Protein AF-0000000078980824 (afdb_homodimer)

Organism: Ruegeria pomeroyi (strain ATCC 700808 / DSM 15171 / DSS-3) (NCBI:txid246200)

Nearest PDB structures (foldseek):
  5odr-assembly1_A  TM=2.312E-01  e=6.515E-12  Methanothermococcus thermolithotrophicus DSM 2095
  5odq-assembly1_D  TM=5.859E-01  e=3.651E-02  Methanothermococcus thermolithotrophicus DSM 2095
  7bkb-assembly1_F  TM=6.395E-01  e=2.071E-01  Methanospirillum hungatei JF-1
  5kxj-assembly1_A  TM=4.927E-01  e=3.486E-01  Salmonella enterica subsp. enterica serovar Typhimurium str. LT2
  6kja-assembly1_A-2  TM=3.026E-01  e=1.175E+00  Escherichia coli K-12

Secondary structure (DSSP, 8-state):
-PPEEEEE-TTTTS---HHHHHHHHSSEEEEEES-TTTTTHHHHHHHHHH--EEES-SSSHHHHHHHHHHHT-PPPEE--HIIIIISSTTGGG-HHHHHHHHHHHTS--PPPPEEEEEE--EEEEES-HHHHHHHHHHHTTTSEEEEEESSSPPPS--SSEEEEEEEEEEE--TT-EEEEEEEEEEEE--SSSS-EE---BSSEEEEESEEEE---SS-SSSSGGGSTTEEE--TT-HHHHHHHHHHHHT--EEEEEE--EEE-GGG--SEETTEE---HHHHH-SS--EEEETTEEEE-TTT-----HHHHH-SS--EEE-TT-HHHHHHHHHHHHHHHHHTT--S-EEEEE-HHHHHHHHHHHHHS----TTEEEEE-S-STT--HHHHHHHHHTT-SEEEEE--TT---HHHHHHHHHHHHHH-TTSEEEE--S-HHHHHHHHHHS--PPPPSS-----SSHHHHHHHHHHHHSTT-PEEE--TT-S-EEEEE-TTT-----HHHHT-SS--EEE-SSSSEEEE-GGG-----HHHHH-TT--EEEEEEEE-SGGGGS-EEEEE-PEEEPTTT--EEEEHHHHHHHHHHHHHH-GGGTTSHHHHHHTS-HHHHHHHHHHSTT-TT----------GGGGGGGGTT-/-PPEEEEE-TTTTS---HHHHHHHHSSEEEEEES-TTTTTHHHHHHHHHH--EEES-SSSHHHHHHHHHHHT-PPPEE--HIIIIISSTTGGG-HHHHHHHHHHHTS--PPPPEEEEEE--EEEEES-HHHHHHHHHHHTTTSEEEEEESSSPPPS--SSEEEEEEEEEEE--TT-EEEEEEEEEEEE--SSSS-EE---BSSEEEEESEEEE---SS-SSSSGGGSTTEEE--TT-HHHHHHHHHHHHT--EEEEEE--EEE-GGG--SEETTEE---HHHHH-SS--EEEETTEEEE-TTT-----HHHHH-SS--EEE-TT-HHHHHHHHHHHHHHHHHTT----EEEEE-HHHHHHHHHHHHHS----TTEEEEE-S-STT--HHHHHHHHHTT-SEEEEE--TT---HHHHHHHHHHHHHH-TTSEEEE--S-HHHHHHHHHHS--PPPPSS-----SSHHHHHHHHHHHHSTT-PEEE--TT-S-EEEEE-TTT-----HHHHT-SS--EEE-SSSSEEEE-GGG-----HHHHH-TT--EEEEEEEE-SGGGGS-EEEEE-PEEEPTTT--EEEEHHHHHHHHHHHHHH-GGGTTSHHHHHHTS-HHHHHHHHHHSTT-TTS---------GGGGGGGGTT-

Radius of gyration: 50.14 Å; Cα contacts (8 Å, |Δi|>4): 2801; chains: 2; bounding box: 156×185×111 Å

Sequence (1298 aa):
MTETLILCDCGGSQTLDREQIASGCGASCSRVFRALCTDEIARAAELMQAGDVVIACGQEQAVFTDLATELGVETPGFVDLRDRAGWSEQGAEAGPKMAALAAEALMPVAPPPAVDVISEGSCLIVGPADVACDLAEQLAGPLAVTVLLDAGDPPLSRAYDVVAGRLTRVEGALGGFRLRIDGFRQLIPGGRGAFAFGPPRDGAISACDIVIDLTAGTPLVPAPDKREGYLRADPRDPLAVARLALEAVQLTGTFEKPLYVRLDESLCAHSRAGQRGCSNCLDICPTGAITSAGDHVAIDPMVCAGCGACAALCPSTAITYEAPTVATLLARMQRLARAYRAAGGAAPRLLVHDAHGGEMIRLAARFGRGLPADVIPLELGTVSGLGHAEMLAALAHGFASLSVLMGPRTERDALIRELALAEAIGGQGRLELLDFADPDALSDHLYEAPVPEALATPVLPLGNRRQITRLAAQALNPGGPVLDLPQGAPYGAVAVNTDACTLCLSCVSLCPSGALIDNPDLPQLNFQEDACLQCGICRTICPEQAITLVPRLDLSDAALGQRVLNEEEPFACVECGALFGVRSTVERIMEKLAGTHPMFAQSAQARMIQMCDDCRVGAHFAQENNPLSSNPKPRTVTTEDYFTKRKDHMTETLILCDCGGSQTLDREQIASGCGASCSRVFRALCTDEIARAAELMQAGDVVIACGQEQAVFTDLATELGVETPGFVDLRDRAGWSEQGAEAGPKMAALAAEALMPVAPPPAVDVISEGSCLIVGPADVACDLAEQLAGPLAVTVLLDAGDPPLSRAYDVVAGRLTRVEGALGGFRLRIDGFRQLIPGGRGAFAFGPPRDGAISACDIVIDLTAGTPLVPAPDKREGYLRADPRDPLAVARLALEAVQLTGTFEKPLYVRLDESLCAHSRAGQRGCSNCLDICPTGAITSAGDHVAIDPMVCAGCGACAALCPSTAITYEAPTVATLLARMQRLARAYRAAGGAAPRLLVHDAHGGEMIRLAARFGRGLPADVIPLELGTVSGLGHAEMLAALAHGFASLSVLMGPRTERDALIRELALAEAIGGQGRLELLDFADPDALSDHLYEAPVPEALATPVLPLGNRRQITRLAAQALNPGGPVLDLPQGAPYGAVAVNTDACTLCLSCVSLCPSGALIDNPDLPQLNFQEDACLQCGICRTICPEQAITLVPRLDLSDAALGQRVLNEEEPFACVECGALFGVRSTVERIMEKLAGTHPMFAQSAQARMIQMCDDCRVGAHFAQENNPLSSNPKPRTVTTEDYFTKRKDH

pLDDT: mean 92.19, std 12.84, range [25.02, 98.88]

InterPro domains:
  IPR017896 4Fe-4S ferredoxin-type, iron-sulphur binding domain [PF12838] (277-318)
  IPR017896 4Fe-4S ferredoxin-type, iron-sulphur binding domain [PF13187] (500-547)
  IPR017896 4Fe-4S ferredoxin-type, iron-sulphur binding domain [PS51379] (295-324)
  IPR017896 4Fe-4S ferredoxin-type, iron-sulphur binding domain [PS51379] (492-521)
  IPR017896 4Fe-4S ferredoxin-type, iron-sulphur binding domain [PS51379] (523-552)
  IPR017900 4Fe-4S ferredoxin, iron-sulphur binding, conserved site [PS00198] (304-315)
  IPR017900 4Fe-4S ferredoxin, iron-sulphur binding, conserved site [PS00198] (501-512)
  IPR017900 4Fe-4S ferredoxin, iron-sulphur binding, conserved site [PS00198] (532-543)
  IPR050572 Iron-Sulfur Ferredoxin [PTHR43687] (482-560)

Solvent-accessible surface area (backbone atoms only — not comparable to full-atom values): 68007 Å² total; per-residue (Å²): 132,80,44,33,38,41,40,48,31,35,63,71,55,34,60,78,53,58,66,41,25,34,60,17,27,80,34,51,58,48,71,76,37,44,40,48,89,60,89,34,33,68,56,48,51,54,51,49,71,71,46,60,36,31,36,44,42,63,73,61,46,68,59,51,43,51,48,16,59,76,68,71,44,74,65,63,47,58,34,48,39,45,42,59,27,21,28,25,82,36,11,83,64,10,34,15,40,41,4,7,54,48,27,39,59,70,51,88,73,82,78,50,57,62,46,81,38,55,18,90,24,32,29,38,33,35,25,56,50,72,59,39,50,53,51,42,65,72,40,27,76,86,27,52,36,33,36,41,26,73,60,82,77,65,73,88,68,67,72,42,47,58,36,33,28,42,82,75,44,58,42,70,21,49,39,50,26,41,35,31,24,35,48,29,19,49,60,39,85,59,53,73,50,80,58,47,65,50,76,66,37,68,72,40,75,51,72,35,19,30,39,38,44,27,65,70,62,82,72,73,47,52,51,47,93,54,34,52,44,49,42,74,34,49,64,91,36,64,55,55,46,39,50,46,52,46,55,55,71,66,58,49,45,80,44,79,42,62,45,37,60,47,76,42,64,83,46,32,48,32,20,45,93,87,39,69,32,42,54,59,44,54,72,65,43,66,50,61,26,46,43,86,56,77,43,22,69,42,72,42,65,71,37,48,70,58,53,36,37,44,29,43,60,34,57,67,53,20,34,36,44,35,71,64,30,66,67,57,51,50,49,43,52,39,39,29,42,51,13,16,41,61,28,70,40,84,57,38,27,38,35,36,20,20,68,62,38,50,51,37,40,41,49,12,14,40,75,50,54,13,42,50,40,45,43,44,76,44,79,36,88,51,59,30,29,55,23,30,34,59,55,37,37,43,36,24,36,23,23,18,28,41,37,37,41,46,50,97,81,55,60,53,67,53,33,55,54,24,46,54,50,30,32,54,63,65,39,79,86,34,63,49,80,41,82,62,91,44,38,59,58,47,32,53,48,63,65,66,50,83,81,51,80,38,51,88,74,54,49,83,63,56,81,54,57,67,49,18,33,50,49,19,38,42,70,70,37,76,88,31,54,72,38,70,45,54,90,87,39,44,33,20,45,76,46,59,39,63,88,49,49,80,78,81,55,60,45,33,78,56,34,72,67,54,20,36,36,76,44,95,88,46,51,37,41,30,36,25,37,71,45,26,42,62,46,49,41,47,39,70,68,37,89,64,61,26,48,44,82,42,41,22,46,60,52,36,73,67,25,77,38,75,43,79,64,39,73,52,58,51,28,55,12,78,80,78,54,47,71,36,70,43,32,67,59,49,49,49,52,48,49,54,47,28,70,76,37,71,70,38,65,80,26,76,66,44,52,43,68,44,32,31,75,68,55,33,53,49,52,58,60,68,36,84,84,39,82,76,64,70,71,76,78,77,80,83,81,66,81,78,74,68,76,69,79,66,67,90,111,130,80,43,33,37,41,40,50,29,36,63,70,56,35,59,76,52,58,66,42,25,33,61,18,28,80,33,50,60,49,69,76,36,45,39,46,91,61,88,34,33,68,56,48,50,54,50,51,70,71,48,59,38,31,38,45,41,63,75,59,45,67,60,52,43,50,48,17,58,76,70,71,45,75,66,63,48,61,34,48,41,45,43,59,26,21,27,26,81,36,10,83,66,11,35,14,40,39,3,7,53,48,26,40,57,70,50,87,73,81,78,48,56,63,44,82,38,56,18,89,24,32,30,38,34,35,23,55,51,72,58,39,51,54,51,40,65,72,39,28,76,86,26,53,36,35,36,40,25,73,60,82,78,66,72,88,68,69,72,41,49,58,36,34,28,43,82,74,44,58,43,71,22,48,38,49,26,42,34,32,24,35,49,30,19,51,60,38,87,58,52,73,50,80,58,48,65,49,75,65,38,69,72,39,75,50,70,35,20,30,38,38,45,27,64,68,63,82,71,73,47,51,52,44,93,56,34,51,45,47,42,74,34,49,64,91,36,65,55,54,46,38,50,45,51,47,54,56,71,67,56,51,45,80,43,77,41,62,44,36,61,46,77,41,64,84,45,32,49,32,21,44,94,86,39,70,33,43,55,60,43,55,72,65,43,66,49,60,25,45,44,85,55,78,44,21,70,40,72,42,65,71,37,47,69,58,53,37,35,44,30,43,59,34,58,68,53,20,33,37,43,33,71,64,29,67,67,57,52,50,50,42,50,39,39,29,41,52,13,16,42,61,29,69,38,83,57,39,27,38,36,37,19,20,67,62,38,50,50,35,42,40,49,12,14,41,75,49,55,14,42,50,39,45,44,43,76,43,83,36,86,51,60,28,28,53,23,31,32,58,56,36,36,43,36,24,36,23,25,19,30,43,35,37,42,47,50,96,82,54,60,53,67,54,32,53,54,22,48,54,49,28,31,54,65,64,40,81,86,35,64,48,80,41,83,62,91,44,37,59,59,47,32,53,48,64,66,67,49,82,78,50,81,38,50,88,74,53,49,82,63,57,82,55,58,67,49,18,32,52,49,18,37,42,69,72,36,74,89,32,56,73,38,69,43,54,89,85,39,43,33,20,44,78,45,59,39,62,90,49,48,79,78,81,54,61,45,33,78,55,35,72,66,54,18,37,36,79,43,95,89,46,51,36,41,29,36,24,38,73,44,27,42,63,45,51,40,48,38,70,67,36,88,63,62,25,49,44,81,42,42,24,46,59,54,36,74,67,25,77,36,77,42,78,64,40,73,51,55,51,27,55,13,78,80,78,54,48,73,36,70,46,33,67,58,50,50,49,52,48,48,56,46,27,72,77,38,71,72,38,64,78,27,75,68,45,52,43,71,42,32,31,74,68,54,33,53,49,50,56,58,68,37,83,85,36,82,77,64,71,72,77,80,79,79,83,81,64,75,73,76,66,66,72,70,66,61,84,110

Structure (mmCIF, N/CA/C/O backbone):
data_AF-0000000078980824-model_v1
#
loop_
_entity.id
_entity.type
_entity.pdbx_description
1 polymer 'Iron-sulfur cluster-binding protein'
#
loop_
_atom_site.group_PDB
_atom_site.id
_atom_site.type_symbol
_atom_site.label_atom_id
_atom_site.label_alt_id
_atom_site.label_comp_id
_atom_site.label_asym_id
_atom_site.label_entity_id
_atom_site.label_seq_id
_atom_site.pdbx_PDB_ins_code
_atom_site.Cartn_x
_atom_site.Cartn_y
_atom_site.Cartn_z
_atom_site.occupancy
_atom_site.B_iso_or_equiv
_atom_site.auth_seq_id
_atom_site.auth_comp_id
_atom_site.auth_asym_id
_atom_site.auth_atom_id
_atom_site.pdbx_PDB_model_num
ATOM 1 N N . MET A 1 1 ? -26.922 32.344 -8.914 1 45.34 1 MET A N 1
ATOM 2 C CA . MET A 1 1 ? -27.969 31.453 -8.414 1 45.34 1 MET A CA 1
ATOM 3 C C . MET A 1 1 ? -27.797 31.188 -6.922 1 45.34 1 MET A C 1
ATOM 5 O O . MET A 1 1 ? -26.672 31.078 -6.43 1 45.34 1 MET A O 1
ATOM 9 N N . THR A 1 2 ? -28.844 31.469 -6.234 1 63.25 2 THR A N 1
ATOM 10 C CA . THR A 1 2 ? -28.859 31.438 -4.777 1 63.25 2 THR A CA 1
ATOM 11 C C . THR A 1 2 ? -28.641 30.016 -4.266 1 63.25 2 THR A C 1
ATOM 13 O O . THR A 1 2 ? -29.234 29.062 -4.797 1 63.25 2 THR A O 1
ATOM 16 N N . GLU A 1 3 ? -27.688 29.734 -3.424 1 86.31 3 GLU A N 1
ATOM 17 C CA . GLU A 1 3 ? -27.406 28.438 -2.822 1 86.31 3 GLU A CA 1
ATOM 18 C C . GLU A 1 3 ? -28.578 27.938 -1.993 1 86.31 3 GLU A C 1
ATOM 20 O O . GLU A 1 3 ? -29.328 28.734 -1.418 1 86.31 3 GLU A O 1
ATOM 25 N N . THR A 1 4 ? -28.938 26.719 -2.209 1 93.31 4 THR A N 1
ATOM 26 C CA . THR A 1 4 ? -30.016 26.094 -1.446 1 93.31 4 THR A CA 1
ATOM 27 C C . THR A 1 4 ? -29.453 25.172 -0.368 1 93.31 4 THR A C 1
ATOM 29 O O . THR A 1 4 ? -28.609 24.328 -0.648 1 93.31 4 THR A O 1
ATOM 32 N N . LEU A 1 5 ? -29.922 25.453 0.834 1 97.06 5 LEU A N 1
ATOM 33 C CA . LEU A 1 5 ? -29.594 24.562 1.946 1 97.06 5 LEU A CA 1
ATOM 34 C C . LEU A 1 5 ? -30.625 23.453 2.07 1 97.06 5 LEU A C 1
ATOM 36 O O . LEU A 1 5 ? -31.812 23.719 2.244 1 97.06 5 LEU A O 1
ATOM 40 N N . ILE A 1 6 ? -30.203 22.219 1.953 1 97.69 6 ILE A N 1
ATOM 41 C CA . ILE A 1 6 ? -31.109 21.094 2.061 1 97.69 6 ILE A CA 1
ATOM 42 C C . ILE A 1 6 ? -31.141 20.578 3.5 1 97.69 6 ILE A C 1
ATOM 44 O O . ILE A 1 6 ? -30.109 20.188 4.043 1 97.69 6 ILE A O 1
ATOM 48 N N . LEU A 1 7 ? -32.344 20.578 4.09 1 98.12 7 LEU A N 1
ATOM 49 C CA . LEU A 1 7 ? -32.5 20.281 5.512 1 98.12 7 LEU A CA 1
ATOM 50 C C . LEU A 1 7 ? -33.031 18.875 5.719 1 98.12 7 LEU A C 1
ATOM 52 O O . LEU A 1 7 ? -33.875 18.422 4.965 1 98.12 7 LEU A O 1
ATOM 56 N N . CYS A 1 8 ? -32.5 18.219 6.73 1 97.94 8 CYS A N 1
ATOM 57 C CA . CYS A 1 8 ? -32.969 16.906 7.164 1 97.94 8 CYS A CA 1
ATOM 58 C C . CYS A 1 8 ? -32.969 16.797 8.68 1 97.94 8 CYS A C 1
ATOM 60 O O . CYS A 1 8 ? -32 17.156 9.336 1 97.94 8 CYS A O 1
ATOM 62 N N . ASP A 1 9 ? -34.094 16.25 9.281 1 97.31 9 ASP A N 1
ATOM 63 C CA . ASP A 1 9 ? -34.156 16.172 10.742 1 97.31 9 ASP A CA 1
ATOM 64 C C . ASP A 1 9 ? -33.625 14.812 11.234 1 97.31 9 ASP A C 1
ATOM 66 O O . ASP A 1 9 ? -33.719 14.516 12.422 1 97.31 9 ASP A O 1
ATOM 70 N N . CYS A 1 10 ? -33.156 13.945 10.289 1 97.38 10 CYS A N 1
ATOM 71 C CA . CYS A 1 10 ? -32.5 12.695 10.594 1 97.38 10 CYS A CA 1
ATOM 72 C C . CYS A 1 10 ? -33.406 11.766 11.398 1 97.38 10 CYS A C 1
ATOM 74 O O . CYS A 1 10 ? -33.031 11.328 12.484 1 97.38 10 CYS A O 1
ATOM 76 N N . GLY A 1 11 ? -34.562 11.469 10.922 1 95.25 11 GLY A N 1
ATOM 77 C CA . GLY A 1 11 ? -35.531 10.555 11.547 1 95.25 11 GLY A CA 1
ATOM 78 C C . GLY A 1 11 ? -36.281 11.188 12.695 1 95.25 11 GLY A C 1
ATOM 79 O O . GLY A 1 11 ? -36.625 10.508 13.672 1 95.25 11 GLY A O 1
ATOM 80 N N . GLY A 1 12 ? -36.406 12.422 12.688 1 95.88 12 GLY A N 1
ATOM 81 C CA . GLY A 1 12 ? -37.156 13.117 13.727 1 95.88 12 GLY A CA 1
ATOM 82 C C . GLY A 1 12 ? -36.344 13.328 14.992 1 95.88 12 GLY A C 1
ATOM 83 O O . GLY A 1 12 ? -36.906 13.641 16.047 1 95.88 12 GLY A O 1
ATOM 84 N N . SER A 1 13 ? -35.031 13.195 14.883 1 96.44 13 SER A N 1
ATOM 85 C CA . SER A 1 13 ? -34.219 13.203 16.078 1 96.44 13 SER A CA 1
ATOM 86 C C . SER A 1 13 ? -33.812 14.625 16.469 1 96.44 13 SER A C 1
ATOM 88 O O . SER A 1 13 ? -33.219 14.844 17.531 1 96.44 13 SER A O 1
ATOM 90 N N . GLN A 1 14 ? -34.094 15.625 15.633 1 96.69 14 GLN A N 1
ATOM 91 C CA . GLN A 1 14 ? -33.781 17.016 15.945 1 96.69 14 GLN A CA 1
ATOM 92 C C . GLN A 1 14 ? -34.906 17.938 15.438 1 96.69 14 GLN A C 1
ATOM 94 O O . GLN A 1 14 ? -35.688 17.547 14.578 1 96.69 14 GLN A O 1
ATOM 99 N N . THR A 1 15 ? -34.938 19.094 15.977 1 94.88 15 THR A N 1
ATOM 100 C CA . THR A 1 15 ? -35.906 20.109 15.57 1 94.88 15 THR A CA 1
ATOM 101 C C . THR A 1 15 ? -35.25 21.188 14.711 1 94.88 15 THR A C 1
ATOM 103 O O . THR A 1 15 ? -34.219 21.75 15.109 1 94.88 15 THR A O 1
ATOM 106 N N . LEU A 1 16 ? -35.781 21.406 13.531 1 97.06 16 LEU A N 1
ATOM 107 C CA . LEU A 1 16 ? -35.281 22.422 12.617 1 97.06 16 LEU A CA 1
ATOM 108 C C . LEU A 1 16 ? -36.344 23.453 12.281 1 97.06 16 LEU A C 1
ATOM 110 O O . LEU A 1 16 ? -37.375 23.109 11.711 1 97.06 16 LEU A O 1
ATOM 114 N N . ASP A 1 17 ? -36.125 24.656 12.703 1 95.94 17 ASP A N 1
ATOM 115 C CA . ASP A 1 17 ? -36.969 25.766 12.297 1 95.94 17 ASP A CA 1
ATOM 116 C C . ASP A 1 17 ? -36.531 26.359 10.969 1 95.94 17 ASP A C 1
ATOM 118 O O . ASP A 1 17 ? -35.656 27.234 10.945 1 95.94 17 ASP A O 1
ATOM 122 N N . ARG A 1 18 ? -37.156 25.969 9.953 1 96.06 18 ARG A N 1
ATOM 123 C CA . ARG A 1 18 ? -36.781 26.344 8.594 1 96.06 18 ARG A CA 1
ATOM 124 C C . ARG A 1 18 ? -36.75 27.859 8.414 1 96.06 18 ARG A C 1
ATOM 126 O O . ARG A 1 18 ? -35.781 28.406 7.855 1 96.06 18 ARG A O 1
ATOM 133 N N . GLU A 1 19 ? -37.719 28.516 8.852 1 95.19 19 GLU A N 1
ATOM 134 C CA . GLU A 1 19 ? -37.844 29.953 8.68 1 95.19 19 GLU A CA 1
ATOM 135 C C . GLU A 1 19 ? -36.75 30.703 9.453 1 95.19 19 GLU A C 1
ATOM 137 O O . GLU A 1 19 ? -36.156 31.641 8.945 1 95.19 19 GLU A O 1
ATOM 142 N N . GLN A 1 20 ? -36.562 30.266 10.617 1 95.94 20 GLN A N 1
ATOM 143 C CA . GLN A 1 20 ? -35.531 30.906 11.438 1 95.94 20 GLN A CA 1
ATOM 144 C C . GLN A 1 20 ? -34.125 30.719 10.828 1 95.94 20 GLN A C 1
ATOM 146 O O . GLN A 1 20 ? -33.344 31.656 10.781 1 95.94 20 GLN A O 1
ATOM 151 N N . ILE A 1 21 ? -33.844 29.516 10.352 1 97 21 ILE A N 1
ATOM 152 C CA . ILE A 1 21 ? -32.562 29.234 9.727 1 97 21 ILE A CA 1
ATOM 153 C C . ILE A 1 21 ? -32.406 30.078 8.469 1 97 21 ILE A C 1
ATOM 155 O O . ILE A 1 21 ? -31.375 30.719 8.266 1 97 21 ILE A O 1
ATOM 159 N N . ALA A 1 22 ? -33.438 30.188 7.695 1 95.12 22 ALA A N 1
ATOM 160 C CA . ALA A 1 22 ? -33.406 30.922 6.438 1 95.12 22 ALA A CA 1
ATOM 161 C C . ALA A 1 22 ? -33.219 32.406 6.688 1 95.12 22 ALA A C 1
ATOM 163 O O . ALA A 1 22 ? -32.594 33.125 5.883 1 95.12 22 ALA A O 1
ATOM 164 N N . SER A 1 23 ? -33.719 32.844 7.781 1 93.88 23 SER A N 1
ATOM 165 C CA . SER A 1 23 ? -33.656 34.281 8.086 1 93.88 23 SER A CA 1
ATOM 166 C C . SER A 1 23 ? -32.219 34.719 8.383 1 93.88 23 SER A C 1
ATOM 168 O O . SER A 1 23 ? -31.891 35.906 8.234 1 93.88 23 SER A O 1
ATOM 170 N N . GLY A 1 24 ? -31.422 33.812 8.68 1 92.75 24 GLY A N 1
ATOM 171 C CA . GLY A 1 24 ? -30.078 34.188 9.078 1 92.75 24 GLY A CA 1
ATOM 172 C C . GLY A 1 24 ? -29 33.656 8.133 1 92.75 24 GLY A C 1
ATOM 173 O O . GLY A 1 24 ? -27.938 34.25 8.023 1 92.75 24 GLY A O 1
ATOM 174 N N . CYS A 1 25 ? -29.234 32.625 7.473 1 89.81 25 CYS A N 1
ATOM 175 C CA . CYS A 1 25 ? -28.156 31.953 6.762 1 89.81 25 CYS A CA 1
ATOM 176 C C . CYS A 1 25 ? -27.938 32.594 5.387 1 89.81 25 CYS A C 1
ATOM 178 O O . CYS A 1 25 ? -26.891 32.375 4.762 1 89.81 25 CYS A O 1
ATOM 180 N N . GLY A 1 26 ? -28.844 33.312 4.875 1 87.44 26 GLY A N 1
ATOM 181 C CA . GLY A 1 26 ? -28.656 34 3.607 1 87.44 26 GLY A CA 1
ATOM 182 C C . GLY A 1 26 ? -28.938 33.125 2.404 1 87.44 26 GLY A C 1
ATOM 183 O O . GLY A 1 26 ? -28.531 33.469 1.286 1 87.44 26 GLY A O 1
ATOM 184 N N . ALA A 1 27 ? -29.516 31.984 2.623 1 91.38 27 ALA A N 1
ATOM 185 C CA . ALA A 1 27 ? -29.859 31.062 1.541 1 91.38 27 ALA A CA 1
ATOM 186 C C . ALA A 1 27 ? -31.281 30.531 1.698 1 91.38 27 ALA A C 1
ATOM 188 O O . ALA A 1 27 ? -31.891 30.703 2.754 1 91.38 27 ALA A O 1
ATOM 189 N N . SER A 1 28 ? -31.766 30.062 0.536 1 93.56 28 SER A N 1
ATOM 190 C CA . SER A 1 28 ? -33.062 29.375 0.625 1 93.56 28 SER A CA 1
ATOM 191 C C . SER A 1 28 ? -32.906 28 1.271 1 93.56 28 SER A C 1
ATOM 193 O O . SER A 1 28 ? -31.875 27.359 1.133 1 93.56 28 SER A O 1
ATOM 195 N N . CYS A 1 29 ? -33.906 27.656 2.025 1 96.06 29 CYS A N 1
ATOM 196 C CA . CYS A 1 29 ? -33.906 26.359 2.688 1 96.06 29 CYS A CA 1
ATOM 197 C C . CYS A 1 29 ? -34.938 25.422 2.09 1 96.06 29 CYS A C 1
ATOM 199 O O . CYS A 1 29 ? -36.062 25.859 1.774 1 96.06 29 CYS A O 1
ATOM 201 N N . SER A 1 30 ? -34.625 24.266 1.906 1 96 30 SER A N 1
ATOM 202 C CA . SER A 1 30 ? -35.625 23.25 1.495 1 96 30 SER A CA 1
ATOM 203 C C . SER A 1 30 ? -36.594 22.969 2.611 1 96 30 SER A C 1
ATOM 205 O O . SER A 1 30 ? -36.469 23.484 3.721 1 96 30 SER A O 1
ATOM 207 N N . ARG A 1 31 ? -37.594 22.156 2.197 1 95.88 31 ARG A N 1
ATOM 208 C CA . ARG A 1 31 ? -38.375 21.547 3.275 1 95.88 31 ARG A CA 1
ATOM 209 C C . ARG A 1 31 ? -37.5 20.672 4.156 1 95.88 31 ARG A C 1
ATOM 211 O O . ARG A 1 31 ? -36.375 20.312 3.775 1 95.88 31 ARG A O 1
ATOM 218 N N . VAL A 1 32 ? -38 20.344 5.34 1 97.81 32 VAL A N 1
ATOM 219 C CA . VAL A 1 32 ? -37.25 19.469 6.242 1 97.81 32 VAL A CA 1
ATOM 220 C C . VAL A 1 32 ? -37.562 18.016 5.902 1 97.81 32 VAL A C 1
ATOM 222 O O . VAL A 1 32 ? -38.688 17.531 6.086 1 97.81 32 VAL A O 1
ATOM 225 N N . PHE A 1 33 ? -36.562 17.344 5.395 1 97.81 33 PHE A N 1
ATOM 226 C CA . PHE A 1 33 ? -36.719 15.93 5.082 1 97.81 33 PHE A CA 1
ATOM 227 C C . PHE A 1 33 ? -36.469 15.07 6.32 1 97.81 33 PHE A C 1
ATOM 229 O O . PHE A 1 33 ? -36 15.57 7.344 1 97.81 33 PHE A O 1
ATOM 236 N N . ARG A 1 34 ? -36.781 13.797 6.242 1 96.75 34 ARG A N 1
ATOM 237 C CA . ARG A 1 34 ? -36.688 12.891 7.383 1 96.75 34 ARG A CA 1
ATOM 238 C C . ARG A 1 34 ? -35.531 11.898 7.199 1 96.75 34 ARG A C 1
ATOM 240 O O . ARG A 1 34 ? -34.906 11.492 8.18 1 96.75 34 ARG A O 1
ATOM 247 N N . ALA A 1 35 ? -35.344 11.461 6.031 1 96.5 35 ALA A N 1
ATOM 248 C CA . ALA A 1 35 ? -34.344 10.414 5.73 1 96.5 35 ALA A CA 1
ATOM 249 C C . ALA A 1 35 ? -33.719 10.633 4.359 1 96.5 35 ALA A C 1
ATOM 251 O O . ALA A 1 35 ? -33.781 9.742 3.5 1 96.5 35 ALA A O 1
ATOM 252 N N . LEU A 1 36 ? -32.938 11.711 4.25 1 96.56 36 LEU A N 1
ATOM 253 C CA . LEU A 1 36 ? -32.406 12.18 2.982 1 96.56 36 LEU A CA 1
ATOM 254 C C . LEU A 1 36 ? -31.344 11.211 2.445 1 96.56 36 LEU A C 1
ATOM 256 O O . LEU A 1 36 ? -31.219 11.047 1.231 1 96.56 36 LEU A O 1
ATOM 260 N N . CYS A 1 37 ? -30.594 10.492 3.332 1 97.12 37 CYS A N 1
ATOM 261 C CA . CYS A 1 37 ? -29.469 9.664 2.922 1 97.12 37 CYS A CA 1
ATOM 262 C C . CYS A 1 37 ? -29.906 8.234 2.641 1 97.12 37 CYS A C 1
ATOM 264 O O . CYS A 1 37 ? -29.109 7.406 2.209 1 97.12 37 CYS A O 1
ATOM 266 N N . THR A 1 38 ? -31.188 7.914 2.906 1 95.69 38 THR A N 1
ATOM 267 C CA . THR A 1 38 ? -31.703 6.57 2.68 1 95.69 38 THR A CA 1
ATOM 268 C C . THR A 1 38 ? -33 6.617 1.87 1 95.69 38 THR A C 1
ATOM 270 O O . THR A 1 38 ? -32.969 6.746 0.644 1 95.69 38 THR A O 1
ATOM 273 N N . ASP A 1 39 ? -34.188 6.793 2.564 1 95.56 39 ASP A N 1
ATOM 274 C CA . ASP A 1 39 ? -35.5 6.645 1.954 1 95.56 39 ASP A CA 1
ATOM 275 C C . ASP A 1 39 ? -35.812 7.797 0.999 1 95.56 39 ASP A C 1
ATOM 277 O O . ASP A 1 39 ? -36.594 7.652 0.074 1 95.56 39 ASP A O 1
ATOM 281 N N . GLU A 1 40 ? -35.188 8.875 1.213 1 97.69 40 GLU A N 1
ATOM 282 C CA . GLU A 1 40 ? -35.469 10.055 0.402 1 97.69 40 GLU A CA 1
ATOM 283 C C . GLU A 1 40 ? -34.281 10.453 -0.441 1 97.69 40 GLU A C 1
ATOM 285 O O . GLU A 1 40 ? -34.094 11.633 -0.745 1 97.69 40 GLU A O 1
ATOM 290 N N . ILE A 1 41 ? -33.438 9.508 -0.758 1 97.19 41 ILE A N 1
ATOM 291 C CA . ILE A 1 41 ? -32.219 9.766 -1.497 1 97.19 41 ILE A CA 1
ATOM 292 C C . ILE A 1 41 ? -32.531 10.281 -2.895 1 97.19 41 ILE A C 1
ATOM 294 O O . ILE A 1 41 ? -31.781 11.062 -3.471 1 97.19 41 ILE A O 1
ATOM 298 N N . ALA A 1 42 ? -33.719 9.859 -3.479 1 97.31 42 ALA A N 1
ATOM 299 C CA . ALA A 1 42 ? -34.156 10.32 -4.793 1 97.31 42 ALA A CA 1
ATOM 300 C C . ALA A 1 42 ? -34.438 11.82 -4.777 1 97.31 42 ALA A C 1
ATOM 302 O O . ALA A 1 42 ? -34.188 12.516 -5.77 1 97.31 42 ALA A O 1
ATOM 303 N N . ARG A 1 43 ? -34.938 12.273 -3.656 1 97.38 43 ARG A N 1
ATOM 304 C CA . ARG A 1 43 ? -35.188 13.703 -3.51 1 97.38 43 ARG A CA 1
ATOM 305 C C . ARG A 1 43 ? -33.875 14.477 -3.447 1 97.38 43 ARG A C 1
ATOM 307 O O . ARG A 1 43 ? -33.781 15.57 -4.016 1 97.38 43 ARG A O 1
ATOM 314 N N . ALA A 1 44 ? -32.938 13.93 -2.732 1 97.31 44 ALA A N 1
ATOM 315 C CA . ALA A 1 44 ? -31.609 14.539 -2.711 1 97.31 44 ALA A CA 1
ATOM 316 C C . ALA A 1 44 ? -31.031 14.648 -4.121 1 97.31 44 ALA A C 1
ATOM 318 O O . ALA A 1 44 ? -30.469 15.68 -4.492 1 97.31 44 ALA A O 1
ATOM 319 N N . ALA A 1 45 ? -31.219 13.586 -4.887 1 97.44 45 ALA A N 1
ATOM 320 C CA . ALA A 1 45 ? -30.719 13.547 -6.262 1 97.44 45 ALA A CA 1
ATOM 321 C C . ALA A 1 45 ? -31.344 14.664 -7.098 1 97.44 45 ALA A C 1
ATOM 323 O O . ALA A 1 45 ? -30.656 15.352 -7.844 1 97.44 45 ALA A O 1
ATOM 324 N N . GLU A 1 46 ? -32.625 14.828 -6.906 1 96.75 46 GLU A N 1
ATOM 325 C CA . GLU A 1 46 ? -33.344 15.859 -7.645 1 96.75 46 GLU A CA 1
ATOM 326 C C . GLU A 1 46 ? -32.812 17.25 -7.309 1 96.75 46 GLU A C 1
ATOM 328 O O . GLU A 1 46 ? -32.594 18.078 -8.203 1 96.75 46 GLU A O 1
ATOM 333 N N . LEU A 1 47 ? -32.625 17.5 -6.07 1 96.44 47 LEU A N 1
ATOM 334 C CA . LEU A 1 47 ? -32.156 18.797 -5.621 1 96.44 47 LEU A CA 1
ATOM 335 C C . LEU A 1 47 ? -30.719 19.047 -6.051 1 96.44 47 LEU A C 1
ATOM 337 O O . LEU A 1 47 ? -30.359 20.172 -6.418 1 96.44 47 LEU A O 1
ATOM 341 N N . MET A 1 48 ? -29.875 18.047 -6.008 1 96.19 48 MET A N 1
ATOM 342 C CA . MET A 1 48 ? -28.484 18.156 -6.418 1 96.19 48 MET A CA 1
ATOM 343 C C . MET A 1 48 ? -28.375 18.453 -7.906 1 96.19 48 MET A C 1
ATOM 345 O O . MET A 1 48 ? -27.484 19.188 -8.336 1 96.19 48 MET A O 1
ATOM 349 N N . GLN A 1 49 ? -29.281 17.906 -8.688 1 95.19 49 GLN A N 1
ATOM 350 C CA . GLN A 1 49 ? -29.297 18.141 -10.125 1 95.19 49 GLN A CA 1
ATOM 351 C C . GLN A 1 49 ? -29.625 19.594 -10.445 1 95.19 49 GLN A C 1
ATOM 353 O O . GLN A 1 49 ? -29.172 20.141 -11.453 1 95.19 49 GLN A O 1
ATOM 358 N N . ALA A 1 50 ? -30.391 20.141 -9.617 1 91.38 50 ALA A N 1
ATOM 359 C CA . ALA A 1 50 ? -30.719 21.547 -9.797 1 91.38 50 ALA A CA 1
ATOM 360 C C . ALA A 1 50 ? -29.5 22.438 -9.562 1 91.38 50 ALA A C 1
ATOM 362 O O . ALA A 1 50 ? -29.453 23.562 -10.047 1 91.38 50 ALA A O 1
ATOM 363 N N . GLY A 1 51 ? -28.562 22.016 -8.805 1 89.81 51 GLY A N 1
ATOM 364 C CA . GLY A 1 51 ? -27.266 22.672 -8.656 1 89.81 51 GLY A CA 1
ATOM 365 C C . GLY A 1 51 ? -27.219 23.609 -7.465 1 89.81 51 GLY A C 1
ATOM 366 O O . GLY A 1 51 ? -28.25 23.938 -6.887 1 89.81 51 GLY A O 1
ATOM 367 N N . ASP A 1 52 ? -26.016 23.953 -6.98 1 90.12 52 ASP A N 1
ATOM 368 C CA . ASP A 1 52 ? -25.688 24.938 -5.957 1 90.12 52 ASP A CA 1
ATOM 369 C C . ASP A 1 52 ? -26.375 24.594 -4.633 1 90.12 52 ASP A C 1
ATOM 371 O O . ASP A 1 52 ? -27.141 25.406 -4.094 1 90.12 52 ASP A O 1
ATOM 375 N N . VAL A 1 53 ? -26.078 23.422 -4.168 1 94.88 53 VAL A N 1
ATOM 376 C CA . VAL A 1 53 ? -26.75 22.969 -2.947 1 94.88 53 VAL A CA 1
ATOM 377 C C . VAL A 1 53 ? -25.703 22.719 -1.859 1 94.88 53 VAL A C 1
ATOM 379 O O . VAL A 1 53 ? -24.562 22.359 -2.156 1 94.88 53 VAL A O 1
ATOM 382 N N . VAL A 1 54 ? -26.094 22.938 -0.624 1 96.38 54 VAL A N 1
ATOM 383 C CA . VAL A 1 54 ? -25.391 22.516 0.587 1 96.38 54 VAL A CA 1
ATOM 384 C C . VAL A 1 54 ? -26.281 21.594 1.4 1 96.38 54 VAL A C 1
ATOM 386 O O . VAL A 1 54 ? -27.438 21.906 1.671 1 96.38 54 VAL A O 1
ATOM 389 N N . ILE A 1 55 ? -25.766 20.453 1.726 1 97.75 55 ILE A N 1
ATOM 390 C CA . ILE A 1 55 ? -26.562 19.469 2.465 1 97.75 55 ILE A CA 1
ATOM 391 C C . ILE A 1 55 ? -26.234 19.562 3.955 1 97.75 55 ILE A C 1
ATOM 393 O O . ILE A 1 55 ? -25.062 19.5 4.348 1 97.75 55 ILE A O 1
ATOM 397 N N . ALA A 1 56 ? -27.266 19.672 4.809 1 97.56 56 ALA A N 1
ATOM 398 C CA . ALA A 1 56 ? -27.078 19.812 6.25 1 97.56 56 ALA A CA 1
ATOM 399 C C . ALA A 1 56 ? -26.875 18.453 6.91 1 97.56 56 ALA A C 1
ATOM 401 O O . ALA A 1 56 ? -27.625 18.062 7.797 1 97.56 56 ALA A O 1
ATOM 402 N N . CYS A 1 57 ? -25.797 17.812 6.453 1 96.62 57 CYS A N 1
ATOM 403 C CA . CYS A 1 57 ? -25.391 16.531 7.016 1 96.62 57 CYS A CA 1
ATOM 404 C C . CYS A 1 57 ? -23.859 16.391 7.016 1 96.62 57 CYS A C 1
ATOM 406 O O . CYS A 1 57 ? -23.234 16.422 5.961 1 96.62 57 CYS A O 1
ATOM 408 N N . GLY A 1 58 ? -23.297 16.203 8.172 1 95.12 58 GLY A N 1
ATOM 409 C CA . GLY A 1 58 ? -21.875 15.977 8.289 1 95.12 58 GLY A CA 1
ATOM 410 C C . GLY A 1 58 ? -21.5 14.508 8.344 1 95.12 58 GLY A C 1
ATOM 411 O O . GLY A 1 58 ? -20.344 14.141 8.125 1 95.12 58 GLY A O 1
ATOM 412 N N . GLN A 1 59 ? -22.406 13.602 8.516 1 95.88 59 GLN A N 1
ATOM 413 C CA . GLN A 1 59 ? -22.156 12.195 8.789 1 95.88 59 GLN A CA 1
ATOM 414 C C . GLN A 1 59 ? -22.125 11.383 7.5 1 95.88 59 GLN A C 1
ATOM 416 O O . GLN A 1 59 ? -21.234 10.539 7.312 1 95.88 59 GLN A O 1
ATOM 421 N N . GLU A 1 60 ? -23.062 11.625 6.559 1 97.19 60 GLU A N 1
ATOM 422 C CA . GLU A 1 60 ? -23.219 10.789 5.371 1 97.19 60 GLU A CA 1
ATOM 423 C C . GLU A 1 60 ? -22.688 11.492 4.125 1 97.19 60 GLU A C 1
ATOM 425 O O . GLU A 1 60 ? -23.266 11.367 3.045 1 97.19 60 GLU A O 1
ATOM 430 N N . GLN A 1 61 ? -21.609 12.266 4.297 1 96.75 61 GLN A N 1
ATOM 431 C CA . GLN A 1 61 ? -21.031 13 3.18 1 96.75 61 GLN A CA 1
ATOM 432 C C . GLN A 1 61 ? -20.641 12.055 2.043 1 96.75 61 GLN A C 1
ATOM 434 O O . GLN A 1 61 ? -20.844 12.375 0.87 1 96.75 61 GLN A O 1
ATOM 439 N N . ALA A 1 62 ? -20.094 10.891 2.396 1 94.88 62 ALA A N 1
ATOM 440 C CA . ALA A 1 62 ? -19.641 9.93 1.394 1 94.88 62 ALA A CA 1
ATOM 441 C C . ALA A 1 62 ? -20.797 9.469 0.511 1 94.88 62 ALA A C 1
ATOM 443 O O . ALA A 1 62 ? -20.641 9.312 -0.701 1 94.88 62 ALA A O 1
ATOM 444 N N . VAL A 1 63 ? -21.953 9.297 1.053 1 96.38 63 VAL A N 1
ATOM 445 C CA . VAL A 1 63 ? -23.141 8.852 0.331 1 96.38 63 VAL A CA 1
ATOM 446 C C . VAL A 1 63 ? -23.531 9.883 -0.727 1 96.38 63 VAL A C 1
ATOM 448 O O . VAL A 1 63 ? -23.781 9.531 -1.88 1 96.38 63 VAL A O 1
ATOM 451 N N . PHE A 1 64 ? -23.469 11.102 -0.369 1 97.69 64 PHE A N 1
ATOM 452 C CA . PHE A 1 64 ? -23.891 12.164 -1.274 1 97.69 64 PHE A CA 1
ATOM 453 C C . PHE A 1 64 ? -22.812 12.453 -2.311 1 97.69 64 PHE A C 1
ATOM 455 O O . PHE A 1 64 ? -23.109 12.812 -3.449 1 97.69 64 PHE A O 1
ATOM 462 N N . THR A 1 65 ? -21.547 12.305 -1.887 1 96.56 65 THR A N 1
ATOM 463 C CA . THR A 1 65 ? -20.453 12.438 -2.838 1 96.56 65 THR A CA 1
ATOM 464 C C . THR A 1 65 ? -20.531 11.367 -3.92 1 96.56 65 THR A C 1
ATOM 466 O O . THR A 1 65 ? -20.375 11.656 -5.105 1 96.56 65 THR A O 1
ATOM 469 N N . ASP A 1 66 ? -20.828 10.164 -3.521 1 94.38 66 ASP A N 1
ATOM 470 C CA . ASP A 1 66 ? -21 9.07 -4.473 1 94.38 66 ASP A CA 1
ATOM 471 C C . ASP A 1 66 ? -22.188 9.336 -5.398 1 94.38 66 ASP A C 1
ATOM 473 O O . ASP A 1 66 ? -22.109 9.07 -6.598 1 94.38 66 ASP A O 1
ATOM 477 N N . LEU A 1 67 ? -23.266 9.812 -4.82 1 96.88 67 LEU A N 1
ATOM 478 C CA . LEU A 1 67 ? -24.469 10.148 -5.59 1 96.88 67 LEU A CA 1
ATOM 479 C C . LEU A 1 67 ? -24.156 11.211 -6.645 1 96.88 67 LEU A C 1
ATOM 481 O O . LEU A 1 67 ? -24.609 11.109 -7.785 1 96.88 67 LEU A O 1
ATOM 485 N N . ALA A 1 68 ? -23.375 12.203 -6.258 1 97.62 68 ALA A N 1
ATOM 486 C CA . ALA A 1 68 ? -22.969 13.25 -7.195 1 97.62 68 ALA A CA 1
ATOM 487 C C . ALA A 1 68 ? -22.203 12.664 -8.375 1 97.62 68 ALA A C 1
ATOM 489 O O . ALA A 1 68 ? -22.438 13.047 -9.523 1 97.62 68 ALA A O 1
ATOM 490 N N . THR A 1 69 ? -21.297 11.766 -8.039 1 95.5 69 THR A N 1
ATOM 491 C CA . THR A 1 69 ? -20.516 11.102 -9.078 1 95.5 69 THR A CA 1
ATOM 492 C C . THR A 1 69 ? -21.422 10.328 -10.023 1 95.5 69 THR A C 1
ATOM 494 O O . THR A 1 69 ? -21.281 10.414 -11.25 1 95.5 69 THR A O 1
ATOM 497 N N . GLU A 1 70 ? -22.375 9.617 -9.508 1 95.69 70 GLU A N 1
ATOM 498 C CA . GLU A 1 70 ? -23.312 8.828 -10.297 1 95.69 70 GLU A CA 1
ATOM 499 C C . GLU A 1 70 ? -24.156 9.719 -11.195 1 95.69 70 GLU A C 1
ATOM 501 O O . GLU A 1 70 ? -24.438 9.367 -12.344 1 95.69 70 GLU A O 1
ATOM 506 N N . LEU A 1 71 ? -24.5 10.852 -10.688 1 96.88 71 LEU A N 1
ATOM 507 C CA . LEU A 1 71 ? -25.375 11.781 -11.398 1 96.88 71 LEU A CA 1
ATOM 508 C C . LEU A 1 71 ? -24.578 12.641 -12.375 1 96.88 71 LEU A C 1
ATOM 510 O O . LEU A 1 71 ? -25.156 13.281 -13.258 1 96.88 71 LEU A O 1
ATOM 514 N N . GLY A 1 72 ? -23.266 12.703 -12.203 1 96.5 72 GLY A N 1
ATOM 515 C CA . GLY A 1 72 ? -22.438 13.562 -13.016 1 96.5 72 GLY A CA 1
ATOM 516 C C . GLY A 1 72 ? -22.562 15.031 -12.664 1 96.5 72 GLY A C 1
ATOM 517 O O . GLY A 1 72 ? -22.547 15.891 -13.555 1 96.5 72 GLY A O 1
ATOM 518 N N . VAL A 1 73 ? -22.875 15.273 -11.406 1 96.69 73 VAL A N 1
ATOM 519 C CA . VAL A 1 73 ? -23.016 16.656 -10.961 1 96.69 73 VAL A CA 1
ATOM 520 C C . VAL A 1 73 ? -21.906 17 -9.969 1 96.69 73 VAL A C 1
ATOM 522 O O . VAL A 1 73 ? -21.172 16.109 -9.531 1 96.69 73 VAL A O 1
ATOM 525 N N . GLU A 1 74 ? -21.812 18.234 -9.656 1 94.69 74 GLU A N 1
ATOM 526 C CA . GLU A 1 74 ? -20.797 18.703 -8.703 1 94.69 74 GLU A CA 1
ATOM 527 C C . GLU A 1 74 ? -21.109 18.203 -7.293 1 94.69 74 GLU A C 1
ATOM 529 O O . GLU A 1 74 ? -22.281 18.156 -6.891 1 94.69 74 GLU A O 1
ATOM 534 N N . THR A 1 75 ? -20.125 17.875 -6.566 1 95.69 75 THR A N 1
ATOM 535 C CA . THR A 1 75 ? -20.281 17.484 -5.168 1 95.69 75 THR A CA 1
ATOM 536 C C . THR A 1 75 ? -20.844 18.641 -4.348 1 95.69 75 THR A C 1
ATOM 538 O O . THR A 1 75 ? -20.359 19.766 -4.43 1 95.69 75 THR A O 1
ATOM 541 N N . PRO A 1 76 ? -21.844 18.422 -3.59 1 95.88 76 PRO A N 1
ATOM 542 C CA . PRO A 1 76 ? -22.406 19.5 -2.775 1 95.88 76 PRO A CA 1
ATOM 543 C C . PRO A 1 76 ? -21.516 19.875 -1.591 1 95.88 76 PRO A C 1
ATOM 545 O O . PRO A 1 76 ? -20.594 19.125 -1.242 1 95.88 76 PRO A O 1
ATOM 548 N N . GLY A 1 77 ? -21.766 21.125 -1.085 1 95.12 77 GLY A N 1
ATOM 549 C CA . GLY A 1 77 ? -21.219 21.422 0.228 1 95.12 77 GLY A CA 1
ATOM 550 C C . GLY A 1 77 ? -21.953 20.719 1.355 1 95.12 77 GLY A C 1
ATOM 551 O O . GLY A 1 77 ? -23.016 20.141 1.145 1 95.12 77 GLY A O 1
ATOM 552 N N . PHE A 1 78 ? -21.328 20.75 2.553 1 97.19 78 PHE A N 1
ATOM 553 C CA . PHE A 1 78 ? -21.938 20.094 3.695 1 97.19 78 PHE A CA 1
ATOM 554 C C . PHE A 1 78 ? -21.844 20.953 4.945 1 97.19 78 PHE A C 1
ATOM 556 O O . PHE A 1 78 ? -20.891 21.719 5.098 1 97.19 78 PHE A O 1
ATOM 563 N N . VAL A 1 79 ? -22.781 20.812 5.797 1 97.69 79 VAL A N 1
ATOM 564 C CA . VAL A 1 79 ? -22.734 21.453 7.109 1 97.69 79 VAL A CA 1
ATOM 565 C C . VAL A 1 79 ? -23.422 20.562 8.148 1 97.69 79 VAL A C 1
ATOM 567 O O . VAL A 1 79 ? -24.484 20.016 7.883 1 97.69 79 VAL A O 1
ATOM 570 N N . ASP A 1 80 ? -22.781 20.391 9.266 1 97.81 80 ASP A N 1
ATOM 571 C CA . ASP A 1 80 ? -23.328 19.562 10.336 1 97.81 80 ASP A CA 1
ATOM 572 C C . ASP A 1 80 ? -24.156 20.391 11.312 1 97.81 80 ASP A C 1
ATOM 574 O O . ASP A 1 80 ? -23.609 20.984 12.25 1 97.81 80 ASP A O 1
ATOM 578 N N . LEU A 1 81 ? -25.391 20.406 11.148 1 98.12 81 LEU A N 1
ATOM 579 C CA . LEU A 1 81 ? -26.266 21.141 12.055 1 98.12 81 LEU A CA 1
ATOM 580 C C . LEU A 1 81 ? -26.672 20.266 13.242 1 98.12 81 LEU A C 1
ATOM 582 O O . LEU A 1 81 ? -26.922 20.781 14.336 1 98.12 81 LEU A O 1
ATOM 586 N N . ARG A 1 82 ? -26.688 19.031 12.93 1 97.44 82 ARG A N 1
ATOM 587 C CA . ARG A 1 82 ? -27.188 18.078 13.914 1 97.44 82 ARG A CA 1
ATOM 588 C C . ARG A 1 82 ? -26.266 17.984 15.125 1 97.44 82 ARG A C 1
ATOM 590 O O . ARG A 1 82 ? -26.609 18.453 16.203 1 97.44 82 ARG A O 1
ATOM 597 N N . ASP A 1 83 ? -25.016 17.578 14.953 1 97.69 83 ASP A N 1
ATOM 598 C CA . ASP A 1 83 ? -24.078 17.375 16.062 1 97.69 83 ASP A CA 1
ATOM 599 C C . ASP A 1 83 ? -23.672 18.719 16.688 1 97.69 83 ASP A C 1
ATOM 601 O O . ASP A 1 83 ? -23.406 18.781 17.875 1 97.69 83 ASP A O 1
ATOM 605 N N . ARG A 1 84 ? -23.656 19.75 15.906 1 98.44 84 ARG A N 1
ATOM 606 C CA . ARG A 1 84 ? -23.094 21.016 16.359 1 98.44 84 ARG A CA 1
ATOM 607 C C . ARG A 1 84 ? -24.172 21.891 16.984 1 98.44 84 ARG A C 1
ATOM 609 O O . ARG A 1 84 ? -23.859 22.906 17.625 1 98.44 84 ARG A O 1
ATOM 616 N N . ALA A 1 85 ? -25.469 21.547 16.781 1 98.5 85 ALA A N 1
ATOM 617 C CA . ALA A 1 85 ? -26.531 22.422 17.281 1 98.5 85 ALA A CA 1
ATOM 618 C C . ALA A 1 85 ? -27.781 21.625 17.656 1 98.5 85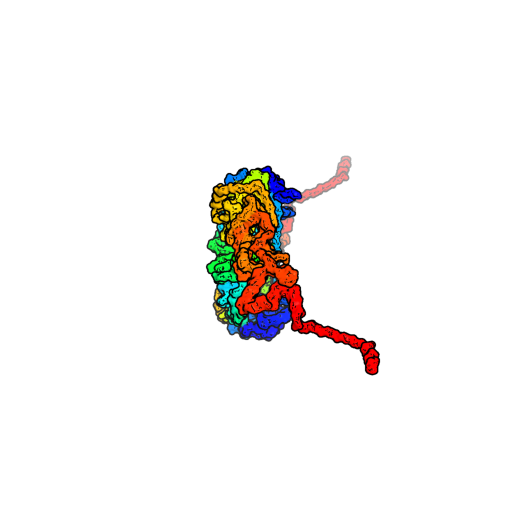 ALA A C 1
ATOM 620 O O . ALA A 1 85 ? -28.234 21.672 18.797 1 98.5 85 ALA A O 1
ATOM 621 N N . GLY A 1 86 ? -28.297 20.859 16.781 1 97.88 86 GLY A N 1
ATOM 622 C CA . GLY A 1 86 ? -29.594 20.203 16.922 1 97.88 86 GLY A CA 1
ATOM 623 C C . GLY A 1 86 ? -29.641 19.203 18.047 1 97.88 86 GLY A C 1
ATOM 624 O O . GLY A 1 86 ? -30.625 19.156 18.797 1 97.88 86 GLY A O 1
ATOM 625 N N . TRP A 1 87 ? -28.703 18.344 18.125 1 97.88 87 TRP A N 1
ATOM 626 C CA . TRP A 1 87 ? -28.609 17.375 19.188 1 97.88 87 TRP A CA 1
ATOM 627 C C . TRP A 1 87 ? -28.031 18 20.453 1 97.88 87 TRP A C 1
ATOM 629 O O . TRP A 1 87 ? -26.828 17.922 20.703 1 97.88 87 TRP A O 1
ATOM 639 N N . SER A 1 88 ? -28.875 18.562 21.266 1 97.94 88 SER A N 1
ATOM 640 C CA . SER A 1 88 ? -28.5 19.188 22.531 1 97.94 88 SER A CA 1
ATOM 641 C C . SER A 1 88 ? -29.703 19.344 23.453 1 97.94 88 SER A C 1
ATOM 643 O O . SER A 1 88 ? -30.844 19.203 23.016 1 97.94 88 SER A O 1
ATOM 645 N N . GLU A 1 89 ? -29.438 19.578 24.719 1 97.56 89 GLU A N 1
ATOM 646 C CA . GLU A 1 89 ? -30.516 19.875 25.672 1 97.56 89 GLU A CA 1
ATOM 647 C C . GLU A 1 89 ? -31.266 21.125 25.266 1 97.56 89 GLU A C 1
ATOM 649 O O . GLU A 1 89 ? -32.438 21.297 25.609 1 97.56 89 GLU A O 1
ATOM 654 N N . GLN A 1 90 ? -30.625 21.984 24.484 1 97.81 90 GLN A N 1
ATOM 655 C CA . GLN A 1 90 ? -31.234 23.234 24.031 1 97.81 90 GLN A CA 1
ATOM 656 C C . GLN A 1 90 ? -31.438 23.234 22.516 1 97.81 90 GLN A C 1
ATOM 658 O O . GLN A 1 90 ? -31.359 24.297 21.891 1 97.81 90 GLN A O 1
ATOM 663 N N . GLY A 1 91 ? -31.641 22.109 21.953 1 97 91 GLY A N 1
ATOM 664 C CA . GLY A 1 91 ? -31.766 21.953 20.516 1 97 91 GLY A CA 1
ATOM 665 C C . GLY A 1 91 ? -32.938 22.719 19.938 1 97 91 GLY A C 1
ATOM 666 O O . GLY A 1 91 ? -32.844 23.25 18.828 1 97 91 GLY A O 1
ATOM 667 N N . ALA A 1 92 ? -33.969 22.781 20.688 1 95.5 92 ALA A N 1
ATOM 668 C CA . ALA A 1 92 ? -35.188 23.469 20.234 1 95.5 92 ALA A CA 1
ATOM 669 C C . ALA A 1 92 ? -34.969 24.969 20.125 1 95.5 92 ALA A C 1
ATOM 671 O O . ALA A 1 92 ? -35.656 25.656 19.375 1 95.5 92 ALA A O 1
ATOM 672 N N . GLU A 1 93 ? -33.969 25.484 20.812 1 96 93 GLU A N 1
ATOM 673 C CA . GLU A 1 93 ? -33.656 26.906 20.844 1 96 93 GLU A CA 1
ATOM 674 C C . GLU A 1 93 ? -32.438 27.234 19.984 1 96 93 GLU A C 1
ATOM 676 O O . GLU A 1 93 ? -31.969 28.375 19.969 1 96 93 GLU A O 1
ATOM 681 N N . ALA A 1 94 ? -32 26.281 19.219 1 97.19 94 ALA A N 1
ATOM 682 C CA . ALA A 1 94 ? -30.719 26.438 18.562 1 97.19 94 ALA A CA 1
ATOM 683 C C . ALA A 1 94 ? -30.875 26.984 17.141 1 97.19 94 ALA A C 1
ATOM 685 O O . ALA A 1 94 ? -29.938 26.953 16.344 1 97.19 94 ALA A O 1
ATOM 686 N N . GLY A 1 95 ? -32 27.5 16.797 1 97.5 95 GLY A N 1
ATOM 687 C CA . GLY A 1 95 ? -32.25 28.062 15.477 1 97.5 95 GLY A CA 1
ATOM 688 C C . GLY A 1 95 ? -31.219 29.094 15.055 1 97.5 95 GLY A C 1
ATOM 689 O O . GLY A 1 95 ? -30.641 28.984 13.977 1 97.5 95 GLY A O 1
ATOM 690 N N . PRO A 1 96 ? -31.016 30.109 15.922 1 98.31 96 PRO A N 1
ATOM 691 C CA . PRO A 1 96 ? -30 31.125 15.586 1 98.31 96 PRO A CA 1
ATOM 692 C C . PRO A 1 96 ? -28.625 30.5 15.344 1 98.31 96 PRO A C 1
ATOM 694 O O . PRO A 1 96 ? -27.922 30.906 14.406 1 98.31 96 PRO A O 1
ATOM 697 N N . LYS A 1 97 ? -28.266 29.562 16.172 1 98.62 97 LYS A N 1
ATOM 698 C CA . LYS A 1 97 ? -26.984 28.891 15.984 1 98.62 97 LYS A CA 1
ATOM 699 C C . LYS A 1 97 ? -26.953 28.125 14.656 1 98.62 97 LYS A C 1
ATOM 701 O O . LYS A 1 97 ? -25.938 28.172 13.945 1 98.62 97 LYS A O 1
ATOM 706 N N . MET A 1 98 ? -27.984 27.422 14.297 1 98.62 98 MET A N 1
ATOM 707 C CA . MET A 1 98 ? -28.062 26.688 13.031 1 98.62 98 MET A CA 1
ATOM 708 C C . MET A 1 98 ? -27.938 27.641 11.852 1 98.62 98 MET A C 1
ATOM 710 O O . MET A 1 98 ? -27.266 27.344 10.867 1 98.62 98 MET A O 1
ATOM 714 N N . ALA A 1 99 ? -28.562 28.781 11.992 1 98.38 99 ALA A N 1
ATOM 715 C CA . ALA A 1 99 ? -28.453 29.797 10.953 1 98.38 99 ALA A CA 1
ATOM 716 C C . ALA A 1 99 ? -27 30.266 10.789 1 98.38 99 ALA A C 1
ATOM 718 O O . ALA A 1 99 ? -26.516 30.406 9.664 1 98.38 99 ALA A O 1
ATOM 719 N N . ALA A 1 100 ? -26.328 30.484 11.859 1 98.62 100 ALA A N 1
ATOM 720 C CA . ALA A 1 100 ? -24.938 30.922 11.844 1 98.62 100 ALA A CA 1
ATOM 721 C C . ALA A 1 100 ? -24.047 29.875 11.18 1 98.62 100 ALA A C 1
AT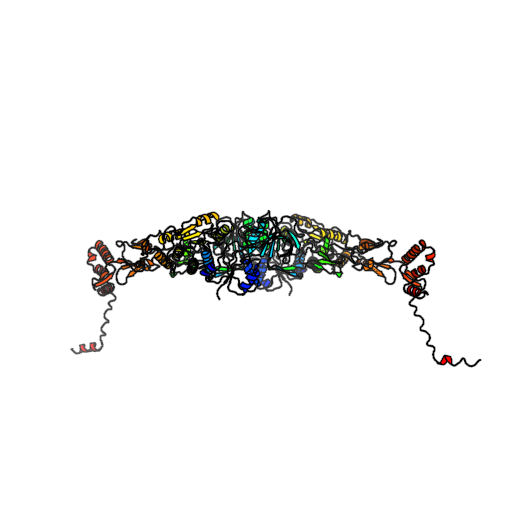OM 723 O O . ALA A 1 100 ? -23.25 30.219 10.305 1 98.62 100 ALA A O 1
ATOM 724 N N . LEU A 1 101 ? -24.203 28.594 11.578 1 98.56 101 LEU A N 1
ATOM 725 C CA . LEU A 1 101 ? -23.391 27.516 11.031 1 98.56 101 LEU A CA 1
ATOM 726 C C . LEU A 1 101 ? -23.641 27.359 9.531 1 98.56 101 LEU A C 1
ATOM 728 O O . LEU A 1 101 ? -22.703 27.156 8.758 1 98.56 101 LEU A O 1
ATOM 732 N N . ALA A 1 102 ? -24.859 27.484 9.117 1 97.88 102 ALA A N 1
ATOM 733 C CA . ALA A 1 102 ? -25.203 27.391 7.703 1 97.88 102 ALA A CA 1
ATOM 734 C C . ALA A 1 102 ? -24.594 28.531 6.91 1 97.88 102 ALA A C 1
ATOM 736 O O . ALA A 1 102 ? -24.047 28.328 5.824 1 97.88 102 ALA A O 1
ATOM 737 N N . ALA A 1 103 ? -24.672 29.719 7.477 1 97.62 103 ALA A N 1
ATOM 738 C CA . ALA A 1 103 ? -24.125 30.906 6.809 1 97.62 103 ALA A CA 1
ATOM 739 C C . ALA A 1 103 ? -22.609 30.75 6.59 1 97.62 103 ALA A C 1
ATOM 741 O O . ALA A 1 103 ? -22.109 31.078 5.516 1 97.62 103 ALA A O 1
ATOM 742 N N . GLU A 1 104 ? -21.953 30.297 7.566 1 97.06 104 GLU A N 1
ATOM 743 C CA . GLU A 1 104 ? -20.5 30.094 7.465 1 97.06 104 GLU A CA 1
ATOM 744 C C . GLU A 1 104 ? -20.172 29.031 6.414 1 97.06 104 GLU A C 1
ATOM 746 O O . GLU A 1 104 ? -19.203 29.188 5.66 1 97.06 104 GLU A O 1
ATOM 751 N N . ALA A 1 105 ? -20.938 27.969 6.391 1 95.38 105 ALA A N 1
ATOM 752 C CA . ALA A 1 105 ? -20.703 26.875 5.449 1 95.38 105 ALA A CA 1
ATOM 753 C C . ALA A 1 105 ? -20.906 27.344 4.012 1 95.38 105 ALA A C 1
ATOM 755 O O . ALA A 1 105 ? -20.328 26.781 3.08 1 95.38 105 ALA A O 1
ATOM 756 N N . LEU A 1 106 ? -21.672 28.359 3.783 1 93.56 106 LEU A N 1
ATOM 757 C CA . LEU A 1 106 ? -22 28.859 2.457 1 93.56 106 LEU A CA 1
ATOM 758 C C . LEU A 1 106 ? -20.938 29.844 1.966 1 93.56 106 LEU A C 1
ATOM 760 O O . LEU A 1 106 ? -20.922 30.188 0.784 1 93.56 106 LEU A O 1
ATOM 764 N N . MET A 1 107 ? -20.016 30.125 2.85 1 92.12 107 MET A N 1
ATOM 765 C CA . MET A 1 107 ? -18.969 31.078 2.486 1 92.12 107 MET A CA 1
ATOM 766 C C . MET A 1 107 ? -17.906 30.422 1.615 1 92.12 107 MET A C 1
ATOM 768 O O . MET A 1 107 ? -17.406 29.344 1.952 1 92.12 107 MET A O 1
ATOM 772 N N . PRO A 1 108 ? -17.594 31 0.527 1 88.75 108 PRO A N 1
ATOM 773 C CA . PRO A 1 108 ? -16.484 30.484 -0.265 1 88.75 108 PRO A CA 1
ATOM 774 C C . PRO A 1 108 ? -15.125 30.703 0.417 1 88.75 108 PRO A C 1
ATOM 776 O O . PRO A 1 108 ? -14.859 31.781 0.953 1 88.75 108 PRO A O 1
ATOM 779 N N . VAL A 1 109 ? -14.422 29.703 0.511 1 88.81 109 VAL A N 1
ATOM 780 C CA . VAL A 1 109 ? -13.078 29.797 1.068 1 88.81 109 VAL A CA 1
ATOM 781 C C . VAL A 1 109 ? -12.062 29.312 0.045 1 88.81 109 VAL A C 1
ATOM 783 O O . VAL A 1 109 ? -12.164 28.188 -0.451 1 88.81 109 VAL A O 1
ATOM 786 N N . ALA A 1 110 ? -11.109 30.188 -0.288 1 90.38 110 ALA A N 1
ATOM 787 C CA . ALA A 1 110 ? -10.062 29.812 -1.231 1 90.38 110 ALA A CA 1
ATOM 788 C C . ALA A 1 110 ? -9.07 28.844 -0.59 1 90.38 110 ALA A C 1
ATOM 790 O O . ALA A 1 110 ? -8.695 29.016 0.574 1 90.38 110 ALA A O 1
ATOM 791 N N . PRO A 1 111 ? -8.617 27.875 -1.332 1 92.12 111 PRO A N 1
ATOM 792 C CA . PRO A 1 111 ? -7.566 27.016 -0.8 1 92.12 111 PRO A CA 1
ATOM 793 C C . PRO A 1 111 ? -6.223 27.734 -0.671 1 92.12 111 PRO A C 1
ATOM 795 O O . PRO A 1 111 ? -5.953 28.688 -1.408 1 92.12 111 PRO A O 1
ATOM 798 N N . PRO A 1 112 ? -5.5 27.25 0.252 1 94.88 112 PRO A N 1
ATOM 799 C CA . PRO A 1 112 ? -4.168 27.859 0.353 1 94.88 112 PRO A CA 1
ATOM 800 C C . PRO A 1 112 ? -3.271 27.516 -0.833 1 94.88 112 PRO A C 1
ATOM 802 O O . PRO A 1 112 ? -3.512 26.516 -1.521 1 94.88 112 PRO A O 1
ATOM 805 N N . PRO A 1 113 ? -2.289 28.391 -1.015 1 96.56 113 PRO A N 1
ATOM 806 C CA . PRO A 1 113 ? -1.281 27.984 -1.994 1 96.56 113 PRO A CA 1
ATOM 807 C C . PRO A 1 113 ? -0.61 26.656 -1.629 1 96.56 113 PRO A C 1
ATOM 809 O O . PRO A 1 113 ? -0.477 26.328 -0.446 1 96.56 113 PRO A O 1
ATOM 812 N N . ALA A 1 114 ? -0.275 25.891 -2.639 1 97.69 114 ALA A N 1
ATOM 813 C CA . ALA A 1 114 ? 0.321 24.578 -2.4 1 97.69 114 ALA A CA 1
ATOM 814 C C . ALA A 1 114 ? 1.406 24.266 -3.43 1 97.69 114 ALA A C 1
ATOM 816 O O . ALA A 1 114 ? 1.495 24.938 -4.461 1 97.69 114 ALA A O 1
ATOM 817 N N . VAL A 1 115 ? 2.281 23.406 -3.113 1 97.69 115 VAL A N 1
ATOM 818 C CA . VAL A 1 115 ? 3.307 22.922 -4.031 1 97.69 115 VAL A CA 1
ATOM 819 C C . VAL A 1 115 ? 3.225 21.391 -4.141 1 97.69 115 VAL A C 1
ATOM 821 O O . VAL A 1 115 ? 2.787 20.719 -3.205 1 97.69 115 VAL A O 1
ATOM 824 N N . ASP A 1 116 ? 3.662 20.922 -5.305 1 97.69 116 ASP A N 1
ATOM 825 C CA . ASP A 1 116 ? 3.711 19.469 -5.512 1 97.69 116 ASP A CA 1
ATOM 826 C C . ASP A 1 116 ? 4.934 18.859 -4.836 1 97.69 116 ASP A C 1
ATOM 828 O O . ASP A 1 116 ? 6.031 19.422 -4.895 1 97.69 116 ASP A O 1
ATOM 832 N N . VAL A 1 117 ? 4.719 17.766 -4.129 1 98.19 117 VAL A N 1
ATOM 833 C CA . VAL A 1 117 ? 5.777 16.938 -3.564 1 98.19 117 VAL A CA 1
ATOM 834 C C . VAL A 1 117 ? 5.805 15.586 -4.266 1 98.19 117 VAL A C 1
ATOM 836 O O . VAL A 1 117 ? 4.82 14.852 -4.238 1 98.19 117 VAL A O 1
ATOM 839 N N . ILE A 1 118 ? 6.922 15.32 -4.859 1 98.38 118 ILE A N 1
ATOM 840 C CA . ILE A 1 118 ? 7.031 14.078 -5.621 1 98.38 118 ILE A CA 1
ATOM 841 C C . ILE A 1 118 ? 7.891 13.078 -4.852 1 98.38 118 ILE A C 1
ATOM 843 O O . ILE A 1 118 ? 9.008 13.398 -4.438 1 98.38 118 ILE A O 1
ATOM 847 N N . SER A 1 119 ? 7.352 11.898 -4.562 1 98.44 119 SER A N 1
ATOM 848 C CA . SER A 1 119 ? 8.078 10.766 -3.99 1 98.44 119 SER A CA 1
ATOM 849 C C . SER A 1 119 ? 8.117 9.594 -4.957 1 98.44 119 SER A C 1
ATOM 851 O O . SER A 1 119 ? 7.07 9.07 -5.355 1 98.44 119 SER A O 1
ATOM 853 N N . GLU A 1 120 ? 9.312 9.195 -5.344 1 97.62 120 GLU A N 1
ATOM 854 C CA . GLU A 1 120 ? 9.477 8.055 -6.238 1 97.62 120 GLU A CA 1
ATOM 855 C C . GLU A 1 120 ? 9.594 6.746 -5.457 1 97.62 120 GLU A C 1
ATOM 857 O O . GLU A 1 120 ? 9.789 5.68 -6.047 1 97.62 120 GLU A O 1
ATOM 862 N N . GLY A 1 121 ? 9.594 6.824 -4.141 1 98.25 121 GLY A N 1
ATOM 863 C CA . GLY A 1 121 ? 9.523 5.629 -3.311 1 98.25 121 GLY A CA 1
ATOM 864 C C . GLY A 1 121 ? 10.883 5.133 -2.867 1 98.25 121 GLY A C 1
ATOM 865 O O . GLY A 1 121 ? 11.023 3.988 -2.428 1 98.25 121 GLY A O 1
ATOM 866 N N . SER A 1 122 ? 11.992 5.918 -3.053 1 98.62 122 SER A N 1
ATOM 867 C CA . SER A 1 122 ? 13.273 5.551 -2.453 1 98.62 122 SER A CA 1
ATOM 868 C C . SER A 1 122 ? 13.227 5.668 -0.934 1 98.62 122 SER A C 1
ATOM 870 O O . SER A 1 122 ? 12.883 6.723 -0.397 1 98.62 122 SER A O 1
ATOM 872 N N . CYS A 1 123 ? 13.578 4.609 -0.237 1 98.75 123 CYS A N 1
ATOM 873 C CA . CYS A 1 123 ? 13.344 4.539 1.201 1 98.75 123 CYS A CA 1
ATOM 874 C C . CYS A 1 123 ? 14.594 4.051 1.934 1 98.75 123 CYS A C 1
ATOM 876 O O . CYS A 1 123 ? 15.18 3.031 1.564 1 98.75 123 CYS A O 1
ATOM 878 N N . LEU A 1 124 ? 14.969 4.773 2.957 1 98.81 124 LEU A N 1
ATOM 879 C CA . LEU A 1 124 ? 16.031 4.328 3.85 1 98.81 124 LEU A CA 1
ATOM 880 C C . LEU A 1 124 ? 15.453 3.762 5.141 1 98.81 124 LEU A C 1
ATOM 882 O O . LEU A 1 124 ? 14.625 4.402 5.789 1 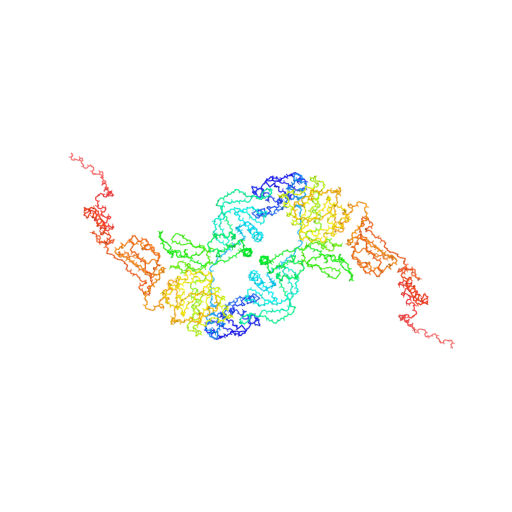98.81 124 LEU A O 1
ATOM 886 N N . ILE A 1 125 ? 15.828 2.592 5.496 1 98.69 125 ILE A N 1
ATOM 887 C CA . ILE A 1 125 ? 15.492 1.997 6.785 1 98.69 125 ILE A CA 1
ATOM 888 C C . ILE A 1 125 ? 16.734 1.903 7.656 1 98.69 125 ILE A C 1
ATOM 890 O O . ILE A 1 125 ? 17.75 1.338 7.238 1 98.69 125 ILE A O 1
ATOM 894 N N . VAL A 1 126 ? 16.766 2.434 8.852 1 97.75 126 VAL A N 1
ATOM 895 C CA . VAL A 1 126 ? 17.875 2.361 9.781 1 97.75 126 VAL A CA 1
ATOM 896 C C . VAL A 1 126 ? 17.422 1.711 11.086 1 97.75 126 VAL A C 1
ATOM 898 O O . VAL A 1 126 ? 16.375 2.062 11.633 1 97.75 126 VAL A O 1
ATOM 901 N N . GLY A 1 127 ? 18.094 0.769 11.562 1 95.19 127 GLY A N 1
ATOM 902 C CA . GLY A 1 127 ? 17.766 0.076 12.797 1 95.19 127 GLY A CA 1
ATOM 903 C C . GLY A 1 127 ? 18.469 -1.261 12.938 1 95.19 127 GLY A C 1
ATOM 904 O O . GLY A 1 127 ? 19.406 -1.555 12.188 1 95.19 127 GLY A O 1
ATOM 905 N N . PRO A 1 128 ? 18.125 -2.025 13.953 1 94.88 128 PRO A N 1
ATOM 906 C CA . PRO A 1 128 ? 18.719 -3.352 14.117 1 94.88 128 PRO A CA 1
ATOM 907 C C . PRO A 1 128 ? 18.531 -4.238 12.891 1 94.88 128 PRO A C 1
ATOM 909 O O . PRO A 1 128 ? 17.469 -4.223 12.266 1 94.88 128 PRO A O 1
ATOM 912 N N . ALA A 1 129 ? 19.5 -5.027 12.586 1 94.81 129 ALA A N 1
ATOM 913 C CA . ALA A 1 129 ? 19.578 -5.789 11.344 1 94.81 129 ALA A CA 1
ATOM 914 C C . ALA A 1 129 ? 18.359 -6.688 11.164 1 94.81 129 ALA A C 1
ATOM 916 O O . ALA A 1 129 ? 17.734 -6.695 10.102 1 94.81 129 ALA A O 1
ATOM 917 N N . ASP A 1 130 ? 18 -7.41 12.141 1 94.69 130 ASP A N 1
ATOM 918 C CA . ASP A 1 130 ? 16.922 -8.391 12.016 1 94.69 130 ASP A CA 1
ATOM 919 C C . ASP A 1 130 ? 15.602 -7.711 11.688 1 94.69 130 ASP A C 1
ATOM 921 O O . ASP A 1 130 ? 14.898 -8.125 10.758 1 94.69 130 ASP A O 1
ATOM 925 N N . VAL A 1 131 ? 15.281 -6.574 12.398 1 96.31 131 VAL A N 1
ATOM 926 C CA . VAL A 1 131 ? 14 -5.891 12.219 1 96.31 131 VAL A CA 1
ATOM 927 C C . VAL A 1 131 ? 14.016 -5.102 10.906 1 96.31 131 VAL A C 1
ATOM 929 O O . VAL A 1 131 ? 13.055 -5.145 10.141 1 96.31 131 VAL A O 1
ATOM 932 N N . ALA A 1 132 ? 15.109 -4.438 10.672 1 97.31 132 ALA A N 1
ATOM 933 C CA . ALA A 1 132 ? 15.234 -3.602 9.484 1 97.31 132 ALA A CA 1
ATOM 934 C C . ALA A 1 132 ? 15.172 -4.445 8.211 1 97.31 132 ALA A C 1
ATOM 936 O O . ALA A 1 132 ? 14.484 -4.086 7.254 1 97.31 132 ALA A O 1
ATOM 937 N N . CYS A 1 133 ? 15.875 -5.566 8.227 1 97.38 133 CYS A N 1
ATOM 938 C CA . CYS A 1 133 ? 15.914 -6.414 7.043 1 97.38 133 CYS A CA 1
ATOM 939 C C . CYS A 1 133 ? 14.57 -7.098 6.82 1 97.38 133 CYS A C 1
ATOM 941 O O . CYS A 1 133 ? 14.141 -7.281 5.68 1 97.38 133 CYS A O 1
ATOM 943 N N . ASP A 1 134 ? 13.961 -7.492 7.906 1 96.94 134 ASP A N 1
ATOM 944 C CA . ASP A 1 134 ? 12.625 -8.078 7.781 1 96.94 134 ASP A CA 1
ATOM 945 C C . ASP A 1 134 ? 11.648 -7.09 7.148 1 96.94 134 ASP A C 1
ATOM 947 O O . ASP A 1 134 ? 10.891 -7.445 6.246 1 96.94 134 ASP A O 1
ATOM 951 N N . LEU A 1 135 ? 11.656 -5.859 7.625 1 98 135 LEU A N 1
ATOM 952 C CA . LEU A 1 135 ? 10.797 -4.824 7.059 1 98 135 LEU A CA 1
ATOM 953 C C . LEU A 1 135 ? 11.156 -4.555 5.602 1 98 135 LEU A C 1
ATOM 955 O O . LEU A 1 135 ? 10.266 -4.379 4.762 1 98 135 LEU A O 1
ATOM 959 N N . ALA A 1 136 ? 12.422 -4.559 5.34 1 98.38 136 ALA A N 1
ATOM 960 C CA . ALA A 1 136 ? 12.891 -4.328 3.977 1 98.38 136 ALA A CA 1
ATOM 961 C C . ALA A 1 136 ? 12.359 -5.395 3.025 1 98.38 136 ALA A C 1
ATOM 963 O O . ALA A 1 136 ? 11.977 -5.094 1.895 1 98.38 136 ALA A O 1
ATOM 964 N N . GLU A 1 137 ? 12.352 -6.625 3.453 1 97.31 137 GLU A N 1
ATOM 965 C CA . GLU A 1 137 ? 11.82 -7.719 2.643 1 97.31 137 GLU A CA 1
ATOM 966 C C . GLU A 1 137 ? 10.359 -7.48 2.275 1 97.31 137 GLU A C 1
ATOM 968 O O . GLU A 1 137 ? 9.945 -7.746 1.145 1 97.31 137 GLU A O 1
ATOM 973 N N . GLN A 1 138 ? 9.641 -6.941 3.178 1 96.62 138 GLN A N 1
ATOM 974 C CA . GLN A 1 138 ? 8.219 -6.676 2.963 1 96.62 138 GLN A CA 1
ATOM 975 C C . GLN A 1 138 ? 8.016 -5.516 1.994 1 96.62 138 GLN A C 1
ATOM 977 O O . GLN A 1 138 ? 7.043 -5.492 1.24 1 96.62 138 GLN A O 1
ATOM 982 N N . LEU A 1 139 ? 8.945 -4.582 2.021 1 98.06 139 LEU A N 1
ATOM 983 C CA . LEU A 1 139 ? 8.742 -3.324 1.312 1 98.06 139 LEU A CA 1
ATOM 984 C C . LEU A 1 139 ? 9.5 -3.318 -0.01 1 98.06 139 LEU A C 1
ATOM 986 O O . LEU A 1 139 ? 9.344 -2.4 -0.818 1 98.06 139 LEU A O 1
ATOM 990 N N . ALA A 1 140 ? 10.312 -4.312 -0.288 1 96.75 140 ALA A N 1
ATOM 991 C CA . ALA A 1 140 ? 11.227 -4.324 -1.431 1 96.75 140 ALA A CA 1
ATOM 992 C C . ALA A 1 140 ? 10.453 -4.332 -2.746 1 96.75 140 ALA A C 1
ATOM 994 O O . ALA A 1 140 ? 10.984 -3.947 -3.789 1 96.75 140 ALA A O 1
ATOM 995 N N . GLY A 1 141 ? 9.258 -4.73 -2.742 1 93.94 141 GLY A N 1
ATOM 996 C CA . GLY A 1 141 ? 8.438 -4.723 -3.945 1 93.94 141 GLY A CA 1
ATOM 997 C C . GLY A 1 141 ? 7.938 -3.34 -4.312 1 93.94 141 GLY A C 1
ATOM 998 O O . GLY A 1 141 ? 8.328 -2.781 -5.34 1 93.94 141 GLY A O 1
ATOM 999 N N . PRO A 1 142 ? 7.238 -2.779 -3.432 1 95.5 142 PRO A N 1
ATOM 1000 C CA . PRO A 1 142 ? 6.605 -1.498 -3.75 1 95.5 142 PRO A CA 1
ATOM 1001 C C . PRO A 1 142 ? 7.559 -0.316 -3.613 1 95.5 142 PRO A C 1
ATOM 1003 O O . PRO A 1 142 ? 7.297 0.761 -4.152 1 95.5 142 PRO A O 1
ATOM 1006 N N . LEU A 1 143 ? 8.672 -0.46 -2.885 1 97.88 143 LEU A N 1
ATOM 1007 C CA . LEU A 1 143 ? 9.594 0.644 -2.654 1 97.88 143 LEU A CA 1
ATOM 1008 C C . LEU A 1 143 ? 11.008 0.261 -3.066 1 97.88 143 LEU A C 1
ATOM 1010 O O . LEU A 1 143 ? 11.32 -0.924 -3.203 1 97.88 143 LEU A O 1
ATOM 1014 N N . ALA A 1 144 ? 11.867 1.265 -3.395 1 97.69 144 ALA A N 1
ATOM 1015 C CA . ALA A 1 144 ? 13.305 1.079 -3.553 1 97.69 144 ALA A CA 1
ATOM 1016 C C . ALA A 1 144 ? 14.023 1.223 -2.215 1 97.69 144 ALA A C 1
ATOM 1018 O O . ALA A 1 144 ? 14.359 2.334 -1.799 1 97.69 144 ALA A O 1
ATOM 1019 N N . VAL A 1 145 ? 14.312 0.153 -1.562 1 98.5 145 VAL A N 1
ATOM 1020 C CA . VAL A 1 145 ? 14.688 0.163 -0.153 1 98.5 145 VAL A CA 1
ATOM 1021 C C . VAL A 1 145 ? 16.203 0.036 -0.021 1 98.5 145 VAL A C 1
ATOM 1023 O O . VAL A 1 145 ? 16.828 -0.781 -0.703 1 98.5 145 VAL A O 1
ATOM 1026 N N . THR A 1 146 ? 16.812 0.804 0.771 1 98.5 146 THR A N 1
ATOM 1027 C CA . THR A 1 146 ? 18.188 0.666 1.261 1 98.5 146 THR A CA 1
ATOM 1028 C C . THR A 1 146 ? 18.203 0.533 2.781 1 98.5 146 THR A C 1
ATOM 1030 O O . THR A 1 146 ? 17.609 1.351 3.488 1 98.5 146 THR A O 1
ATOM 1033 N N . VAL A 1 147 ? 18.812 -0.475 3.287 1 98.44 147 VAL A N 1
ATOM 1034 C CA . VAL A 1 147 ? 18.953 -0.665 4.727 1 98.44 147 VAL A CA 1
ATOM 1035 C C . VAL A 1 147 ? 20.344 -0.194 5.172 1 98.44 147 VAL A C 1
ATOM 1037 O O . VAL A 1 147 ? 21.359 -0.582 4.586 1 98.44 147 VAL A O 1
ATOM 1040 N N . LEU A 1 148 ? 20.391 0.655 6.113 1 98.12 148 LEU A N 1
ATOM 1041 C CA . LEU A 1 148 ? 21.625 1.093 6.746 1 98.12 148 LEU A CA 1
ATOM 1042 C C . LEU A 1 148 ? 21.844 0.368 8.07 1 98.12 148 LEU A C 1
ATOM 1044 O O . LEU A 1 148 ? 21.094 0.574 9.023 1 98.12 148 LEU A O 1
ATOM 1048 N N . LEU A 1 149 ? 22.875 -0.46 8.062 1 95.88 149 LEU A N 1
ATOM 1049 C CA . LEU A 1 149 ? 23.188 -1.237 9.258 1 95.88 149 LEU A CA 1
ATOM 1050 C C . LEU A 1 149 ? 24.297 -0.573 10.062 1 95.88 149 LEU A C 1
ATOM 1052 O O . LEU A 1 149 ? 25.297 -0.138 9.5 1 95.88 149 LEU A O 1
ATOM 1056 N N . ASP A 1 150 ? 24.031 -0.418 11.383 1 86.88 150 ASP A N 1
ATOM 1057 C CA . ASP A 1 150 ? 25.094 0.087 12.258 1 86.88 150 ASP A CA 1
ATOM 1058 C C . ASP A 1 150 ? 26.016 -1.043 12.719 1 86.88 150 ASP A C 1
ATOM 1060 O O . ASP A 1 150 ? 27.188 -0.812 13.031 1 86.88 150 ASP A O 1
ATOM 1064 N N . ALA A 1 151 ? 25.438 -2.25 12.859 1 84.12 151 ALA A N 1
ATOM 1065 C CA . ALA A 1 151 ? 26.203 -3.424 13.266 1 84.12 151 ALA A CA 1
ATOM 1066 C C . ALA A 1 151 ? 25.625 -4.699 12.656 1 84.12 151 ALA A C 1
ATOM 1068 O O . ALA A 1 151 ? 24.484 -4.703 12.18 1 84.12 151 ALA A O 1
ATOM 1069 N N . GLY A 1 152 ? 26.516 -5.629 12.586 1 84.5 152 GLY A N 1
ATOM 1070 C CA . GLY A 1 152 ? 26.047 -6.938 12.156 1 84.5 152 GLY A CA 1
ATOM 1071 C C . GLY A 1 152 ? 26.469 -7.285 10.742 1 84.5 152 GLY A C 1
ATOM 1072 O O . GLY A 1 152 ? 27 -6.438 10.023 1 84.5 152 GLY A O 1
ATOM 1073 N N . ASP A 1 153 ? 26.156 -8.539 10.305 1 89.5 153 ASP A N 1
ATOM 1074 C CA . ASP A 1 153 ? 26.484 -9.055 8.977 1 89.5 153 ASP A CA 1
ATOM 1075 C C . ASP A 1 153 ? 25.359 -8.742 7.977 1 89.5 153 ASP A C 1
ATOM 1077 O O . ASP A 1 153 ? 24.188 -8.688 8.344 1 89.5 153 ASP A O 1
ATOM 1081 N N . PRO A 1 154 ? 25.797 -8.461 6.801 1 93 154 PRO A N 1
ATOM 1082 C CA . PRO A 1 154 ? 24.766 -8.219 5.785 1 93 154 PRO A CA 1
ATOM 1083 C C . PRO A 1 154 ? 23.906 -9.453 5.512 1 93 154 PRO A C 1
ATOM 1085 O O . PRO A 1 154 ? 24.406 -10.578 5.562 1 93 154 PRO A O 1
ATOM 1088 N N . PRO A 1 155 ? 22.656 -9.172 5.203 1 94.19 155 PRO A N 1
ATOM 1089 C CA . PRO A 1 155 ? 21.797 -10.281 4.809 1 94.19 155 PRO A CA 1
ATOM 1090 C C . PRO A 1 155 ? 22.141 -10.844 3.432 1 94.19 155 PRO A C 1
ATOM 1092 O O . PRO A 1 155 ? 22.844 -10.195 2.656 1 94.19 155 PRO A O 1
ATOM 1095 N N . LEU A 1 156 ? 21.625 -11.992 3.121 1 93.56 156 LEU A N 1
ATOM 1096 C CA . LEU A 1 156 ? 21.922 -12.625 1.839 1 93.56 156 LEU A CA 1
ATOM 1097 C C . LEU A 1 156 ? 20.984 -12.086 0.752 1 93.56 156 LEU A C 1
ATOM 1099 O O . LEU A 1 156 ? 21.297 -12.203 -0.438 1 93.56 156 LEU A O 1
ATOM 1103 N N . SER A 1 157 ? 19.891 -11.484 1.165 1 93.75 157 SER A N 1
ATOM 1104 C CA . SER A 1 157 ? 18.906 -11 0.205 1 93.75 157 SER A CA 1
ATOM 1105 C C . SER A 1 157 ? 19.469 -9.883 -0.658 1 93.75 157 SER A C 1
ATOM 1107 O O . SER A 1 157 ? 20.188 -9.016 -0.16 1 93.75 157 SER A O 1
ATOM 1109 N N . ARG A 1 158 ? 19.141 -9.914 -1.904 1 94.81 158 ARG A N 1
ATOM 1110 C CA . ARG A 1 158 ? 19.547 -8.852 -2.824 1 94.81 158 ARG A CA 1
ATOM 1111 C C . ARG A 1 158 ? 18.328 -8.133 -3.387 1 94.81 158 ARG A C 1
ATOM 1113 O O . ARG A 1 158 ? 18.406 -7.492 -4.438 1 94.81 158 ARG A O 1
ATOM 1120 N N . ALA A 1 159 ? 17.156 -8.344 -2.66 1 95.12 159 ALA A N 1
ATOM 1121 C CA . ALA A 1 159 ? 15.914 -7.703 -3.086 1 95.12 159 ALA A CA 1
ATOM 1122 C C . ALA A 1 159 ? 15.93 -6.207 -2.77 1 95.12 159 ALA A C 1
ATOM 1124 O O . ALA A 1 159 ? 15.109 -5.449 -3.289 1 95.12 159 ALA A O 1
ATOM 1125 N N . TYR A 1 160 ? 16.859 -5.816 -1.928 1 96.94 160 TYR A N 1
ATOM 1126 C CA . TYR A 1 160 ? 17.062 -4.434 -1.516 1 96.94 160 TYR A CA 1
ATOM 1127 C C . TYR A 1 160 ? 18.531 -4.152 -1.268 1 96.94 160 TYR A C 1
ATOM 1129 O O . TYR A 1 160 ? 19.344 -5.078 -1.163 1 96.94 160 TYR A O 1
ATOM 1137 N N . ASP A 1 161 ? 18.922 -2.92 -1.23 1 96.75 161 ASP A N 1
ATOM 1138 C CA . ASP A 1 161 ? 20.312 -2.545 -0.997 1 96.75 161 ASP A CA 1
ATOM 1139 C C . ASP A 1 161 ? 20.625 -2.52 0.496 1 96.75 161 ASP A C 1
ATOM 1141 O O . ASP A 1 161 ? 19.766 -2.197 1.315 1 96.75 161 ASP A O 1
ATOM 1145 N N . VAL A 1 162 ? 21.844 -2.879 0.79 1 97.5 162 VAL A N 1
ATOM 1146 C CA . VAL A 1 162 ? 22.297 -2.855 2.174 1 97.5 162 VAL A CA 1
ATOM 1147 C C . VAL A 1 162 ? 23.656 -2.166 2.254 1 97.5 162 VAL A C 1
ATOM 1149 O O . VAL A 1 162 ? 24.562 -2.473 1.473 1 97.5 162 VAL A O 1
ATOM 1152 N N . VAL A 1 163 ? 23.766 -1.264 3.131 1 97.69 163 VAL A N 1
ATOM 1153 C CA . VAL A 1 163 ? 25.016 -0.568 3.436 1 97.69 163 VAL A CA 1
ATOM 1154 C C . VAL A 1 163 ? 25.234 -0.529 4.945 1 97.69 163 VAL A C 1
ATOM 1156 O O . VAL A 1 163 ? 24.328 -0.887 5.715 1 97.69 163 VAL A O 1
ATOM 1159 N N . ALA A 1 164 ? 26.453 -0.206 5.328 1 97.38 164 ALA A N 1
ATOM 1160 C CA . ALA A 1 164 ? 26.75 -0.079 6.75 1 97.38 164 ALA A CA 1
ATOM 1161 C C . ALA A 1 164 ? 27.281 1.315 7.074 1 97.38 164 ALA A C 1
ATOM 1163 O O . ALA A 1 164 ? 27.875 1.978 6.215 1 97.38 164 ALA A O 1
ATOM 1164 N N . GLY A 1 165 ? 27.016 1.768 8.242 1 97.19 165 GLY A N 1
ATOM 1165 C CA . GLY A 1 165 ? 27.453 3.07 8.719 1 97.19 165 GLY A CA 1
ATOM 1166 C C . GLY A 1 165 ? 26.562 3.648 9.797 1 97.19 165 GLY A C 1
ATOM 1167 O O . GLY A 1 165 ? 25.688 2.955 10.312 1 97.19 165 GLY A O 1
ATOM 1168 N N . ARG A 1 166 ? 26.859 4.871 10.172 1 96.19 166 ARG A N 1
ATOM 1169 C CA . ARG A 1 166 ? 26.062 5.59 11.164 1 96.19 166 ARG A CA 1
ATOM 1170 C C . ARG A 1 166 ? 25.438 6.84 10.555 1 96.19 166 ARG A C 1
ATOM 1172 O O . ARG A 1 166 ? 26.141 7.719 10.055 1 96.19 166 ARG A O 1
ATOM 1179 N N . LEU A 1 167 ? 24.125 6.855 10.586 1 96.56 167 LEU A N 1
ATOM 1180 C CA . LEU A 1 167 ? 23.406 8.039 10.125 1 96.56 167 LEU A CA 1
ATOM 1181 C C . LEU A 1 167 ? 23.609 9.203 11.086 1 96.56 167 LEU A C 1
ATOM 1183 O O . LEU A 1 167 ? 23.188 9.141 12.242 1 96.56 167 LEU A O 1
ATOM 1187 N N . THR A 1 168 ? 24.25 10.312 10.648 1 96.12 168 THR A N 1
ATOM 1188 C CA . THR A 1 168 ? 24.609 11.383 11.562 1 96.12 168 THR A CA 1
ATOM 1189 C C . THR A 1 168 ? 23.719 12.602 11.359 1 96.12 168 THR A C 1
ATOM 1191 O O . THR A 1 168 ? 23.531 13.406 12.273 1 96.12 168 THR A O 1
ATOM 1194 N N . ARG A 1 169 ? 23.172 12.734 10.172 1 96.81 169 ARG A N 1
ATOM 1195 C CA . ARG A 1 169 ? 22.359 13.906 9.898 1 96.81 169 ARG A CA 1
ATOM 1196 C C . ARG A 1 169 ? 21.234 13.57 8.922 1 96.81 169 ARG A C 1
ATOM 1198 O O . ARG A 1 169 ? 21.438 12.836 7.953 1 96.81 169 ARG A O 1
ATOM 1205 N N . VAL A 1 170 ? 20.078 14.062 9.164 1 98.12 170 VAL A N 1
ATOM 1206 C CA . VAL A 1 170 ? 18.922 13.977 8.281 1 98.12 170 VAL A CA 1
ATOM 1207 C C . VAL A 1 170 ? 18.312 15.367 8.086 1 98.12 170 VAL A C 1
ATOM 1209 O O . VAL A 1 170 ? 18 16.062 9.055 1 98.12 170 VAL A O 1
ATOM 1212 N N . GLU A 1 171 ? 18.25 15.836 6.887 1 97.56 171 GLU A N 1
ATOM 1213 C CA . GLU A 1 171 ? 17.594 17.094 6.527 1 97.56 171 GLU A CA 1
ATOM 1214 C C . GLU A 1 171 ? 16.5 16.859 5.496 1 97.56 171 GLU A C 1
ATOM 1216 O O . GLU A 1 171 ? 16.5 15.852 4.793 1 97.56 171 GLU A O 1
ATOM 1221 N N . GLY A 1 172 ? 15.609 17.766 5.508 1 97.88 172 GLY A N 1
ATOM 1222 C CA . GLY A 1 172 ? 14.555 17.688 4.508 1 97.88 172 GLY A CA 1
ATOM 1223 C C . GLY A 1 172 ? 13.305 16.984 5.012 1 97.88 172 GLY A C 1
ATOM 1224 O O . GLY A 1 172 ? 13.109 16.859 6.219 1 97.88 172 GLY A O 1
ATOM 1225 N N . ALA A 1 173 ? 12.492 16.594 4.016 1 98.56 173 ALA A N 1
ATOM 1226 C CA . ALA A 1 173 ? 11.203 15.945 4.246 1 98.56 173 ALA A CA 1
ATOM 1227 C C . ALA A 1 173 ? 10.844 15.023 3.086 1 98.56 173 ALA A C 1
ATOM 1229 O O . ALA A 1 173 ? 11.703 14.656 2.281 1 98.56 173 ALA A O 1
ATOM 1230 N N . LEU A 1 174 ? 9.609 14.57 3.078 1 98.69 174 LEU A N 1
ATOM 1231 C CA . LEU A 1 174 ? 9.133 13.625 2.076 1 98.69 174 LEU A CA 1
ATOM 1232 C C . LEU A 1 174 ? 9.562 14.047 0.677 1 98.69 174 LEU A C 1
ATOM 1234 O O . LEU A 1 174 ? 9.375 15.203 0.285 1 98.69 174 LEU A O 1
ATOM 1238 N N . GLY A 1 175 ? 10.172 13.156 -0.027 1 98.19 175 GLY A N 1
ATOM 1239 C CA . GLY A 1 175 ? 10.539 13.398 -1.412 1 98.19 175 GLY A CA 1
ATOM 1240 C C . GLY A 1 175 ? 11.883 14.094 -1.559 1 98.19 175 GLY A C 1
ATOM 1241 O O . GLY A 1 175 ? 12.383 14.258 -2.672 1 98.19 175 GLY A O 1
ATOM 1242 N N . GLY A 1 176 ? 12.539 14.5 -0.386 1 98.12 176 GLY A N 1
ATOM 1243 C CA . GLY A 1 176 ? 13.758 15.289 -0.518 1 98.12 176 GLY A CA 1
ATOM 1244 C C . GLY A 1 176 ? 14.641 15.227 0.71 1 98.12 176 GLY A C 1
ATOM 1245 O O . GLY A 1 176 ? 15.156 16.25 1.166 1 98.12 176 GLY A O 1
ATOM 1246 N N . PHE A 1 177 ? 14.789 14.07 1.242 1 98.62 177 PHE A N 1
ATOM 1247 C CA . PHE A 1 177 ? 15.703 13.922 2.371 1 98.62 177 PHE A CA 1
ATOM 1248 C C . PHE A 1 177 ? 17.156 13.93 1.897 1 98.62 177 PHE A C 1
ATOM 1250 O O . PHE A 1 177 ? 17.484 13.336 0.864 1 98.62 177 PHE A O 1
ATOM 1257 N N . ARG A 1 178 ? 18 14.594 2.59 1 98.5 178 ARG A N 1
ATOM 1258 C CA . ARG A 1 178 ? 19.453 14.562 2.436 1 98.5 178 ARG A CA 1
ATOM 1259 C C . ARG A 1 178 ? 20.125 13.977 3.678 1 98.5 178 ARG A C 1
ATOM 1261 O O . ARG A 1 178 ? 19.844 14.406 4.801 1 98.5 178 ARG A O 1
ATOM 1268 N N . LEU A 1 179 ? 20.984 13.023 3.492 1 98.25 179 LEU A N 1
ATOM 1269 C CA . LEU A 1 179 ? 21.547 12.234 4.59 1 98.25 179 LEU A CA 1
ATOM 1270 C C . LEU A 1 179 ? 23.062 12.344 4.621 1 98.25 179 LEU A C 1
ATOM 1272 O O . LEU A 1 179 ? 23.703 12.445 3.574 1 98.25 179 LEU A O 1
ATOM 1276 N N . ARG A 1 180 ? 23.562 12.352 5.801 1 98.31 180 ARG A N 1
ATOM 1277 C CA . ARG A 1 180 ? 25 12.203 6.027 1 98.31 180 ARG A CA 1
ATOM 1278 C C . ARG A 1 180 ? 25.312 10.961 6.855 1 98.31 180 ARG A C 1
ATOM 1280 O O . ARG A 1 180 ? 24.688 10.734 7.895 1 98.31 180 ARG A O 1
ATOM 1287 N N . ILE A 1 181 ? 26.234 10.164 6.383 1 97.88 181 ILE A N 1
ATOM 1288 C CA . ILE A 1 181 ? 26.547 8.883 7.012 1 97.88 181 ILE A CA 1
ATOM 1289 C C . ILE A 1 181 ? 28.047 8.805 7.289 1 97.88 181 ILE A C 1
ATOM 1291 O O . ILE A 1 181 ? 28.859 9.023 6.391 1 97.88 181 ILE A O 1
ATOM 1295 N N . ASP A 1 182 ? 28.484 8.477 8.523 1 97.62 182 ASP A N 1
ATOM 1296 C CA . ASP A 1 182 ? 29.859 8.211 8.891 1 97.62 182 ASP A CA 1
ATOM 1297 C C . ASP A 1 182 ? 30.156 6.715 8.906 1 97.62 182 ASP A C 1
ATOM 1299 O O . ASP A 1 182 ? 29.266 5.91 9.172 1 97.62 182 ASP A O 1
ATOM 1303 N N . GLY A 1 183 ? 31.406 6.422 8.57 1 97.12 183 GLY A N 1
ATOM 1304 C CA . GLY A 1 183 ? 31.781 5.016 8.531 1 97.12 183 GLY A CA 1
ATOM 1305 C C . GLY A 1 183 ? 31.047 4.238 7.453 1 97.12 183 GLY A C 1
ATOM 1306 O O . GLY A 1 183 ? 30.688 3.072 7.652 1 97.12 183 GLY A O 1
ATOM 1307 N N . PHE A 1 184 ? 30.797 4.906 6.406 1 97.12 184 PHE A N 1
ATOM 1308 C CA . PHE A 1 184 ? 30.016 4.336 5.312 1 97.12 184 PHE A CA 1
ATOM 1309 C C . PHE A 1 184 ? 30.781 3.197 4.645 1 97.12 184 PHE A C 1
ATOM 1311 O O . PHE A 1 184 ? 31.938 3.355 4.27 1 97.12 184 PHE A O 1
ATOM 1318 N N . ARG A 1 185 ? 30.078 2.031 4.531 1 97.19 185 ARG A N 1
ATOM 1319 C CA . ARG A 1 185 ? 30.656 0.867 3.871 1 97.19 185 ARG A CA 1
ATOM 1320 C C . ARG A 1 185 ? 29.688 0.273 2.852 1 97.19 185 ARG A C 1
ATOM 1322 O O . ARG A 1 185 ? 28.516 0.082 3.146 1 97.19 185 ARG A O 1
ATOM 1329 N N . GLN A 1 186 ? 30.203 0.041 1.72 1 95.25 186 GLN A N 1
ATOM 1330 C CA . GLN A 1 186 ? 29.406 -0.583 0.665 1 95.25 186 GLN A CA 1
ATOM 1331 C C . GLN A 1 186 ? 29.516 -2.104 0.72 1 95.25 186 GLN A C 1
ATOM 1333 O O . GLN A 1 186 ? 30.578 -2.643 1.055 1 95.25 186 GLN A O 1
ATOM 1338 N N . LEU A 1 187 ? 28.406 -2.768 0.373 1 96.25 187 LEU A N 1
ATOM 1339 C CA . LEU A 1 187 ? 28.391 -4.227 0.311 1 96.25 187 LEU A CA 1
ATOM 1340 C C . LEU A 1 187 ? 29.281 -4.73 -0.829 1 96.25 187 LEU A C 1
ATOM 1342 O O . LEU A 1 187 ? 29.25 -4.18 -1.933 1 96.25 187 LEU A O 1
ATOM 1346 N N . ILE A 1 188 ? 30.094 -5.746 -0.562 1 95.31 188 ILE A N 1
ATOM 1347 C CA . ILE A 1 188 ? 30.828 -6.465 -1.594 1 95.31 188 ILE A CA 1
ATOM 1348 C C . ILE A 1 188 ? 30.047 -7.695 -2.031 1 95.31 188 ILE A C 1
ATOM 1350 O O . ILE A 1 188 ? 30 -8.703 -1.316 1 95.31 188 ILE A O 1
ATOM 1354 N N . PRO A 1 189 ? 29.422 -7.621 -3.236 1 94.31 189 PRO A N 1
ATOM 1355 C CA . PRO A 1 189 ? 28.516 -8.711 -3.623 1 94.31 189 PRO A CA 1
ATOM 1356 C C . PRO A 1 189 ? 29.266 -9.969 -4.059 1 94.31 189 PRO A C 1
ATOM 1358 O O . PRO A 1 189 ? 28.688 -11.062 -4.062 1 94.31 189 PRO A O 1
ATOM 1361 N N . GLY A 1 190 ? 30.531 -9.859 -4.457 1 92.31 190 GLY A N 1
ATOM 1362 C CA . GLY A 1 190 ? 31.281 -10.984 -4.992 1 92.31 190 GLY A CA 1
ATOM 1363 C C . GLY A 1 190 ? 31.859 -11.883 -3.912 1 92.31 190 GLY A C 1
ATOM 1364 O O . GLY A 1 190 ? 31.875 -11.523 -2.734 1 92.31 190 GLY A O 1
ATOM 1365 N N . GLY A 1 191 ? 32.281 -13.117 -4.391 1 91.06 191 GLY A N 1
ATOM 1366 C CA . GLY A 1 191 ? 32.875 -14.086 -3.486 1 91.06 191 GLY A CA 1
ATOM 1367 C C . GLY A 1 191 ? 31.906 -15.172 -3.055 1 91.06 191 GLY A C 1
ATOM 1368 O O . GLY A 1 191 ? 30.719 -15.125 -3.381 1 91.06 191 GLY A O 1
ATOM 1369 N N . ARG A 1 192 ? 32.406 -16.219 -2.441 1 94.94 192 ARG A N 1
ATOM 1370 C CA . ARG A 1 192 ? 31.625 -17.328 -1.914 1 94.94 192 ARG A CA 1
ATOM 1371 C C . ARG A 1 192 ? 31.484 -17.219 -0.4 1 94.94 192 ARG A C 1
ATOM 1373 O O . ARG A 1 192 ? 32.406 -16.797 0.293 1 94.94 192 ARG A O 1
ATOM 1380 N N . GLY A 1 193 ? 30.297 -17.516 0.104 1 94.69 193 GLY A N 1
ATOM 1381 C CA . GLY A 1 193 ? 30.016 -17.375 1.523 1 94.69 193 GLY A CA 1
ATOM 1382 C C . GLY A 1 193 ? 29.25 -16.109 1.858 1 94.69 193 GLY A C 1
ATOM 1383 O O . GLY A 1 193 ? 28.469 -15.617 1.043 1 94.69 193 GLY A O 1
ATOM 1384 N N . ALA A 1 194 ? 29.5 -15.68 3.1 1 94.38 194 ALA A N 1
ATOM 1385 C CA . ALA A 1 194 ? 28.781 -14.492 3.564 1 94.38 194 ALA A CA 1
ATOM 1386 C C . ALA A 1 194 ? 29.297 -13.234 2.859 1 94.38 194 ALA A C 1
ATOM 1388 O O . ALA A 1 194 ? 30.453 -13.164 2.469 1 94.38 194 ALA A O 1
ATOM 1389 N N . PHE A 1 195 ? 28.422 -12.297 2.682 1 94.88 195 PHE A N 1
ATOM 1390 C CA . PHE A 1 195 ? 28.844 -11.008 2.129 1 94.88 195 PHE A CA 1
ATOM 1391 C C . PHE A 1 195 ? 29.719 -10.25 3.115 1 94.88 195 PHE A C 1
ATOM 1393 O O . PHE A 1 195 ? 29.672 -10.5 4.32 1 94.88 195 PHE A O 1
ATOM 1400 N N . ALA A 1 196 ? 30.531 -9.414 2.531 1 94.31 196 ALA A N 1
ATOM 1401 C CA . ALA A 1 196 ? 31.375 -8.516 3.322 1 94.31 196 ALA A CA 1
ATOM 1402 C C . ALA A 1 196 ? 31.125 -7.059 2.953 1 94.31 196 ALA A C 1
ATOM 1404 O O . ALA A 1 196 ? 30.484 -6.77 1.942 1 94.31 196 ALA A O 1
ATOM 1405 N N . PHE A 1 197 ? 31.594 -6.207 3.84 1 95.81 197 PHE A N 1
ATOM 1406 C CA . PHE A 1 197 ? 31.547 -4.777 3.547 1 95.81 197 PHE A CA 1
ATOM 1407 C C . PHE A 1 197 ? 32.938 -4.266 3.166 1 95.81 197 PHE A C 1
ATOM 1409 O O . PHE A 1 197 ? 33.938 -4.77 3.658 1 95.81 197 PHE A O 1
ATOM 1416 N N . GLY A 1 198 ? 32.969 -3.266 2.316 1 94.69 198 GLY A N 1
ATOM 1417 C CA . GLY A 1 198 ? 34.219 -2.604 1.962 1 94.69 198 GLY A CA 1
ATOM 1418 C C . GLY A 1 198 ? 34.75 -1.69 3.055 1 94.69 198 GLY A C 1
ATOM 1419 O O . GLY A 1 198 ? 34.219 -1.699 4.176 1 94.69 198 GLY A O 1
ATOM 1420 N N . PRO A 1 199 ? 35.844 -0.948 2.775 1 95.5 199 PRO A N 1
ATOM 1421 C CA . PRO A 1 199 ? 36.406 -0.042 3.771 1 95.5 199 PRO A CA 1
ATOM 1422 C C . PRO A 1 199 ? 35.5 1.136 4.098 1 95.5 199 PRO A C 1
ATOM 1424 O O . PRO A 1 199 ? 34.75 1.602 3.23 1 95.5 199 PRO A O 1
ATOM 1427 N N . PRO A 1 200 ? 35.531 1.645 5.328 1 95.75 200 PRO A N 1
ATOM 1428 C CA . PRO A 1 200 ? 34.656 2.73 5.77 1 95.75 200 PRO A CA 1
ATOM 1429 C C . PRO A 1 200 ? 35.094 4.09 5.219 1 95.75 200 PRO A C 1
ATOM 1431 O O . PRO A 1 200 ? 36.281 4.34 5.023 1 95.75 200 PRO A O 1
ATOM 1434 N N . ARG A 1 201 ? 34.125 4.922 4.973 1 95.44 201 ARG A N 1
ATOM 1435 C CA . ARG A 1 201 ? 34.312 6.316 4.594 1 95.44 201 ARG A CA 1
ATOM 1436 C C . ARG A 1 201 ? 33.438 7.234 5.426 1 95.44 201 ARG A C 1
ATOM 1438 O O . ARG A 1 201 ? 32.219 6.992 5.547 1 95.44 201 ARG A O 1
ATOM 1445 N N . ASP A 1 202 ? 34 8.32 5.852 1 95.44 202 ASP A N 1
ATOM 1446 C CA . ASP A 1 202 ? 33.219 9.273 6.633 1 95.44 202 ASP A CA 1
ATOM 1447 C C . ASP A 1 202 ? 32.625 10.359 5.742 1 95.44 202 ASP A C 1
ATOM 1449 O O . ASP A 1 202 ? 33.188 10.719 4.715 1 95.44 202 ASP A O 1
ATOM 1453 N N . GLY A 1 203 ? 31.5 10.852 6.191 1 95.12 203 GLY A N 1
ATOM 1454 C CA . GLY A 1 203 ? 30.891 12.023 5.574 1 95.12 203 GLY A CA 1
ATOM 1455 C C . GLY A 1 203 ? 30.219 11.719 4.246 1 95.12 203 GLY A C 1
ATOM 1456 O O . GLY A 1 203 ? 30.141 12.594 3.377 1 95.12 203 GLY A O 1
ATOM 1457 N N . ALA A 1 204 ? 29.797 10.484 4.082 1 96.75 204 ALA A N 1
ATOM 1458 C CA . ALA A 1 204 ? 29.078 10.133 2.854 1 96.75 204 ALA A CA 1
ATOM 1459 C C . ALA A 1 204 ? 27.719 10.828 2.789 1 96.75 204 ALA A C 1
ATOM 1461 O O . ALA A 1 204 ? 27.016 10.922 3.797 1 96.75 204 ALA A O 1
ATOM 1462 N N . ILE A 1 205 ? 27.422 11.391 1.579 1 97.44 205 ILE A N 1
ATOM 1463 C CA . ILE A 1 205 ? 26.156 12.078 1.373 1 97.44 205 ILE A CA 1
ATOM 1464 C C . ILE A 1 205 ? 25.219 11.219 0.525 1 97.44 205 ILE A C 1
ATOM 1466 O O . ILE A 1 205 ? 25.656 10.602 -0.45 1 97.44 205 ILE A O 1
ATOM 1470 N N . SER A 1 206 ? 23.984 11.078 0.904 1 96.75 206 SER A N 1
ATOM 1471 C CA . SER A 1 206 ? 22.953 10.352 0.163 1 96.75 206 SER A CA 1
ATOM 1472 C C . SER A 1 206 ? 21.609 11.07 0.227 1 96.75 206 SER A C 1
ATOM 1474 O O . SER A 1 206 ? 21.484 12.109 0.881 1 96.75 206 SER A O 1
ATOM 1476 N N . ALA A 1 207 ? 20.656 10.633 -0.595 1 98.25 207 ALA A N 1
ATOM 1477 C CA . ALA A 1 207 ? 19.328 11.227 -0.625 1 98.25 207 ALA A CA 1
ATOM 1478 C C . ALA A 1 207 ? 18.25 10.148 -0.774 1 98.25 207 ALA A C 1
ATOM 1480 O O . ALA A 1 207 ? 18.516 9.062 -1.3 1 98.25 207 ALA A O 1
ATOM 1481 N N . CYS A 1 208 ? 17.109 10.328 -0.265 1 98.62 208 CYS A N 1
ATOM 1482 C CA . CYS A 1 208 ? 15.961 9.438 -0.431 1 98.62 208 CYS A CA 1
ATOM 1483 C C . CYS A 1 208 ? 14.648 10.188 -0.205 1 98.62 208 CYS A C 1
ATOM 1485 O O . CYS A 1 208 ? 14.656 11.367 0.148 1 98.62 208 CYS A O 1
ATOM 1487 N N . ASP A 1 209 ? 13.57 9.562 -0.473 1 98.81 209 ASP A N 1
ATOM 1488 C CA . ASP A 1 209 ? 12.242 10.164 -0.354 1 98.81 209 ASP A CA 1
ATOM 1489 C C . ASP A 1 209 ? 11.648 9.906 1.028 1 98.81 209 ASP A C 1
ATOM 1491 O O . ASP A 1 209 ? 10.93 10.758 1.567 1 98.81 209 ASP A O 1
ATOM 1495 N N . ILE A 1 210 ? 11.883 8.742 1.586 1 98.88 210 ILE A N 1
ATOM 1496 C CA . ILE A 1 210 ? 11.281 8.281 2.834 1 98.88 210 ILE A CA 1
ATOM 1497 C C . ILE A 1 210 ? 12.375 7.789 3.781 1 98.88 210 ILE A C 1
ATOM 1499 O O . ILE A 1 210 ? 13.305 7.105 3.359 1 98.88 210 ILE A O 1
ATOM 1503 N N . VAL A 1 211 ? 12.273 8.102 5.047 1 98.88 211 VAL A N 1
ATOM 1504 C CA . VAL A 1 211 ? 13.18 7.59 6.066 1 98.88 211 VAL A CA 1
ATOM 1505 C C . VAL A 1 211 ? 12.383 6.824 7.125 1 98.88 211 VAL A C 1
ATOM 1507 O O . VAL A 1 211 ? 11.43 7.355 7.699 1 98.88 211 VAL A O 1
ATOM 1510 N N . ILE A 1 212 ? 12.719 5.625 7.32 1 98.69 212 ILE A N 1
ATOM 1511 C CA . ILE A 1 212 ? 12.156 4.832 8.406 1 98.69 212 ILE A CA 1
ATOM 1512 C C . ILE A 1 212 ? 13.195 4.637 9.5 1 98.69 212 ILE A C 1
ATOM 1514 O O . ILE A 1 212 ? 14.219 3.975 9.281 1 98.69 212 ILE A O 1
ATOM 1518 N N . ASP A 1 213 ? 12.969 5.211 10.68 1 98.44 213 ASP A N 1
ATOM 1519 C CA . ASP A 1 213 ? 13.867 5.188 11.82 1 98.44 213 ASP A CA 1
ATOM 1520 C C . ASP A 1 213 ? 13.43 4.145 12.852 1 98.44 213 ASP A C 1
ATOM 1522 O O . ASP A 1 213 ? 12.453 4.352 13.57 1 98.44 213 ASP A O 1
ATOM 1526 N N . LEU A 1 214 ? 14.18 3.061 12.867 1 97.56 214 LEU A N 1
ATOM 1527 C CA . LEU A 1 214 ? 13.914 1.989 13.82 1 97.56 214 LEU A CA 1
ATOM 1528 C C . LEU A 1 214 ? 15.008 1.918 14.875 1 97.56 214 LEU A C 1
ATOM 1530 O O . LEU A 1 214 ? 15.258 0.852 15.438 1 97.56 214 LEU A O 1
ATOM 1534 N N . THR A 1 215 ? 15.719 2.957 15.227 1 94.19 215 THR A N 1
ATOM 1535 C CA . THR A 1 215 ? 16.891 2.953 16.109 1 94.19 215 THR A CA 1
ATOM 1536 C C . THR A 1 215 ? 16.453 3.016 17.578 1 94.19 215 THR A C 1
ATOM 1538 O O . THR A 1 215 ? 17.25 2.707 18.469 1 94.19 215 THR A O 1
ATOM 1541 N N . ALA A 1 216 ? 15.305 3.338 17.922 1 90.44 216 ALA A N 1
ATOM 1542 C CA . ALA A 1 216 ? 14.789 3.518 19.281 1 90.44 216 ALA A CA 1
ATOM 1543 C C . ALA A 1 216 ? 15.477 4.684 19.984 1 90.44 216 ALA A C 1
ATOM 1545 O O . ALA A 1 216 ? 15.094 5.066 21.094 1 90.44 216 ALA A O 1
ATOM 1546 N N . GLY A 1 217 ? 16.516 5.258 19.453 1 92.12 217 GLY A N 1
ATOM 1547 C CA . GLY A 1 217 ? 17.234 6.379 20.062 1 92.12 217 GLY A CA 1
ATOM 1548 C C . GLY A 1 217 ? 16.578 7.715 19.781 1 92.12 217 GLY A C 1
ATOM 1549 O O . GLY A 1 217 ? 15.359 7.789 19.562 1 92.12 217 GLY A O 1
ATOM 1550 N N . THR A 1 218 ? 17.328 8.758 20 1 94.62 218 THR A N 1
ATOM 1551 C CA . THR A 1 218 ? 16.859 10.102 19.703 1 94.62 218 THR A CA 1
ATOM 1552 C C . THR A 1 218 ? 16.578 10.273 18.219 1 94.62 218 THR A C 1
ATOM 1554 O O . THR A 1 218 ? 17.438 9.945 17.391 1 94.62 218 THR A O 1
ATOM 1557 N N . PRO A 1 219 ? 15.422 10.734 17.891 1 96.38 219 PRO A N 1
ATOM 1558 C CA . PRO A 1 219 ? 15.148 10.961 16.469 1 96.38 219 PRO A CA 1
ATOM 1559 C C . PRO A 1 219 ? 16.156 11.914 15.82 1 96.38 219 PRO A C 1
ATOM 1561 O O . PRO A 1 219 ? 16.719 12.773 16.5 1 96.38 219 PRO A O 1
ATOM 1564 N N . LEU A 1 220 ? 16.297 11.781 14.633 1 95.31 220 LEU A N 1
ATOM 1565 C CA . LEU A 1 220 ? 17.312 12.555 13.906 1 95.31 220 LEU A CA 1
ATOM 1566 C C . LEU A 1 220 ? 16.734 13.875 13.414 1 95.31 220 LEU A C 1
ATOM 1568 O O . LEU A 1 220 ? 17.438 14.695 12.836 1 95.31 220 LEU A O 1
ATOM 1572 N N . VAL A 1 221 ? 15.422 14.047 13.672 1 97.38 221 VAL A N 1
ATOM 1573 C CA . VAL A 1 221 ? 14.773 15.312 13.344 1 97.38 221 VAL A CA 1
ATOM 1574 C C . VAL A 1 221 ? 13.93 15.773 14.523 1 97.38 221 VAL A C 1
ATOM 1576 O O . VAL A 1 221 ? 13.414 14.953 15.281 1 97.38 221 VAL A O 1
ATOM 1579 N N . PRO A 1 222 ? 13.805 17.094 14.656 1 96.25 222 PRO A N 1
ATOM 1580 C CA . PRO A 1 222 ? 12.891 17.578 15.695 1 96.25 222 PRO A CA 1
ATOM 1581 C C . PRO A 1 222 ? 11.422 17.344 15.344 1 96.25 222 PRO A C 1
ATOM 1583 O O . PRO A 1 222 ? 11.047 17.406 14.172 1 96.25 222 PRO A O 1
ATOM 1586 N N . ALA A 1 223 ? 10.625 16.984 16.359 1 96.38 223 ALA A N 1
ATOM 1587 C CA . ALA A 1 223 ? 9.203 16.688 16.188 1 96.38 223 ALA A CA 1
ATOM 1588 C C . ALA A 1 223 ? 8.977 15.688 15.055 1 96.38 223 ALA A C 1
ATOM 1590 O O . ALA A 1 223 ? 8.266 15.977 14.094 1 96.38 223 ALA A O 1
ATOM 1591 N N . PRO A 1 224 ? 9.523 14.516 15.211 1 97 224 PRO A N 1
ATOM 1592 C CA . PRO A 1 224 ? 9.523 13.539 14.117 1 97 224 PRO A CA 1
ATOM 1593 C C . PRO A 1 224 ? 8.117 13.203 13.625 1 97 224 PRO A C 1
ATOM 1595 O O . PRO A 1 224 ? 7.926 12.898 12.445 1 97 224 PRO A O 1
ATOM 1598 N N . ASP A 1 225 ? 7.105 13.336 14.445 1 94.94 225 ASP A N 1
ATOM 1599 C CA . ASP A 1 225 ? 5.734 12.992 14.086 1 94.94 225 ASP A CA 1
ATOM 1600 C C . ASP A 1 225 ? 5.148 14.016 13.117 1 94.94 225 ASP A C 1
ATOM 1602 O O . ASP A 1 225 ? 4.113 13.766 12.5 1 94.94 225 ASP A O 1
ATOM 1606 N N . LYS A 1 226 ? 5.828 15.156 12.969 1 96.75 226 LYS A N 1
ATOM 1607 C CA . LYS A 1 226 ? 5.328 16.219 12.109 1 96.75 226 LYS A CA 1
ATOM 1608 C C . LYS A 1 226 ? 6.16 16.328 10.828 1 96.75 226 LYS A C 1
ATOM 1610 O O . LYS A 1 226 ? 5.887 17.172 9.977 1 96.75 226 LYS A O 1
ATOM 1615 N N . ARG A 1 227 ? 7.23 15.5 10.766 1 98.06 227 ARG A N 1
ATOM 1616 C CA . ARG A 1 227 ? 8.086 15.508 9.578 1 98.06 227 ARG A CA 1
ATOM 1617 C C . ARG A 1 227 ? 7.57 14.539 8.523 1 98.06 227 ARG A C 1
ATOM 1619 O O . ARG A 1 227 ? 7.793 13.328 8.625 1 98.06 227 ARG A O 1
ATOM 1626 N N . GLU A 1 228 ? 6.977 15.086 7.48 1 97.88 228 GLU A N 1
ATOM 1627 C CA . GLU A 1 228 ? 6.414 14.234 6.438 1 97.88 228 GLU A CA 1
ATOM 1628 C C . GLU A 1 228 ? 7.488 13.352 5.809 1 97.88 228 GLU A C 1
ATOM 1630 O O . GLU A 1 228 ? 8.547 13.836 5.406 1 97.88 228 GLU A O 1
ATOM 1635 N N . GLY A 1 229 ? 7.25 12.078 5.762 1 98.44 229 GLY A N 1
ATOM 1636 C CA . GLY A 1 229 ? 8.172 11.133 5.148 1 98.44 229 GLY A CA 1
ATOM 1637 C C . GLY A 1 229 ? 9.109 10.477 6.148 1 98.44 229 GLY A C 1
ATOM 1638 O O . GLY A 1 229 ? 9.773 9.492 5.828 1 98.44 229 GLY A O 1
ATOM 1639 N N . TYR A 1 230 ? 9.219 11.039 7.398 1 98.56 230 TYR A N 1
ATOM 1640 C CA . TYR A 1 230 ? 10 10.445 8.477 1 98.56 230 TYR A CA 1
ATOM 1641 C C . TYR A 1 230 ? 9.141 9.531 9.344 1 98.56 230 TYR A C 1
ATOM 1643 O O . TYR A 1 230 ? 8.305 10.008 10.117 1 98.56 230 TYR A O 1
ATOM 1651 N N . LEU A 1 231 ? 9.266 8.281 9.172 1 98.69 231 LEU A N 1
ATOM 1652 C CA . LEU A 1 231 ? 8.5 7.289 9.906 1 98.69 231 LEU A CA 1
ATOM 1653 C C . LEU A 1 231 ? 9.344 6.656 11.008 1 98.69 231 LEU A C 1
ATOM 1655 O O . LEU A 1 231 ? 10.523 6.355 10.797 1 98.69 231 LEU A O 1
ATOM 1659 N N . ARG A 1 232 ? 8.703 6.535 12.164 1 98.12 232 ARG A N 1
ATOM 1660 C CA . ARG A 1 232 ? 9.484 6.047 13.297 1 98.12 232 ARG A CA 1
ATOM 1661 C C . ARG A 1 232 ? 8.664 5.074 14.148 1 98.12 232 ARG A C 1
ATOM 1663 O O . ARG A 1 232 ? 7.465 5.266 14.336 1 98.12 232 ARG A O 1
ATOM 1670 N N . ALA A 1 233 ? 9.305 4 14.555 1 97.5 233 ALA A N 1
ATOM 1671 C CA . ALA A 1 233 ? 8.719 3.043 15.484 1 97.5 233 ALA A CA 1
ATOM 1672 C C . ALA A 1 233 ? 9.789 2.391 16.359 1 97.5 233 ALA A C 1
ATOM 1674 O O . ALA A 1 233 ? 10.961 2.34 15.969 1 97.5 233 ALA A O 1
ATOM 1675 N N . ASP A 1 234 ? 9.391 1.971 17.547 1 97 234 ASP A N 1
ATOM 1676 C CA . ASP A 1 234 ? 10.25 1.134 18.375 1 97 234 ASP A CA 1
ATOM 1677 C C . ASP A 1 234 ? 10.445 -0.245 17.75 1 97 234 ASP A C 1
ATOM 1679 O O . ASP A 1 234 ? 9.477 -0.97 17.516 1 97 234 ASP A O 1
ATOM 1683 N N . PRO A 1 235 ? 11.711 -0.589 17.406 1 96.12 235 PRO A N 1
ATOM 1684 C CA . PRO A 1 235 ? 11.938 -1.891 16.781 1 96.12 235 PRO A CA 1
ATOM 1685 C C . PRO A 1 235 ? 11.484 -3.059 17.656 1 96.12 235 PRO A C 1
ATOM 1687 O O . PRO A 1 235 ? 11.289 -4.168 17.156 1 96.12 235 PRO A O 1
ATOM 1690 N N . ARG A 1 236 ? 11.336 -2.875 19.031 1 96.75 236 ARG A N 1
ATOM 1691 C CA . ARG A 1 236 ? 10.914 -3.914 19.953 1 96.75 236 ARG A CA 1
ATOM 1692 C C . ARG A 1 236 ? 9.406 -4.121 19.906 1 96.75 236 ARG A C 1
ATOM 1694 O O . ARG A 1 236 ? 8.875 -5.039 20.531 1 96.75 236 ARG A O 1
ATOM 1701 N N . ASP A 1 237 ? 8.656 -3.287 19.047 1 97.31 237 ASP A N 1
ATOM 1702 C CA . ASP A 1 237 ? 7.211 -3.389 18.859 1 97.31 237 ASP A CA 1
ATOM 1703 C C . ASP A 1 237 ? 6.875 -3.826 17.422 1 97.31 237 ASP A C 1
ATOM 1705 O O . ASP A 1 237 ? 6.664 -2.988 16.547 1 97.31 237 ASP A O 1
ATOM 1709 N N . PRO A 1 238 ? 6.738 -5.148 17.234 1 96.69 238 PRO A N 1
ATOM 1710 C CA . PRO A 1 238 ? 6.523 -5.648 15.883 1 96.69 238 PRO A CA 1
ATOM 1711 C C . PRO A 1 238 ? 5.246 -5.102 15.242 1 96.69 238 PRO A C 1
ATOM 1713 O O . PRO A 1 238 ? 5.18 -4.938 14.023 1 96.69 238 PRO A O 1
ATOM 1716 N N . LEU A 1 239 ? 4.238 -4.867 16.062 1 96.88 239 LEU A N 1
ATOM 1717 C CA . LEU A 1 239 ? 2.988 -4.332 15.531 1 96.88 239 LEU A CA 1
ATOM 1718 C C . LEU A 1 239 ? 3.184 -2.916 15 1 96.88 239 LEU A C 1
ATOM 1720 O O . LEU A 1 239 ? 2.691 -2.582 13.922 1 96.88 239 LEU A O 1
ATOM 1724 N N . ALA A 1 240 ? 3.881 -2.07 15.742 1 96.88 240 ALA A N 1
ATOM 1725 C CA . ALA A 1 240 ? 4.168 -0.709 15.297 1 96.88 240 ALA A CA 1
ATOM 1726 C C . ALA A 1 240 ? 4.973 -0.716 14 1 96.88 240 ALA A C 1
ATOM 1728 O O . ALA A 1 240 ? 4.727 0.099 13.102 1 96.88 240 ALA A O 1
ATOM 1729 N N . VAL A 1 241 ? 5.895 -1.646 13.898 1 97.62 241 VAL A N 1
ATOM 1730 C CA . VAL A 1 241 ? 6.723 -1.762 12.703 1 97.62 241 VAL A CA 1
ATOM 1731 C C . VAL A 1 241 ? 5.859 -2.176 11.516 1 97.62 241 VAL A C 1
ATOM 1733 O O . VAL A 1 241 ? 5.996 -1.625 10.422 1 97.62 241 VAL A O 1
ATOM 1736 N N . ALA A 1 242 ? 4.957 -3.123 11.75 1 96.75 242 ALA A N 1
ATOM 1737 C CA . ALA A 1 242 ? 4.062 -3.57 10.688 1 96.75 242 ALA A CA 1
ATOM 1738 C C . ALA A 1 242 ? 3.162 -2.432 10.219 1 96.75 242 ALA A C 1
ATOM 1740 O O . ALA A 1 242 ? 2.893 -2.303 9.016 1 96.75 242 ALA A O 1
ATOM 1741 N N . ARG A 1 243 ? 2.699 -1.64 11.094 1 95.94 243 ARG A N 1
ATOM 1742 C CA . ARG A 1 243 ? 1.848 -0.506 10.75 1 95.94 243 ARG A CA 1
ATOM 1743 C C . ARG A 1 243 ? 2.619 0.528 9.938 1 95.94 243 ARG A C 1
ATOM 1745 O O . ARG A 1 243 ? 2.051 1.188 9.062 1 95.94 243 ARG A O 1
ATOM 1752 N N . LEU A 1 244 ? 3.898 0.651 10.203 1 96.12 244 LEU A N 1
ATOM 1753 C CA . LEU A 1 244 ? 4.746 1.562 9.438 1 96.12 244 LEU A CA 1
ATOM 1754 C C . LEU A 1 244 ? 4.844 1.123 7.98 1 96.12 244 LEU A C 1
ATOM 1756 O O . LEU A 1 244 ? 4.941 1.961 7.082 1 96.12 244 LEU A O 1
ATOM 1760 N N . ALA A 1 245 ? 4.859 -0.18 7.801 1 97.69 245 ALA A N 1
ATOM 1761 C CA . ALA A 1 245 ? 4.938 -0.689 6.434 1 97.69 245 ALA A CA 1
ATOM 1762 C C . ALA A 1 245 ? 3.746 -0.218 5.605 1 97.69 245 ALA A C 1
ATOM 1764 O O . ALA A 1 245 ? 3.908 0.21 4.461 1 97.69 245 ALA A O 1
ATOM 1765 N N . LEU A 1 246 ? 2.562 -0.293 6.195 1 97 246 LEU A N 1
ATOM 1766 C CA . LEU A 1 246 ? 1.351 0.166 5.523 1 97 246 LEU A CA 1
ATOM 1767 C C . LEU A 1 246 ? 1.447 1.648 5.184 1 97 246 LEU A C 1
ATOM 1769 O O . LEU A 1 246 ? 1.086 2.059 4.078 1 97 246 LEU A O 1
ATOM 1773 N N . GLU A 1 247 ? 1.984 2.393 6.145 1 97 247 GLU A N 1
ATOM 1774 C CA . GLU A 1 247 ? 2.127 3.83 5.926 1 97 247 GLU A CA 1
ATOM 1775 C C . GLU A 1 247 ? 3.137 4.121 4.82 1 97 247 GLU A C 1
ATOM 1777 O O . GLU A 1 247 ? 2.885 4.949 3.941 1 97 247 GLU A O 1
ATOM 1782 N N . ALA A 1 248 ? 4.227 3.457 4.812 1 98.38 248 ALA A N 1
ATOM 1783 C CA . ALA A 1 248 ? 5.34 3.711 3.904 1 98.38 248 ALA A CA 1
ATOM 1784 C C . ALA A 1 248 ? 4.934 3.479 2.453 1 98.38 248 ALA A C 1
ATOM 1786 O O . ALA A 1 248 ? 5.273 4.27 1.57 1 98.38 248 ALA A O 1
ATOM 1787 N N . VAL A 1 249 ? 4.168 2.436 2.197 1 97.5 249 VAL A N 1
ATOM 1788 C CA . VAL A 1 249 ? 3.857 2.057 0.823 1 97.5 249 VAL A CA 1
ATOM 1789 C C . VAL A 1 249 ? 2.895 3.07 0.211 1 97.5 249 VAL A C 1
ATOM 1791 O O . VAL A 1 249 ? 2.703 3.098 -1.008 1 97.5 249 VAL A O 1
ATOM 1794 N N . GLN A 1 250 ? 2.299 3.9 1.046 1 96.44 250 GLN A N 1
ATOM 1795 C CA . GLN A 1 250 ? 1.344 4.895 0.569 1 96.44 250 GLN A CA 1
ATOM 1796 C C . GLN A 1 250 ? 2.037 6.223 0.268 1 96.44 250 GLN A C 1
ATOM 1798 O O . GLN A 1 250 ? 1.387 7.195 -0.117 1 96.44 250 GLN A O 1
ATOM 1803 N N . LEU A 1 251 ? 3.357 6.309 0.431 1 98 251 LEU A N 1
ATOM 1804 C CA . LEU A 1 251 ? 4.074 7.574 0.311 1 98 251 LEU A CA 1
ATOM 1805 C C . LEU A 1 251 ? 4.789 7.664 -1.032 1 98 251 LEU A C 1
ATOM 1807 O O . LEU A 1 251 ? 5.805 8.359 -1.152 1 98 251 LEU A O 1
ATOM 1811 N N . THR A 1 252 ? 4.352 6.957 -2.037 1 97.31 252 THR A N 1
ATOM 1812 C CA . THR A 1 252 ? 4.859 7.082 -3.398 1 97.31 252 THR A CA 1
ATOM 1813 C C . THR A 1 252 ? 3.84 7.785 -4.293 1 97.31 252 THR A C 1
ATOM 1815 O O . THR A 1 252 ? 2.65 7.461 -4.258 1 97.31 252 THR A O 1
ATOM 1818 N N . GLY A 1 253 ? 4.254 8.789 -4.98 1 96.94 253 GLY A N 1
ATOM 1819 C CA . GLY A 1 253 ? 3.371 9.523 -5.867 1 96.94 253 GLY A CA 1
ATOM 1820 C C . GLY A 1 253 ? 3.576 11.031 -5.797 1 96.94 253 GLY A C 1
ATOM 1821 O O . GLY A 1 253 ? 4.633 11.492 -5.375 1 96.94 253 GLY A O 1
ATOM 1822 N N . THR A 1 254 ? 2.643 11.734 -6.344 1 97.94 254 THR A N 1
ATOM 1823 C CA . THR A 1 254 ? 2.627 13.188 -6.281 1 97.94 254 THR A CA 1
ATOM 1824 C C . THR A 1 254 ? 1.632 13.68 -5.23 1 97.94 254 THR A C 1
ATOM 1826 O O . THR A 1 254 ? 0.462 13.289 -5.25 1 97.94 254 THR A O 1
ATOM 1829 N N . PHE A 1 255 ? 2.109 14.422 -4.309 1 97.25 255 PHE A N 1
ATOM 1830 C CA . PHE A 1 255 ? 1.312 14.969 -3.217 1 97.25 255 PHE A CA 1
ATOM 1831 C C . PHE A 1 255 ? 1.272 16.484 -3.285 1 97.25 255 PHE A C 1
ATOM 1833 O O . PHE A 1 255 ? 2.09 17.109 -3.971 1 97.25 255 PHE A O 1
ATOM 1840 N N . GLU A 1 256 ? 0.28 17.016 -2.65 1 96.81 256 GLU A N 1
ATOM 1841 C CA . GLU A 1 256 ? 0.168 18.469 -2.541 1 96.81 256 GLU A CA 1
ATOM 1842 C C . GLU A 1 256 ? 0.413 18.938 -1.109 1 96.81 256 GLU A C 1
ATOM 1844 O O . GLU A 1 256 ? -0.215 18.438 -0.172 1 96.81 256 GLU A O 1
ATOM 1849 N N . LYS A 1 257 ? 1.306 19.797 -0.996 1 97.06 257 LYS A N 1
ATOM 1850 C CA . LYS A 1 257 ? 1.59 20.375 0.32 1 97.06 257 LYS A CA 1
ATOM 1851 C C . LYS A 1 257 ? 1.215 21.844 0.376 1 97.06 257 LYS A C 1
ATOM 1853 O O . LYS A 1 257 ? 1.722 22.656 -0.409 1 97.06 257 LYS A O 1
ATOM 1858 N N . PRO A 1 258 ? 0.425 22.219 1.302 1 97.5 258 PRO A N 1
ATOM 1859 C CA . PRO A 1 258 ? 0.108 23.641 1.466 1 97.5 258 PRO A CA 1
ATOM 1860 C C . PRO A 1 258 ? 1.312 24.469 1.915 1 97.5 258 PRO A C 1
ATOM 1862 O O . PRO A 1 258 ? 2.125 23.984 2.715 1 97.5 258 PRO A O 1
ATOM 1865 N N . LEU A 1 259 ? 1.441 25.609 1.357 1 98.19 259 LEU A N 1
ATOM 1866 C CA . LEU A 1 259 ? 2.35 26.625 1.886 1 98.19 259 LEU A CA 1
ATOM 1867 C C . LEU A 1 259 ? 1.695 27.391 3.023 1 98.19 259 LEU A C 1
ATOM 1869 O O . LEU A 1 259 ? 1.058 28.422 2.791 1 98.19 259 LEU A O 1
ATOM 1873 N N . TYR A 1 260 ? 1.985 26.938 4.195 1 98.06 260 TYR A N 1
ATOM 1874 C CA . TYR A 1 260 ? 1.197 27.328 5.363 1 98.06 260 TYR A CA 1
ATOM 1875 C C . TYR A 1 260 ? 1.476 28.766 5.758 1 98.06 260 TYR A C 1
ATOM 1877 O O . TYR A 1 260 ? 0.618 29.438 6.34 1 98.06 260 TYR A O 1
ATOM 1885 N N . VAL A 1 261 ? 2.725 29.219 5.504 1 98 261 VAL A N 1
ATOM 1886 C CA . VAL A 1 261 ? 3.086 30.547 5.969 1 98 261 VAL A CA 1
ATOM 1887 C C . VAL A 1 261 ? 3.771 31.328 4.844 1 98 261 VAL A C 1
ATOM 1889 O O . VAL A 1 261 ? 4.344 30.719 3.932 1 98 261 VAL A O 1
ATOM 1892 N N . ARG A 1 262 ? 3.643 32.562 4.941 1 97.69 262 ARG A N 1
ATOM 1893 C CA . ARG A 1 262 ? 4.316 33.469 4.043 1 97.69 262 ARG A CA 1
ATOM 1894 C C . ARG A 1 262 ? 5.176 34.469 4.82 1 97.69 262 ARG A C 1
ATOM 1896 O O . ARG A 1 262 ? 4.766 34.969 5.875 1 97.69 262 ARG A O 1
ATOM 1903 N N . LEU A 1 263 ? 6.391 34.75 4.312 1 98.25 263 LEU A N 1
ATOM 1904 C CA . LEU A 1 263 ? 7.324 35.656 4.98 1 98.25 263 LEU A CA 1
ATOM 1905 C C . LEU A 1 263 ? 7.566 36.906 4.145 1 98.25 263 LEU A C 1
ATOM 1907 O O . LEU A 1 263 ? 7.863 36.812 2.953 1 98.25 263 LEU A O 1
ATOM 1911 N N . ASP A 1 264 ? 7.387 38 4.719 1 97.81 264 ASP A N 1
ATOM 1912 C CA . ASP A 1 264 ? 7.871 39.281 4.199 1 97.81 264 ASP A CA 1
ATOM 1913 C C . ASP A 1 264 ? 9.141 39.719 4.922 1 97.81 264 ASP A C 1
ATOM 1915 O O . ASP A 1 264 ? 9.07 40.281 6.016 1 97.81 264 ASP A O 1
ATOM 1919 N N . GLU A 1 265 ? 10.211 39.594 4.32 1 96.75 265 GLU A N 1
ATOM 1920 C CA . GLU A 1 265 ? 11.516 39.812 4.934 1 96.75 265 GLU A CA 1
ATOM 1921 C C . GLU A 1 265 ? 11.688 41.281 5.355 1 96.75 265 GLU A C 1
ATOM 1923 O O . GLU A 1 265 ? 12.383 41.562 6.332 1 96.75 265 GLU A O 1
ATOM 1928 N N . SER A 1 266 ? 11.07 42.156 4.652 1 95.44 266 SER A N 1
ATOM 1929 C CA . SER A 1 266 ? 11.25 43.562 4.914 1 95.44 266 SER A CA 1
ATOM 1930 C C . SER A 1 266 ? 10.609 43.969 6.234 1 95.44 266 SER A C 1
ATOM 1932 O O . SER A 1 266 ? 10.969 45 6.816 1 95.44 266 SER A O 1
ATOM 1934 N N . LEU A 1 267 ? 9.789 43.156 6.711 1 96.62 267 LEU A N 1
ATOM 1935 C CA . LEU A 1 267 ? 9.07 43.5 7.941 1 96.62 267 LEU A CA 1
ATOM 1936 C C . LEU A 1 267 ? 9.68 42.75 9.133 1 96.62 267 LEU A C 1
ATOM 1938 O O . LEU A 1 267 ? 9.297 43 10.281 1 96.62 267 LEU A O 1
ATOM 1942 N N . CYS A 1 268 ? 10.664 41.938 8.883 1 97.44 268 CYS A N 1
ATOM 1943 C CA . CYS A 1 268 ? 11.195 41.094 9.93 1 97.44 268 CYS A CA 1
ATOM 1944 C C . CYS A 1 268 ? 12.078 41.875 10.891 1 97.44 268 CYS A C 1
ATOM 1946 O O . CYS A 1 268 ? 12.93 42.656 10.461 1 97.44 268 CYS A O 1
ATOM 1948 N N . ALA A 1 269 ? 11.891 41.656 12.148 1 97 269 ALA A N 1
ATOM 1949 C CA . ALA A 1 269 ? 12.664 42.344 13.18 1 97 269 ALA A CA 1
ATOM 1950 C C . ALA A 1 269 ? 13.664 41.406 13.844 1 97 269 ALA A C 1
ATOM 1952 O O . ALA A 1 269 ? 14.031 41.594 15.008 1 97 269 ALA A O 1
ATOM 1953 N N . HIS A 1 270 ? 14.039 40.375 13.18 1 96.56 270 HIS A N 1
ATOM 1954 C CA . HIS A 1 270 ? 14.922 39.375 13.719 1 96.56 270 HIS A CA 1
ATOM 1955 C C . HIS A 1 270 ? 16.281 39.938 14.102 1 96.56 270 HIS A C 1
ATOM 1957 O O . HIS A 1 270 ? 16.812 39.625 15.164 1 96.56 270 HIS A O 1
ATOM 1963 N N . SER A 1 271 ? 16.766 40.719 13.234 1 93.25 271 SER A N 1
ATOM 1964 C CA . SER A 1 271 ? 18.078 41.344 13.453 1 93.25 271 SER A CA 1
ATOM 1965 C C . SER A 1 271 ? 18.281 42.531 12.539 1 93.25 271 SER A C 1
ATOM 1967 O O . SER A 1 271 ? 17.578 42.688 11.539 1 93.25 271 SER A O 1
ATOM 1969 N N . ARG A 1 272 ? 19.094 43.406 13.016 1 91.94 272 ARG A N 1
ATOM 1970 C CA . ARG A 1 272 ? 19.578 44.531 12.195 1 91.94 272 ARG A CA 1
ATOM 1971 C C . ARG A 1 272 ? 21.062 44.781 12.438 1 91.94 272 ARG A C 1
ATOM 1973 O O . ARG A 1 272 ? 21.484 44.969 13.578 1 91.94 272 ARG A O 1
ATOM 1980 N N . ALA A 1 273 ? 21.781 44.781 11.359 1 89.12 273 ALA A N 1
ATOM 1981 C CA . ALA A 1 273 ? 23.219 45.031 11.438 1 89.12 273 ALA A CA 1
ATOM 1982 C C . ALA A 1 273 ? 23.875 44.156 12.492 1 89.12 273 ALA A C 1
ATOM 1984 O O . ALA A 1 273 ? 24.672 44.625 13.305 1 89.12 273 ALA A O 1
ATOM 1985 N N . GLY A 1 274 ? 23.516 43.031 12.516 1 88.12 274 GLY A N 1
ATOM 1986 C CA . GLY A 1 274 ? 24.125 42.031 13.391 1 88.12 274 GLY A CA 1
ATOM 1987 C C . GLY A 1 274 ? 23.594 42.094 14.812 1 88.12 274 GLY A C 1
ATOM 1988 O O . GLY A 1 274 ? 24 41.281 15.656 1 88.12 274 GLY A O 1
ATOM 1989 N N . GLN A 1 275 ? 22.781 43.031 15.094 1 90.94 275 GLN A N 1
ATOM 1990 C CA . GLN A 1 275 ? 22.188 43.125 16.422 1 90.94 275 GLN A CA 1
ATOM 1991 C C . GLN A 1 275 ? 20.891 42.312 16.5 1 90.94 275 GLN A C 1
ATOM 1993 O O . GLN A 1 275 ? 19.969 42.531 15.719 1 90.94 275 GLN A O 1
ATOM 1998 N N . ARG A 1 276 ? 20.875 41.469 17.516 1 91.94 276 ARG A N 1
ATOM 1999 C CA . ARG A 1 276 ? 19.75 40.562 17.656 1 91.94 276 ARG A CA 1
ATOM 2000 C C . ARG A 1 276 ? 18.516 41.312 18.172 1 91.94 276 ARG A C 1
ATOM 2002 O O . ARG A 1 276 ? 18.609 42.156 19.062 1 91.94 276 ARG A O 1
ATOM 2009 N N . GLY A 1 277 ? 17.406 41 17.531 1 94.81 277 GLY A N 1
ATOM 2010 C CA . GLY A 1 277 ? 16.109 41.5 17.969 1 94.81 277 GLY A CA 1
ATOM 2011 C C . GLY A 1 277 ? 15.141 40.438 18.375 1 94.81 277 GLY A C 1
ATOM 2012 O O . GLY A 1 277 ? 15.297 39.812 19.422 1 94.81 277 GLY A O 1
ATOM 2013 N N . CYS A 1 278 ? 14.234 40.094 17.469 1 96.56 278 CYS A N 1
ATOM 2014 C CA . CYS A 1 278 ? 13.164 39.156 17.781 1 96.56 278 CYS A CA 1
ATOM 2015 C C . CYS A 1 278 ? 13.578 37.719 17.438 1 96.56 278 CYS A C 1
ATOM 2017 O O . CYS A 1 278 ? 14.203 37.469 16.406 1 96.56 278 CYS A O 1
ATOM 2019 N N . SER A 1 279 ? 13.242 36.75 18.281 1 97 279 SER A N 1
ATOM 2020 C CA . SER A 1 279 ? 13.484 35.344 18 1 97 279 SER A CA 1
ATOM 2021 C C . SER A 1 279 ? 12.234 34.5 18.25 1 97 279 SER A C 1
ATOM 2023 O O . SER A 1 279 ? 12.312 33.281 18.406 1 97 279 SER A O 1
ATOM 2025 N N . ASN A 1 280 ? 11.094 35.125 18.281 1 97.56 280 ASN A N 1
ATOM 2026 C CA . ASN A 1 280 ? 9.844 34.469 18.656 1 97.56 280 ASN A CA 1
ATOM 2027 C C . ASN A 1 280 ? 9.57 33.25 17.766 1 97.56 280 ASN A C 1
ATOM 2029 O O . ASN A 1 280 ? 9.258 32.188 18.266 1 97.56 280 ASN A O 1
ATOM 2033 N N . CYS A 1 281 ? 9.711 33.438 16.438 1 98.12 281 CYS A N 1
ATOM 2034 C CA . CYS A 1 281 ? 9.359 32.375 15.492 1 98.12 281 CYS A CA 1
ATOM 2035 C C . CYS A 1 281 ? 10.359 31.234 15.555 1 98.12 281 CYS A C 1
ATOM 2037 O O . CYS A 1 281 ? 9.984 30.062 15.445 1 98.12 281 CYS A O 1
ATOM 2039 N N . LEU A 1 282 ? 11.633 31.547 15.758 1 97.69 282 LEU A N 1
ATOM 2040 C CA . LEU A 1 282 ? 12.672 30.531 15.898 1 97.69 282 LEU A CA 1
ATOM 2041 C C . LEU A 1 282 ? 12.445 29.703 17.156 1 97.69 282 LEU A C 1
ATOM 2043 O O . LEU A 1 282 ? 12.531 28.469 17.109 1 97.69 282 LEU A O 1
ATOM 2047 N N . ASP A 1 283 ? 12.086 30.328 18.172 1 97.31 283 ASP A N 1
ATOM 2048 C CA . ASP A 1 283 ? 11.984 29.688 19.484 1 97.31 283 ASP A CA 1
ATOM 2049 C C . ASP A 1 283 ? 10.766 28.766 19.547 1 97.31 283 ASP A C 1
ATOM 2051 O O . ASP A 1 283 ? 10.789 27.734 20.234 1 97.31 283 ASP A O 1
ATOM 2055 N N . ILE A 1 284 ? 9.742 29.125 18.844 1 97.88 284 ILE A N 1
ATOM 2056 C CA . ILE A 1 284 ? 8.469 28.453 19.047 1 97.88 284 ILE A CA 1
ATOM 2057 C C . ILE A 1 284 ? 8.328 27.297 18.047 1 97.88 284 ILE A C 1
ATOM 2059 O O . ILE A 1 284 ? 7.469 26.438 18.203 1 97.88 284 ILE A O 1
ATOM 2063 N N . CYS A 1 285 ? 9.078 27.234 16.953 1 97.88 285 CYS A N 1
ATOM 2064 C CA . CYS A 1 285 ? 8.883 26.266 15.883 1 97.88 285 CYS A CA 1
ATOM 2065 C C . CYS A 1 285 ? 9.289 24.859 16.328 1 97.88 285 CYS A C 1
ATOM 2067 O O . CYS A 1 285 ? 10.461 24.594 16.578 1 97.88 285 CYS A O 1
ATOM 2069 N N . PRO A 1 286 ? 8.383 23.953 16.328 1 96.75 286 PRO A N 1
ATOM 2070 C CA . PRO A 1 286 ? 8.734 22.625 16.844 1 96.75 286 PRO A CA 1
ATOM 2071 C C . PRO A 1 286 ? 9.539 21.797 15.844 1 96.75 286 PRO A C 1
ATOM 2073 O O . PRO A 1 286 ? 10.297 20.922 16.234 1 96.75 286 PRO A O 1
ATOM 2076 N N . THR A 1 287 ? 9.43 22.078 14.562 1 97.25 287 THR A N 1
ATOM 2077 C CA . THR A 1 287 ? 10.023 21.219 13.539 1 97.25 287 THR A CA 1
ATOM 2078 C C . THR A 1 287 ? 11.398 21.734 13.125 1 97.25 287 THR A C 1
ATOM 2080 O O . THR A 1 287 ? 12.141 21.047 12.43 1 97.25 287 THR A O 1
ATOM 2083 N N . GLY A 1 288 ? 11.688 22.938 13.523 1 96.88 288 GLY A N 1
ATOM 2084 C CA . GLY A 1 288 ? 12.938 23.562 13.086 1 96.88 288 GLY A CA 1
ATOM 2085 C C . GLY A 1 288 ? 12.883 24.047 11.656 1 96.88 288 GLY A C 1
ATOM 2086 O O . GLY A 1 288 ? 13.914 24.156 10.992 1 96.88 288 GLY A O 1
ATOM 2087 N N . ALA A 1 289 ? 11.75 24.391 11.18 1 98.25 289 ALA A N 1
ATOM 2088 C CA . ALA A 1 289 ? 11.562 24.859 9.812 1 98.25 289 ALA A CA 1
ATOM 2089 C C . ALA A 1 289 ? 12.102 26.281 9.641 1 98.25 289 ALA A C 1
ATOM 2091 O O . ALA A 1 289 ? 12.297 26.75 8.516 1 98.25 289 ALA A O 1
ATOM 2092 N N . ILE A 1 290 ? 12.281 27 10.719 1 98.5 290 ILE A N 1
ATOM 2093 C CA . ILE A 1 290 ? 12.695 28.406 10.664 1 98.5 290 ILE A CA 1
ATOM 2094 C C . ILE A 1 290 ? 14.133 28.531 11.148 1 98.5 290 ILE A C 1
ATOM 2096 O O . ILE A 1 290 ? 14.484 28.031 12.219 1 98.5 290 ILE A O 1
ATOM 2100 N N . THR A 1 291 ? 14.945 29.219 10.375 1 97.62 291 THR A N 1
ATOM 2101 C CA . THR A 1 291 ? 16.344 29.422 10.711 1 97.62 291 THR A CA 1
ATOM 2102 C C . THR A 1 291 ? 16.734 30.891 10.523 1 97.62 291 THR A C 1
ATOM 2104 O O . THR A 1 291 ? 16.031 31.641 9.844 1 97.62 291 THR A O 1
ATOM 2107 N N . SER A 1 292 ? 17.766 31.297 11.234 1 97.38 292 SER A N 1
ATOM 2108 C CA . SER A 1 292 ? 18.297 32.625 11.047 1 97.38 292 SER A CA 1
ATOM 2109 C C . SER A 1 292 ? 18.969 32.781 9.68 1 97.38 292 SER A C 1
ATOM 2111 O O . SER A 1 292 ? 19.719 31.906 9.25 1 97.38 292 SER A O 1
ATOM 2113 N N . ALA A 1 293 ? 18.672 33.812 8.992 1 96.38 293 ALA A N 1
ATOM 2114 C CA . ALA A 1 293 ? 19.25 34.094 7.68 1 96.38 293 ALA A CA 1
ATOM 2115 C C . ALA A 1 293 ? 19.703 35.562 7.59 1 96.38 293 ALA A C 1
ATOM 2117 O O . ALA A 1 293 ? 19.25 36.312 6.723 1 96.38 293 ALA A O 1
ATOM 2118 N N . GLY A 1 294 ? 20.578 35.938 8.43 1 94.69 294 GLY A N 1
ATOM 2119 C CA . GLY A 1 294 ? 21.031 37.312 8.484 1 94.69 294 GLY A CA 1
ATOM 2120 C C . GLY A 1 294 ? 20.109 38.219 9.297 1 94.69 294 GLY A C 1
ATOM 2121 O O . GLY A 1 294 ? 19.859 37.938 10.469 1 94.69 294 GLY A O 1
ATOM 2122 N N . ASP A 1 295 ? 19.594 39.281 8.609 1 94.19 295 ASP A N 1
ATOM 2123 C CA . ASP A 1 295 ? 18.734 40.25 9.281 1 94.19 295 ASP A CA 1
ATOM 2124 C C . ASP A 1 295 ? 17.281 39.75 9.32 1 94.19 295 ASP A C 1
ATOM 2126 O O . ASP A 1 295 ? 16.438 40.344 9.984 1 94.19 295 ASP A O 1
ATOM 2130 N N . HIS A 1 296 ? 17.016 38.656 8.617 1 96.69 296 HIS A N 1
ATOM 2131 C CA . HIS A 1 296 ? 15.695 38.062 8.625 1 96.69 296 HIS A CA 1
ATOM 2132 C C . HIS A 1 296 ? 15.781 36.562 8.859 1 96.69 296 HIS A C 1
ATOM 2134 O O . HIS A 1 296 ? 16.875 36 9.047 1 96.69 296 HIS A O 1
ATOM 2140 N N . VAL A 1 297 ? 14.695 35.906 8.969 1 97.88 297 VAL A N 1
ATOM 2141 C CA . VAL A 1 297 ? 14.664 34.469 9.102 1 97.88 297 VAL A CA 1
ATOM 2142 C C . VAL A 1 297 ? 14.359 33.844 7.746 1 97.88 297 VAL A C 1
ATOM 2144 O O . VAL A 1 297 ? 14.031 34.531 6.785 1 97.88 297 VAL A O 1
ATOM 2147 N N . ALA A 1 298 ? 14.617 32.625 7.668 1 98.25 298 ALA A N 1
ATOM 2148 C CA . ALA A 1 298 ? 14.227 31.797 6.523 1 98.25 298 ALA A CA 1
ATOM 2149 C C . ALA A 1 298 ? 13.352 30.625 6.961 1 98.25 298 ALA A C 1
ATOM 2151 O O . ALA A 1 298 ? 13.578 30.031 8.016 1 98.25 298 ALA A O 1
ATOM 2152 N N . ILE A 1 299 ? 12.352 30.312 6.129 1 98.31 299 ILE A N 1
ATOM 2153 C CA . ILE A 1 299 ? 11.43 29.234 6.461 1 98.31 299 ILE A CA 1
ATOM 2154 C C . ILE A 1 299 ? 11.484 28.141 5.387 1 98.31 299 ILE A C 1
ATOM 2156 O O . ILE A 1 299 ? 11.336 28.438 4.195 1 98.31 299 ILE A O 1
ATOM 2160 N N . ASP A 1 300 ? 11.719 26.969 5.766 1 97.94 300 ASP A N 1
ATOM 2161 C CA . ASP A 1 300 ? 11.648 25.812 4.867 1 97.94 300 ASP A CA 1
ATOM 2162 C C . ASP A 1 300 ? 10.219 25.281 4.77 1 97.94 300 ASP A C 1
ATOM 2164 O O . ASP A 1 300 ? 9.719 24.656 5.711 1 97.94 300 ASP A O 1
ATOM 2168 N N . PRO A 1 301 ? 9.539 25.5 3.645 1 97.62 301 PRO A N 1
ATOM 2169 C CA . PRO A 1 301 ? 8.133 25.094 3.531 1 97.62 301 PRO A CA 1
ATOM 2170 C C . PRO A 1 301 ? 7.949 23.578 3.6 1 97.62 301 PRO A C 1
ATOM 2172 O O . PRO A 1 301 ? 6.863 23.094 3.938 1 97.62 301 PRO A O 1
ATOM 2175 N N . MET A 1 302 ? 8.977 22.828 3.26 1 97.62 302 MET A N 1
ATOM 2176 C CA . MET A 1 302 ? 8.852 21.375 3.25 1 97.62 302 MET A CA 1
ATOM 2177 C C . MET A 1 302 ? 8.922 20.812 4.668 1 97.62 302 MET A C 1
ATOM 2179 O O . MET A 1 302 ? 8.344 19.766 4.949 1 97.62 302 MET A O 1
ATOM 2183 N N . VAL A 1 303 ? 9.562 21.547 5.539 1 98.12 303 VAL A N 1
ATOM 2184 C CA . VAL A 1 303 ? 9.719 21.125 6.926 1 98.12 303 VAL A CA 1
ATOM 2185 C C . VAL A 1 303 ? 8.586 21.703 7.773 1 98.12 303 VAL A C 1
ATOM 2187 O O . VAL A 1 303 ? 8.242 21.156 8.82 1 98.12 303 VAL A O 1
ATOM 2190 N N . CYS A 1 304 ? 7.988 22.766 7.324 1 98.19 304 CYS A N 1
ATOM 2191 C CA . CYS A 1 304 ? 6.902 23.422 8.039 1 98.19 304 CYS A CA 1
ATOM 2192 C C . CYS A 1 304 ? 5.695 22.516 8.172 1 98.19 304 CYS A C 1
ATOM 2194 O O . CYS A 1 304 ? 5.246 21.922 7.188 1 98.19 304 CYS A O 1
ATOM 2196 N N . ALA A 1 305 ? 5.164 22.422 9.398 1 97.25 305 ALA A N 1
ATOM 2197 C CA . ALA A 1 305 ? 4.031 21.531 9.656 1 97.25 305 ALA A CA 1
ATOM 2198 C C . ALA A 1 305 ? 2.729 22.328 9.758 1 97.25 305 ALA A C 1
ATOM 2200 O O . ALA A 1 305 ? 1.687 21.766 10.117 1 97.25 305 ALA A O 1
ATOM 2201 N N . GLY A 1 306 ? 2.756 23.578 9.633 1 97.38 306 GLY A N 1
ATOM 2202 C CA . GLY A 1 306 ? 1.555 24.391 9.586 1 97.38 306 GLY A CA 1
ATOM 2203 C C . GLY A 1 306 ? 0.916 24.609 10.945 1 97.38 306 GLY A C 1
ATOM 2204 O O . GLY A 1 306 ? -0.308 24.703 11.055 1 97.38 306 GLY A O 1
ATOM 2205 N N . CYS A 1 307 ? 1.688 24.719 11.945 1 96.38 307 CYS A N 1
ATOM 2206 C CA . CYS A 1 307 ? 1.138 24.891 13.289 1 96.38 307 CYS A CA 1
ATOM 2207 C C . CYS A 1 307 ? 0.55 26.281 13.461 1 96.38 307 CYS A C 1
ATOM 2209 O O . CYS A 1 307 ? -0.361 26.484 14.266 1 96.38 307 CYS A O 1
ATOM 2211 N N . GLY A 1 308 ? 1.235 27.297 12.883 1 97.25 308 GLY A N 1
ATOM 2212 C CA . GLY A 1 308 ? 0.698 28.656 12.883 1 97.25 308 GLY A CA 1
ATOM 2213 C C . GLY A 1 308 ? 1.178 29.484 14.055 1 97.25 308 GLY A C 1
ATOM 2214 O O . GLY A 1 308 ? 0.962 30.703 14.094 1 97.25 308 GLY A O 1
ATOM 2215 N N . ALA A 1 309 ? 1.907 28.953 15.008 1 97.81 309 ALA A N 1
ATOM 2216 C CA . ALA A 1 309 ? 2.361 29.656 16.203 1 97.81 309 ALA A CA 1
ATOM 2217 C C . ALA A 1 309 ? 3.316 30.797 15.836 1 97.81 309 ALA A C 1
ATOM 2219 O O . ALA A 1 309 ? 3.291 31.859 16.453 1 97.81 309 ALA A O 1
ATOM 2220 N N . CYS A 1 310 ? 4.145 30.531 14.859 1 98.19 310 CYS A N 1
ATOM 2221 C CA . CYS A 1 310 ? 5.113 31.547 14.422 1 98.19 310 CYS A CA 1
ATOM 2222 C C . CYS A 1 310 ? 4.41 32.812 13.93 1 98.19 310 CYS A C 1
ATOM 2224 O O . CYS A 1 310 ? 4.836 33.906 14.242 1 98.19 310 CYS A O 1
ATOM 2226 N N . ALA A 1 311 ? 3.338 32.594 13.234 1 98.12 311 ALA A N 1
ATOM 2227 C CA . ALA A 1 311 ? 2.561 33.719 12.727 1 98.12 311 ALA A CA 1
ATOM 2228 C C . ALA A 1 311 ? 1.847 34.438 13.859 1 98.12 311 ALA A C 1
ATOM 2230 O O . ALA A 1 311 ? 1.779 35.656 13.867 1 98.12 311 ALA A O 1
ATOM 2231 N N . ALA A 1 312 ? 1.354 33.75 14.773 1 97.56 312 ALA A N 1
ATOM 2232 C CA . ALA A 1 312 ? 0.622 34.344 15.898 1 97.56 312 ALA A CA 1
ATOM 2233 C C . ALA A 1 312 ? 1.533 35.219 16.75 1 97.56 312 ALA A C 1
ATOM 2235 O O . ALA A 1 312 ? 1.104 36.25 17.266 1 97.56 312 ALA A O 1
ATOM 2236 N N . LEU A 1 313 ? 2.791 34.875 16.828 1 97.94 313 LEU A N 1
ATOM 2237 C CA . LEU A 1 313 ? 3.711 35.531 17.734 1 97.94 313 LEU A CA 1
ATOM 2238 C C . LEU A 1 313 ? 4.508 36.625 17 1 97.94 313 LEU A C 1
ATOM 2240 O O . LEU A 1 313 ? 5.285 37.344 17.625 1 97.94 313 LEU A O 1
ATOM 2244 N N . CYS A 1 314 ? 4.328 36.656 15.719 1 98.06 314 CYS A N 1
ATOM 2245 C CA . CYS A 1 314 ? 5.105 37.625 14.961 1 98.06 314 CYS A CA 1
ATOM 2246 C C . CYS A 1 314 ? 4.656 39.062 15.281 1 98.06 314 CYS A C 1
ATOM 2248 O O . CYS A 1 314 ? 3.523 39.438 14.977 1 98.06 314 CYS A O 1
ATOM 2250 N N . PRO A 1 315 ? 5.543 39.875 15.805 1 95.88 315 PRO A N 1
ATOM 2251 C CA . PRO A 1 315 ? 5.117 41.188 16.234 1 95.88 315 PRO A CA 1
ATOM 2252 C C . PRO A 1 315 ? 4.852 42.156 15.062 1 95.88 315 PRO A C 1
ATOM 2254 O O . PRO A 1 315 ? 4.043 43.062 15.18 1 95.88 315 PRO A O 1
ATOM 2257 N N . SER A 1 316 ? 5.574 41.969 13.992 1 96.12 316 SER A N 1
ATOM 2258 C CA . SER A 1 316 ? 5.508 42.875 12.852 1 96.12 316 SER A CA 1
ATOM 2259 C C . SER A 1 316 ? 4.574 42.344 11.773 1 96.12 316 SER A C 1
ATOM 2261 O O . SER A 1 316 ? 4.32 43 10.773 1 96.12 316 SER A O 1
ATOM 2263 N N . THR A 1 317 ? 4.082 41.094 11.922 1 96.38 317 THR A N 1
ATOM 2264 C CA . THR A 1 317 ? 3.287 40.406 10.914 1 96.38 317 THR A CA 1
ATOM 2265 C C . THR A 1 317 ? 4.133 40.062 9.695 1 96.38 317 THR A C 1
ATOM 2267 O O . THR A 1 317 ? 3.611 39.938 8.586 1 96.38 317 THR A O 1
ATOM 2270 N N . ALA A 1 318 ? 5.457 40 9.914 1 98.06 318 ALA A N 1
ATOM 2271 C CA . ALA A 1 318 ? 6.344 39.531 8.852 1 98.06 318 ALA A CA 1
ATOM 2272 C C . ALA A 1 318 ? 5.98 38.125 8.398 1 98.06 318 ALA A C 1
ATOM 2274 O O . ALA A 1 318 ? 6.098 37.812 7.219 1 98.06 318 ALA A O 1
ATOM 2275 N N . ILE A 1 319 ? 5.578 37.312 9.312 1 98.5 319 ILE A N 1
ATOM 2276 C CA . ILE A 1 319 ? 5.074 35.969 9.008 1 98.5 319 ILE A CA 1
ATOM 2277 C C . ILE A 1 319 ? 3.551 35.969 9.094 1 98.5 319 ILE A C 1
ATOM 2279 O O . ILE A 1 319 ? 2.977 36.344 10.109 1 98.5 319 ILE A O 1
ATOM 2283 N N . THR A 1 320 ? 2.951 35.531 8.047 1 98 320 THR A N 1
ATOM 2284 C CA . THR A 1 320 ? 1.499 35.406 8.016 1 98 320 THR A CA 1
ATOM 2285 C C . THR A 1 320 ? 1.089 33.969 7.738 1 98 320 THR A C 1
ATOM 2287 O O . THR A 1 320 ? 1.811 33.25 7.062 1 98 320 THR A O 1
ATOM 2290 N N . TYR A 1 321 ? 0.01 33.562 8.328 1 97.38 321 TYR A N 1
ATOM 2291 C CA . TYR A 1 321 ? -0.547 32.25 8.094 1 97.38 321 TYR A CA 1
ATOM 2292 C C . TYR A 1 321 ? -1.465 32.25 6.875 1 97.38 321 TYR A C 1
ATOM 2294 O O . TYR A 1 321 ? -2.238 33.188 6.676 1 97.38 321 TYR A O 1
ATOM 2302 N N . GLU A 1 322 ? -1.459 31.156 6.105 1 96.94 322 GLU A N 1
ATOM 2303 C CA . GLU A 1 322 ? -2.162 31.172 4.828 1 96.94 322 GLU A CA 1
ATOM 2304 C C . GLU A 1 322 ? -3.244 30.094 4.785 1 96.94 322 GLU A C 1
ATOM 2306 O O . GLU A 1 322 ? -4.004 30 3.818 1 96.94 322 GLU A O 1
ATOM 2311 N N . ALA A 1 323 ? -3.457 29.312 5.785 1 95.25 323 ALA A N 1
ATOM 2312 C CA . ALA A 1 323 ? -4.324 28.156 5.668 1 95.25 323 ALA A CA 1
ATOM 2313 C C . ALA A 1 323 ? -5.273 28.047 6.859 1 95.25 323 ALA A C 1
ATOM 2315 O O . ALA A 1 323 ? -5.25 27.062 7.598 1 95.25 323 ALA A O 1
ATOM 2316 N N . PRO A 1 324 ? -6.258 28.969 7.078 1 95.12 324 PRO A N 1
ATOM 2317 C CA . PRO A 1 324 ? -6.562 30.094 6.184 1 95.12 324 PRO A CA 1
ATOM 2318 C C . PRO A 1 324 ? -5.922 31.406 6.637 1 95.12 324 PRO A C 1
ATOM 2320 O O . PRO A 1 324 ? -5.355 31.469 7.73 1 95.12 324 PRO A O 1
ATOM 2323 N N . THR A 1 325 ? -6.059 32.375 5.863 1 96.38 325 THR A N 1
ATOM 2324 C CA . THR A 1 325 ? -5.547 33.688 6.215 1 96.38 325 THR A CA 1
ATOM 2325 C C . THR A 1 325 ? -6.332 34.281 7.387 1 96.38 325 THR A C 1
ATOM 2327 O O . THR A 1 325 ? -7.469 33.875 7.645 1 96.38 325 THR A O 1
ATOM 2330 N N . VAL A 1 326 ? -5.688 35.219 8.062 1 96.44 326 VAL A N 1
ATOM 2331 C CA . VAL A 1 326 ? -6.359 35.906 9.172 1 96.44 326 VAL A CA 1
ATOM 2332 C C . VAL A 1 326 ? -7.617 36.594 8.664 1 96.44 326 VAL A C 1
ATOM 2334 O O . VAL A 1 326 ? -8.656 36.594 9.328 1 96.44 326 VAL A O 1
ATOM 2337 N N . ALA A 1 327 ? -7.535 37.156 7.52 1 96.38 327 ALA A N 1
ATOM 2338 C CA . ALA A 1 327 ? -8.695 37.812 6.922 1 96.38 327 ALA A CA 1
ATOM 2339 C C . ALA A 1 327 ? -9.852 36.844 6.742 1 96.38 327 ALA A C 1
ATOM 2341 O O . ALA A 1 327 ? -11 37.156 7.066 1 96.38 327 ALA A O 1
ATOM 2342 N N . THR A 1 328 ? -9.523 35.688 6.203 1 96.94 328 THR A N 1
ATOM 2343 C CA . THR A 1 328 ? -10.539 34.656 5.996 1 96.94 328 THR A CA 1
ATOM 2344 C C . THR A 1 328 ? -11.133 34.188 7.328 1 96.94 328 THR A C 1
ATOM 2346 O O . THR A 1 328 ? -12.344 34.031 7.449 1 96.94 328 THR A O 1
ATOM 2349 N N . LEU A 1 329 ? -10.305 33.969 8.312 1 97.44 329 LEU A N 1
ATOM 2350 C CA . LEU A 1 329 ? -10.773 33.562 9.625 1 97.44 329 LEU A CA 1
ATOM 2351 C C . LEU A 1 329 ? -11.703 34.594 10.234 1 97.44 329 LEU A C 1
ATOM 2353 O O . LEU A 1 329 ? -12.766 34.25 10.758 1 97.44 329 LEU A O 1
ATOM 2357 N N . LEU A 1 330 ? -11.352 35.875 10.156 1 98 330 LEU A N 1
ATOM 2358 C CA . LEU A 1 330 ? -12.188 36.938 10.703 1 98 330 LEU A CA 1
ATOM 2359 C C . LEU A 1 330 ? -13.516 37 9.953 1 98 330 LEU A C 1
ATOM 2361 O O . LEU A 1 330 ? -14.562 37.25 10.555 1 98 330 LEU A O 1
ATOM 2365 N N . ALA A 1 331 ? -13.406 36.844 8.672 1 97.62 331 ALA A N 1
ATOM 2366 C CA . ALA A 1 331 ? -14.641 36.844 7.883 1 97.62 331 ALA A CA 1
ATOM 2367 C C . ALA A 1 331 ? -15.578 35.719 8.328 1 97.62 331 ALA A C 1
ATOM 2369 O O . ALA A 1 331 ? -16.797 35.938 8.414 1 97.62 331 ALA A O 1
ATOM 2370 N N . ARG A 1 332 ? -15.07 34.594 8.594 1 97.81 332 ARG A N 1
ATOM 2371 C CA . ARG A 1 332 ? -15.859 33.469 9.102 1 97.81 332 ARG A CA 1
ATOM 2372 C C . ARG A 1 332 ? -16.5 33.812 10.438 1 97.81 332 ARG A C 1
ATOM 2374 O O . ARG A 1 332 ? -17.688 33.562 10.641 1 97.81 332 ARG A O 1
ATOM 2381 N N . MET A 1 333 ? -15.734 34.375 11.32 1 98.38 333 MET A N 1
ATOM 2382 C CA . MET A 1 333 ? -16.25 34.75 12.641 1 98.38 333 MET A CA 1
ATOM 2383 C C . MET A 1 333 ? -17.359 35.781 12.516 1 98.38 333 MET A C 1
ATOM 2385 O O . MET A 1 333 ? -18.391 35.688 13.172 1 98.38 333 MET A O 1
ATOM 2389 N N . GLN A 1 334 ? -17.078 36.75 11.672 1 97.69 334 GLN A N 1
ATOM 2390 C CA . GLN A 1 334 ? -18.062 37.781 11.461 1 97.69 334 GLN A CA 1
ATOM 2391 C C . GLN A 1 334 ? -19.375 37.219 10.922 1 97.69 334 GLN A C 1
ATOM 2393 O O . GLN A 1 334 ? -20.453 37.594 11.359 1 97.69 334 GLN A O 1
ATOM 2398 N N . ARG A 1 335 ? -19.219 36.312 9.977 1 97.44 335 ARG A N 1
ATOM 2399 C CA . ARG A 1 335 ? -20.391 35.688 9.383 1 97.44 335 ARG A CA 1
ATOM 2400 C C . ARG A 1 335 ? -21.188 34.938 10.43 1 97.44 335 ARG A C 1
ATOM 2402 O O . ARG A 1 335 ? -22.406 35 10.461 1 97.44 335 ARG A O 1
ATOM 2409 N N . LEU A 1 336 ? -20.547 34.219 11.266 1 98.44 336 LEU A N 1
ATOM 2410 C CA . LEU A 1 336 ? -21.188 33.469 12.328 1 98.44 336 LEU A CA 1
ATOM 2411 C C . LEU A 1 336 ? -21.953 34.375 13.273 1 98.44 336 LEU A C 1
ATOM 2413 O O . LEU A 1 336 ? -23.141 34.156 13.539 1 98.44 336 LEU A O 1
ATOM 2417 N N . ALA A 1 337 ? -21.312 35.438 13.742 1 97.94 337 ALA A N 1
ATOM 2418 C CA . ALA A 1 337 ? -21.906 36.344 14.703 1 97.94 337 ALA A CA 1
ATOM 2419 C C . ALA A 1 337 ? -23.109 37.094 14.102 1 97.94 337 ALA A C 1
ATOM 2421 O O . ALA A 1 337 ? -24.172 37.156 14.719 1 97.94 337 ALA A O 1
ATOM 2422 N N . ARG A 1 338 ? -22.938 37.594 12.922 1 96.5 338 ARG A N 1
ATOM 2423 C CA . ARG A 1 338 ? -24 38.344 12.258 1 96.5 338 ARG A CA 1
ATOM 2424 C C . ARG A 1 338 ? -25.219 37.469 11.992 1 96.5 338 ARG A C 1
ATOM 2426 O O . ARG A 1 338 ? -26.344 37.906 12.25 1 96.5 338 ARG A O 1
ATOM 2433 N N . ALA A 1 339 ? -24.984 36.312 11.469 1 97.88 339 ALA A N 1
ATOM 2434 C CA . ALA A 1 339 ? -26.094 35.406 11.156 1 97.88 339 ALA A CA 1
ATOM 2435 C C . ALA A 1 339 ? -26.828 34.969 12.43 1 97.88 339 ALA A C 1
ATOM 2437 O O . ALA A 1 339 ? -28.062 34.844 12.422 1 97.88 339 ALA A O 1
ATOM 2438 N N . TYR A 1 340 ? -26.125 34.75 13.492 1 98 340 TYR A N 1
ATOM 2439 C CA . TYR A 1 340 ? -26.734 34.406 14.773 1 98 340 TYR A CA 1
ATOM 2440 C C . TYR A 1 340 ? -27.688 35.5 15.25 1 98 340 TYR A C 1
ATOM 2442 O O . TYR A 1 340 ? -28.828 35.219 15.633 1 98 340 TYR A O 1
ATOM 2450 N N . ARG A 1 341 ? -27.266 36.688 15.164 1 96.31 341 ARG A N 1
ATOM 2451 C CA . ARG A 1 341 ? -28.078 37.812 15.609 1 96.31 341 ARG A CA 1
ATOM 2452 C C . ARG A 1 341 ? -29.25 38.062 14.672 1 96.31 341 ARG A C 1
ATOM 2454 O O . ARG A 1 341 ? -30.359 38.375 15.125 1 96.31 341 ARG A O 1
ATOM 2461 N N . ALA A 1 342 ? -28.984 37.938 13.461 1 96.06 342 ALA A N 1
ATOM 2462 C CA . ALA A 1 342 ? -30.047 38.125 12.469 1 96.06 342 ALA A CA 1
ATOM 2463 C C . ALA A 1 342 ? -31.172 37.125 12.688 1 96.06 342 ALA A C 1
ATOM 2465 O O . ALA A 1 342 ? -32.344 37.406 12.398 1 96.06 342 ALA A O 1
ATOM 2466 N N . ALA A 1 343 ? -30.828 36.031 13.203 1 97.44 343 ALA A N 1
ATOM 2467 C CA . ALA A 1 343 ? -31.812 34.969 13.414 1 97.44 343 ALA A CA 1
ATOM 2468 C C . ALA A 1 343 ? -32.406 35.062 14.812 1 97.44 343 ALA A C 1
ATOM 2470 O O . ALA A 1 343 ? -33.094 34.125 15.258 1 97.44 343 ALA A O 1
ATOM 2471 N N . GLY A 1 344 ? -32.062 36.031 15.531 1 95.88 344 GLY A N 1
ATOM 2472 C CA . GLY A 1 344 ? -32.75 36.312 16.781 1 95.88 344 GLY A CA 1
ATOM 2473 C C . GLY A 1 344 ? -31.922 35.969 18 1 95.88 344 GLY A C 1
ATOM 2474 O O . GLY A 1 344 ? -32.406 36.062 19.141 1 95.88 344 GLY A O 1
ATOM 2475 N N . GLY A 1 345 ? -30.656 35.562 17.781 1 95.38 345 GLY A N 1
ATOM 2476 C CA . GLY A 1 345 ? -29.781 35.281 18.922 1 95.38 345 GLY A CA 1
ATOM 2477 C C . GLY A 1 345 ? -29.234 36.562 19.562 1 95.38 345 GLY A C 1
ATOM 2478 O O . GLY A 1 345 ? -29.141 37.594 18.906 1 95.38 345 GLY A O 1
ATOM 2479 N N . ALA A 1 346 ? -28.828 36.469 20.797 1 92.19 346 ALA A N 1
ATOM 2480 C CA . ALA A 1 346 ? -28.406 37.688 21.5 1 92.19 346 ALA A CA 1
ATOM 2481 C C . ALA A 1 346 ? -26.906 37.656 21.797 1 92.19 346 ALA A C 1
ATOM 2483 O O . ALA A 1 346 ? -26.172 38.531 21.312 1 92.19 346 ALA A O 1
ATOM 2484 N N . ALA A 1 347 ? -26.438 36.75 22.609 1 94.31 347 ALA A N 1
ATOM 2485 C CA . ALA A 1 347 ? -25.047 36.719 23.094 1 94.31 347 ALA A CA 1
ATOM 2486 C C . ALA A 1 347 ? -24.359 35.438 22.703 1 94.31 347 ALA A C 1
ATOM 2488 O O . ALA A 1 347 ? -24.141 34.562 23.547 1 94.31 347 ALA A O 1
ATOM 2489 N N . PRO A 1 348 ? -23.938 35.438 21.438 1 97.75 348 PRO A N 1
ATOM 2490 C CA . PRO A 1 348 ? -23.25 34.219 21.031 1 97.75 348 PRO A CA 1
ATOM 2491 C C . PRO A 1 348 ? -21.906 34.031 21.703 1 97.75 348 PRO A C 1
ATOM 2493 O O . PRO A 1 348 ? -21.203 35 21.953 1 97.75 348 PRO A O 1
ATOM 2496 N N . ARG A 1 349 ? -21.5 32.812 22.031 1 98.69 349 ARG A N 1
ATOM 2497 C CA . ARG A 1 349 ? -20.172 32.406 22.5 1 98.69 349 ARG A CA 1
ATOM 2498 C C . ARG A 1 349 ? -19.469 31.531 21.453 1 98.69 349 ARG A C 1
ATOM 2500 O O . ARG A 1 349 ? -20.094 30.656 20.859 1 98.69 349 ARG A O 1
ATOM 2507 N N . LEU A 1 350 ? -18.219 31.828 21.203 1 98.81 350 LEU A N 1
ATOM 2508 C CA . LEU A 1 350 ? -17.469 31.125 20.172 1 98.81 350 LEU A CA 1
ATOM 2509 C C . LEU A 1 350 ? -16.594 30.031 20.781 1 98.81 350 LEU A C 1
ATOM 2511 O O . LEU A 1 350 ? -15.875 30.266 21.75 1 98.81 350 LEU A O 1
ATOM 2515 N N . LEU A 1 351 ? -16.703 28.797 20.281 1 98.88 351 LEU A N 1
ATOM 2516 C CA . LEU A 1 351 ? -15.867 27.672 20.656 1 98.88 351 LEU A CA 1
ATOM 2517 C C . LEU A 1 351 ? -14.977 27.234 19.484 1 98.88 351 LEU A C 1
ATOM 2519 O O . LEU A 1 351 ? -15.438 26.609 18.547 1 98.88 351 LEU A O 1
ATOM 2523 N N . VAL A 1 352 ? -13.703 27.578 19.547 1 98.81 352 VAL A N 1
ATOM 2524 C CA . VAL A 1 352 ? -12.75 27.234 18.5 1 98.81 352 VAL A CA 1
ATOM 2525 C C . VAL A 1 352 ? -12.117 25.875 18.812 1 98.81 352 VAL A C 1
ATOM 2527 O O . VAL A 1 352 ? -11.695 25.625 19.938 1 98.81 352 VAL A O 1
ATOM 2530 N N . HIS A 1 353 ? -12.078 25 17.828 1 98.31 353 HIS A N 1
ATOM 2531 C CA . HIS A 1 353 ? -11.555 23.656 18.062 1 98.31 353 HIS A CA 1
ATOM 2532 C C . HIS A 1 353 ? -10.93 23.094 16.781 1 98.31 353 HIS A C 1
ATOM 2534 O O . HIS A 1 353 ? -11.062 23.656 15.703 1 98.31 353 HIS A O 1
ATOM 2540 N N . ASP A 1 354 ? -10.125 22.078 16.984 1 97.31 354 ASP A N 1
ATOM 2541 C CA . ASP A 1 354 ? -9.617 21.297 15.852 1 97.31 354 ASP A CA 1
ATOM 2542 C C . ASP A 1 354 ? -10.391 20 15.688 1 97.31 354 ASP A C 1
ATOM 2544 O O . ASP A 1 354 ? -11.5 19.859 16.203 1 97.31 354 ASP A O 1
ATOM 2548 N N . ALA A 1 355 ? -9.875 19.078 14.945 1 96.31 355 ALA A N 1
ATOM 2549 C CA . ALA A 1 355 ? -10.57 17.828 14.648 1 96.31 355 ALA A CA 1
ATOM 2550 C C . ALA A 1 355 ? -10.867 17.047 15.93 1 96.31 355 ALA A C 1
ATOM 2552 O O . ALA A 1 355 ? -11.906 16.391 16.031 1 96.31 355 ALA A O 1
ATOM 2553 N N . HIS A 1 356 ? -9.953 17.078 16.844 1 96.31 356 HIS A N 1
ATOM 2554 C CA . HIS A 1 356 ? -10.164 16.422 18.125 1 96.31 356 HIS A CA 1
ATOM 2555 C C . HIS A 1 356 ? -11.391 17 18.844 1 96.31 356 HIS A C 1
ATOM 2557 O O . HIS A 1 356 ? -12.227 16.234 19.344 1 96.31 356 HIS A O 1
ATOM 2563 N N . GLY A 1 357 ? -11.391 18.266 18.891 1 97.56 357 GLY A N 1
ATOM 2564 C CA . GLY A 1 357 ? -12.562 18.906 19.469 1 97.56 357 GLY A CA 1
ATOM 2565 C C . GLY A 1 357 ? -13.844 18.578 18.734 1 97.56 357 GLY A C 1
ATOM 2566 O O . GLY A 1 357 ? -14.906 18.438 19.359 1 97.56 357 GLY A O 1
ATOM 2567 N N . GLY A 1 358 ? -13.719 18.531 17.422 1 97.44 358 GLY A N 1
ATOM 2568 C CA . GLY A 1 358 ? -14.875 18.141 16.641 1 97.44 358 GLY A CA 1
ATOM 2569 C C . GLY A 1 358 ? -15.43 16.781 17.047 1 97.44 358 GLY A C 1
ATOM 2570 O O . GLY A 1 358 ? -16.656 16.609 17.141 1 97.44 358 GLY A O 1
ATOM 2571 N N . GLU A 1 359 ? -14.57 15.883 17.328 1 96.31 359 GLU A N 1
ATOM 2572 C CA . GLU A 1 359 ? -14.992 14.562 17.781 1 96.31 359 GLU A CA 1
ATOM 2573 C C . GLU A 1 359 ? -15.68 14.641 19.141 1 96.31 359 GLU A C 1
ATOM 2575 O O . GLU A 1 359 ? -16.703 13.984 19.359 1 96.31 359 GLU A O 1
ATOM 2580 N N . MET A 1 360 ? -15.133 15.43 20.016 1 97.19 360 MET A N 1
ATOM 2581 C CA . MET A 1 360 ? -15.727 15.609 21.328 1 97.19 360 MET A CA 1
ATOM 2582 C C . MET A 1 360 ? -17.141 16.172 21.219 1 97.19 360 MET A C 1
ATOM 2584 O O . MET A 1 360 ? -18.047 15.719 21.922 1 97.19 360 MET A O 1
ATOM 2588 N N . ILE A 1 361 ? -17.266 17.078 20.391 1 98.19 361 ILE A N 1
ATOM 2589 C CA . ILE A 1 361 ? -18.547 17.719 20.172 1 98.19 361 ILE A CA 1
ATOM 2590 C C . ILE A 1 361 ? -19.547 16.703 19.641 1 98.19 361 ILE A C 1
ATOM 2592 O O . ILE A 1 361 ? -20.688 16.625 20.109 1 98.19 361 ILE A O 1
ATOM 2596 N N . ARG A 1 362 ? -19.141 15.898 18.688 1 97.44 362 ARG A N 1
ATOM 2597 C CA . ARG A 1 362 ? -20.016 14.883 18.094 1 97.44 362 ARG A CA 1
ATOM 2598 C C . ARG A 1 362 ? -20.438 13.859 19.156 1 97.44 362 ARG A C 1
ATOM 2600 O O . ARG A 1 362 ? -21.594 13.453 19.188 1 97.44 362 ARG A O 1
ATOM 2607 N N . LEU A 1 363 ? -19.531 13.5 20 1 97.62 363 LEU A N 1
ATOM 2608 C CA . LEU A 1 363 ? -19.828 12.523 21.047 1 97.62 363 LEU A CA 1
ATOM 2609 C C . LEU A 1 363 ? -20.766 13.102 22.094 1 97.62 363 LEU A C 1
ATOM 2611 O O . LEU A 1 363 ? -21.703 12.43 22.531 1 97.62 363 LEU A O 1
ATOM 2615 N N . ALA A 1 364 ? -20.516 14.305 22.469 1 98.25 364 ALA A N 1
ATOM 2616 C CA . ALA A 1 364 ? -21.391 14.977 23.422 1 98.25 364 ALA A CA 1
ATOM 2617 C C . ALA A 1 364 ? -22.812 15.102 22.859 1 98.25 364 ALA A C 1
ATOM 2619 O O . ALA A 1 364 ? -23.781 14.953 23.609 1 98.25 364 ALA A O 1
ATOM 2620 N N . ALA A 1 365 ? -22.875 15.43 21.609 1 98.19 365 ALA A N 1
ATOM 2621 C CA . ALA A 1 365 ? -24.172 15.57 20.953 1 98.19 365 ALA A CA 1
ATOM 2622 C C . ALA A 1 365 ? -24.906 14.234 20.906 1 98.19 365 ALA A C 1
ATOM 2624 O O . ALA A 1 365 ? -26.094 14.156 21.219 1 98.19 365 ALA A O 1
ATOM 2625 N N . ARG A 1 366 ? -24.203 13.258 20.547 1 96.94 366 ARG A N 1
ATOM 2626 C CA . ARG A 1 366 ? -24.812 11.961 20.281 1 96.94 366 ARG A CA 1
ATOM 2627 C C . ARG A 1 366 ? -25.203 11.266 21.578 1 96.94 366 ARG A C 1
ATOM 2629 O O . ARG A 1 366 ? -26.25 10.609 21.656 1 96.94 366 ARG A O 1
ATOM 2636 N N . PHE A 1 367 ? -24.484 11.398 22.672 1 97.25 367 PHE A N 1
ATOM 2637 C CA . PHE A 1 367 ? -24.688 10.57 23.859 1 97.25 367 PHE A CA 1
ATOM 2638 C C . PHE A 1 367 ? -24.891 11.438 25.094 1 97.25 367 PHE A C 1
ATOM 2640 O O . PHE A 1 367 ? -25.219 10.922 26.156 1 97.25 367 PHE A O 1
ATOM 2647 N N . GLY A 1 368 ? -24.703 12.695 24.938 1 97.56 368 GLY A N 1
ATOM 2648 C CA . GLY A 1 368 ? -24.766 13.57 26.094 1 97.56 368 GLY A CA 1
ATOM 2649 C C . GLY A 1 368 ? -25.641 14.789 25.891 1 97.56 368 GLY A C 1
ATOM 2650 O O . GLY A 1 368 ? -26.688 14.703 25.234 1 97.56 368 GLY A O 1
ATOM 2651 N N . ARG A 1 369 ? -25.219 15.969 26.531 1 97.88 369 ARG A N 1
ATOM 2652 C CA . ARG A 1 369 ? -26.031 17.172 26.594 1 97.88 369 ARG A CA 1
ATOM 2653 C C . ARG A 1 369 ? -25.844 18.016 25.328 1 97.88 369 ARG A C 1
ATOM 2655 O O . ARG A 1 369 ? -26.609 18.953 25.094 1 97.88 369 ARG A O 1
ATOM 2662 N N . GLY A 1 370 ? -24.828 17.688 24.516 1 98.31 370 GLY A N 1
ATOM 2663 C CA . GLY A 1 370 ? -24.5 18.531 23.391 1 98.31 370 GLY A CA 1
ATOM 2664 C C . GLY A 1 370 ? -24 19.906 23.797 1 98.31 370 GLY A C 1
ATOM 2665 O O . GLY A 1 370 ? -23.516 20.094 24.922 1 98.31 370 GLY A O 1
ATOM 2666 N N . LEU A 1 371 ? -24.031 20.828 22.859 1 98.69 371 LEU A N 1
ATOM 2667 C CA . LEU A 1 371 ? -23.562 22.188 23.125 1 98.69 371 LEU A CA 1
ATOM 2668 C C . LEU A 1 371 ? -24.734 23.094 23.469 1 98.69 371 LEU A C 1
ATOM 2670 O O . LEU A 1 371 ? -25.844 22.922 22.953 1 98.69 371 LEU A O 1
ATOM 2674 N N . PRO A 1 372 ? -24.5 24.109 24.328 1 98.5 372 PRO A N 1
ATOM 2675 C CA . PRO A 1 372 ? -25.531 25.125 24.547 1 98.5 372 PRO A CA 1
ATOM 2676 C C . PRO A 1 372 ? -25.938 25.828 23.266 1 98.5 372 PRO A C 1
ATOM 2678 O O . PRO A 1 372 ? -25.156 25.906 22.312 1 98.5 372 PRO A O 1
ATOM 2681 N N . ALA A 1 373 ? -27.141 26.422 23.203 1 98.19 373 ALA A N 1
ATOM 2682 C CA . ALA A 1 373 ? -27.703 27.047 22 1 98.19 373 ALA A CA 1
ATOM 2683 C C . ALA A 1 373 ? -26.906 28.297 21.625 1 98.19 373 ALA A C 1
ATOM 2685 O O . ALA A 1 373 ? -26.922 28.719 20.469 1 98.19 373 ALA A O 1
ATOM 2686 N N . ASP A 1 374 ? -26.219 28.859 22.562 1 98.38 374 ASP A N 1
ATOM 2687 C CA . ASP A 1 374 ? -25.516 30.109 22.281 1 98.38 374 ASP A CA 1
ATOM 2688 C C . ASP A 1 374 ? -24.031 29.875 22.047 1 98.38 374 ASP A C 1
ATOM 2690 O O . ASP A 1 374 ? -23.25 30.812 21.875 1 98.38 374 ASP A O 1
ATOM 2694 N N . VAL A 1 375 ? -23.547 28.609 22.141 1 98.81 375 VAL A N 1
ATOM 2695 C CA . VAL A 1 375 ? -22.156 28.281 21.875 1 98.81 375 VAL A CA 1
ATOM 2696 C C . VAL A 1 375 ? -22 27.828 20.422 1 98.81 375 VAL A C 1
ATOM 2698 O O . VAL A 1 375 ? -22.5 26.766 20.031 1 98.81 375 VAL A O 1
ATOM 2701 N N . ILE A 1 376 ? -21.312 28.547 19.625 1 98.88 376 ILE A N 1
ATOM 2702 C CA . ILE A 1 376 ? -21.125 28.297 18.203 1 98.88 376 ILE A CA 1
ATOM 2703 C C . ILE A 1 376 ? -19.719 27.719 17.969 1 98.88 376 ILE A C 1
ATOM 2705 O O . ILE A 1 376 ? -18.719 28.406 18.203 1 98.88 376 ILE A O 1
ATOM 2709 N N . PRO A 1 377 ? -19.609 26.438 17.531 1 98.81 377 PRO A N 1
ATOM 2710 C CA . PRO A 1 377 ? -18.281 25.859 17.281 1 98.81 377 PRO A CA 1
ATOM 2711 C C . PRO A 1 377 ? -17.688 26.312 15.953 1 98.81 377 PRO A C 1
ATOM 2713 O O . PRO A 1 377 ? -18.406 26.438 14.961 1 98.81 377 PRO A O 1
ATOM 2716 N N . LEU A 1 378 ? -16.453 26.609 15.883 1 98.75 378 LEU A N 1
ATOM 2717 C CA . LEU A 1 378 ? -15.656 26.938 14.703 1 98.75 378 LEU A CA 1
ATOM 2718 C C . LEU A 1 378 ? -14.445 26.016 14.594 1 98.75 378 LEU A C 1
ATOM 2720 O O . LEU A 1 378 ? -13.57 26.031 15.453 1 98.75 378 LEU A O 1
ATOM 2724 N N . GLU A 1 379 ? -14.422 25.219 13.57 1 97.75 379 GLU A N 1
ATOM 2725 C CA . GLU A 1 379 ? -13.352 24.25 13.406 1 97.75 379 GLU A CA 1
ATOM 2726 C C . GLU A 1 379 ? -12.195 24.828 12.602 1 97.75 379 GLU A C 1
ATOM 2728 O O . GLU A 1 379 ? -12.406 25.453 11.562 1 97.75 379 GLU A O 1
ATOM 2733 N N . LEU A 1 380 ? -11.031 24.656 13.102 1 97.19 380 LEU A N 1
ATOM 2734 C CA . LEU A 1 380 ? -9.797 25.016 12.414 1 97.19 380 LEU A CA 1
ATOM 2735 C C . LEU A 1 380 ? -8.914 23.797 12.211 1 97.19 380 LEU A C 1
ATOM 2737 O O . LEU A 1 380 ? -9.094 22.766 12.891 1 97.19 380 LEU A O 1
ATOM 2741 N N . GLY A 1 381 ? -8.023 23.953 11.195 1 95.06 381 GLY A N 1
ATOM 2742 C CA . GLY A 1 381 ? -7.043 22.891 11.039 1 95.06 381 GLY A CA 1
ATOM 2743 C C . GLY A 1 381 ? -6.168 22.703 12.266 1 95.06 381 GLY A C 1
ATOM 2744 O O . GLY A 1 381 ? -5.898 21.562 12.664 1 95.06 381 GLY A O 1
ATOM 2745 N N . THR A 1 382 ? -5.727 23.766 12.789 1 94.94 382 THR A N 1
ATOM 2746 C CA . THR A 1 382 ? -4.988 23.812 14.047 1 94.94 382 THR A CA 1
ATOM 2747 C C . THR A 1 382 ? -5.406 25.016 14.883 1 94.94 382 THR A C 1
ATOM 2749 O O . THR A 1 382 ? -5.73 26.078 14.336 1 94.94 382 THR A O 1
ATOM 2752 N N . VAL A 1 383 ? -5.371 24.797 16.188 1 97.81 383 VAL A N 1
ATOM 2753 C CA . VAL A 1 383 ? -5.789 25.906 17.047 1 97.81 383 VAL A CA 1
ATOM 2754 C C . VAL A 1 383 ? -4.559 26.641 17.578 1 97.81 383 VAL A C 1
ATOM 2756 O O . VAL A 1 383 ? -4.668 27.766 18.078 1 97.81 383 VAL A O 1
ATOM 2759 N N . SER A 1 384 ? -3.383 26.047 17.422 1 96.25 384 SER A N 1
ATOM 2760 C CA . SER A 1 384 ? -2.156 26.594 18 1 96.25 384 SER A CA 1
ATOM 2761 C C . SER A 1 384 ? -1.822 27.953 17.422 1 96.25 384 SER A C 1
ATOM 2763 O O . SER A 1 384 ? -1.143 28.766 18.062 1 96.25 384 SER A O 1
ATOM 2765 N N . GLY A 1 385 ? -2.334 28.25 16.266 1 96.06 385 GLY A N 1
ATOM 2766 C CA . GLY A 1 385 ? -2.004 29.484 15.578 1 96.06 385 GLY A CA 1
ATOM 2767 C C . GLY A 1 385 ? -2.977 30.609 15.875 1 96.06 385 GLY A C 1
ATOM 2768 O O . GLY A 1 385 ? -2.84 31.719 15.344 1 96.06 385 GLY A O 1
ATOM 2769 N N . LEU A 1 386 ? -3.943 30.375 16.719 1 98.12 386 LEU A N 1
ATOM 2770 C CA . LEU A 1 386 ? -4.883 31.422 17.109 1 98.12 386 LEU A CA 1
ATOM 2771 C C . LEU A 1 386 ? -4.223 32.438 18.047 1 98.12 386 LEU A C 1
ATOM 2773 O O . LEU A 1 386 ? -3.863 32.094 19.172 1 98.12 386 LEU A O 1
ATOM 2777 N N . GLY A 1 387 ? -4.098 33.688 17.594 1 98.12 387 GLY A N 1
ATOM 2778 C CA . GLY A 1 387 ? -3.414 34.719 18.375 1 98.12 387 GLY A CA 1
ATOM 2779 C C . GLY A 1 387 ? -4.363 35.688 19.062 1 98.12 387 GLY A C 1
ATOM 2780 O O . GLY A 1 387 ? -5.586 35.531 18.953 1 98.12 387 GLY A O 1
ATOM 2781 N N . HIS A 1 388 ? -3.758 36.688 19.75 1 98.62 388 HIS A N 1
ATOM 2782 C CA . HIS A 1 388 ? -4.547 37.656 20.484 1 98.62 388 HIS A CA 1
ATOM 2783 C C . HIS A 1 388 ? -5.379 38.531 19.531 1 98.62 388 HIS A C 1
ATOM 2785 O O . HIS A 1 388 ? -6.492 38.938 19.875 1 98.62 388 HIS A O 1
ATOM 2791 N N . ALA A 1 389 ? -4.855 38.75 18.359 1 98.5 389 ALA A N 1
ATOM 2792 C CA . ALA A 1 389 ? -5.605 39.562 17.391 1 98.5 389 ALA A CA 1
ATOM 2793 C C . ALA A 1 389 ? -6.934 38.875 17.047 1 98.5 389 ALA A C 1
ATOM 2795 O O . ALA A 1 389 ? -7.98 39.531 17.047 1 98.5 389 ALA A O 1
ATOM 2796 N N . GLU A 1 390 ? -6.84 37.625 16.75 1 98.5 390 GLU A N 1
ATOM 2797 C CA . GLU A 1 390 ? -8.039 36.875 16.406 1 98.5 390 GLU A CA 1
ATOM 2798 C C . GLU A 1 390 ? -8.992 36.781 17.594 1 98.5 390 GLU A C 1
ATOM 2800 O O . GLU A 1 390 ? -10.211 36.906 17.422 1 98.5 390 GLU A O 1
ATOM 2805 N N . MET A 1 391 ? -8.477 36.562 18.75 1 98.75 391 MET A N 1
ATOM 2806 C CA . MET A 1 391 ? -9.297 36.469 19.953 1 98.75 391 MET A CA 1
ATOM 2807 C C . MET A 1 391 ? -10.047 37.781 20.188 1 98.75 391 MET A C 1
ATOM 2809 O O . MET A 1 391 ? -11.25 37.781 20.453 1 98.75 391 MET A O 1
ATOM 2813 N N . LEU A 1 392 ? -9.312 38.844 20.094 1 98.56 392 LEU A N 1
ATOM 2814 C CA . LEU A 1 392 ? -9.914 40.156 20.312 1 98.56 392 LEU A CA 1
ATOM 2815 C C . LEU A 1 392 ? -10.914 40.469 19.203 1 98.56 392 LEU A C 1
ATOM 2817 O O . LEU A 1 392 ? -11.953 41.094 19.469 1 98.56 392 LEU A O 1
ATOM 2821 N N . ALA A 1 393 ? -10.586 40.062 18.031 1 98.69 393 ALA A N 1
ATOM 2822 C CA . ALA A 1 393 ? -11.5 40.281 16.906 1 98.69 393 ALA A CA 1
ATOM 2823 C C . ALA A 1 393 ? -12.828 39.562 17.141 1 98.69 393 ALA A C 1
ATOM 2825 O O . ALA A 1 393 ? -13.891 40.094 16.797 1 98.69 393 ALA A O 1
ATOM 2826 N N . ALA A 1 394 ? -12.797 38.406 17.672 1 98.69 394 ALA A N 1
ATOM 2827 C CA . ALA A 1 394 ? -14.023 37.688 17.984 1 98.69 394 ALA A CA 1
ATOM 2828 C C . ALA A 1 394 ? -14.93 38.469 18.906 1 98.69 394 ALA A C 1
ATOM 2830 O O . ALA A 1 394 ? -16.125 38.594 18.672 1 98.69 394 ALA A O 1
ATOM 2831 N N . LEU A 1 395 ? -14.328 39.031 19.906 1 98.25 395 LEU A N 1
ATOM 2832 C CA . LEU A 1 395 ? -15.086 39.875 20.844 1 98.25 395 LEU A CA 1
ATOM 2833 C C . LEU A 1 395 ? -15.633 41.125 20.141 1 98.25 395 LEU A C 1
ATOM 2835 O O . LEU A 1 395 ? -16.781 41.5 20.344 1 98.25 395 LEU A O 1
ATOM 2839 N N . ALA A 1 396 ? -14.781 41.656 19.312 1 98.06 396 ALA A N 1
ATOM 2840 C CA . ALA A 1 396 ? -15.18 42.844 18.578 1 98.06 396 ALA A CA 1
ATOM 2841 C C . ALA A 1 396 ? -16.328 42.562 17.625 1 98.06 396 ALA A C 1
ATOM 2843 O O . ALA A 1 396 ? -17.172 43.438 17.375 1 98.06 396 ALA A O 1
ATOM 2844 N N . HIS A 1 397 ? -16.391 41.375 17.109 1 97.88 397 HIS A N 1
ATOM 2845 C CA . HIS A 1 397 ? -17.453 40.969 16.188 1 97.88 397 HIS A CA 1
ATOM 2846 C C . HIS A 1 397 ? -18.766 40.75 16.938 1 97.88 397 HIS A C 1
ATOM 2848 O O . HIS A 1 397 ? -19.812 40.594 16.312 1 97.88 397 HIS A O 1
ATOM 2854 N N . GLY A 1 398 ? -18.672 40.719 18.188 1 97.19 398 GLY A N 1
ATOM 2855 C CA . GLY A 1 398 ? -19.906 40.625 18.953 1 97.19 398 GLY A CA 1
ATOM 2856 C C . GLY A 1 398 ? -20.062 39.344 19.719 1 97.19 398 GLY A C 1
ATOM 2857 O O . GLY A 1 398 ? -21.109 39.062 20.312 1 97.19 398 GLY A O 1
ATOM 2858 N N . PHE A 1 399 ? -19.125 38.469 19.734 1 98.5 399 PHE A N 1
ATOM 2859 C CA . PHE A 1 399 ? -19.188 37.312 20.625 1 98.5 399 PHE A CA 1
ATOM 2860 C C . PHE A 1 399 ? -19.016 37.75 22.078 1 98.5 399 PHE A C 1
ATOM 2862 O O . PHE A 1 399 ? -18.188 38.625 22.375 1 98.5 399 PHE A O 1
ATOM 2869 N N . ALA A 1 400 ? -19.75 37.094 22.922 1 98.12 400 ALA A N 1
ATOM 2870 C CA . ALA A 1 400 ? -19.656 37.375 24.344 1 98.12 400 ALA A CA 1
ATOM 2871 C C . ALA A 1 400 ? -18.359 36.812 24.938 1 98.12 400 ALA A C 1
ATOM 2873 O O . ALA A 1 400 ? -17.812 37.344 25.891 1 98.12 400 ALA A O 1
ATOM 2874 N N . SER A 1 401 ? -17.953 35.719 24.438 1 98.31 401 SER A N 1
ATOM 2875 C CA . SER A 1 401 ? -16.734 35.062 24.875 1 98.31 401 SER A CA 1
ATOM 2876 C C . SER A 1 401 ? -16.172 34.156 23.781 1 98.31 401 SER A C 1
ATOM 2878 O O . SER A 1 401 ? -16.844 33.875 22.797 1 98.31 401 SER A O 1
ATOM 2880 N N . LEU A 1 402 ? -14.906 33.812 23.953 1 98.5 402 LEU A N 1
ATOM 2881 C CA . LEU A 1 402 ? -14.227 32.844 23.078 1 98.5 402 LEU A CA 1
ATOM 2882 C C . LEU A 1 402 ? -13.492 31.797 23.906 1 98.5 402 LEU A C 1
ATOM 2884 O O . LEU A 1 402 ? -12.727 32.125 24.812 1 98.5 402 LEU A O 1
ATOM 2888 N N . SER A 1 403 ? -13.758 30.562 23.625 1 98.69 403 SER A N 1
ATOM 2889 C CA . SER A 1 403 ? -13.055 29.422 24.219 1 98.69 403 SER A CA 1
ATOM 2890 C C . SER A 1 403 ? -12.297 28.625 23.156 1 98.69 403 SER A C 1
ATOM 2892 O O . SER A 1 403 ? -12.812 28.422 22.047 1 98.69 403 SER A O 1
ATOM 2894 N N . VAL A 1 404 ? -11.102 28.234 23.469 1 98.69 404 VAL A N 1
ATOM 2895 C CA . VAL A 1 404 ? -10.312 27.359 22.594 1 98.69 404 VAL A CA 1
ATOM 2896 C C . VAL A 1 404 ? -10.211 25.969 23.219 1 98.69 404 VAL A C 1
ATOM 2898 O O . VAL A 1 404 ? -9.656 25.797 24.312 1 98.69 404 VAL A O 1
ATOM 2901 N N . LEU A 1 405 ? -10.766 24.984 22.516 1 98.56 405 LEU A N 1
ATOM 2902 C CA . LEU A 1 405 ? -10.68 23.594 22.969 1 98.56 405 LEU A CA 1
ATOM 2903 C C . LEU A 1 405 ? -9.406 22.938 22.453 1 98.56 405 LEU A C 1
ATOM 2905 O O . LEU A 1 405 ? -9.242 22.719 21.25 1 98.56 405 LEU A O 1
ATOM 2909 N N . MET A 1 406 ? -8.508 22.578 23.359 1 97.75 406 MET A N 1
ATOM 2910 C CA . MET A 1 406 ? -7.219 21.984 23.016 1 97.75 406 MET A CA 1
ATOM 2911 C C . MET A 1 406 ? -7.301 20.469 23.016 1 97.75 406 MET A C 1
ATOM 2913 O O . MET A 1 406 ? -8.125 19.875 23.719 1 97.75 406 MET A O 1
ATOM 2917 N N . GLY A 1 407 ? -6.543 19.922 22.188 1 95.44 407 GLY A N 1
ATOM 2918 C CA . GLY A 1 407 ? -6.387 18.469 22.156 1 95.44 407 GLY A CA 1
ATOM 2919 C C . GLY A 1 407 ? -5.074 18 22.766 1 95.44 407 GLY A C 1
ATOM 2920 O O . GLY A 1 407 ? -4.242 18.812 23.156 1 95.44 407 GLY A O 1
ATOM 2921 N N . PRO A 1 408 ? -4.906 16.688 22.75 1 94.25 408 PRO A N 1
ATOM 2922 C CA . PRO A 1 408 ? -3.701 16.109 23.344 1 94.25 408 PRO A CA 1
ATOM 2923 C C . PRO A 1 408 ? -2.424 16.5 22.609 1 94.25 408 PRO A C 1
ATOM 2925 O O . PRO A 1 408 ? -1.353 16.562 23.219 1 94.25 408 PRO A O 1
ATOM 2928 N N . ARG A 1 409 ? -2.475 16.859 21.359 1 92 409 ARG A N 1
ATOM 2929 C CA . ARG A 1 409 ? -1.279 17.141 20.562 1 92 409 ARG A CA 1
ATOM 2930 C C . ARG A 1 409 ? -1.149 18.625 20.281 1 92 409 ARG A C 1
ATOM 2932 O O . ARG A 1 409 ? -0.298 19.047 19.484 1 92 409 ARG A O 1
ATOM 2939 N N . THR A 1 410 ? -2.004 19.438 20.875 1 95.38 410 THR A N 1
ATOM 2940 C CA . THR A 1 410 ? -1.975 20.875 20.656 1 95.38 410 THR A CA 1
ATOM 2941 C C . THR A 1 410 ? -0.708 21.484 21.234 1 95.38 410 THR A C 1
ATOM 2943 O O . THR A 1 410 ? -0.361 21.219 22.391 1 95.38 410 THR A O 1
ATOM 2946 N N . GLU A 1 411 ? 0.055 22.25 20.375 1 94.56 411 GLU A N 1
ATOM 2947 C CA . GLU A 1 411 ? 1.119 23.094 20.938 1 94.56 411 GLU A CA 1
ATOM 2948 C C . GLU A 1 411 ? 0.55 24.219 21.781 1 94.56 411 GLU A C 1
ATOM 2950 O O . GLU A 1 411 ? -0.132 25.109 21.281 1 94.56 411 GLU A O 1
ATOM 2955 N N . ARG A 1 412 ? 0.938 24.312 23.016 1 96.88 412 ARG A N 1
ATOM 2956 C CA . ARG A 1 412 ? 0.189 25.125 23.953 1 96.88 412 ARG A CA 1
ATOM 2957 C C . ARG A 1 412 ? 0.916 26.438 24.25 1 96.88 412 ARG A C 1
ATOM 2959 O O . ARG A 1 412 ? 0.299 27.406 24.688 1 96.88 412 ARG A O 1
ATOM 2966 N N . ASP A 1 413 ? 2.225 26.484 24.047 1 96.94 413 ASP A N 1
ATOM 2967 C CA . ASP A 1 413 ? 3.029 27.609 24.516 1 96.94 413 ASP A CA 1
ATOM 2968 C C . ASP A 1 413 ? 2.562 28.922 23.906 1 96.94 413 ASP A C 1
ATOM 2970 O O . ASP A 1 413 ? 2.326 29.906 24.609 1 96.94 413 ASP A O 1
ATOM 2974 N N . ALA A 1 414 ? 2.449 28.922 22.641 1 97.5 414 ALA A N 1
ATOM 2975 C CA . ALA A 1 414 ? 2.027 30.141 21.969 1 97.5 414 ALA A CA 1
ATOM 2976 C C . ALA A 1 414 ? 0.621 30.547 22.391 1 97.5 414 ALA A C 1
ATOM 2978 O O . ALA A 1 414 ? 0.342 31.734 22.594 1 97.5 414 ALA A O 1
ATOM 2979 N N . LEU A 1 415 ? -0.274 29.609 22.578 1 97.69 415 LEU A N 1
ATOM 2980 C CA . LEU A 1 415 ? -1.656 29.875 22.969 1 97.69 415 LEU A CA 1
ATOM 2981 C C . LEU A 1 415 ? -1.719 30.531 24.344 1 97.69 415 LEU A C 1
ATOM 2983 O O . LEU A 1 415 ? -2.484 31.469 24.547 1 97.69 415 LEU A O 1
ATOM 2987 N N . ILE A 1 416 ? -0.928 30.047 25.203 1 97.81 416 ILE A N 1
ATOM 2988 C CA . ILE A 1 416 ? -0.914 30.562 26.562 1 97.81 416 ILE A CA 1
ATOM 2989 C C . ILE A 1 416 ? -0.459 32.031 26.562 1 97.81 416 ILE A C 1
ATOM 2991 O O . ILE A 1 416 ? -1.084 32.875 27.203 1 97.81 416 ILE A O 1
ATOM 2995 N N . ARG A 1 417 ? 0.574 32.281 25.828 1 97.56 417 ARG A N 1
ATOM 2996 C CA . ARG A 1 417 ? 1.087 33.656 25.734 1 97.56 417 ARG A CA 1
ATOM 2997 C C . ARG A 1 417 ? 0.059 34.562 25.094 1 97.56 417 ARG A C 1
ATOM 2999 O O . ARG A 1 417 ? -0.171 35.688 25.578 1 97.56 417 ARG A O 1
ATOM 3006 N N . GLU A 1 418 ? -0.523 34.094 24.062 1 98.06 418 GLU A N 1
ATOM 3007 C CA . GLU A 1 418 ? -1.498 34.906 23.328 1 98.06 418 GLU A CA 1
ATOM 3008 C C . GLU A 1 418 ? -2.744 35.156 24.172 1 98.06 418 GLU A C 1
ATOM 3010 O O . GLU A 1 418 ? -3.328 36.25 24.109 1 98.06 418 GLU A O 1
ATOM 3015 N N . LEU A 1 419 ? -3.139 34.219 24.953 1 98.19 419 LEU A N 1
ATOM 3016 C CA . LEU A 1 419 ? -4.285 34.375 25.828 1 98.19 419 LEU A CA 1
ATOM 3017 C C . LEU A 1 419 ? -4.016 35.469 26.875 1 98.19 419 LEU A C 1
ATOM 3019 O O . LEU A 1 419 ? -4.871 36.312 27.109 1 98.19 419 LEU A O 1
ATOM 3023 N N . ALA A 1 420 ? -2.873 35.406 27.438 1 98.12 420 ALA A N 1
ATOM 3024 C CA . ALA A 1 420 ? -2.514 36.406 28.453 1 98.12 420 ALA A CA 1
ATOM 3025 C C . ALA A 1 420 ? -2.555 37.812 27.875 1 98.12 420 ALA A C 1
ATOM 3027 O O . ALA A 1 420 ? -3.053 38.719 28.516 1 98.12 420 ALA A O 1
ATOM 3028 N N . LEU A 1 421 ? -2.02 37.906 26.734 1 98.38 421 LEU A N 1
ATOM 3029 C CA . LEU A 1 421 ? -2.016 39.188 26.062 1 98.38 421 LEU A CA 1
ATOM 3030 C C . LEU A 1 421 ? -3.438 39.656 25.734 1 98.38 421 LEU A C 1
ATOM 3032 O O . LEU A 1 421 ? -3.803 40.781 25.969 1 98.38 421 LEU A O 1
ATOM 3036 N N . ALA A 1 422 ? -4.25 38.781 25.203 1 98.69 422 ALA A N 1
ATOM 3037 C CA . ALA A 1 422 ? -5.633 39.062 24.859 1 98.69 422 ALA A CA 1
ATOM 3038 C C . ALA A 1 422 ? -6.441 39.5 26.078 1 98.69 422 ALA A C 1
ATOM 3040 O O . ALA A 1 422 ? -7.258 40.406 26.016 1 98.69 422 ALA A O 1
ATOM 3041 N N . GLU A 1 423 ? -6.211 38.875 27.156 1 98 423 GLU A N 1
ATOM 3042 C CA . GLU A 1 423 ? -6.922 39.188 28.391 1 98 423 GLU A CA 1
ATOM 3043 C C . GLU A 1 423 ? -6.52 40.562 28.922 1 98 423 GLU A C 1
ATOM 3045 O O . GLU A 1 423 ? -7.359 41.281 29.438 1 98 423 GLU A O 1
ATOM 3050 N N . ALA A 1 424 ? -5.234 40.812 28.797 1 98.12 424 ALA A N 1
ATOM 3051 C CA . ALA A 1 424 ? -4.75 42.094 29.234 1 98.12 424 ALA A CA 1
ATOM 3052 C C . ALA A 1 424 ? -5.406 43.219 28.438 1 98.12 424 ALA A C 1
ATOM 3054 O O . ALA A 1 424 ? -5.637 44.312 28.953 1 98.12 424 ALA A O 1
ATOM 3055 N N . ILE A 1 425 ? -5.742 42.969 27.25 1 98.12 425 ILE A N 1
ATOM 3056 C CA . ILE A 1 425 ? -6.277 43.969 26.375 1 98.12 425 ILE A CA 1
ATOM 3057 C C . ILE A 1 425 ? -7.805 43.969 26.422 1 98.12 425 ILE A C 1
ATOM 3059 O O . ILE A 1 425 ? -8.445 45 26.516 1 98.12 425 ILE A O 1
ATOM 3063 N N . GLY A 1 426 ? -8.375 42.781 26.344 1 95.94 426 GLY A N 1
ATOM 3064 C CA . GLY A 1 426 ? -9.812 42.656 26.172 1 95.94 426 GLY A CA 1
ATOM 3065 C C . GLY A 1 426 ? -10.555 42.469 27.484 1 95.94 426 GLY A C 1
ATOM 3066 O O . GLY A 1 426 ? -11.781 42.469 27.516 1 95.94 426 GLY A O 1
ATOM 3067 N N . GLY A 1 427 ? -9.859 42.219 28.5 1 93.25 427 GLY A N 1
ATOM 3068 C CA . GLY A 1 427 ? -10.5 42 29.797 1 93.25 427 GLY A CA 1
ATOM 3069 C C . GLY A 1 427 ? -10.523 40.531 30.203 1 93.25 427 GLY A C 1
ATOM 3070 O O . GLY A 1 427 ? -10.477 39.656 29.359 1 93.25 427 GLY A O 1
ATOM 3071 N N . GLN A 1 428 ? -10.719 40.406 31.516 1 92.44 428 GLN A N 1
ATOM 3072 C CA . GLN A 1 428 ? -10.75 39.062 32.062 1 92.44 428 GLN A CA 1
ATOM 3073 C C . GLN A 1 428 ? -12.141 38.438 31.969 1 92.44 428 GLN A C 1
ATOM 3075 O O . GLN A 1 428 ? -13.141 39.188 31.922 1 92.44 428 GLN A O 1
ATOM 3080 N N . GLY A 1 429 ? -12.141 37.125 31.828 1 94 429 GLY A N 1
ATOM 3081 C CA . GLY A 1 429 ? -13.398 36.406 31.938 1 94 429 GLY A CA 1
ATOM 3082 C C . GLY A 1 429 ? -14.07 36.156 30.609 1 94 429 GLY A C 1
ATOM 3083 O O . GLY A 1 429 ? -15.117 35.531 30.531 1 94 429 GLY A O 1
ATOM 3084 N N . ARG A 1 430 ? -13.516 36.625 29.547 1 97.19 430 ARG A N 1
ATOM 3085 C CA . ARG A 1 430 ? -14.156 36.531 28.25 1 97.19 430 ARG A CA 1
ATOM 3086 C C . ARG A 1 430 ? -13.43 35.5 27.375 1 97.19 430 ARG A C 1
ATOM 3088 O O . ARG A 1 430 ? -13.977 35.031 26.375 1 97.19 430 ARG A O 1
ATOM 3095 N N . LEU A 1 431 ? -12.234 35.219 27.734 1 98.19 431 LEU A N 1
ATOM 3096 C CA . LEU A 1 431 ? -11.398 34.312 26.953 1 98.19 431 LEU A CA 1
ATOM 3097 C C . LEU A 1 431 ? -10.875 33.156 27.812 1 98.19 431 LEU A C 1
ATOM 3099 O O . LEU A 1 431 ? -10.539 33.375 28.984 1 98.19 431 LEU A O 1
ATOM 3103 N N . GLU A 1 432 ? -10.781 31.922 27.219 1 98.06 432 GLU A N 1
ATOM 3104 C CA . GLU A 1 432 ? -10.25 30.828 28.016 1 98.06 432 GLU A CA 1
ATOM 3105 C C . GLU A 1 432 ? -9.742 29.688 27.125 1 98.06 432 GLU A C 1
ATOM 3107 O O . GLU A 1 432 ? -10.164 29.562 25.969 1 98.06 432 GLU A O 1
ATOM 3112 N N . LEU A 1 433 ? -8.812 28.938 27.625 1 98.12 433 LEU A N 1
ATOM 3113 C CA . LEU A 1 433 ? -8.352 27.672 27.062 1 98.12 433 LEU A CA 1
ATOM 3114 C C . LEU A 1 433 ? -8.969 26.484 27.797 1 98.12 433 LEU A C 1
ATOM 3116 O O . LEU A 1 433 ? -8.953 26.438 29.031 1 98.12 433 LEU A O 1
ATOM 3120 N N . LEU A 1 434 ? -9.562 25.609 27 1 98.31 434 LEU A N 1
ATOM 3121 C CA . LEU A 1 434 ? -10.211 24.438 27.578 1 98.31 434 LEU A CA 1
ATOM 3122 C C . LEU A 1 434 ? -9.406 23.172 27.297 1 98.31 434 LEU A C 1
ATOM 3124 O O . LEU A 1 434 ? -8.945 22.969 26.172 1 98.31 434 LEU A O 1
ATOM 3128 N N . ASP A 1 435 ? -9.188 22.344 28.297 1 96.88 435 ASP A N 1
ATOM 3129 C CA . ASP A 1 435 ? -8.469 21.078 28.188 1 96.88 435 ASP A CA 1
ATOM 3130 C C . ASP A 1 435 ? -9.281 19.938 28.797 1 96.88 435 ASP A C 1
ATOM 3132 O O . ASP A 1 435 ? -9.047 19.531 29.938 1 96.88 435 ASP A O 1
ATOM 3136 N N . PHE A 1 436 ? -10.188 19.406 28.031 1 95.94 436 PHE A N 1
ATOM 3137 C CA . PHE A 1 436 ? -11.062 18.344 28.5 1 95.94 436 PHE A CA 1
ATOM 3138 C C . PHE A 1 436 ? -10.812 17.047 27.719 1 95.94 436 PHE A C 1
ATOM 3140 O O . PHE A 1 436 ? -10.586 17.094 26.5 1 95.94 436 PHE A O 1
ATOM 3147 N N . ALA A 1 437 ? -10.883 16 28.438 1 93.12 437 ALA A N 1
ATOM 3148 C CA . ALA A 1 437 ? -10.781 14.688 27.797 1 93.12 437 ALA A CA 1
ATOM 3149 C C . ALA A 1 437 ? -12.156 14.023 27.703 1 93.12 437 ALA A C 1
ATOM 3151 O O . ALA A 1 437 ? -12.352 13.109 26.891 1 93.12 437 ALA A O 1
ATOM 3152 N N . ASP A 1 438 ? -13.055 14.484 28.484 1 96.44 438 ASP A N 1
ATOM 3153 C CA . ASP A 1 438 ? -14.406 13.93 28.562 1 96.44 438 ASP A CA 1
ATOM 3154 C C . ASP A 1 438 ? -15.422 14.875 27.922 1 96.44 438 ASP A C 1
ATOM 3156 O O . ASP A 1 438 ? -15.609 16 28.391 1 96.44 438 ASP A O 1
ATOM 3160 N N . PRO A 1 439 ? -16.172 14.359 26.953 1 97.56 439 PRO A N 1
ATOM 3161 C CA . PRO A 1 439 ? -17.172 15.203 26.297 1 97.56 439 PRO A CA 1
ATOM 3162 C C . PRO A 1 439 ? -18.234 15.734 27.266 1 97.56 439 PRO A C 1
ATOM 3164 O O . PRO A 1 439 ? -18.703 16.859 27.094 1 97.56 439 PRO A O 1
ATOM 3167 N N . ASP A 1 440 ? -18.594 14.969 28.203 1 97.81 440 ASP A N 1
ATOM 3168 C CA . ASP A 1 440 ? -19.594 15.414 29.172 1 97.81 440 ASP A CA 1
ATOM 3169 C C . ASP A 1 440 ? -19.062 16.547 30.031 1 97.81 440 ASP A C 1
ATOM 3171 O O . ASP A 1 440 ? -19.797 17.5 30.344 1 97.81 440 ASP A O 1
ATOM 3175 N N . ALA A 1 441 ? -17.828 16.406 30.375 1 98.25 441 ALA A N 1
ATOM 3176 C CA . ALA A 1 441 ? -17.203 17.469 31.156 1 98.25 441 ALA A CA 1
ATOM 3177 C C . ALA A 1 441 ? -17.141 18.766 30.359 1 98.25 441 ALA A C 1
ATOM 3179 O O . ALA A 1 441 ? -17.312 19.844 30.922 1 98.25 441 ALA A O 1
ATOM 3180 N N . LEU A 1 442 ? -16.844 18.641 29.109 1 98.25 442 LEU A N 1
ATOM 3181 C CA . LEU A 1 442 ? -16.844 19.812 28.234 1 98.25 442 LEU A CA 1
ATOM 3182 C C . LEU A 1 442 ? -18.219 20.484 28.234 1 98.25 442 LEU A C 1
ATOM 3184 O O . LEU A 1 442 ? -18.328 21.688 28.438 1 98.25 442 LEU A O 1
ATOM 3188 N N . SER A 1 443 ? -19.297 19.703 28.016 1 98.38 443 SER A N 1
ATOM 3189 C CA . SER A 1 443 ? -20.656 20.234 27.984 1 98.38 443 SER A CA 1
ATOM 3190 C C . SER A 1 443 ? -21.031 20.891 29.312 1 98.38 443 SER A C 1
ATOM 3192 O O . SER A 1 443 ? -21.578 21.984 29.328 1 98.38 443 SER A O 1
ATOM 3194 N N . ASP A 1 444 ? -20.703 20.172 30.406 1 98.38 444 ASP A N 1
ATOM 3195 C CA . ASP A 1 444 ? -21.016 20.703 31.719 1 98.38 444 ASP A CA 1
ATOM 3196 C C . ASP A 1 444 ? -20.391 22.078 31.922 1 98.38 444 ASP A C 1
ATOM 3198 O O . ASP A 1 444 ? -21.062 23 32.406 1 98.38 444 ASP A O 1
ATOM 3202 N N . HIS A 1 445 ? -19.172 22.203 31.5 1 98.38 445 HIS A N 1
ATOM 3203 C CA . HIS A 1 445 ? -18.453 23.469 31.656 1 98.38 445 HIS A CA 1
ATOM 3204 C C . HIS A 1 445 ? -19.141 24.562 30.844 1 98.38 445 HIS A C 1
ATOM 3206 O O . HIS A 1 445 ? -19.328 25.672 31.344 1 98.38 445 HIS A O 1
ATOM 3212 N N . LEU A 1 446 ? -19.484 24.312 29.656 1 98.25 446 LEU A N 1
ATOM 3213 C CA . LEU A 1 446 ? -20.047 25.312 28.766 1 98.25 446 LEU A CA 1
ATOM 3214 C C . LEU A 1 446 ? -21.453 25.734 29.234 1 98.25 446 LEU A C 1
ATOM 3216 O O . LEU A 1 446 ? -21.828 26.891 29.078 1 98.25 446 LEU A O 1
ATOM 3220 N N . TYR A 1 447 ? -22.25 24.797 29.75 1 98.12 447 TYR A N 1
ATOM 3221 C CA . TYR A 1 447 ? -23.594 25.094 30.234 1 98.12 447 TYR A CA 1
ATOM 3222 C C . TYR A 1 447 ? -23.547 25.922 31.516 1 98.12 447 TYR A C 1
ATOM 3224 O O . TYR A 1 447 ? -24.422 26.75 31.766 1 98.12 447 TYR A O 1
ATOM 3232 N N . GLU A 1 448 ? -22.547 25.703 32.281 1 97.31 448 GLU A N 1
ATOM 3233 C CA . GLU A 1 448 ? -22.469 26.344 33.594 1 97.31 448 GLU A CA 1
ATOM 3234 C C . GLU A 1 448 ? -21.734 27.672 33.531 1 97.31 448 GLU A C 1
ATOM 3236 O O . GLU A 1 448 ? -21.828 28.5 34.438 1 97.31 448 GLU A O 1
ATOM 3241 N N . ALA A 1 449 ? -20.969 27.859 32.531 1 95.56 449 ALA A N 1
ATOM 3242 C CA . ALA A 1 449 ? -20.141 29.062 32.406 1 95.56 449 ALA A CA 1
ATOM 3243 C C . ALA A 1 449 ? -21 30.328 32.344 1 95.56 449 ALA A C 1
ATOM 3245 O O . ALA A 1 449 ? -22.031 30.344 31.688 1 95.56 449 ALA A O 1
ATOM 3246 N N . PRO A 1 450 ? -20.594 31.328 33.094 1 94.06 450 PRO A N 1
ATOM 3247 C CA . PRO A 1 450 ? -21.297 32.594 32.938 1 94.06 450 PRO A CA 1
ATOM 3248 C C . PRO A 1 450 ? -21.141 33.219 31.547 1 94.06 450 PRO A C 1
ATOM 3250 O O . PRO A 1 450 ? -20.094 33.062 30.922 1 94.06 450 PRO A O 1
ATOM 3253 N N . VAL A 1 451 ? -22.156 33.969 31.109 1 95.19 451 VAL A N 1
ATOM 3254 C CA . VAL A 1 451 ? -22.125 34.625 29.812 1 95.19 451 VAL A CA 1
ATOM 3255 C C . VAL A 1 451 ? -21.891 36.125 29.984 1 95.19 451 VAL A C 1
ATOM 3257 O O . VAL A 1 451 ? -22.781 36.844 30.438 1 95.19 451 VAL A O 1
ATOM 3260 N N . PRO A 1 452 ? -20.75 36.5 29.594 1 94.88 452 PRO A N 1
ATOM 3261 C CA . PRO A 1 452 ? -20.484 37.938 29.672 1 94.88 452 PRO A CA 1
ATOM 3262 C C . PRO A 1 452 ? -21.344 38.75 28.703 1 94.88 452 PRO A C 1
ATOM 3264 O O . PRO A 1 452 ? -21.938 38.188 27.781 1 94.88 452 PRO A O 1
ATOM 3267 N N . GLU A 1 453 ? -21.344 40.062 28.969 1 92.38 453 GLU A N 1
ATOM 3268 C CA . GLU A 1 453 ? -22.047 40.938 28.062 1 92.38 453 GLU A CA 1
ATOM 3269 C C . GLU A 1 453 ? -21.281 41.125 26.75 1 92.38 453 GLU A C 1
ATOM 3271 O O . GLU A 1 453 ? -20.078 41.438 26.766 1 92.38 453 GLU A O 1
ATOM 3276 N N . ALA A 1 454 ? -22 40.969 25.688 1 93.5 454 ALA A N 1
ATOM 3277 C CA . ALA A 1 454 ? -21.391 41.219 24.375 1 93.5 454 ALA A CA 1
ATOM 3278 C C . ALA A 1 454 ? -21.344 42.688 24.047 1 93.5 454 ALA A C 1
ATOM 3280 O O . ALA A 1 454 ? -22.094 43.469 24.641 1 93.5 454 ALA A O 1
ATOM 3281 N N . LEU A 1 455 ? -20.406 43 23.156 1 92.75 455 LEU A N 1
ATOM 3282 C CA . LEU A 1 455 ? -20.359 44.375 22.672 1 92.75 455 LEU A CA 1
ATOM 3283 C C . LEU A 1 455 ? -21.688 44.781 22.031 1 92.75 455 LEU A C 1
ATOM 3285 O O . LEU A 1 455 ? -22.203 44.062 21.172 1 92.75 455 LEU A O 1
ATOM 3289 N N . ALA A 1 456 ? -22.172 45.844 22.375 1 88.31 456 ALA A N 1
ATOM 3290 C CA . ALA A 1 456 ? -23.484 46.312 21.906 1 88.31 456 ALA A CA 1
ATOM 3291 C C . ALA A 1 456 ? -23.438 46.625 20.422 1 88.31 456 ALA A C 1
ATOM 3293 O O . ALA A 1 456 ? -24.406 46.312 19.688 1 88.31 456 ALA A O 1
ATOM 3294 N N . THR A 1 457 ? -22.375 47.219 20.016 1 92.31 457 THR A N 1
ATOM 3295 C CA . THR A 1 457 ? -22.203 47.562 18.609 1 92.31 457 THR A CA 1
ATOM 3296 C C . THR A 1 457 ? -20.938 46.906 18.062 1 92.31 457 THR A C 1
ATOM 3298 O O . THR A 1 457 ? -19.844 47.5 18.141 1 92.31 457 THR A O 1
ATOM 3301 N N . PRO A 1 458 ? -21.109 45.812 17.469 1 94 458 PRO A N 1
ATOM 3302 C CA . PRO A 1 458 ? -19.953 45.125 16.922 1 94 458 PRO A CA 1
ATOM 3303 C C . PRO A 1 458 ? -19.219 45.938 15.867 1 94 458 PRO A C 1
ATOM 3305 O O . PRO A 1 458 ? -19.828 46.781 15.203 1 94 458 PRO A O 1
ATOM 3308 N N . VAL A 1 459 ? -17.891 45.719 15.789 1 95 459 VAL A N 1
ATOM 3309 C CA . VAL A 1 459 ? -17.078 46.375 14.773 1 95 459 VAL A CA 1
ATOM 3310 C C . VAL A 1 459 ? -16.391 45.344 13.906 1 95 459 VAL A C 1
ATOM 3312 O O . VAL A 1 459 ? -16.344 44.156 14.258 1 95 459 VAL A O 1
ATOM 3315 N N . LEU A 1 460 ? -15.93 45.844 12.75 1 94.44 460 LEU A N 1
ATOM 3316 C CA . LEU A 1 460 ? -15.227 44.969 11.797 1 94.44 460 LEU A CA 1
ATOM 3317 C C . LEU A 1 460 ? -13.75 45.344 11.711 1 94.44 460 LEU A C 1
ATOM 3319 O O . LEU A 1 460 ? -13.367 46.188 10.898 1 94.44 460 LEU A O 1
ATOM 3323 N N . PRO A 1 461 ? -12.977 44.625 12.555 1 94.56 461 PRO A N 1
ATOM 3324 C CA . PRO A 1 461 ? -11.547 44.938 12.438 1 94.56 461 PRO A CA 1
ATOM 3325 C C . PRO A 1 461 ? -10.953 44.438 11.125 1 94.56 461 PRO A C 1
ATOM 3327 O O . PRO A 1 461 ? -11.258 43.312 10.688 1 94.56 461 PRO A O 1
ATOM 3330 N N . LEU A 1 462 ? -10.125 45.219 10.477 1 93.44 462 LEU A N 1
ATOM 3331 C CA . LEU A 1 462 ? -9.5 44.906 9.195 1 93.44 462 LEU A CA 1
ATOM 3332 C C . LEU A 1 462 ? -8.008 45.219 9.227 1 93.44 462 LEU A C 1
ATOM 3334 O O . LEU A 1 462 ? -7.531 45.938 10.109 1 93.44 462 LEU A O 1
ATOM 3338 N N . GLY A 1 463 ? -7.367 44.594 8.25 1 94.25 463 GLY A N 1
ATOM 3339 C CA . GLY A 1 463 ? -5.938 44.844 8.125 1 94.25 463 GLY A CA 1
ATOM 3340 C C . GLY A 1 463 ? -5.082 43.719 8.648 1 94.25 463 GLY A C 1
ATOM 3341 O O . GLY A 1 463 ? -5.492 42.562 8.609 1 94.25 463 GLY A O 1
ATOM 3342 N N . ASN A 1 464 ? -3.846 44.156 9.062 1 95.56 464 ASN A N 1
ATOM 3343 C CA . ASN A 1 464 ? -2.963 43.125 9.648 1 95.56 464 ASN A CA 1
ATOM 3344 C C . ASN A 1 464 ? -3.252 42.938 11.133 1 95.56 464 ASN A C 1
ATOM 3346 O O . ASN A 1 464 ? -4.137 43.594 11.688 1 95.56 464 ASN A O 1
ATOM 3350 N N . ARG A 1 465 ? -2.586 42.125 11.781 1 97.19 465 ARG A N 1
ATOM 3351 C CA . ARG A 1 465 ? -2.877 41.719 13.148 1 97.19 465 ARG A CA 1
ATOM 3352 C C . ARG A 1 465 ? -2.752 42.875 14.109 1 97.19 465 ARG A C 1
ATOM 3354 O O . ARG A 1 465 ? -3.504 43 15.078 1 97.19 465 ARG A O 1
ATOM 3361 N N . ARG A 1 466 ? -1.815 43.75 13.859 1 97.06 466 ARG A N 1
ATOM 3362 C CA . ARG A 1 466 ? -1.648 44.938 14.719 1 97.06 466 ARG A CA 1
ATOM 3363 C C . ARG A 1 466 ? -2.838 45.875 14.602 1 97.06 466 ARG A C 1
ATOM 3365 O O . ARG A 1 466 ? -3.344 46.375 15.602 1 97.06 466 ARG A O 1
ATOM 3372 N N . GLN A 1 467 ? -3.227 46.094 13.367 1 96.94 467 GLN A N 1
ATOM 3373 C CA . GLN A 1 467 ? -4.375 46.938 13.102 1 96.94 467 GLN A CA 1
ATOM 3374 C C . GLN A 1 467 ? -5.656 46.344 13.68 1 96.94 467 GLN A C 1
ATOM 3376 O O . GLN A 1 467 ? -6.461 47.062 14.289 1 96.94 467 GLN A O 1
ATOM 3381 N N . ILE A 1 468 ? -5.789 45.062 13.461 1 98.12 468 ILE A N 1
ATOM 3382 C CA . ILE A 1 468 ? -6.938 44.344 13.992 1 98.12 468 ILE A CA 1
ATOM 3383 C C . ILE A 1 468 ? -6.977 44.5 15.516 1 98.12 468 ILE A C 1
ATOM 3385 O O . ILE A 1 468 ? -8.031 44.781 16.094 1 98.12 468 ILE A O 1
ATOM 3389 N N . THR A 1 469 ? -5.875 44.312 16.109 1 98.31 469 THR A N 1
ATOM 3390 C CA . THR A 1 469 ? -5.777 44.438 17.562 1 98.31 469 THR A CA 1
ATOM 3391 C C . THR A 1 469 ? -6.184 45.812 18.031 1 98.31 469 THR A C 1
ATOM 3393 O O . THR A 1 469 ? -6.969 45.969 18.969 1 98.31 469 THR A O 1
ATOM 3396 N N . ARG A 1 470 ? -5.668 46.812 17.422 1 97.12 470 ARG A N 1
ATOM 3397 C CA . ARG A 1 470 ? -5.961 48.188 17.828 1 97.12 470 ARG A CA 1
ATOM 3398 C C . ARG A 1 470 ? -7.453 48.5 17.703 1 97.12 470 ARG A C 1
ATOM 3400 O O . ARG A 1 470 ? -8.07 49 18.641 1 97.12 470 ARG A O 1
ATOM 3407 N N . LEU A 1 471 ? -8 48.125 16.562 1 96.81 471 LEU A N 1
ATOM 3408 C CA . LEU A 1 471 ? -9.414 48.406 16.328 1 96.81 471 LEU A CA 1
ATOM 3409 C C . LEU A 1 471 ? -10.289 47.656 17.344 1 96.81 471 LEU A C 1
ATOM 3411 O O . LEU A 1 471 ? -11.219 48.219 17.906 1 96.81 471 LEU A O 1
ATOM 3415 N N . ALA A 1 472 ? -9.984 46.406 17.562 1 98.19 472 ALA A N 1
ATOM 3416 C CA . ALA A 1 472 ? -10.75 45.625 18.516 1 98.19 472 ALA A CA 1
ATOM 3417 C C . ALA A 1 472 ? -10.586 46.156 19.938 1 98.19 472 ALA A C 1
ATOM 3419 O O . ALA A 1 472 ? -11.562 46.281 20.688 1 98.19 472 ALA A O 1
ATOM 3420 N N . ALA A 1 473 ? -9.391 46.5 20.266 1 98 473 ALA A N 1
ATOM 3421 C CA . ALA A 1 473 ? -9.094 47.031 21.594 1 98 473 ALA A CA 1
ATOM 3422 C C . ALA A 1 473 ? -9.844 48.344 21.844 1 98 473 ALA A C 1
ATOM 3424 O O . ALA A 1 473 ? -10.383 48.562 22.938 1 98 473 ALA A O 1
ATOM 3425 N N . GLN A 1 474 ? -9.883 49.188 20.875 1 96.88 474 GLN A N 1
ATOM 3426 C CA . GLN A 1 474 ? -10.586 50.438 21 1 96.88 474 GLN A CA 1
ATOM 3427 C C . GLN A 1 474 ? -12.078 50.25 21.219 1 96.88 474 GLN A C 1
ATOM 3429 O O . GLN A 1 474 ? -12.703 50.938 22.016 1 96.88 474 GLN A O 1
ATOM 3434 N N . ALA A 1 475 ? -12.555 49.25 20.547 1 96.38 475 ALA A N 1
ATOM 3435 C CA . ALA A 1 475 ? -13.969 48.938 20.703 1 96.38 475 ALA A CA 1
ATOM 3436 C C . ALA A 1 475 ? -14.266 48.406 22.094 1 96.38 475 ALA A C 1
ATOM 3438 O O . ALA A 1 475 ? -15.312 48.688 22.672 1 96.38 475 ALA A O 1
ATOM 3439 N N . LEU A 1 476 ? -13.367 47.688 22.641 1 96.56 476 LEU A N 1
ATOM 3440 C CA . LEU A 1 476 ? -13.578 46.969 23.891 1 96.56 476 LEU A CA 1
ATOM 3441 C C . LEU A 1 476 ? -13.258 47.875 25.078 1 96.56 476 LEU A C 1
ATOM 3443 O O . LEU A 1 476 ? -13.648 47.594 26.219 1 96.56 476 LEU A O 1
ATOM 3447 N N . ASN A 1 477 ? -12.453 48.906 24.781 1 95.62 477 ASN A N 1
ATOM 3448 C CA . ASN A 1 477 ? -12.047 49.844 25.812 1 95.62 477 ASN A CA 1
ATOM 3449 C C . ASN A 1 477 ? -12.375 51.281 25.406 1 95.62 477 ASN A C 1
ATOM 3451 O O . ASN A 1 477 ? -11.477 52.062 25.109 1 95.62 477 ASN A O 1
ATOM 3455 N N . PRO A 1 478 ? -13.602 51.562 25.594 1 90.94 478 PRO A N 1
ATOM 3456 C CA . PRO A 1 478 ? -13.938 52.938 25.203 1 90.94 478 PRO A CA 1
ATOM 3457 C C . PRO A 1 478 ? -13.211 53.969 26.047 1 90.94 478 PRO A C 1
ATOM 3459 O O . PRO A 1 478 ? -12.984 53.781 27.234 1 90.94 478 PRO A O 1
ATOM 3462 N N . GLY A 1 479 ? -12.789 55.125 25.484 1 90.19 479 GLY A N 1
ATOM 3463 C CA . GLY A 1 479 ? -12.094 56.219 26.141 1 90.19 479 GLY A CA 1
ATOM 3464 C C . GLY A 1 479 ? -10.617 56.312 25.797 1 90.19 479 GLY A C 1
ATOM 3465 O O . GLY A 1 479 ? -9.945 57.281 26.109 1 90.19 479 GLY A O 1
ATOM 3466 N N . GLY A 1 480 ? -10.188 55.25 25.297 1 87.12 480 GLY A N 1
ATOM 3467 C CA . GLY A 1 480 ? -8.828 55.25 24.781 1 87.12 480 GLY A CA 1
ATOM 3468 C C . GLY A 1 480 ? -7.777 55.219 25.875 1 87.12 480 GLY A C 1
ATOM 3469 O O . GLY A 1 480 ? -6.848 56.031 25.859 1 87.12 480 GLY A O 1
ATOM 3470 N N . PRO A 1 481 ? -7.859 54.406 26.781 1 94.19 481 PRO A N 1
ATOM 3471 C CA . PRO A 1 481 ? -6.887 54.312 27.859 1 94.19 481 PRO A CA 1
ATOM 3472 C C . PRO A 1 481 ? -5.551 53.719 27.422 1 94.19 481 PRO A C 1
ATOM 3474 O O . PRO A 1 481 ? -5.438 53.219 26.297 1 94.19 481 PRO A O 1
ATOM 3477 N N . VAL A 1 482 ? -4.586 53.938 28.234 1 97.25 482 VAL A N 1
ATOM 3478 C CA . VAL A 1 482 ? -3.33 53.188 28.094 1 97.25 482 VAL A CA 1
ATOM 3479 C C . VAL A 1 482 ? -3.381 51.906 28.906 1 97.25 482 VAL A C 1
ATOM 3481 O O . VAL A 1 482 ? -3.611 51.969 30.125 1 97.25 482 VAL A O 1
ATOM 3484 N N . LEU A 1 483 ? -3.178 50.812 28.266 1 97.88 483 LEU A N 1
ATOM 3485 C CA . LEU A 1 483 ? -3.262 49.531 28.922 1 97.88 483 LEU A CA 1
ATOM 3486 C C . LEU A 1 483 ? -1.871 48.969 29.188 1 97.88 483 LEU A C 1
ATOM 3488 O O . LEU A 1 483 ? -1.028 48.906 28.297 1 97.88 483 LEU A O 1
ATOM 3492 N N . ASP A 1 484 ? -1.604 48.5 30.406 1 97.38 484 ASP A N 1
ATOM 3493 C CA . ASP A 1 484 ? -0.372 47.781 30.703 1 97.38 484 ASP A CA 1
ATOM 3494 C C . ASP A 1 484 ? -0.421 46.375 30.109 1 97.38 484 ASP A C 1
ATOM 3496 O O . ASP A 1 484 ? -1.454 45.688 30.172 1 97.38 484 ASP A O 1
ATOM 3500 N N . LEU A 1 485 ? 0.682 45.969 29.594 1 98.38 485 LEU A N 1
ATOM 3501 C CA . LEU A 1 485 ? 0.728 44.656 28.969 1 98.38 485 LEU A CA 1
ATOM 3502 C C . LEU A 1 485 ? 1.82 43.781 29.594 1 98.38 485 LEU A C 1
ATOM 3504 O O . LEU A 1 485 ? 2.723 44.312 30.25 1 98.38 485 LEU A O 1
ATOM 3508 N N . PRO A 1 486 ? 1.729 42.5 29.406 1 96.69 486 PRO A N 1
ATOM 3509 C CA . PRO A 1 486 ? 2.77 41.594 29.922 1 96.69 486 PRO A CA 1
ATOM 3510 C C . PRO A 1 486 ? 4.105 41.781 29.203 1 96.69 486 PRO A C 1
ATOM 3512 O O . PRO A 1 486 ? 4.141 42.281 28.078 1 96.69 486 PRO A O 1
ATOM 3515 N N . GLN A 1 487 ? 5.125 41.281 29.938 1 94 487 GLN A N 1
ATOM 3516 C CA . GLN A 1 487 ? 6.445 41.281 29.312 1 94 487 GLN A CA 1
ATOM 3517 C C . GLN A 1 487 ? 6.445 40.469 28.016 1 94 487 GLN A C 1
ATOM 3519 O O . GLN A 1 487 ? 5.863 39.375 27.969 1 94 487 GLN A O 1
ATOM 3524 N N . GLY A 1 488 ? 7.059 41.031 27.031 1 93.12 488 GLY A N 1
ATOM 3525 C CA . GLY A 1 488 ? 7.156 40.312 25.766 1 93.12 488 GLY A CA 1
ATOM 3526 C C . GLY A 1 488 ? 6.074 40.688 24.781 1 93.12 488 GLY A C 1
ATOM 3527 O O . GLY A 1 488 ? 6.082 40.219 23.625 1 93.12 488 GLY A O 1
ATOM 3528 N N . ALA A 1 489 ? 5.145 41.531 25.188 1 97.62 489 ALA A N 1
ATOM 3529 C CA . ALA A 1 489 ? 4.09 41.969 24.281 1 97.62 489 ALA A CA 1
ATOM 3530 C C . ALA A 1 489 ? 4.676 42.719 23.094 1 97.62 489 ALA A C 1
ATOM 3532 O O . ALA A 1 489 ? 5.691 43.406 23.219 1 97.62 489 ALA A O 1
ATOM 3533 N N . PRO A 1 490 ? 4.023 42.625 21.969 1 98 490 PRO A N 1
ATOM 3534 C CA . PRO A 1 490 ? 4.559 43.25 20.766 1 98 490 PRO A CA 1
ATOM 3535 C C . PRO A 1 490 ? 4.172 44.719 20.641 1 98 490 PRO A C 1
ATOM 3537 O O . PRO A 1 490 ? 4.223 45.281 19.547 1 98 490 PRO A O 1
ATOM 3540 N N . TYR A 1 491 ? 3.729 45.281 21.719 1 98.19 491 TYR A N 1
ATOM 3541 C CA . TYR A 1 491 ? 3.338 46.688 21.797 1 98.19 491 TYR A CA 1
ATOM 3542 C C . TYR A 1 491 ? 3.996 47.375 22.984 1 98.19 491 TYR A C 1
ATOM 3544 O O . TYR A 1 491 ? 4.207 46.75 24.031 1 98.19 491 TYR A O 1
ATOM 3552 N N . GLY A 1 492 ? 4.305 48.719 22.703 1 97.75 492 GLY A N 1
ATOM 3553 C CA . GLY A 1 492 ? 4.793 49.406 23.891 1 97.75 492 GLY A CA 1
ATOM 3554 C C . GLY A 1 492 ? 5.48 50.719 23.578 1 97.75 492 GLY A C 1
ATOM 3555 O O . GLY A 1 492 ? 5.555 51.156 22.406 1 97.75 492 GLY A O 1
ATOM 3556 N N . ALA A 1 493 ? 5.879 51.312 24.672 1 97.44 493 ALA A N 1
ATOM 3557 C CA . ALA A 1 493 ? 6.641 52.531 24.609 1 97.44 493 ALA A CA 1
ATOM 3558 C C . ALA A 1 493 ? 8.117 52.312 24.891 1 97.44 493 ALA A C 1
ATOM 3560 O O . ALA A 1 493 ? 8.5 51.219 25.328 1 97.44 493 ALA A O 1
ATOM 3561 N N . VAL A 1 494 ? 8.844 53.312 24.5 1 96.94 494 VAL A N 1
ATOM 3562 C CA . VAL A 1 494 ? 10.266 53.344 24.844 1 96.94 494 VAL A CA 1
ATOM 3563 C C . VAL A 1 494 ? 10.539 54.531 25.781 1 96.94 494 VAL A C 1
ATOM 3565 O O . VAL A 1 494 ? 10.141 55.656 25.5 1 96.94 494 VAL A O 1
ATOM 3568 N N . ALA A 1 495 ? 11.18 54.156 26.891 1 97.25 495 ALA A N 1
ATOM 3569 C CA . ALA A 1 495 ? 11.602 55.188 27.812 1 97.25 495 ALA A CA 1
ATOM 3570 C C . ALA A 1 495 ? 13.086 55.5 27.656 1 97.25 495 ALA A C 1
ATOM 3572 O O . ALA A 1 495 ? 13.922 54.594 27.625 1 97.25 495 ALA A O 1
ATOM 3573 N N . VAL A 1 496 ? 13.359 56.844 27.578 1 97.12 496 VAL A N 1
ATOM 3574 C CA . VAL A 1 496 ? 14.734 57.25 27.375 1 97.12 496 VAL A CA 1
ATOM 3575 C C . VAL A 1 496 ? 15.211 58.062 28.578 1 97.12 496 VAL A C 1
ATOM 3577 O O . VAL A 1 496 ? 14.539 59.031 28.984 1 97.12 496 VAL A O 1
ATOM 3580 N N . ASN A 1 497 ? 16.281 57.688 29.125 1 96.75 497 ASN A N 1
ATOM 3581 C CA . ASN A 1 497 ? 16.969 58.5 30.109 1 96.75 497 ASN A CA 1
ATOM 3582 C C . ASN A 1 497 ? 17.656 59.688 29.453 1 96.75 497 ASN A C 1
ATOM 3584 O O . ASN A 1 497 ? 18.75 59.562 28.875 1 96.75 497 ASN A O 1
ATOM 3588 N N . THR A 1 498 ? 17.078 60.812 29.688 1 93.62 498 THR A N 1
ATOM 3589 C CA . THR A 1 498 ? 17.547 62 28.953 1 93.62 498 THR A CA 1
ATOM 3590 C C . THR A 1 498 ? 18.922 62.438 29.453 1 93.62 498 THR A C 1
ATOM 3592 O O . THR A 1 498 ? 19.656 63.125 28.719 1 93.62 498 THR A O 1
ATOM 3595 N N . ASP A 1 499 ? 19.25 62.094 30.656 1 92.06 499 ASP A N 1
ATOM 3596 C CA . ASP A 1 499 ? 20.547 62.438 31.203 1 92.06 499 ASP A CA 1
ATOM 3597 C C . ASP A 1 499 ? 21.656 61.625 30.562 1 92.06 499 ASP A C 1
ATOM 3599 O O . ASP A 1 499 ? 22.781 62.094 30.391 1 92.06 499 ASP A O 1
ATOM 3603 N N . ALA A 1 500 ? 21.266 60.438 30.188 1 93.19 500 ALA A N 1
ATOM 3604 C CA . ALA A 1 500 ? 22.25 59.531 29.625 1 93.19 500 ALA A CA 1
ATOM 3605 C C . ALA A 1 500 ? 22.281 59.594 28.109 1 93.19 500 ALA A C 1
ATOM 3607 O O . ALA A 1 500 ? 23.312 59.344 27.484 1 93.19 500 ALA A O 1
ATOM 3608 N N . CYS A 1 501 ? 21.297 60 27.516 1 94.56 501 CYS A N 1
ATOM 3609 C CA . CYS A 1 501 ? 21.156 60 26.062 1 94.56 501 CYS A CA 1
ATOM 3610 C C . CYS A 1 501 ? 22 61.125 25.438 1 94.56 501 CYS A C 1
ATOM 3612 O O . CYS A 1 501 ? 21.875 62.281 25.828 1 94.56 501 CYS A O 1
ATOM 3614 N N . THR A 1 502 ? 22.734 60.75 24.469 1 90.31 502 THR A N 1
ATOM 3615 C CA . THR A 1 502 ? 23.609 61.719 23.828 1 90.31 502 THR A CA 1
ATOM 3616 C C . THR A 1 502 ? 23.047 62.156 22.469 1 90.31 502 THR A C 1
ATOM 3618 O O . THR A 1 502 ? 23.688 62.906 21.734 1 90.31 502 THR A O 1
ATOM 3621 N N . LEU A 1 503 ? 21.938 61.562 22.078 1 93 503 LEU A N 1
ATOM 3622 C CA . LEU A 1 503 ? 21.281 61.812 20.797 1 93 503 LEU A CA 1
ATOM 3623 C C . LEU A 1 503 ? 22.156 61.406 19.625 1 93 503 LEU A C 1
ATOM 3625 O O . LEU A 1 503 ? 22.25 62.125 18.625 1 93 503 LEU A O 1
ATOM 3629 N N . CYS A 1 504 ? 22.906 60.281 19.797 1 89.75 504 CYS A N 1
ATOM 3630 C CA . CYS A 1 504 ? 23.75 59.781 18.719 1 89.75 504 CYS A CA 1
ATOM 3631 C C . CYS A 1 504 ? 22.891 59.219 17.578 1 89.75 504 CYS A C 1
ATOM 3633 O O . CYS A 1 504 ? 23.391 59.031 16.469 1 89.75 504 CYS A O 1
ATOM 3635 N N . LEU A 1 505 ? 21.641 58.812 17.812 1 92.19 505 LEU A N 1
ATOM 3636 C CA . LEU A 1 505 ? 20.594 58.469 16.859 1 92.19 505 LEU A CA 1
ATOM 3637 C C . LEU A 1 505 ? 20.875 57.125 16.203 1 92.19 505 LEU A C 1
ATOM 3639 O O . LEU A 1 505 ? 20.281 56.781 15.172 1 92.19 505 LEU A O 1
ATOM 3643 N N . SER A 1 506 ? 21.734 56.344 16.781 1 92.81 506 SER A N 1
ATOM 3644 C CA . SER A 1 506 ? 21.938 54.969 16.312 1 92.81 506 SER A CA 1
ATOM 3645 C C . SER A 1 506 ? 20.656 54.156 16.422 1 92.81 506 SER A C 1
ATOM 3647 O O . SER A 1 506 ? 20.406 53.281 15.578 1 92.81 506 SER A O 1
ATOM 3649 N N . CYS A 1 507 ? 19.922 54.438 17.438 1 96.06 507 CYS A N 1
ATOM 3650 C CA . CYS A 1 507 ? 18.656 53.719 17.672 1 96.06 507 CYS A CA 1
ATOM 3651 C C . CYS A 1 507 ? 17.672 54 16.531 1 96.06 507 CYS A C 1
ATOM 3653 O O . CYS A 1 507 ? 16.859 53.125 16.203 1 96.06 507 CYS A O 1
ATOM 3655 N N . VAL A 1 508 ? 17.719 55.125 15.906 1 96.19 508 VAL A N 1
ATOM 3656 C CA . VAL A 1 508 ? 16.844 55.5 14.797 1 96.19 508 VAL A CA 1
ATOM 3657 C C . VAL A 1 508 ? 17.234 54.688 13.555 1 96.19 508 VAL A C 1
ATOM 3659 O O . VAL A 1 508 ? 16.375 54.125 12.883 1 96.19 508 VAL A O 1
ATOM 3662 N N . SER A 1 509 ? 18.469 54.594 13.266 1 93.5 509 SER A N 1
ATOM 3663 C CA . SER A 1 509 ? 18.969 53.938 12.047 1 93.5 509 SER A CA 1
ATOM 3664 C C . SER A 1 509 ? 18.672 52.469 12.055 1 93.5 509 SER A C 1
ATOM 3666 O O . SER A 1 509 ? 18.484 51.844 10.992 1 93.5 509 SER A O 1
ATOM 3668 N N . LEU A 1 510 ? 18.562 51.906 13.172 1 94.5 510 LEU A N 1
ATOM 3669 C CA . LEU A 1 510 ? 18.453 50.469 13.234 1 94.5 510 LEU A CA 1
ATOM 3670 C C . LEU A 1 510 ? 17.047 50.031 13.633 1 94.5 510 LEU A C 1
ATOM 3672 O O . LEU A 1 510 ? 16.766 48.844 13.781 1 94.5 510 LEU A O 1
ATOM 3676 N N . CYS A 1 511 ? 16.156 50.969 13.812 1 96.06 511 CYS A N 1
ATOM 3677 C CA . CYS A 1 511 ? 14.789 50.625 14.164 1 96.06 511 CYS A CA 1
ATOM 3678 C C . CYS A 1 511 ? 14.078 49.969 12.984 1 96.06 511 CYS A C 1
ATOM 3680 O O . CYS A 1 511 ? 13.828 50.625 11.961 1 96.06 511 CYS A O 1
ATOM 3682 N N . PRO A 1 512 ? 13.625 48.688 13.133 1 93.94 512 PRO A N 1
ATOM 3683 C CA . PRO A 1 512 ? 13.094 48 11.969 1 93.94 512 PRO A CA 1
ATOM 3684 C C . PRO A 1 512 ? 11.719 48.5 11.539 1 93.94 512 PRO A C 1
ATOM 3686 O O . PRO A 1 512 ? 11.391 48.469 10.352 1 93.94 512 PRO A O 1
ATOM 3689 N N . SER A 1 513 ? 10.93 49 12.453 1 95.06 513 SER A N 1
ATOM 3690 C CA . SER A 1 513 ? 9.57 49.438 12.141 1 95.06 513 SER A CA 1
ATOM 3691 C C . SER A 1 513 ? 9.5 50.938 11.906 1 95.06 513 SER A C 1
ATOM 3693 O O . SER A 1 513 ? 8.453 51.469 11.516 1 95.06 513 SER A O 1
ATOM 3695 N N . GLY A 1 514 ? 10.531 51.594 12.227 1 95.12 514 GLY A N 1
ATOM 3696 C CA . GLY A 1 514 ? 10.539 53.031 12.07 1 95.12 514 GLY A CA 1
ATOM 3697 C C . GLY A 1 514 ? 9.812 53.75 13.188 1 95.12 514 GLY A C 1
ATOM 3698 O O . GLY A 1 514 ? 9.305 54.875 12.984 1 95.12 514 GLY A O 1
ATOM 3699 N N . ALA A 1 515 ? 9.789 53.156 14.297 1 97.44 515 ALA A N 1
ATOM 3700 C CA . ALA A 1 515 ? 9.125 53.781 15.445 1 97.44 515 ALA A CA 1
ATOM 3701 C C . ALA A 1 515 ? 9.945 54.938 16 1 97.44 515 ALA A C 1
ATOM 3703 O O . ALA A 1 515 ? 9.391 55.906 16.547 1 97.44 515 ALA A O 1
ATOM 3704 N N . LEU A 1 516 ? 11.242 54.812 15.93 1 97.62 516 LEU A N 1
ATOM 3705 C CA . LEU A 1 516 ? 12.148 55.875 16.312 1 97.62 516 LEU A CA 1
ATOM 3706 C C . LEU A 1 516 ? 12.539 56.719 15.086 1 97.62 516 LEU A C 1
ATOM 3708 O O . LEU A 1 516 ? 12.969 56.188 14.07 1 97.62 516 LEU A O 1
ATOM 3712 N N . ILE A 1 517 ? 12.406 58.031 15.273 1 96.38 517 ILE A N 1
ATOM 3713 C CA . ILE A 1 517 ? 12.523 58.906 14.117 1 96.38 517 ILE A CA 1
ATOM 3714 C C . ILE A 1 517 ? 13.438 60.094 14.445 1 96.38 517 ILE A C 1
ATOM 3716 O O . ILE A 1 517 ? 13.359 60.656 15.539 1 96.38 517 ILE A O 1
ATOM 3720 N N . ASP A 1 518 ? 14.203 60.406 13.484 1 93.25 518 ASP A N 1
ATOM 3721 C CA . ASP A 1 518 ? 15.086 61.562 13.594 1 93.25 518 ASP A CA 1
ATOM 3722 C C . ASP A 1 518 ? 14.398 62.812 13.07 1 93.25 518 ASP A C 1
ATOM 3724 O O . ASP A 1 518 ? 13.492 62.75 12.242 1 93.25 518 ASP A O 1
ATOM 3728 N N . ASN A 1 519 ? 14.766 63.906 13.719 1 90.25 519 ASN A N 1
ATOM 3729 C CA . ASN A 1 519 ? 14.391 65.188 13.188 1 90.25 519 ASN A CA 1
ATOM 3730 C C . ASN A 1 519 ? 15.562 65.875 12.469 1 90.25 519 ASN A C 1
ATOM 3732 O O . ASN A 1 519 ? 16.578 66.188 13.094 1 90.25 519 ASN A O 1
ATOM 3736 N N . PRO A 1 520 ? 15.352 66.188 11.203 1 85.38 520 PRO A N 1
ATOM 3737 C CA . PRO A 1 520 ? 16.469 66.75 10.438 1 85.38 520 PRO A CA 1
ATOM 3738 C C . PRO A 1 520 ? 16.812 68.188 10.852 1 85.38 520 PRO A C 1
ATOM 3740 O O . PRO A 1 520 ? 17.938 68.625 10.641 1 85.38 520 PRO A O 1
ATOM 3743 N N . ASP A 1 521 ? 15.969 68.875 11.461 1 85.12 521 ASP A N 1
ATOM 3744 C CA . ASP A 1 521 ? 16.156 70.312 11.727 1 85.12 521 ASP A CA 1
ATOM 3745 C C . ASP A 1 521 ? 16.656 70.562 13.141 1 85.12 521 ASP A C 1
ATOM 3747 O O . ASP A 1 521 ? 17.234 71.625 13.438 1 85.12 521 ASP A O 1
ATOM 3751 N N . LEU A 1 522 ? 16.359 69.688 14.055 1 87.06 522 LEU A N 1
ATOM 3752 C CA . LEU A 1 522 ? 16.719 69.812 15.461 1 87.06 522 LEU A CA 1
ATOM 3753 C C . LEU A 1 522 ? 17.281 68.562 16.031 1 87.06 522 LEU A C 1
ATOM 3755 O O . LEU A 1 522 ? 16.891 67.438 15.609 1 87.06 522 LEU A O 1
ATOM 3759 N N . PRO A 1 523 ? 18.281 68.688 16.906 1 89.38 523 PRO A N 1
ATOM 3760 C CA . PRO A 1 523 ? 18.703 67.5 17.625 1 89.38 523 PRO A CA 1
ATOM 3761 C C . PRO A 1 523 ? 17.594 66.938 18.531 1 89.38 523 PRO A C 1
ATOM 3763 O O . PRO A 1 523 ? 17.5 67.312 19.703 1 89.38 523 PRO A O 1
ATOM 3766 N N . GLN A 1 524 ? 16.844 66.125 17.875 1 93.25 524 GLN A N 1
ATOM 3767 C CA . GLN A 1 524 ? 15.664 65.562 18.547 1 93.25 524 GLN A CA 1
ATOM 3768 C C . GLN A 1 524 ? 15.453 64.125 18.219 1 93.25 524 GLN A C 1
ATOM 3770 O O . GLN A 1 524 ? 15.68 63.688 17.078 1 93.25 524 GLN A O 1
ATOM 3775 N N . LEU A 1 525 ? 15.156 63.312 19.203 1 96.12 525 LEU A N 1
ATOM 3776 C CA . LEU A 1 525 ? 14.711 61.938 19.031 1 96.12 525 LEU A CA 1
ATOM 3777 C C . LEU A 1 525 ? 13.195 61.844 19.172 1 96.12 525 LEU A C 1
ATOM 3779 O O . LEU A 1 525 ? 12.648 62.125 20.234 1 96.12 525 LEU A O 1
ATOM 3783 N N . ASN A 1 526 ? 12.555 61.438 18.062 1 96.75 526 ASN A N 1
ATOM 3784 C CA . ASN A 1 526 ? 11.102 61.281 18.062 1 96.75 526 ASN A CA 1
ATOM 3785 C C . ASN A 1 526 ? 10.68 59.812 18.094 1 96.75 526 ASN A C 1
ATOM 3787 O O . ASN A 1 526 ? 11.477 58.938 17.781 1 96.75 526 ASN A O 1
ATOM 3791 N N . PHE A 1 527 ? 9.461 59.656 18.531 1 97.12 527 PHE A N 1
ATOM 3792 C CA . PHE A 1 527 ? 8.977 58.281 18.734 1 97.12 527 PHE A CA 1
ATOM 3793 C C . PHE A 1 527 ? 7.492 58.188 18.391 1 97.12 527 PHE A C 1
ATOM 3795 O O . PHE A 1 527 ? 6.695 59.031 18.797 1 97.12 527 PHE A O 1
ATOM 3802 N N . GLN A 1 528 ? 7.141 57.188 17.672 1 97.62 528 GLN A N 1
ATOM 3803 C CA . GLN A 1 528 ? 5.754 56.812 17.391 1 97.62 528 GLN A CA 1
ATOM 3804 C C . GLN A 1 528 ? 5.395 55.469 18 1 97.62 528 GLN A C 1
ATOM 3806 O O . GLN A 1 528 ? 5.785 54.406 17.469 1 97.62 528 GLN A O 1
ATOM 3811 N N . GLU A 1 529 ? 4.555 55.438 18.922 1 97.12 529 GLU A N 1
ATOM 3812 C CA . GLU A 1 529 ? 4.336 54.25 19.75 1 97.12 529 GLU A CA 1
ATOM 3813 C C . GLU A 1 529 ? 3.637 53.156 18.969 1 97.12 529 GLU A C 1
ATOM 3815 O O . GLU A 1 529 ? 3.957 51.969 19.125 1 97.12 529 GLU A O 1
ATOM 3820 N N . ASP A 1 530 ? 2.723 53.469 18.094 1 96.31 530 ASP A N 1
ATOM 3821 C CA . ASP A 1 530 ? 1.939 52.469 17.344 1 96.31 530 ASP A CA 1
ATOM 3822 C C . ASP A 1 530 ? 2.836 51.625 16.453 1 96.31 530 ASP A C 1
ATOM 3824 O O . ASP A 1 530 ? 2.482 50.5 16.125 1 96.31 530 ASP A O 1
ATOM 3828 N N . ALA A 1 531 ? 3.98 52.094 16.172 1 96.94 531 ALA A N 1
ATOM 3829 C CA . ALA A 1 531 ? 4.887 51.406 15.25 1 96.94 531 ALA A CA 1
ATOM 3830 C C . ALA A 1 531 ? 5.867 50.531 16.016 1 96.94 531 ALA A C 1
ATOM 3832 O O . ALA A 1 531 ? 6.535 49.656 15.43 1 96.94 531 ALA A O 1
ATOM 3833 N N . CYS A 1 532 ? 5.977 50.688 17.312 1 97.94 532 CYS A N 1
ATOM 3834 C CA . CYS A 1 532 ? 6.984 50 18.094 1 97.94 532 CYS A CA 1
ATOM 3835 C C . CYS A 1 532 ? 6.633 48.5 18.219 1 97.94 532 CYS A C 1
ATOM 3837 O O . CYS A 1 532 ? 5.496 48.156 18.547 1 97.94 532 CYS A O 1
ATOM 3839 N N . LEU A 1 533 ? 7.613 47.656 18.016 1 97.75 533 LEU A N 1
ATOM 3840 C CA . LEU A 1 533 ? 7.418 46.219 18.047 1 97.75 533 LEU A CA 1
ATOM 3841 C C . LEU A 1 533 ? 7.914 45.625 19.359 1 97.75 533 LEU A C 1
ATOM 3843 O O . LEU A 1 533 ? 7.742 44.438 19.625 1 97.75 533 LEU A O 1
ATOM 3847 N N . GLN A 1 534 ? 8.547 46.438 20.109 1 97.44 534 GLN A N 1
ATOM 3848 C CA . GLN A 1 534 ? 9.172 46 21.344 1 97.44 534 GLN A CA 1
ATOM 3849 C C . GLN A 1 534 ? 10.258 44.969 21.078 1 97.44 534 GLN A C 1
ATOM 3851 O O . GLN A 1 534 ? 10.422 44.031 21.859 1 97.44 534 GLN A O 1
ATOM 3856 N N . CYS A 1 535 ? 10.992 45.062 20 1 95.75 535 CYS A N 1
ATOM 3857 C CA . CYS A 1 535 ? 11.969 44.062 19.609 1 95.75 535 CYS A CA 1
ATOM 3858 C C . CYS A 1 535 ? 13.258 44.188 20.422 1 95.75 535 CYS A C 1
ATOM 3860 O O . CYS A 1 535 ? 14.047 43.25 20.516 1 95.75 535 CYS A O 1
ATOM 3862 N N . GLY A 1 536 ? 13.516 45.406 20.891 1 95 536 GLY A N 1
ATOM 3863 C CA . GLY A 1 536 ? 14.609 45.594 21.828 1 95 536 GLY A CA 1
ATOM 3864 C C . GLY A 1 536 ? 15.922 45.969 21.156 1 95 536 GLY A C 1
ATOM 3865 O O . GLY A 1 536 ? 16.922 46.219 21.828 1 95 536 GLY A O 1
ATOM 3866 N N . ILE A 1 537 ? 15.945 46.062 19.891 1 95.94 537 ILE A N 1
ATOM 3867 C CA . ILE A 1 537 ? 17.172 46.406 19.188 1 95.94 537 ILE A CA 1
ATOM 3868 C C . ILE A 1 537 ? 17.703 47.75 19.656 1 95.94 537 ILE A C 1
ATOM 3870 O O . ILE A 1 537 ? 18.906 47.906 19.906 1 95.94 537 ILE A O 1
ATOM 3874 N N . CYS A 1 538 ? 16.844 48.719 19.859 1 96.56 538 CYS A N 1
ATOM 3875 C CA . CYS A 1 538 ? 17.234 50.062 20.281 1 96.56 538 CYS A CA 1
ATOM 3876 C C . CYS A 1 538 ? 17.906 50.031 21.641 1 96.56 538 CYS A C 1
ATOM 3878 O O . CYS A 1 538 ? 18.906 50.719 21.875 1 96.56 538 CYS A O 1
ATOM 3880 N N . ARG A 1 539 ? 17.406 49.25 22.5 1 95.94 539 ARG A N 1
ATOM 3881 C CA . ARG A 1 539 ? 18 49.062 23.828 1 95.94 539 ARG A CA 1
ATOM 3882 C C . ARG A 1 539 ? 19.375 48.438 23.734 1 95.94 539 ARG A C 1
ATOM 3884 O O . ARG A 1 539 ? 20.312 48.844 24.406 1 95.94 539 ARG A O 1
ATOM 3891 N N . THR A 1 540 ? 19.484 47.469 22.938 1 94.12 540 THR A N 1
ATOM 3892 C CA . THR A 1 540 ? 20.703 46.688 22.828 1 94.12 540 THR A CA 1
ATOM 3893 C C . THR A 1 540 ? 21.828 47.5 22.203 1 94.12 540 THR A C 1
ATOM 3895 O O . THR A 1 540 ? 22.984 47.375 22.609 1 94.12 540 THR A O 1
ATOM 3898 N N . ILE A 1 541 ? 21.516 48.312 21.328 1 93.88 541 ILE A N 1
ATOM 3899 C CA . ILE A 1 541 ? 22.547 48.969 20.547 1 93.88 541 ILE A CA 1
ATOM 3900 C C . ILE A 1 541 ? 22.938 50.281 21.25 1 93.88 541 ILE A C 1
ATOM 3902 O O . ILE A 1 541 ? 23.984 50.875 20.922 1 93.88 541 ILE A O 1
ATOM 3906 N N . CYS A 1 542 ? 22.156 50.719 22.188 1 95.5 542 CYS A N 1
ATOM 3907 C CA . CYS A 1 542 ? 22.422 52 22.844 1 95.5 542 CYS A CA 1
ATOM 3908 C C . CYS A 1 542 ? 23.688 51.938 23.672 1 95.5 542 CYS A C 1
ATOM 3910 O O . CYS A 1 542 ? 23.734 51.25 24.703 1 95.5 542 CYS A O 1
ATOM 3912 N N . PRO A 1 543 ? 24.688 52.656 23.344 1 93.25 543 PRO A N 1
ATOM 3913 C CA . PRO A 1 543 ? 25.953 52.562 24.094 1 93.25 543 PRO A CA 1
ATOM 3914 C C . PRO A 1 543 ? 25.828 53.156 25.5 1 93.25 543 PRO A C 1
ATOM 3916 O O . PRO A 1 543 ? 26.562 52.75 26.406 1 93.25 543 PRO A O 1
ATOM 3919 N N . GLU A 1 544 ? 24.859 54.125 25.656 1 93.94 544 GLU A N 1
ATOM 3920 C CA . GLU A 1 544 ? 24.688 54.781 26.938 1 93.94 544 GLU A CA 1
ATOM 3921 C C . GLU A 1 544 ? 23.719 54 27.828 1 93.94 544 GLU A C 1
ATOM 3923 O O . GLU A 1 544 ? 23.5 54.375 28.984 1 93.94 544 GLU A O 1
ATOM 3928 N N . GLN A 1 545 ? 23.125 53.031 27.281 1 95.56 545 GLN A N 1
ATOM 3929 C CA . GLN A 1 545 ? 22.125 52.25 28 1 95.56 545 GLN A CA 1
ATOM 3930 C C . GLN A 1 545 ? 21.016 53.125 28.547 1 95.56 545 GLN A C 1
ATOM 3932 O O . GLN A 1 545 ? 20.625 53 29.703 1 95.56 545 GLN A O 1
ATOM 3937 N N . ALA A 1 546 ? 20.609 53.938 27.656 1 96.69 546 ALA A N 1
ATOM 3938 C CA . ALA A 1 546 ? 19.656 54.969 28.062 1 96.69 546 ALA A CA 1
ATOM 3939 C C . ALA A 1 546 ? 18.234 54.562 27.75 1 96.69 546 ALA A C 1
ATOM 3941 O O . ALA A 1 546 ? 17.281 55.25 28.109 1 96.69 546 ALA A O 1
ATOM 3942 N N . ILE A 1 547 ? 18.031 53.438 27.156 1 97.5 547 ILE A N 1
ATOM 3943 C CA . ILE A 1 547 ? 16.719 53.094 26.625 1 97.5 547 ILE A CA 1
ATOM 3944 C C . ILE A 1 547 ? 16.156 51.875 27.375 1 97.5 547 ILE A C 1
ATOM 3946 O O . ILE A 1 547 ? 16.859 50.875 27.578 1 97.5 547 ILE A O 1
ATOM 3950 N N . THR A 1 548 ? 14.906 51.969 27.781 1 97.38 548 THR A N 1
ATOM 3951 C CA . THR A 1 548 ? 14.164 50.844 28.375 1 97.38 548 THR A CA 1
ATOM 3952 C C . THR A 1 548 ? 12.828 50.656 27.656 1 97.38 548 THR A C 1
ATOM 3954 O O . THR A 1 548 ? 12.188 51.625 27.25 1 97.38 548 THR A O 1
ATOM 3957 N N . LEU A 1 549 ? 12.453 49.375 27.562 1 97.56 549 LEU A N 1
ATOM 3958 C CA . LEU A 1 549 ? 11.172 49.062 26.922 1 97.56 549 LEU A CA 1
ATOM 3959 C C . LEU A 1 549 ? 10.047 49.062 27.953 1 97.56 549 LEU A C 1
ATOM 3961 O O . LEU A 1 549 ? 10.234 48.594 29.094 1 97.56 549 LEU A O 1
ATOM 3965 N N . VAL A 1 550 ? 8.867 49.531 27.578 1 98.06 550 VAL A N 1
ATOM 3966 C CA . VAL A 1 550 ? 7.688 49.594 28.438 1 98.06 550 VAL A CA 1
ATOM 3967 C C . VAL A 1 550 ? 6.496 48.938 27.734 1 98.06 550 VAL A C 1
ATOM 3969 O O . VAL A 1 550 ? 5.777 49.625 26.984 1 98.06 550 VAL A O 1
ATOM 3972 N N . PRO A 1 551 ? 6.215 47.719 28.062 1 98.06 551 PRO A N 1
ATOM 3973 C CA . PRO A 1 551 ? 5.082 47.031 27.406 1 98.06 551 PRO A CA 1
ATOM 3974 C C . PRO A 1 551 ? 3.738 47.656 27.781 1 98.06 551 PRO A C 1
ATOM 3976 O O . PRO A 1 551 ? 3.361 47.656 28.953 1 98.06 551 PRO A O 1
ATOM 3979 N N . ARG A 1 552 ? 3.062 48.188 26.844 1 98.38 552 ARG A N 1
ATOM 3980 C CA . ARG A 1 552 ? 1.757 48.812 27.016 1 98.38 552 ARG A CA 1
ATOM 3981 C C . ARG A 1 552 ? 1.071 49.031 25.672 1 98.38 552 ARG A C 1
ATOM 3983 O O . ARG A 1 552 ? 1.687 48.844 24.625 1 98.38 552 ARG A O 1
ATOM 3990 N N . LEU A 1 553 ? -0.144 49.281 25.719 1 98.38 553 LEU A N 1
ATOM 3991 C CA . LEU A 1 553 ? -0.908 49.625 24.516 1 98.38 553 LEU A CA 1
ATOM 3992 C C . LEU A 1 553 ? -1.673 50.938 24.719 1 98.38 553 LEU A C 1
ATOM 3994 O O . LEU A 1 553 ? -2.646 51 25.484 1 98.38 553 LEU A O 1
ATOM 3998 N N . ASP A 1 554 ? -1.173 51.969 24.047 1 98 554 ASP A N 1
ATOM 3999 C CA . ASP A 1 554 ? -1.854 53.25 24.094 1 98 554 ASP A CA 1
ATOM 4000 C C . ASP A 1 554 ? -2.957 53.312 23.031 1 98 554 ASP A C 1
ATOM 4002 O O . ASP A 1 554 ? -2.676 53.344 21.828 1 98 554 ASP A O 1
ATOM 4006 N N . LEU A 1 555 ? -4.18 53.438 23.469 1 97.56 555 LEU A N 1
ATOM 4007 C CA . LEU A 1 555 ? -5.309 53.375 22.562 1 97.56 555 LEU A CA 1
ATOM 4008 C C . LEU A 1 555 ? -5.734 54.781 22.125 1 97.56 555 LEU A C 1
ATOM 4010 O O . LEU A 1 555 ? -6.656 54.938 21.312 1 97.56 555 LEU A O 1
ATOM 4014 N N . SER A 1 556 ? -5.066 55.75 22.625 1 96.19 556 SER A N 1
ATOM 4015 C CA . SER A 1 556 ? -5.383 57.094 22.234 1 96.19 556 SER A CA 1
ATOM 4016 C C . SER A 1 556 ? -4.754 57.469 20.891 1 96.19 556 SER A C 1
ATOM 4018 O O . SER A 1 556 ? -3.896 56.719 20.391 1 96.19 556 SER A O 1
ATOM 4020 N N . ASP A 1 557 ? -5.172 58.562 20.359 1 93.81 557 ASP A N 1
ATOM 4021 C CA . ASP A 1 557 ? -4.648 59.031 19.094 1 93.81 557 ASP A CA 1
ATOM 4022 C C . ASP A 1 557 ? -3.189 59.469 19.219 1 93.81 557 ASP A C 1
ATOM 4024 O O . ASP A 1 557 ? -2.473 59.562 18.219 1 93.81 557 ASP A O 1
ATOM 4028 N N . ALA A 1 558 ? -2.795 59.688 20.391 1 94.19 558 ALA A N 1
ATOM 4029 C CA . ALA A 1 558 ? -1.413 60.094 20.625 1 94.19 558 ALA A CA 1
ATOM 4030 C C . ALA A 1 558 ? -0.431 59.031 20.141 1 94.19 558 ALA A C 1
ATOM 4032 O O . ALA A 1 558 ? 0.69 59.344 19.75 1 94.19 558 ALA A O 1
ATOM 4033 N N . ALA A 1 559 ? -0.882 57.844 20.203 1 95.19 559 ALA A N 1
ATOM 4034 C CA . ALA A 1 559 ? -0.012 56.719 19.828 1 95.19 559 ALA A CA 1
ATOM 4035 C C . ALA A 1 559 ? 0.287 56.75 18.328 1 95.19 559 ALA A C 1
ATOM 4037 O O . ALA A 1 559 ? 1.271 56.156 17.891 1 95.19 559 ALA A O 1
ATOM 4038 N N . LEU A 1 560 ? -0.538 57.406 17.547 1 94.38 560 LEU A N 1
ATOM 4039 C CA . LEU A 1 560 ? -0.405 57.438 16.094 1 94.38 560 LEU A CA 1
ATOM 4040 C C . LEU A 1 560 ? 0.516 58.562 15.648 1 94.38 560 LEU A C 1
ATOM 4042 O O . LEU A 1 560 ? 0.978 58.562 14.508 1 94.38 560 LEU A O 1
ATOM 4046 N N . GLY A 1 561 ? 0.713 59.469 16.562 1 94.5 561 GLY A N 1
ATOM 4047 C CA . GLY A 1 561 ? 1.582 60.594 16.25 1 94.5 561 GLY A CA 1
ATOM 4048 C C . GLY A 1 561 ? 2.977 60.438 16.828 1 94.5 561 GLY A C 1
ATOM 4049 O O . GLY A 1 561 ? 3.246 59.5 17.578 1 94.5 561 GLY A O 1
ATOM 4050 N N . GLN A 1 562 ? 3.852 61.469 16.469 1 95.38 562 GLN A N 1
ATOM 4051 C CA . GLN A 1 562 ? 5.223 61.469 16.969 1 95.38 562 GLN A CA 1
ATOM 4052 C C . GLN A 1 562 ? 5.332 62.281 18.25 1 95.38 562 GLN A C 1
ATOM 4054 O O . GLN A 1 562 ? 4.695 63.344 18.375 1 95.38 562 GLN A O 1
ATOM 4059 N N . ARG A 1 563 ? 6.031 61.781 19.156 1 95.44 563 ARG A N 1
ATOM 4060 C CA . ARG A 1 563 ? 6.344 62.531 20.359 1 95.44 563 ARG A CA 1
ATOM 4061 C C . ARG A 1 563 ? 7.848 62.625 20.578 1 95.44 563 ARG A C 1
ATOM 4063 O O . ARG A 1 563 ? 8.594 61.719 20.188 1 95.44 563 ARG A O 1
ATOM 4070 N N . VAL A 1 564 ? 8.281 63.656 21.25 1 95.69 564 VAL A N 1
ATOM 4071 C CA . VAL A 1 564 ? 9.703 63.875 21.5 1 95.69 564 VAL A CA 1
ATOM 4072 C C . VAL A 1 564 ? 10.125 63.094 22.734 1 95.69 564 VAL A C 1
ATOM 4074 O O . VAL A 1 564 ? 9.539 63.219 23.812 1 95.69 564 VAL A O 1
ATOM 4077 N N . LEU A 1 565 ? 11.109 62.281 22.578 1 96.25 565 LEU A N 1
ATOM 4078 C CA . LEU A 1 565 ? 11.648 61.531 23.703 1 96.25 565 LEU A CA 1
ATOM 4079 C C . LEU A 1 565 ? 12.82 62.25 24.344 1 96.25 565 LEU A C 1
ATOM 4081 O O . LEU A 1 565 ? 13.047 62.156 25.547 1 96.25 565 LEU A O 1
ATOM 4085 N N . ASN A 1 566 ? 13.547 62.875 23.531 1 94.81 566 ASN A N 1
ATOM 4086 C CA . ASN A 1 566 ? 14.68 63.688 23.969 1 94.81 566 ASN A CA 1
ATOM 4087 C C . ASN A 1 566 ? 14.992 64.812 22.969 1 94.81 566 ASN A C 1
ATOM 4089 O O . ASN A 1 566 ? 14.742 64.625 21.766 1 94.81 566 ASN A O 1
ATOM 4093 N N . GLU A 1 567 ? 15.359 65.875 23.547 1 93 567 GLU A N 1
ATOM 4094 C CA . GLU A 1 567 ? 15.734 67 22.734 1 93 567 GLU A CA 1
ATOM 4095 C C . GLU A 1 567 ? 16.828 67.875 23.406 1 93 567 GLU A C 1
ATOM 4097 O O . GLU A 1 567 ? 16.875 67.938 24.641 1 93 567 GLU A O 1
ATOM 4102 N N . GLU A 1 568 ? 17.703 68.375 22.578 1 88.88 568 GLU A N 1
ATOM 4103 C CA . GLU A 1 568 ? 18.75 69.312 23.047 1 88.88 568 GLU A CA 1
ATOM 4104 C C . GLU A 1 568 ? 18.891 70.5 22.141 1 88.88 568 GLU A C 1
ATOM 4106 O O . GLU A 1 568 ? 18.453 70.5 20.984 1 88.88 568 GLU A O 1
ATOM 4111 N N . GLU A 1 569 ? 19.469 71.562 22.766 1 87.5 569 GLU A N 1
ATOM 4112 C CA . GLU A 1 569 ? 19.734 72.75 21.953 1 87.5 569 GLU A CA 1
ATOM 4113 C C . GLU A 1 569 ? 20.922 72.5 21.016 1 87.5 569 GLU A C 1
ATOM 4115 O O . GLU A 1 569 ? 21.922 71.875 21.406 1 87.5 569 GLU A O 1
ATOM 4120 N N . PRO A 1 570 ? 20.656 72.875 19.844 1 87.62 570 PRO A N 1
ATOM 4121 C CA . PRO A 1 570 ? 21.828 72.812 18.953 1 87.62 570 PRO A CA 1
ATOM 4122 C C . PRO A 1 570 ? 22.922 73.812 19.344 1 87.62 570 PRO A C 1
ATOM 4124 O O . PRO A 1 570 ? 22.656 74.75 20.078 1 87.62 570 PRO A O 1
ATOM 4127 N N . PHE A 1 571 ? 24.094 73.438 18.969 1 85.44 571 PHE A N 1
ATOM 4128 C CA . PHE A 1 571 ? 25.203 74.375 19.234 1 85.44 571 PHE A CA 1
ATOM 4129 C C . PHE A 1 571 ? 25.344 75.375 18.125 1 85.44 571 PHE A C 1
ATOM 4131 O O . PHE A 1 571 ? 25.266 75.062 16.938 1 85.44 571 PHE A O 1
ATOM 4138 N N . ALA A 1 572 ? 25.438 76.625 18.5 1 86.75 572 ALA A N 1
ATOM 4139 C CA . ALA A 1 572 ? 25.641 77.688 17.516 1 86.75 572 ALA A CA 1
ATOM 4140 C C . ALA A 1 572 ? 27.125 77.875 17.172 1 86.75 572 ALA A C 1
ATOM 4142 O O . ALA A 1 572 ? 27.953 78.062 18.062 1 86.75 572 ALA A O 1
ATOM 4143 N N . CYS A 1 573 ? 27.344 77.75 15.875 1 87.94 573 CYS A N 1
ATOM 4144 C CA . CYS A 1 573 ? 28.719 77.938 15.422 1 87.94 573 CYS A CA 1
ATOM 4145 C C . CYS A 1 573 ? 29.281 79.25 15.906 1 87.94 573 CYS A C 1
ATOM 4147 O O . CYS A 1 573 ? 28.625 80.312 15.781 1 87.94 573 CYS A O 1
ATOM 4149 N N . VAL A 1 574 ? 30.375 79.312 16.406 1 85.62 574 VAL A N 1
ATOM 4150 C CA . VAL A 1 574 ? 30.969 80.5 17.016 1 85.62 574 VAL A CA 1
ATOM 4151 C C . VAL A 1 574 ? 31.375 81.5 15.922 1 85.62 574 VAL A C 1
ATOM 4153 O O . VAL A 1 574 ? 31.641 82.688 16.203 1 85.62 574 VAL A O 1
ATOM 4156 N N . GLU A 1 575 ? 31.375 81 14.695 1 83.88 575 GLU A N 1
ATOM 4157 C CA . GLU A 1 575 ? 31.766 81.875 13.578 1 83.88 575 GLU A CA 1
ATOM 4158 C C . GLU A 1 575 ? 30.547 82.438 12.836 1 83.88 575 GLU A C 1
ATOM 4160 O O . GLU A 1 575 ? 30.422 83.625 12.648 1 83.88 575 GLU A O 1
ATOM 4165 N N . CYS A 1 576 ? 29.688 81.562 12.461 1 87.88 576 CYS A N 1
ATOM 4166 C CA . CYS A 1 576 ? 28.609 82 11.578 1 87.88 576 CYS A CA 1
ATOM 4167 C C . CYS A 1 576 ? 27.266 81.938 12.289 1 87.88 576 CYS A C 1
ATOM 4169 O O . CYS A 1 576 ? 26.25 82.375 11.758 1 87.88 576 CYS A O 1
ATOM 4171 N N . GLY A 1 577 ? 27.188 81.312 13.406 1 86.19 577 GLY A N 1
ATOM 4172 C CA . GLY A 1 577 ? 25.953 81.25 14.164 1 86.19 577 GLY A CA 1
ATOM 4173 C C . GLY A 1 577 ? 25.062 80.125 13.734 1 86.19 577 GLY A C 1
ATOM 4174 O O . GLY A 1 577 ? 24.016 79.875 14.336 1 86.19 577 GLY A O 1
ATOM 4175 N N . ALA A 1 578 ? 25.562 79.562 12.711 1 84.69 578 ALA A N 1
ATOM 4176 C CA . ALA A 1 578 ? 24.766 78.438 12.234 1 84.69 578 ALA A CA 1
ATOM 4177 C C . ALA A 1 578 ? 24.641 77.312 13.305 1 84.69 578 ALA A C 1
ATOM 4179 O O . ALA A 1 578 ? 25.594 77.062 14.023 1 84.69 578 ALA A O 1
ATOM 4180 N N . LEU A 1 579 ? 23.453 76.812 13.43 1 83.94 579 LEU A N 1
ATOM 4181 C CA . LEU A 1 579 ? 23.188 75.812 14.43 1 83.94 579 LEU A CA 1
ATOM 4182 C C . LEU A 1 579 ? 23.656 74.438 13.961 1 83.94 579 LEU A C 1
ATOM 4184 O O . LEU A 1 579 ? 23.453 74.062 12.805 1 83.94 579 LEU A O 1
ATOM 4188 N N . PHE A 1 580 ? 24.516 73.875 14.773 1 81.75 580 PHE A N 1
ATOM 4189 C CA . PHE A 1 580 ? 24.984 72.5 14.43 1 81.75 580 PHE A CA 1
ATOM 4190 C C . PHE A 1 580 ? 25.219 71.688 15.688 1 81.75 580 PHE A C 1
ATOM 4192 O O . PHE A 1 580 ? 25.312 72.188 16.781 1 81.75 580 PHE A O 1
ATOM 4199 N N . GLY A 1 581 ? 25.172 70.312 15.484 1 78.62 581 GLY A N 1
ATOM 4200 C CA . GLY A 1 581 ? 25.5 69.375 16.547 1 78.62 581 GLY A CA 1
ATOM 4201 C C . GLY A 1 581 ? 24.594 69.5 17.766 1 78.62 581 GLY A C 1
ATOM 4202 O O . GLY A 1 581 ? 23.531 70.125 17.688 1 78.62 581 GLY A O 1
ATOM 4203 N N . VAL A 1 582 ? 24.984 68.812 18.859 1 82.88 582 VAL A N 1
ATOM 4204 C CA . VAL A 1 582 ? 24.297 68.812 20.141 1 82.88 582 VAL A CA 1
ATOM 4205 C C . VAL A 1 582 ? 25.109 69.562 21.172 1 82.88 582 VAL A C 1
ATOM 4207 O O . VAL A 1 582 ? 26.297 69.312 21.359 1 82.88 582 VAL A O 1
ATOM 4210 N N . ARG A 1 583 ? 24.438 70.5 21.75 1 83.38 583 ARG A N 1
ATOM 4211 C CA . ARG A 1 583 ? 25.156 71.438 22.625 1 83.38 583 ARG A CA 1
ATOM 4212 C C . ARG A 1 583 ? 25.906 70.688 23.719 1 83.38 583 ARG A C 1
ATOM 4214 O O . ARG A 1 583 ? 27.094 70.938 23.969 1 83.38 583 ARG A O 1
ATOM 4221 N N . SER A 1 584 ? 25.234 69.688 24.297 1 79.19 584 SER A N 1
ATOM 4222 C CA . SER A 1 584 ? 25.844 69 25.406 1 79.19 584 SER A CA 1
ATOM 4223 C C . SER A 1 584 ? 27.062 68.188 24.953 1 79.19 584 SER A C 1
ATOM 4225 O O . SER A 1 584 ? 28.047 68.125 25.688 1 79.19 584 SER A O 1
ATOM 4227 N N . THR A 1 585 ? 27 67.688 23.781 1 79.88 585 THR A N 1
ATOM 4228 C CA . THR A 1 585 ? 28.125 66.938 23.266 1 79.88 585 THR A CA 1
ATOM 4229 C C . THR A 1 585 ? 29.312 67.875 22.984 1 79.88 585 THR A C 1
ATOM 4231 O O . THR A 1 585 ? 30.453 67.5 23.328 1 79.88 585 THR A O 1
ATOM 4234 N N . VAL A 1 586 ? 29.047 69 22.469 1 80.25 586 VAL A N 1
ATOM 4235 C CA . VAL A 1 586 ? 30.109 69.938 22.156 1 80.25 586 VAL A CA 1
ATOM 4236 C C . VAL A 1 586 ? 30.75 70.438 23.453 1 80.25 586 VAL A C 1
ATOM 4238 O O . VAL A 1 586 ? 31.969 70.438 23.578 1 80.25 586 VAL A O 1
ATOM 4241 N N . GLU A 1 587 ? 29.922 70.688 24.375 1 81.31 587 GLU A N 1
ATOM 4242 C CA . GLU A 1 587 ? 30.406 71.188 25.656 1 81.31 587 GLU A CA 1
ATOM 4243 C C . GLU A 1 587 ? 31.203 70.125 26.406 1 81.31 587 GLU A C 1
ATOM 4245 O O . GLU A 1 587 ? 32.219 70.375 27.016 1 81.31 587 GLU A O 1
ATOM 4250 N N . ARG A 1 588 ? 30.781 68.875 26.328 1 79.56 588 ARG A N 1
ATOM 4251 C CA . ARG A 1 588 ? 31.484 67.75 26.969 1 79.56 588 ARG A CA 1
ATOM 4252 C C . ARG A 1 588 ? 32.844 67.562 26.344 1 79.56 588 ARG A C 1
ATOM 4254 O O . ARG A 1 588 ? 33.844 67.312 27.062 1 79.56 588 ARG A O 1
ATOM 4261 N N . ILE A 1 589 ? 32.906 67.688 25.031 1 78.5 589 ILE A N 1
ATOM 4262 C CA . ILE A 1 589 ? 34.188 67.562 24.328 1 78.5 589 ILE A CA 1
ATOM 4263 C C . ILE A 1 589 ? 35.125 68.688 24.719 1 78.5 589 ILE A C 1
ATOM 4265 O O . ILE A 1 589 ? 36.281 68.438 25 1 78.5 589 ILE A O 1
ATOM 4269 N N . MET A 1 590 ? 34.5 69.75 24.844 1 79.56 590 MET A N 1
ATOM 4270 C CA . MET A 1 590 ? 35.281 70.938 25.234 1 79.56 590 MET A CA 1
ATOM 4271 C C . MET A 1 590 ? 35.781 70.812 26.656 1 79.56 590 MET A C 1
ATOM 4273 O O . MET A 1 590 ? 36.938 71.125 26.953 1 79.56 590 MET A O 1
ATOM 4277 N N . GLU A 1 591 ? 34.969 70.312 27.516 1 77.38 591 GLU A N 1
ATOM 4278 C CA . GLU A 1 591 ? 35.344 70.125 28.906 1 77.38 591 GLU A CA 1
ATOM 4279 C C . GLU A 1 591 ? 36.438 69.062 29.062 1 77.38 591 GLU A C 1
ATOM 4281 O O . GLU A 1 591 ? 37.375 69.188 29.844 1 77.38 591 GLU A O 1
ATOM 4286 N N . LYS A 1 592 ? 36.281 68 28.375 1 77.94 592 LYS A N 1
ATOM 4287 C CA . LYS A 1 592 ? 37.25 66.938 28.453 1 77.94 592 LYS A CA 1
ATOM 4288 C C . LYS A 1 592 ? 38.625 67.375 27.922 1 77.94 592 LYS A C 1
ATOM 4290 O O . LYS A 1 592 ? 39.656 67.062 28.484 1 77.94 592 LYS A O 1
ATOM 4295 N N . LEU A 1 593 ? 38.625 68.125 26.906 1 72.88 593 LEU A N 1
ATOM 4296 C CA . LEU A 1 593 ? 39.844 68.625 26.297 1 72.88 593 LEU A CA 1
ATOM 4297 C C . LEU A 1 593 ? 40.469 69.75 27.125 1 72.88 593 LEU A C 1
ATOM 4299 O O . LEU A 1 593 ? 41.688 69.812 27.25 1 72.88 593 LEU A O 1
ATOM 4303 N N . ALA A 1 594 ? 39.625 70.5 27.719 1 66.38 594 ALA A N 1
ATOM 4304 C CA . ALA A 1 594 ? 40.094 71.562 28.594 1 66.38 594 ALA A CA 1
ATOM 4305 C C . ALA A 1 594 ? 40.719 71 29.859 1 66.38 594 ALA A C 1
ATOM 4307 O O . ALA A 1 594 ? 41.656 71.562 30.422 1 66.38 594 ALA A O 1
ATOM 4308 N N . GLY A 1 595 ? 40.219 69.938 30.469 1 61.72 595 GLY A N 1
ATOM 4309 C CA . GLY A 1 595 ? 40.781 69.312 31.656 1 61.72 595 GLY A CA 1
ATOM 4310 C C . GLY A 1 595 ? 42.125 68.625 31.391 1 61.72 595 GLY A C 1
ATOM 4311 O O . GLY A 1 595 ? 42.969 68.562 32.281 1 61.72 595 GLY A O 1
ATOM 4312 N N . THR A 1 596 ? 42.406 68.125 30.297 1 63.59 596 THR A N 1
ATOM 4313 C CA . THR A 1 596 ? 43.688 67.438 30.047 1 63.59 596 THR A CA 1
ATOM 4314 C C . THR A 1 596 ? 44.781 68.438 29.672 1 63.59 596 THR A C 1
ATOM 4316 O O . THR A 1 596 ? 45.938 68.25 29.969 1 63.59 596 THR A O 1
ATOM 4319 N N . HIS A 1 597 ? 44.5 69.562 29.016 1 64.94 597 HIS A N 1
ATOM 4320 C CA . HIS A 1 597 ? 45.469 70.562 28.734 1 64.94 597 HIS A CA 1
ATOM 4321 C C . HIS A 1 597 ? 44.875 71.938 28.828 1 64.94 597 HIS A C 1
ATOM 4323 O O . HIS A 1 597 ? 44.031 72.312 28 1 64.94 597 HIS A O 1
ATOM 4329 N N . PRO A 1 598 ? 45.031 72.688 29.844 1 58.09 598 PRO A N 1
ATOM 4330 C CA . PRO A 1 598 ? 44.469 74 30.062 1 58.09 598 PRO A CA 1
ATOM 4331 C C . PRO A 1 598 ? 44.594 74.938 28.844 1 58.09 598 PRO A C 1
ATOM 4333 O O . PRO A 1 598 ? 43.75 75.75 28.594 1 58.09 598 PRO A O 1
ATOM 4336 N N . MET A 1 599 ? 45.656 74.875 28.109 1 58.44 599 MET A N 1
ATOM 4337 C CA . MET A 1 599 ? 45.938 75.75 26.953 1 58.44 599 MET A CA 1
ATOM 4338 C C . MET A 1 599 ? 45.031 75.375 25.781 1 58.44 599 MET A C 1
ATOM 4340 O O . MET A 1 599 ? 44.969 76.125 24.781 1 58.44 599 MET A O 1
ATOM 4344 N N . PHE A 1 600 ? 44.375 74.375 25.812 1 55.38 600 PHE A N 1
ATOM 4345 C CA . PHE A 1 600 ? 43.594 73.812 24.688 1 55.38 600 PHE A CA 1
ATOM 4346 C C . PHE A 1 600 ? 42.312 74.625 24.516 1 55.38 600 PHE A C 1
ATOM 4348 O O . PHE A 1 600 ? 41.844 74.812 23.391 1 55.38 600 PHE A O 1
ATOM 4355 N N . ALA A 1 601 ? 41.688 75.062 25.562 1 56.88 601 ALA A N 1
ATOM 4356 C CA . ALA A 1 601 ? 40.406 75.812 25.531 1 56.88 601 ALA A CA 1
ATOM 4357 C C . ALA A 1 601 ? 40.562 77.125 24.719 1 56.88 601 ALA A C 1
ATOM 4359 O O . ALA A 1 601 ? 39.594 77.562 24.125 1 56.88 601 ALA A O 1
ATOM 4360 N N . GLN A 1 602 ? 41.688 77.625 24.641 1 59.97 602 GLN A N 1
ATOM 4361 C CA . GLN A 1 602 ? 42 78.875 23.922 1 59.97 602 GLN A CA 1
ATOM 4362 C C . GLN A 1 602 ? 42.688 78.562 22.609 1 59.97 602 GLN A C 1
ATOM 4364 O O . GLN A 1 602 ? 43.125 79.5 21.891 1 59.97 602 GLN A O 1
ATOM 4369 N N . SER A 1 603 ? 42.75 77.25 22.359 1 64.25 603 SER A N 1
ATOM 4370 C CA . SER A 1 603 ? 43.5 76.875 21.172 1 64.25 603 SER A CA 1
ATOM 4371 C C . SER A 1 603 ? 42.625 76.938 19.922 1 64.25 603 SER A C 1
ATOM 4373 O O . SER A 1 603 ? 41.406 76.938 20.016 1 64.25 603 SER A O 1
ATOM 4375 N N . ALA A 1 604 ? 43.312 77.125 18.734 1 67.62 604 ALA A N 1
ATOM 4376 C CA . ALA A 1 604 ? 42.656 77.125 17.406 1 67.62 604 ALA A CA 1
ATOM 4377 C C . ALA A 1 604 ? 41.875 75.812 17.203 1 67.62 604 ALA A C 1
ATOM 4379 O O . ALA A 1 604 ? 40.844 75.812 16.562 1 67.62 604 ALA A O 1
ATOM 4380 N N . GLN A 1 605 ? 42.406 74.812 17.859 1 70.38 605 GLN A N 1
ATOM 4381 C CA . GLN A 1 605 ? 41.75 73.5 17.719 1 70.38 605 GLN A CA 1
ATOM 4382 C C . GLN A 1 605 ? 40.438 73.438 18.484 1 70.38 605 GLN A C 1
ATOM 4384 O O . GLN A 1 605 ? 39.438 72.875 18.016 1 70.38 605 GLN A O 1
ATOM 4389 N N . ALA A 1 606 ? 40.344 74 19.656 1 76.06 606 ALA A N 1
ATOM 4390 C CA . ALA A 1 606 ? 39.125 74.062 20.453 1 76.06 606 ALA A CA 1
ATOM 4391 C C . ALA A 1 606 ? 38.062 74.875 19.766 1 76.06 606 ALA A C 1
ATOM 4393 O O . ALA A 1 606 ? 36.875 74.562 19.781 1 76.06 606 ALA A O 1
ATOM 4394 N N . ARG A 1 607 ? 38.5 75.938 19.234 1 79.94 607 ARG A N 1
ATOM 4395 C CA . ARG A 1 607 ? 37.562 76.812 18.484 1 79.94 607 ARG A CA 1
ATOM 4396 C C . ARG A 1 607 ? 37 76.125 17.281 1 79.94 607 ARG A C 1
ATOM 4398 O O . ARG A 1 607 ? 35.812 76.312 16.938 1 79.94 607 ARG A O 1
ATOM 4405 N N . MET A 1 608 ? 37.781 75.188 16.703 1 80.56 608 MET A N 1
ATOM 4406 C CA . MET A 1 608 ? 37.344 74.438 15.531 1 80.56 608 MET A CA 1
ATOM 4407 C C . MET A 1 608 ? 36.219 73.438 15.898 1 80.56 608 MET A C 1
ATOM 4409 O O . MET A 1 608 ? 35.312 73.25 15.102 1 80.56 608 MET A O 1
ATOM 4413 N N . ILE A 1 609 ? 36.188 72.938 17.141 1 80.81 609 ILE A N 1
ATOM 4414 C CA . ILE A 1 609 ? 35.188 72.062 17.609 1 80.81 609 ILE A CA 1
ATOM 4415 C C . ILE A 1 609 ? 33.844 72.812 17.766 1 80.81 609 ILE A C 1
ATOM 4417 O O . ILE A 1 609 ? 32.781 72.188 17.641 1 80.81 609 ILE A O 1
ATOM 4421 N N . GLN A 1 610 ? 33.969 74.125 17.969 1 84.12 610 GLN A N 1
ATOM 4422 C CA . GLN A 1 610 ? 32.781 74.938 18.156 1 84.12 610 GLN A CA 1
ATOM 4423 C C . GLN A 1 610 ? 32.312 75.562 16.844 1 84.12 610 GLN A C 1
ATOM 4425 O O . GLN A 1 610 ? 31.422 76.375 16.828 1 84.12 610 GLN A O 1
ATOM 4430 N N . MET A 1 611 ? 32.906 75.125 15.703 1 85.31 611 MET A N 1
ATOM 4431 C CA . MET A 1 611 ? 32.531 75.625 14.391 1 85.31 611 MET A CA 1
ATOM 4432 C C . MET A 1 611 ? 31.719 74.562 13.609 1 85.31 611 MET A C 1
ATOM 4434 O O . MET A 1 611 ? 31.891 73.375 13.789 1 85.31 611 MET A O 1
ATOM 4438 N N . CYS A 1 612 ? 30.828 75.125 12.812 1 84.31 612 CYS A N 1
ATOM 4439 C CA . CYS A 1 612 ? 30.062 74.25 11.922 1 84.31 612 CYS A CA 1
ATOM 4440 C C . CYS A 1 612 ? 30.938 73.688 10.805 1 84.31 612 CYS A C 1
ATOM 4442 O O . CYS A 1 612 ? 32.094 74.125 10.633 1 84.31 612 CYS A O 1
ATOM 4444 N N . ASP A 1 613 ? 30.375 72.688 10.109 1 82.25 613 ASP A N 1
ATOM 4445 C CA . ASP A 1 613 ? 31.156 72 9.086 1 82.25 613 ASP A CA 1
ATOM 4446 C C . ASP A 1 613 ? 31.719 73 8.055 1 82.25 613 ASP A C 1
ATOM 4448 O O . ASP A 1 613 ? 32.875 72.938 7.672 1 82.25 613 ASP A O 1
ATOM 4452 N N . ASP A 1 614 ? 30.922 74 7.695 1 83.75 614 ASP A N 1
ATOM 4453 C CA . ASP A 1 614 ? 31.328 74.938 6.676 1 83.75 614 ASP A CA 1
ATOM 4454 C C . ASP A 1 614 ? 32.438 75.875 7.203 1 83.75 614 ASP A C 1
ATOM 4456 O O . ASP A 1 614 ? 33.438 76.062 6.527 1 83.75 614 ASP A O 1
ATOM 4460 N N . CYS A 1 615 ? 32.188 76.25 8.359 1 86.44 615 CYS A N 1
ATOM 4461 C CA . CYS A 1 615 ? 33.156 77.188 8.969 1 86.44 615 CYS A CA 1
ATOM 4462 C C . CYS A 1 615 ? 34.438 76.438 9.328 1 86.44 615 CYS A C 1
ATOM 4464 O O . CYS A 1 615 ? 35.531 77.062 9.297 1 86.44 615 CYS A O 1
ATOM 4466 N N . ARG A 1 616 ? 34.344 75.188 9.648 1 80.69 616 ARG A N 1
ATOM 4467 C CA . ARG A 1 616 ? 35.531 74.375 9.969 1 80.69 616 ARG A CA 1
ATOM 4468 C C . ARG A 1 616 ? 36.406 74.188 8.742 1 80.69 616 ARG A C 1
ATOM 4470 O O . ARG A 1 616 ? 37.625 74.25 8.828 1 80.69 616 ARG A O 1
ATOM 4477 N N . VAL A 1 617 ? 35.812 73.875 7.621 1 79.06 617 VAL A N 1
ATOM 4478 C CA . VAL A 1 617 ? 36.531 73.75 6.367 1 79.06 617 VAL A CA 1
ATOM 4479 C C . VAL A 1 617 ? 37.188 75.062 5.988 1 79.06 617 VAL A C 1
ATOM 4481 O O . VAL A 1 617 ? 38.344 75.125 5.566 1 79.06 617 VAL A O 1
ATOM 4484 N N . GLY A 1 618 ? 36.406 76.062 6.16 1 75.69 618 GLY A N 1
ATOM 4485 C CA . GLY A 1 618 ? 36.969 77.375 5.875 1 75.69 618 GLY A CA 1
ATOM 4486 C C . GLY A 1 618 ? 38.156 77.75 6.762 1 75.69 618 GLY A C 1
ATOM 4487 O O . GLY A 1 618 ? 39.156 78.25 6.285 1 75.69 618 GLY A O 1
ATOM 4488 N N . ALA A 1 619 ? 38.062 77.375 7.961 1 73.81 619 ALA A N 1
ATOM 4489 C CA . ALA A 1 619 ? 39.094 77.688 8.922 1 73.81 619 ALA A CA 1
ATOM 4490 C C . ALA A 1 619 ? 40.344 76.812 8.656 1 73.81 619 ALA A C 1
ATOM 4492 O O . ALA A 1 619 ? 41.469 77.25 8.883 1 73.81 619 ALA A O 1
ATOM 4493 N N . HIS A 1 620 ? 40.094 75.562 8.219 1 70.12 620 HIS A N 1
ATOM 4494 C CA . HIS A 1 620 ? 41.219 74.688 7.844 1 70.12 620 HIS A CA 1
ATOM 4495 C C . HIS A 1 620 ? 41.938 75.25 6.609 1 70.12 620 HIS A C 1
ATOM 4497 O O . HIS A 1 620 ? 43.156 75.188 6.52 1 70.12 620 HIS A O 1
ATOM 4503 N N . PHE A 1 621 ? 41.156 75.875 5.688 1 63.09 621 PHE A N 1
ATOM 4504 C CA . PHE A 1 621 ? 41.75 76.438 4.484 1 63.09 621 PHE A CA 1
ATOM 4505 C C . PHE A 1 621 ? 42.406 77.75 4.785 1 63.09 621 PHE A C 1
ATOM 4507 O O . PHE A 1 621 ? 43.344 78.188 4.113 1 63.09 621 PHE A O 1
ATOM 4514 N N . ALA A 1 622 ? 41.969 78.625 5.652 1 60.75 622 ALA A N 1
ATOM 4515 C CA . ALA A 1 622 ? 42.5 79.875 5.988 1 60.75 622 ALA A CA 1
ATOM 4516 C C . ALA A 1 622 ? 43.75 79.75 6.871 1 60.75 622 ALA A C 1
ATOM 4518 O O . ALA A 1 622 ? 44.469 80.75 7.121 1 60.75 622 ALA A O 1
ATOM 4519 N N . GLN A 1 623 ? 43.844 78.562 7.34 1 53.66 623 GLN A N 1
ATOM 4520 C CA . GLN A 1 623 ? 45.094 78.375 8.07 1 53.66 623 GLN A CA 1
ATOM 4521 C C . GLN A 1 623 ? 46.281 78.375 7.125 1 53.66 623 GLN A C 1
ATOM 4523 O O . GLN A 1 623 ? 46.156 77.938 5.98 1 53.66 623 GLN A O 1
ATOM 4528 N N . GLU A 1 624 ? 47.25 79.25 7.348 1 51.62 624 GLU A N 1
ATOM 4529 C CA . GLU A 1 624 ? 48.406 79.625 6.52 1 51.62 624 GLU A CA 1
ATOM 4530 C C . GLU A 1 624 ? 49 78.312 5.875 1 51.62 624 GLU A C 1
ATOM 4532 O O . GLU A 1 624 ? 49.594 78.438 4.801 1 51.62 624 GLU A O 1
ATOM 4537 N N . ASN A 1 625 ? 49.188 77.188 6.613 1 46.03 625 ASN A N 1
ATOM 4538 C CA . ASN A 1 625 ? 49.969 76.125 6.008 1 46.03 625 ASN A CA 1
ATOM 4539 C C . ASN A 1 625 ? 49.094 75.25 5.129 1 46.03 625 ASN A C 1
ATOM 4541 O O 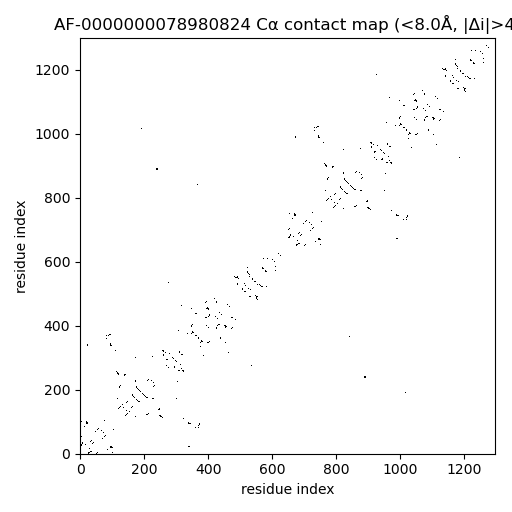. ASN A 1 625 ? 49.125 74 5.281 1 46.03 625 ASN A O 1
ATOM 4545 N N . ASN A 1 626 ? 48.062 75.75 4.551 1 45.38 626 ASN A N 1
ATOM 4546 C CA . ASN A 1 626 ? 47.344 74.875 3.629 1 45.38 626 ASN A CA 1
ATOM 4547 C C . ASN A 1 626 ? 48.188 74.5 2.41 1 45.38 626 ASN A C 1
ATOM 4549 O O . ASN A 1 626 ? 48.625 75.438 1.664 1 45.38 626 ASN A O 1
ATOM 4553 N N . PRO A 1 627 ? 48.844 73.375 2.258 1 46.31 627 PRO A N 1
ATOM 4554 C CA . PRO A 1 627 ? 49.719 73 1.131 1 46.31 627 PRO A CA 1
ATOM 4555 C C . PRO A 1 627 ? 49.062 73.25 -0.222 1 46.31 627 PRO A C 1
ATOM 4557 O O . PRO A 1 627 ? 49.719 73.188 -1.261 1 46.31 627 PRO A O 1
ATOM 4560 N N . LEU A 1 628 ? 47.75 73.062 -0.317 1 45.31 628 LEU A N 1
ATOM 4561 C CA . LEU A 1 628 ? 47.156 73.188 -1.639 1 45.31 628 LEU A CA 1
ATOM 4562 C C . LEU A 1 628 ? 47 74.625 -2.061 1 45.31 628 LEU A C 1
ATOM 4564 O O . LEU A 1 628 ? 46.281 74.938 -3.027 1 45.31 628 LEU A O 1
ATOM 4568 N N . SER A 1 629 ? 47.281 75.562 -1.222 1 41.44 629 SER A N 1
ATOM 4569 C CA . SER A 1 629 ? 47.281 76.938 -1.725 1 41.44 629 SER A CA 1
ATOM 4570 C C . SER A 1 629 ? 48.25 77.125 -2.896 1 41.44 629 SER A C 1
ATOM 4572 O O . SER A 1 629 ? 49.469 76.938 -2.748 1 41.44 629 SER A O 1
ATOM 4574 N N . SER A 1 630 ? 47.719 76.688 -4.102 1 40.66 630 SER A N 1
ATOM 4575 C CA . SER A 1 630 ? 48.438 76.812 -5.359 1 40.66 630 SER A CA 1
ATOM 4576 C C . SER A 1 630 ? 49.125 78.188 -5.438 1 40.66 630 SER A C 1
ATOM 4578 O O . SER A 1 630 ? 48.625 79.188 -4.879 1 40.66 630 SER A O 1
ATOM 4580 N N . ASN A 1 631 ? 50.438 78.25 -5.547 1 39.28 631 ASN A N 1
ATOM 4581 C CA . ASN A 1 631 ? 51.25 79.438 -5.859 1 39.28 631 ASN A CA 1
ATOM 4582 C C . ASN A 1 631 ? 50.562 80.312 -6.914 1 39.28 631 ASN A C 1
ATOM 4584 O O . ASN A 1 631 ? 49.969 79.812 -7.867 1 39.28 631 ASN A O 1
ATOM 4588 N N . PRO A 1 632 ? 50.188 81.562 -6.613 1 34.72 632 PRO A N 1
ATOM 4589 C CA . PRO A 1 632 ? 49.625 82.375 -7.695 1 34.72 632 PRO A CA 1
ATOM 4590 C C . PRO A 1 632 ? 50.406 82.25 -8.992 1 34.72 632 PRO A C 1
ATOM 4592 O O . PRO A 1 632 ? 51.625 82.062 -8.953 1 34.72 632 PRO A O 1
ATOM 4595 N N . LYS A 1 633 ? 49.781 81.812 -10.07 1 41.75 633 LYS A N 1
ATOM 4596 C CA . LYS A 1 633 ? 50.406 81.75 -11.383 1 41.75 633 LYS A CA 1
ATOM 4597 C C . LYS A 1 633 ? 51.188 83.062 -11.633 1 41.75 633 LYS A C 1
ATOM 4599 O O . LYS A 1 633 ? 50.719 84.125 -11.344 1 41.75 633 LYS A O 1
ATOM 4604 N N . PRO A 1 634 ? 52.562 83 -11.836 1 38.25 634 PRO A N 1
ATOM 4605 C CA . PRO A 1 634 ? 53.438 84.188 -12.117 1 38.25 634 PRO A CA 1
ATOM 4606 C C . PRO A 1 634 ? 52.812 85.125 -13.141 1 38.25 634 PRO A C 1
ATOM 4608 O O . PRO A 1 634 ? 52.062 84.688 -14.023 1 38.25 634 PRO A O 1
ATOM 4611 N N . ARG A 1 635 ? 52.594 86.438 -12.82 1 43.75 635 ARG A N 1
ATOM 4612 C CA . ARG A 1 635 ? 52.094 87.438 -13.734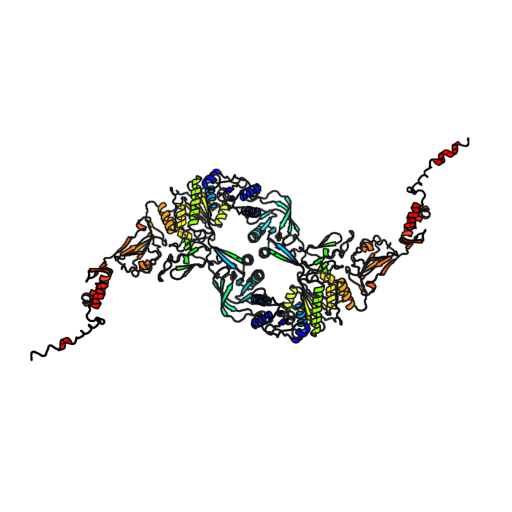 1 43.75 635 ARG A CA 1
ATOM 4613 C C . ARG A 1 635 ? 52.906 87.5 -15.023 1 43.75 635 ARG A C 1
ATOM 4615 O O . ARG A 1 635 ? 54.156 87.5 -14.992 1 43.75 635 ARG A O 1
ATOM 4622 N N . THR A 1 636 ? 52.375 87 -16.141 1 41.41 636 THR A N 1
ATOM 4623 C CA . THR A 1 636 ? 53 87 -17.469 1 41.41 636 THR A CA 1
ATOM 4624 C C . THR A 1 636 ? 53.469 88.375 -17.812 1 41.41 636 THR A C 1
ATOM 4626 O O . THR A 1 636 ? 52.688 89.375 -17.734 1 41.41 636 THR A O 1
ATOM 4629 N N . VAL A 1 637 ? 54.75 88.812 -17.578 1 42.31 637 VAL A N 1
ATOM 4630 C CA . VAL A 1 637 ? 55.438 90.062 -17.922 1 42.31 637 VAL A CA 1
ATOM 4631 C C . VAL A 1 637 ? 55.375 90.312 -19.438 1 42.31 637 VAL A C 1
ATOM 4633 O O . VAL A 1 637 ? 55.719 89.438 -20.219 1 42.31 637 VAL A O 1
ATOM 4636 N N . THR A 1 638 ? 54.406 91.125 -19.969 1 39.91 638 THR A N 1
ATOM 4637 C CA . THR A 1 638 ? 54.312 91.438 -21.391 1 39.91 638 THR A CA 1
ATOM 4638 C C . THR A 1 638 ? 55.438 92.312 -21.844 1 39.91 638 THR A C 1
ATOM 4640 O O . THR A 1 638 ? 56.125 92.938 -21.016 1 39.91 638 THR A O 1
ATOM 4643 N N . THR A 1 639 ? 55.938 92.375 -23.125 1 45.84 639 THR A N 1
ATOM 4644 C CA . THR A 1 639 ? 57.031 93.062 -23.859 1 45.84 639 THR A CA 1
ATOM 4645 C C . THR A 1 639 ? 57 94.562 -23.625 1 45.84 639 THR A C 1
ATOM 4647 O O . THR A 1 639 ? 58.031 95.25 -23.703 1 45.84 639 THR A O 1
ATOM 4650 N N . GLU A 1 640 ? 55.906 95.188 -23.578 1 42.78 640 GLU A N 1
ATOM 4651 C CA . GLU A 1 640 ? 55.812 96.688 -23.625 1 42.78 640 GLU A CA 1
ATOM 4652 C C . GLU A 1 640 ? 56.406 97.312 -22.375 1 42.78 640 GLU A C 1
ATOM 4654 O O . GLU A 1 640 ? 56.688 98.5 -22.344 1 42.78 640 GLU A O 1
ATOM 4659 N N . ASP A 1 641 ? 56.531 96.625 -21.344 1 36.62 641 ASP A N 1
ATOM 4660 C CA . ASP A 1 641 ? 56.906 97.188 -20.062 1 36.62 641 ASP A CA 1
ATOM 4661 C C . ASP A 1 641 ? 58.406 97.5 -20.031 1 36.62 641 ASP A C 1
ATOM 4663 O O . ASP A 1 641 ? 58.938 97.938 -19.016 1 36.62 641 ASP A O 1
ATOM 4667 N N . TYR A 1 642 ? 59.281 96.938 -20.859 1 39.44 642 TYR A N 1
ATOM 4668 C CA . TYR A 1 642 ? 60.719 97.188 -20.938 1 39.44 642 TYR A CA 1
ATOM 4669 C C . TYR A 1 642 ? 61.031 98.625 -21.391 1 39.44 642 TYR A C 1
ATOM 4671 O O . TYR A 1 642 ? 62.062 99.188 -21.078 1 39.44 642 TYR A O 1
ATOM 4679 N N . PHE A 1 643 ? 60.406 99.375 -22.406 1 38.28 643 PHE A N 1
ATOM 4680 C CA . PHE A 1 643 ? 60.938 100.438 -23.172 1 38.28 643 PHE A CA 1
ATOM 4681 C C . PHE A 1 643 ? 60.938 101.75 -22.344 1 38.28 643 PHE A C 1
ATOM 4683 O O . PHE A 1 643 ? 61.344 102.812 -22.828 1 38.28 643 PHE A O 1
ATOM 4690 N N . THR A 1 644 ? 60.406 101.875 -21.172 1 32 644 THR A N 1
ATOM 4691 C CA . THR A 1 644 ? 60.344 103.188 -20.641 1 32 644 THR A CA 1
ATOM 4692 C C . THR A 1 644 ? 61.625 103.562 -19.938 1 32 644 THR A C 1
ATOM 4694 O O . THR A 1 644 ? 61.781 104.688 -19.469 1 32 644 THR A O 1
ATOM 4697 N N . LYS A 1 645 ? 62.625 102.75 -19.469 1 37.34 645 LYS A N 1
ATOM 4698 C CA . LYS A 1 645 ? 63.531 103.312 -18.438 1 37.34 645 LYS A CA 1
ATOM 4699 C C . LYS A 1 645 ? 64.688 104.062 -19.078 1 37.34 645 LYS A C 1
ATOM 4701 O O . LYS A 1 645 ? 65.688 104.312 -18.422 1 37.34 645 LYS A O 1
ATOM 4706 N N . ARG A 1 646 ? 64.75 104.5 -20.359 1 30.86 646 ARG A N 1
ATOM 4707 C CA . ARG A 1 646 ? 66 105.188 -20.797 1 30.86 646 ARG A CA 1
ATOM 470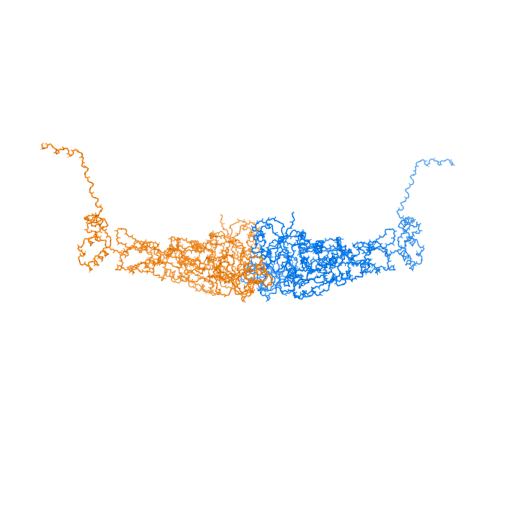8 C C . ARG A 1 646 ? 66.125 106.5 -20.062 1 30.86 646 ARG A C 1
ATOM 4710 O O . ARG A 1 646 ? 67.188 107.125 -20.109 1 30.86 646 ARG A O 1
ATOM 4717 N N . LYS A 1 647 ? 65.062 107.25 -19.875 1 32.06 647 LYS A N 1
ATOM 4718 C CA . LYS A 1 647 ? 65.188 108.688 -20.047 1 32.06 647 LYS A CA 1
ATOM 4719 C C . LYS A 1 647 ? 66 109.312 -18.953 1 32.06 647 LYS A C 1
ATOM 4721 O O . LYS A 1 647 ? 66.688 110.375 -19.172 1 32.06 647 LYS A O 1
ATOM 4726 N N . ASP A 1 648 ? 65.75 109.062 -17.641 1 29.08 648 ASP A N 1
ATOM 4727 C CA . ASP A 1 648 ? 66.188 110.125 -16.797 1 29.08 648 ASP A CA 1
ATOM 4728 C C . ASP A 1 648 ? 67.688 110.062 -16.5 1 29.08 648 ASP A C 1
ATOM 4730 O O . ASP A 1 648 ? 68.25 110.812 -15.711 1 29.08 648 ASP A O 1
ATOM 4734 N N . HIS A 1 649 ? 68.438 109 -17 1 26.14 649 HIS A N 1
ATOM 4735 C CA . HIS A 1 649 ? 69.875 109.375 -16.906 1 26.14 649 HIS A CA 1
ATOM 4736 C C . HIS A 1 649 ? 70.312 110.062 -18.188 1 26.14 649 HIS A C 1
ATOM 4738 O O . HIS A 1 649 ? 69.938 109.688 -19.297 1 26.14 649 HIS A O 1
ATOM 4744 N N . MET B 1 1 ? 21.531 -12.391 -35.188 1 45.25 1 MET B N 1
ATOM 4745 C CA . MET B 1 1 ? 22.734 -12.07 -34.438 1 45.25 1 MET B CA 1
ATOM 4746 C C . MET B 1 1 ? 22.906 -13.016 -33.25 1 45.25 1 MET B C 1
ATOM 4748 O O . MET B 1 1 ? 21.922 -13.406 -32.625 1 45.25 1 MET B O 1
ATOM 4752 N N . THR B 1 2 ? 24.031 -13.609 -33.25 1 62.75 2 THR B N 1
ATOM 4753 C CA . THR B 1 2 ? 24.328 -14.664 -32.281 1 62.75 2 THR B CA 1
ATOM 4754 C C . THR B 1 2 ? 24.375 -14.102 -30.859 1 62.75 2 THR B C 1
ATOM 4756 O O . THR B 1 2 ? 24.938 -13.031 -30.625 1 62.75 2 THR B O 1
ATOM 4759 N N . GLU B 1 3 ? 23.625 -14.617 -29.922 1 86.19 3 GLU B N 1
ATOM 4760 C CA . GLU B 1 3 ? 23.578 -14.219 -28.516 1 86.19 3 GLU B CA 1
ATOM 4761 C C . GLU B 1 3 ? 24.953 -14.398 -27.844 1 86.19 3 GLU B C 1
ATOM 4763 O O . GLU B 1 3 ? 25.719 -15.281 -28.219 1 86.19 3 GLU B O 1
ATOM 4768 N N . THR B 1 4 ? 25.375 -13.383 -27.156 1 93.19 4 THR B N 1
ATOM 4769 C CA . THR B 1 4 ? 26.641 -13.445 -26.438 1 93.19 4 THR B CA 1
ATOM 4770 C C . THR B 1 4 ? 26.406 -13.688 -24.938 1 93.19 4 THR B C 1
ATOM 4772 O O . THR B 1 4 ? 25.594 -12.992 -24.312 1 93.19 4 THR B O 1
ATOM 4775 N N . LEU B 1 5 ? 27.062 -14.719 -24.469 1 97 5 LEU B N 1
ATOM 4776 C CA . LEU B 1 5 ? 27.047 -14.984 -23.031 1 97 5 LEU B CA 1
ATOM 4777 C C . LEU B 1 5 ? 28.188 -14.25 -22.344 1 97 5 LEU B C 1
ATOM 4779 O O . LEU B 1 5 ? 29.359 -14.453 -22.672 1 97 5 LEU B O 1
ATOM 4783 N N . ILE B 1 6 ? 27.875 -13.391 -21.422 1 97.69 6 ILE B N 1
ATOM 4784 C CA . ILE B 1 6 ? 28.891 -12.633 -20.688 1 97.69 6 ILE B CA 1
ATOM 4785 C C . ILE B 1 6 ? 29.25 -13.367 -19.406 1 97.69 6 ILE B C 1
ATOM 4787 O O . ILE B 1 6 ? 28.391 -13.602 -18.547 1 97.69 6 ILE B O 1
ATOM 4791 N N . LEU B 1 7 ? 30.547 -13.703 -19.281 1 98.06 7 LEU B N 1
ATOM 4792 C CA . LEU B 1 7 ? 31 -14.547 -18.172 1 98.06 7 LEU B CA 1
ATOM 4793 C C . LEU B 1 7 ? 31.703 -13.719 -17.109 1 98.06 7 LEU B C 1
ATOM 4795 O O . LEU B 1 7 ? 32.438 -12.781 -17.422 1 98.06 7 LEU B O 1
ATOM 4799 N N . CYS B 1 8 ? 31.453 -14.078 -15.867 1 97.88 8 CYS B N 1
ATOM 4800 C CA . CYS B 1 8 ? 32.125 -13.484 -14.711 1 97.88 8 CYS B CA 1
ATOM 4801 C C . CYS B 1 8 ? 32.438 -14.547 -13.664 1 97.88 8 CYS B C 1
ATOM 4803 O O . CYS B 1 8 ? 31.578 -15.352 -13.312 1 97.88 8 CYS B O 1
ATOM 4805 N N . ASP B 1 9 ? 33.688 -14.539 -13.102 1 97.25 9 ASP B N 1
ATOM 4806 C CA . ASP B 1 9 ? 34.031 -15.562 -12.125 1 97.25 9 ASP B CA 1
ATOM 4807 C C . ASP B 1 9 ? 33.781 -15.078 -10.703 1 97.25 9 ASP B C 1
ATOM 4809 O O . ASP B 1 9 ? 34.125 -15.758 -9.734 1 97.25 9 ASP B O 1
ATOM 4813 N N . CYS B 1 10 ? 33.188 -13.844 -10.555 1 97.31 10 CYS B N 1
ATOM 4814 C CA . CYS B 1 10 ? 32.719 -13.297 -9.297 1 97.31 10 CYS B CA 1
ATOM 4815 C C . CYS B 1 10 ? 33.844 -13.195 -8.273 1 97.31 10 CYS B C 1
ATOM 4817 O O . CYS B 1 10 ? 33.75 -13.758 -7.18 1 97.31 10 CYS B O 1
ATOM 4819 N N . GLY B 1 11 ? 34.938 -12.539 -8.594 1 95.12 11 GLY B N 1
ATOM 4820 C CA . GLY B 1 11 ? 36.062 -12.312 -7.707 1 95.12 11 GLY B CA 1
ATOM 4821 C C . GLY B 1 11 ? 36.969 -13.508 -7.602 1 95.12 11 GLY B C 1
ATOM 4822 O O . GLY B 1 11 ? 37.562 -13.766 -6.539 1 95.12 11 GLY B O 1
ATOM 4823 N N . GLY B 1 12 ? 37 -14.312 -8.562 1 95.69 12 GLY B N 1
ATOM 4824 C CA . GLY B 1 12 ? 37.844 -15.477 -8.57 1 95.69 12 GLY B CA 1
ATOM 4825 C C . GLY B 1 12 ? 37.312 -16.641 -7.762 1 95.69 12 GLY B C 1
ATOM 4826 O O . GLY B 1 12 ? 38.031 -17.578 -7.438 1 95.69 12 GLY B O 1
ATOM 4827 N N . SER B 1 13 ? 36.031 -16.578 -7.461 1 96.38 13 SER B N 1
ATOM 4828 C CA . SER B 1 13 ? 35.469 -17.562 -6.539 1 96.38 13 SER B CA 1
ATOM 4829 C C . SER B 1 13 ? 35.031 -18.828 -7.273 1 96.38 13 SER B C 1
ATOM 4831 O O . SER B 1 13 ? 34.656 -19.812 -6.641 1 96.38 13 SER B O 1
ATOM 4833 N N . GLN B 1 14 ? 35.031 -18.844 -8.594 1 96.56 14 GLN B N 1
ATOM 4834 C CA . GLN B 1 14 ? 34.656 -20.031 -9.375 1 96.56 14 GLN B CA 1
ATOM 4835 C C . GLN B 1 14 ? 35.562 -20.156 -10.602 1 96.56 14 GLN B C 1
ATOM 4837 O O . GLN B 1 14 ? 36.188 -19.188 -11.031 1 96.56 14 GLN B O 1
ATOM 4842 N N . THR B 1 15 ? 35.625 -21.328 -11.125 1 94.81 15 THR B N 1
ATOM 4843 C CA . THR B 1 15 ? 36.375 -21.609 -12.336 1 94.81 15 THR B CA 1
ATOM 4844 C C . THR B 1 15 ? 35.438 -21.734 -13.539 1 94.81 15 THR B C 1
ATOM 4846 O O . THR B 1 15 ? 34.469 -22.5 -13.508 1 94.81 15 THR B O 1
ATOM 4849 N N . LEU B 1 16 ? 35.719 -20.969 -14.578 1 97 16 LEU B N 1
ATOM 4850 C CA . LEU B 1 16 ? 34.938 -21 -15.805 1 97 16 LEU B CA 1
ATOM 4851 C C . LEU B 1 16 ? 35.812 -21.328 -17 1 97 16 LEU B C 1
ATOM 4853 O O . LEU B 1 16 ? 36.75 -20.578 -17.328 1 97 16 LEU B O 1
ATOM 4857 N N . ASP B 1 17 ? 35.562 -22.453 -17.578 1 95.94 17 ASP B N 1
ATOM 4858 C CA . ASP B 1 17 ? 36.219 -22.797 -18.844 1 95.94 17 ASP B CA 1
ATOM 4859 C C . ASP B 1 17 ? 35.469 -22.25 -20.031 1 95.94 17 ASP B C 1
ATOM 4861 O O . ASP B 1 17 ? 34.531 -22.891 -20.516 1 95.94 17 ASP B O 1
ATOM 4865 N N . ARG B 1 18 ? 35.906 -21.188 -20.516 1 96 18 ARG B N 1
ATOM 4866 C CA . ARG B 1 18 ? 35.219 -20.453 -21.578 1 96 18 ARG B CA 1
ATOM 4867 C C . ARG B 1 18 ? 35.031 -21.328 -22.812 1 96 18 ARG B C 1
ATOM 4869 O O . ARG B 1 18 ? 33.938 -21.359 -23.391 1 96 18 ARG B O 1
ATOM 4876 N N . GLU B 1 19 ? 36 -21.984 -23.219 1 95.12 19 GLU B N 1
ATOM 4877 C CA . GLU B 1 19 ? 35.938 -22.812 -24.438 1 95.12 19 GLU B CA 1
ATOM 4878 C C . GLU B 1 19 ? 34.969 -23.984 -24.266 1 95.12 19 GLU B C 1
ATOM 4880 O O . GLU B 1 19 ? 34.219 -24.281 -25.172 1 95.12 19 GLU B O 1
ATOM 4885 N N . GLN B 1 20 ? 35.062 -24.578 -23.172 1 95.88 20 GLN B N 1
ATOM 4886 C CA . GLN B 1 20 ? 34.156 -25.703 -22.906 1 95.88 20 GLN B CA 1
ATOM 4887 C C . GLN B 1 20 ? 32.688 -25.25 -22.875 1 95.88 20 GLN B C 1
ATOM 4889 O O . GLN B 1 20 ? 31.828 -25.906 -23.453 1 95.88 20 GLN B O 1
ATOM 4894 N N . ILE B 1 21 ? 32.438 -24.141 -22.234 1 96.94 21 ILE B N 1
ATOM 4895 C CA . ILE B 1 21 ? 31.094 -23.609 -22.156 1 96.94 21 ILE B CA 1
ATOM 4896 C C . ILE B 1 21 ? 30.609 -23.234 -23.562 1 96.94 21 ILE B C 1
ATOM 4898 O O . ILE B 1 21 ? 29.5 -23.609 -23.953 1 96.94 21 ILE B O 1
ATOM 4902 N N . ALA B 1 22 ? 31.438 -22.641 -24.344 1 95.12 22 ALA B N 1
ATOM 4903 C CA . ALA B 1 22 ? 31.078 -22.203 -25.688 1 95.12 22 ALA B CA 1
ATOM 4904 C C . ALA B 1 22 ? 30.812 -23.391 -26.594 1 95.12 22 ALA B C 1
ATOM 4906 O O . ALA B 1 22 ? 29.969 -23.312 -27.5 1 95.12 22 ALA B O 1
ATOM 4907 N N . SER B 1 23 ? 31.469 -24.438 -26.328 1 93.81 23 SER B N 1
ATOM 4908 C CA . SER B 1 23 ? 31.344 -25.625 -27.172 1 93.81 23 SER B CA 1
ATOM 4909 C C . SER B 1 23 ? 29.969 -26.266 -27.031 1 93.81 23 SER B C 1
ATOM 4911 O O . SER B 1 23 ? 29.5 -26.969 -27.922 1 93.81 23 SER B O 1
ATOM 4913 N N . GLY B 1 24 ? 29.344 -25.969 -26 1 92.56 24 GLY B N 1
ATOM 4914 C CA . GLY B 1 24 ? 28.078 -26.625 -25.75 1 92.56 24 GLY B CA 1
ATOM 4915 C C . GLY B 1 24 ? 26.891 -25.688 -25.766 1 92.56 24 GLY B C 1
ATOM 4916 O O . GLY B 1 24 ? 25.766 -26.094 -26.062 1 92.56 24 GLY B O 1
ATOM 4917 N N . CYS B 1 25 ? 27.062 -24.484 -25.438 1 89.56 25 CYS B N 1
ATOM 4918 C CA . CYS B 1 25 ? 25.922 -23.609 -25.172 1 89.56 25 CYS B CA 1
ATOM 4919 C C . CYS B 1 25 ? 25.391 -23.031 -26.469 1 89.56 25 CYS B C 1
ATOM 4921 O O . CYS B 1 25 ? 24.266 -22.516 -26.516 1 89.56 25 CYS B O 1
ATOM 4923 N N . GLY B 1 26 ? 26.109 -23.047 -27.547 1 87.25 26 GLY B N 1
ATOM 4924 C CA . GLY B 1 26 ? 25.609 -22.578 -28.828 1 87.25 26 GLY B CA 1
ATOM 4925 C C . GLY B 1 26 ? 25.719 -21.078 -29 1 87.25 26 GLY B C 1
ATOM 4926 O O . GLY B 1 26 ? 25.062 -20.5 -29.875 1 87.25 26 GLY B O 1
ATOM 4927 N N . ALA B 1 27 ? 26.422 -20.422 -28.109 1 91.19 27 ALA B N 1
ATOM 4928 C CA . ALA B 1 27 ? 26.625 -18.984 -28.188 1 91.19 27 ALA B CA 1
ATOM 4929 C C . ALA B 1 27 ? 28.094 -18.609 -28 1 91.19 27 ALA B C 1
ATOM 4931 O O . ALA B 1 27 ? 28.891 -19.453 -27.562 1 91.19 27 ALA B O 1
ATOM 4932 N N . SER B 1 28 ? 28.375 -17.391 -28.484 1 93.44 28 SER B N 1
ATOM 4933 C CA . SER B 1 28 ? 29.719 -16.875 -28.172 1 93.44 28 SER B CA 1
ATOM 4934 C C . SER B 1 28 ? 29.828 -16.469 -26.719 1 93.44 28 SER B C 1
ATOM 4936 O O . SER B 1 28 ? 28.844 -16.047 -26.094 1 93.44 28 SER B O 1
ATOM 4938 N N . CYS B 1 29 ? 31 -16.703 -26.172 1 96.06 29 CYS B N 1
ATOM 4939 C CA . CYS B 1 29 ? 31.234 -16.344 -24.781 1 96.06 29 CYS B CA 1
ATOM 4940 C C . CYS B 1 29 ? 32.219 -15.188 -24.688 1 96.06 29 CYS B C 1
ATOM 4942 O O . CYS B 1 29 ? 33.219 -15.141 -25.438 1 96.06 29 CYS B O 1
ATOM 4944 N N . SER B 1 30 ? 32 -14.312 -23.875 1 95.94 30 SER B N 1
ATOM 4945 C CA . SER B 1 30 ? 32.969 -13.25 -23.594 1 95.94 30 SER B CA 1
ATOM 4946 C C . SER B 1 30 ? 34.188 -13.797 -22.859 1 95.94 30 SER B C 1
ATOM 4948 O O . SER B 1 30 ? 34.219 -14.977 -22.516 1 95.94 30 SER B O 1
ATOM 4950 N N . ARG B 1 31 ? 35.125 -12.852 -22.734 1 95.81 31 ARG B N 1
ATOM 4951 C CA . ARG B 1 31 ? 36.156 -13.188 -21.75 1 95.81 31 ARG B CA 1
ATOM 4952 C C . ARG B 1 31 ? 35.562 -13.336 -20.359 1 95.81 31 ARG B C 1
ATOM 4954 O O . ARG B 1 31 ? 34.438 -12.922 -20.125 1 95.81 31 ARG B O 1
ATOM 4961 N N . VAL B 1 32 ? 36.344 -13.953 -19.453 1 97.75 32 VAL B N 1
ATOM 4962 C CA . VAL B 1 32 ? 35.875 -14.117 -18.094 1 97.75 32 VAL B CA 1
ATOM 4963 C C . VAL B 1 32 ? 36.219 -12.867 -17.266 1 97.75 32 VAL B C 1
ATOM 4965 O O . VAL B 1 32 ? 37.406 -12.594 -17.031 1 97.75 32 VAL B O 1
ATOM 4968 N N . PHE B 1 33 ? 35.219 -12.141 -16.891 1 97.81 33 PHE B N 1
ATOM 4969 C CA . PHE B 1 33 ? 35.438 -10.953 -16.062 1 97.81 33 PHE B CA 1
ATOM 4970 C C . PHE B 1 33 ? 35.531 -11.336 -14.594 1 97.81 33 PHE B C 1
ATOM 4972 O O . PHE B 1 33 ? 35.219 -12.469 -14.219 1 97.81 33 PHE B O 1
ATOM 4979 N N . ARG B 1 34 ? 35.938 -10.406 -13.758 1 96.62 34 ARG B N 1
ATOM 4980 C CA . ARG B 1 34 ? 36.156 -10.664 -12.344 1 96.62 34 ARG B CA 1
ATOM 4981 C C . ARG B 1 34 ? 35.094 -9.984 -11.484 1 96.62 34 ARG B C 1
ATOM 4983 O O . ARG B 1 34 ? 34.719 -10.5 -10.438 1 96.62 34 ARG B O 1
ATOM 4990 N N . ALA B 1 35 ? 34.688 -8.836 -11.852 1 96.38 35 ALA B N 1
ATOM 4991 C CA . ALA B 1 35 ? 33.781 -8.008 -11.07 1 96.38 35 ALA B CA 1
ATOM 4992 C C . ALA B 1 35 ? 32.875 -7.188 -11.977 1 96.38 35 ALA B C 1
ATOM 4994 O O . ALA B 1 35 ? 32.844 -5.957 -11.875 1 96.38 35 ALA B O 1
ATOM 4995 N N . LEU B 1 36 ? 31.984 -7.887 -12.68 1 96.56 36 LEU B N 1
ATOM 4996 C CA . LEU B 1 36 ? 31.156 -7.301 -13.727 1 96.56 36 LEU B CA 1
ATOM 4997 C C . LEU B 1 36 ? 30.125 -6.355 -13.133 1 96.56 36 LEU B C 1
ATOM 4999 O O . LEU B 1 36 ? 29.766 -5.355 -13.758 1 96.56 36 LEU B O 1
ATOM 5003 N N . CYS B 1 37 ? 29.625 -6.609 -11.883 1 97.12 37 CYS B N 1
ATOM 5004 C CA . CYS B 1 37 ? 28.516 -5.859 -11.305 1 97.12 37 CYS B CA 1
ATOM 5005 C C . CYS B 1 37 ? 29.016 -4.664 -10.508 1 97.12 37 CYS B C 1
ATOM 5007 O O . CYS B 1 37 ? 28.234 -3.861 -10.008 1 97.12 37 CYS B O 1
ATOM 5009 N N . THR B 1 38 ? 30.359 -4.535 -10.359 1 95.56 38 THR B N 1
ATOM 5010 C CA . THR B 1 38 ? 30.938 -3.432 -9.609 1 95.56 38 THR B CA 1
ATOM 5011 C C . THR B 1 38 ? 32.031 -2.74 -10.422 1 95.56 38 THR B C 1
ATOM 5013 O O . THR B 1 38 ? 31.734 -1.917 -11.289 1 95.56 38 THR B O 1
ATOM 5016 N N . ASP B 1 39 ? 33.312 -3.268 -10.352 1 95.5 39 ASP B N 1
ATOM 5017 C CA . ASP B 1 39 ? 34.469 -2.594 -10.891 1 95.5 39 ASP B CA 1
ATOM 5018 C C . ASP B 1 39 ? 34.469 -2.621 -12.422 1 95.5 39 ASP B C 1
ATOM 5020 O O . ASP B 1 39 ? 35.094 -1.763 -13.07 1 95.5 39 ASP B O 1
ATOM 5024 N N . GLU B 1 40 ? 33.812 -3.549 -12.969 1 97.69 40 GLU B N 1
ATOM 5025 C CA . GLU B 1 40 ? 33.844 -3.697 -14.414 1 97.69 40 GLU B CA 1
ATOM 5026 C C . GLU B 1 40 ? 32.438 -3.443 -15.008 1 97.69 40 GLU B C 1
ATOM 5028 O O . GLU B 1 40 ? 32.094 -4.016 -16.047 1 97.69 40 GLU B O 1
ATOM 5033 N N . ILE B 1 41 ? 31.656 -2.664 -14.328 1 97.19 41 ILE B N 1
ATOM 5034 C CA . ILE B 1 41 ? 30.281 -2.396 -14.742 1 97.19 41 ILE B CA 1
ATOM 5035 C C . ILE B 1 41 ? 30.281 -1.666 -16.094 1 97.19 41 ILE B C 1
ATOM 5037 O O . ILE B 1 41 ? 29.359 -1.823 -16.891 1 97.19 41 ILE B O 1
ATOM 5041 N N . ALA B 1 42 ? 31.344 -0.847 -16.391 1 97.31 42 ALA B N 1
ATOM 5042 C CA . ALA B 1 42 ? 31.453 -0.136 -17.656 1 97.31 42 ALA B CA 1
ATOM 5043 C C . ALA B 1 42 ? 31.609 -1.112 -18.812 1 97.31 42 ALA B C 1
ATOM 5045 O O . ALA B 1 42 ? 31.109 -0.854 -19.922 1 97.31 42 ALA B O 1
ATOM 5046 N N . ARG B 1 43 ? 32.281 -2.199 -18.547 1 97.25 43 ARG B N 1
ATOM 5047 C CA . ARG B 1 43 ? 32.406 -3.229 -19.562 1 97.25 43 ARG B CA 1
ATOM 5048 C C . ARG B 1 43 ? 31.078 -3.91 -19.844 1 97.25 43 ARG B C 1
ATOM 5050 O O . ARG B 1 43 ? 30.75 -4.211 -20.984 1 97.25 43 ARG B O 1
ATOM 5057 N N . ALA B 1 44 ? 30.359 -4.172 -18.781 1 97.25 44 ALA B N 1
ATOM 5058 C CA . ALA B 1 44 ? 29.016 -4.711 -18.953 1 97.25 44 ALA B CA 1
ATOM 5059 C C . ALA B 1 44 ? 28.156 -3.785 -19.812 1 97.25 44 ALA B C 1
ATOM 5061 O O . ALA B 1 44 ? 27.453 -4.242 -20.719 1 97.25 44 ALA B O 1
ATOM 5062 N N . ALA B 1 45 ? 28.281 -2.492 -19.547 1 97.44 45 ALA B N 1
ATOM 5063 C CA . ALA B 1 45 ? 27.531 -1.494 -20.297 1 97.44 45 ALA B CA 1
ATOM 5064 C C . ALA B 1 45 ? 27.859 -1.552 -21.781 1 97.44 45 ALA B C 1
ATOM 5066 O O . ALA B 1 45 ? 26.969 -1.521 -22.641 1 97.44 45 ALA B O 1
ATOM 5067 N N . GLU B 1 46 ? 29.141 -1.682 -22.047 1 96.69 46 GLU B N 1
ATOM 5068 C CA . GLU B 1 46 ? 29.594 -1.748 -23.438 1 96.69 46 GLU B CA 1
ATOM 5069 C C . GLU B 1 46 ? 29.016 -2.967 -24.156 1 96.69 46 GLU B C 1
ATOM 5071 O O . GLU B 1 46 ? 28.547 -2.859 -25.281 1 96.69 46 GLU B O 1
ATOM 5076 N N . LEU B 1 47 ? 29.047 -4.066 -23.5 1 96.38 47 LEU B N 1
ATOM 5077 C CA . LEU B 1 47 ? 28.562 -5.309 -24.094 1 96.38 47 LEU B CA 1
ATOM 5078 C C . LEU B 1 47 ? 27.047 -5.281 -24.266 1 96.38 47 LEU B C 1
ATOM 5080 O O . LEU B 1 47 ? 26.516 -5.781 -25.25 1 96.38 47 LEU B O 1
ATOM 5084 N N . MET B 1 48 ? 26.328 -4.73 -23.312 1 96.19 48 MET B N 1
ATOM 5085 C CA . MET B 1 48 ? 24.875 -4.625 -23.375 1 96.19 48 MET B CA 1
ATOM 5086 C C . MET B 1 48 ? 24.438 -3.727 -24.531 1 96.19 48 MET B C 1
ATOM 5088 O O . MET B 1 48 ? 23.406 -3.977 -25.156 1 96.19 48 MET B O 1
ATOM 5092 N N . GLN B 1 49 ? 25.219 -2.699 -24.797 1 95.19 49 GLN B N 1
ATOM 5093 C CA . GLN B 1 49 ? 24.922 -1.782 -25.891 1 95.19 49 GLN B CA 1
ATOM 5094 C C . GLN B 1 49 ? 25.047 -2.475 -27.234 1 95.19 49 GLN B C 1
ATOM 5096 O O . GLN B 1 49 ? 24.359 -2.123 -28.203 1 95.19 49 GLN B O 1
ATOM 5101 N N . ALA B 1 50 ? 25.906 -3.395 -27.281 1 91.25 50 ALA B N 1
ATOM 5102 C CA . ALA B 1 50 ? 26.062 -4.156 -28.516 1 91.25 50 ALA B CA 1
ATOM 5103 C C . ALA B 1 50 ? 24.844 -5.027 -28.781 1 91.25 50 ALA B C 1
ATOM 5105 O O . ALA B 1 50 ? 24.594 -5.426 -29.922 1 91.25 50 ALA B O 1
ATOM 5106 N N . GLY B 1 51 ? 24.125 -5.398 -27.797 1 89.75 51 GLY B N 1
ATOM 5107 C CA . GLY B 1 51 ? 22.828 -6.062 -27.922 1 89.75 51 GLY B CA 1
ATOM 5108 C C . GLY B 1 51 ? 22.938 -7.574 -27.859 1 89.75 51 GLY B C 1
ATOM 5109 O O . GLY B 1 51 ? 24.031 -8.133 -27.953 1 89.75 51 GLY B O 1
ATOM 5110 N N . ASP B 1 52 ? 21.812 -8.281 -27.562 1 90 52 ASP B N 1
ATOM 5111 C CA . ASP B 1 52 ? 21.625 -9.727 -27.578 1 90 52 ASP B CA 1
ATOM 5112 C C . ASP B 1 52 ? 22.578 -10.422 -26.625 1 90 52 ASP B C 1
ATOM 5114 O O . ASP B 1 52 ? 23.359 -11.289 -27.031 1 90 52 ASP B O 1
ATOM 5118 N N . VAL B 1 53 ? 22.5 -10.008 -25.391 1 94.81 53 VAL B N 1
ATOM 5119 C CA . VAL B 1 53 ? 23.438 -10.555 -24.406 1 94.81 53 VAL B CA 1
ATOM 5120 C C . VAL B 1 53 ? 22.672 -11.289 -23.312 1 94.81 53 VAL B C 1
ATOM 5122 O O . VAL B 1 53 ? 21.516 -10.945 -23.016 1 94.81 53 VAL B O 1
ATOM 5125 N N . VAL B 1 54 ? 23.281 -12.32 -22.766 1 96.38 54 VAL B N 1
ATOM 5126 C CA . VAL B 1 54 ? 22.875 -13.008 -21.531 1 96.38 54 VAL B CA 1
ATOM 5127 C C . VAL B 1 54 ? 24 -12.914 -20.5 1 96.38 54 VAL B C 1
ATOM 5129 O O . VAL B 1 54 ? 25.156 -13.219 -20.797 1 96.38 54 VAL B O 1
ATOM 5132 N N . ILE B 1 55 ? 23.672 -12.438 -19.344 1 97.69 55 ILE B N 1
ATOM 5133 C CA . ILE B 1 55 ? 24.672 -12.266 -18.297 1 97.69 55 ILE B CA 1
ATOM 5134 C C . ILE B 1 55 ? 24.641 -13.469 -17.359 1 97.69 55 ILE B C 1
ATOM 5136 O O . ILE B 1 55 ? 23.594 -13.836 -16.828 1 97.69 55 ILE B O 1
ATOM 5140 N N . ALA B 1 56 ? 25.812 -14.094 -17.109 1 97.5 56 ALA B N 1
ATOM 5141 C CA . ALA B 1 56 ? 25.922 -15.273 -16.266 1 97.5 56 ALA B CA 1
ATOM 5142 C C . ALA B 1 56 ? 25.953 -14.883 -14.781 1 97.5 56 ALA B C 1
ATOM 5144 O O . ALA B 1 56 ? 26.906 -15.219 -14.078 1 97.5 56 ALA B O 1
ATOM 5145 N N . CYS B 1 57 ? 24.891 -14.211 -14.383 1 96.56 57 CYS B N 1
ATOM 5146 C CA . CYS B 1 57 ? 24.719 -13.82 -12.984 1 96.56 57 CYS B CA 1
ATOM 5147 C C . CYS B 1 57 ? 23.25 -13.867 -12.578 1 96.56 5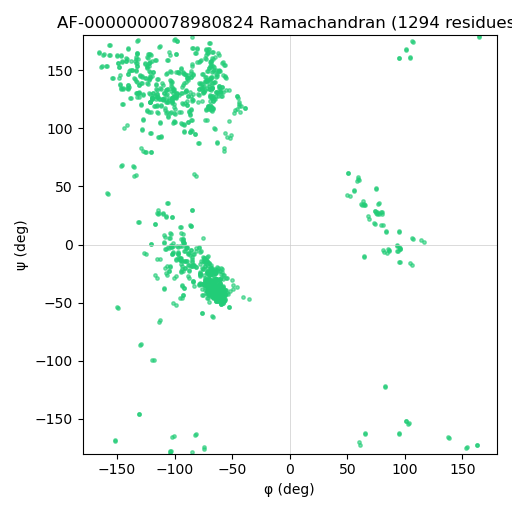7 CYS B C 1
ATOM 5149 O O . CYS B 1 57 ? 22.422 -13.148 -13.141 1 96.56 57 CYS B O 1
ATOM 5151 N N . GLY B 1 58 ? 22.938 -14.664 -11.586 1 95.06 58 GLY B N 1
ATOM 5152 C CA . GLY B 1 58 ? 21.594 -14.719 -11.055 1 95.06 58 GLY B CA 1
ATOM 5153 C C . GLY B 1 58 ? 21.391 -13.82 -9.852 1 95.06 58 GLY B C 1
ATOM 5154 O O . GLY B 1 58 ? 20.25 -13.516 -9.484 1 95.06 58 GLY B O 1
ATOM 5155 N N . GLN B 1 59 ? 22.391 -13.273 -9.25 1 95.81 59 GLN B N 1
ATOM 5156 C CA . GLN B 1 59 ? 22.344 -12.57 -7.969 1 95.81 59 GLN B CA 1
ATOM 5157 C C . GLN B 1 59 ? 22.125 -11.07 -8.18 1 95.81 59 GLN B C 1
ATOM 5159 O O . GLN B 1 59 ? 21.312 -10.461 -7.488 1 95.81 59 GLN B O 1
ATOM 5164 N N . GLU B 1 60 ? 22.812 -10.445 -9.156 1 97.12 60 GLU B N 1
ATOM 5165 C CA . GLU B 1 60 ? 22.812 -8.992 -9.32 1 97.12 60 GLU B CA 1
ATOM 5166 C C . GLU B 1 60 ? 21.984 -8.578 -10.531 1 97.12 60 GLU B C 1
ATOM 5168 O O . GLU B 1 60 ? 22.328 -7.637 -11.242 1 97.12 60 GLU B O 1
ATOM 5173 N N . GLN B 1 61 ? 20.891 -9.32 -10.766 1 96.69 61 GLN B N 1
ATOM 5174 C CA . GLN B 1 61 ? 20.031 -9.023 -11.914 1 96.69 61 GLN B CA 1
ATOM 5175 C C . GLN B 1 61 ? 19.516 -7.59 -11.852 1 96.69 61 GLN B C 1
ATOM 5177 O O . GLN B 1 61 ? 19.438 -6.906 -12.875 1 96.69 61 GLN B O 1
ATOM 5182 N N . ALA B 1 62 ? 19.156 -7.137 -10.641 1 94.88 62 ALA B N 1
ATOM 5183 C CA . ALA B 1 62 ? 18.609 -5.797 -10.477 1 94.88 62 ALA B CA 1
ATOM 5184 C C . ALA B 1 62 ? 19.594 -4.73 -10.93 1 94.88 62 ALA B C 1
ATOM 5186 O O . ALA B 1 62 ? 19.203 -3.736 -11.547 1 94.88 62 ALA B O 1
ATOM 5187 N N . VAL B 1 63 ? 20.844 -4.91 -10.695 1 96.38 63 VAL B N 1
ATOM 5188 C CA . VAL B 1 63 ? 21.906 -3.969 -11.062 1 96.38 63 VAL B CA 1
ATOM 5189 C C . VAL B 1 63 ? 21.953 -3.83 -12.586 1 96.38 63 VAL B C 1
ATOM 5191 O O . VAL B 1 63 ? 22.016 -2.717 -13.109 1 96.38 63 VAL B O 1
ATOM 5194 N N . PHE B 1 64 ? 21.875 -4.914 -13.25 1 97.69 64 PHE B N 1
ATOM 5195 C CA . PHE B 1 64 ? 22 -4.906 -14.703 1 97.69 64 PHE B CA 1
ATOM 5196 C C . PHE B 1 64 ? 20.703 -4.422 -15.352 1 97.69 64 PHE B C 1
ATOM 5198 O O . PHE B 1 64 ? 20.734 -3.787 -16.406 1 97.69 64 PHE B O 1
ATOM 5205 N N . THR B 1 65 ? 19.562 -4.754 -14.719 1 96.5 65 THR B N 1
ATOM 5206 C CA . THR B 1 65 ? 18.297 -4.234 -15.203 1 96.5 65 THR B CA 1
ATOM 5207 C C . THR B 1 65 ? 18.25 -2.713 -15.109 1 96.5 65 THR B C 1
ATOM 5209 O O . THR B 1 65 ? 17.828 -2.037 -16.047 1 96.5 65 THR B O 1
ATOM 5212 N N . ASP B 1 66 ? 18.734 -2.189 -14.023 1 94.31 66 ASP B N 1
ATOM 5213 C CA . ASP B 1 66 ? 18.812 -0.743 -13.844 1 94.31 66 ASP B CA 1
ATOM 5214 C C . ASP B 1 66 ? 19.766 -0.12 -14.875 1 94.31 66 ASP B C 1
ATOM 5216 O O . ASP B 1 66 ? 19.469 0.943 -15.422 1 94.31 66 ASP B O 1
ATOM 5220 N N . LEU B 1 67 ? 20.891 -0.765 -15.086 1 96.81 67 LEU B N 1
ATOM 5221 C CA . LEU B 1 67 ? 21.859 -0.301 -16.062 1 96.81 67 LEU B CA 1
ATOM 5222 C C . LEU B 1 67 ? 21.25 -0.246 -17.469 1 96.81 67 LEU B C 1
ATOM 5224 O O . LEU B 1 67 ? 21.469 0.71 -18.203 1 96.81 67 LEU B O 1
ATOM 5228 N N . ALA B 1 68 ? 20.484 -1.264 -17.797 1 97.56 68 ALA B N 1
ATOM 5229 C CA . ALA B 1 68 ? 19.812 -1.294 -19.094 1 97.56 68 ALA B CA 1
ATOM 5230 C C . ALA B 1 68 ? 18.875 -0.098 -19.25 1 97.56 68 ALA B C 1
ATOM 5232 O O . ALA B 1 68 ? 18.828 0.526 -20.312 1 97.56 68 ALA B O 1
ATOM 5233 N N . THR B 1 69 ? 18.141 0.153 -18.188 1 95.44 69 THR B N 1
ATOM 5234 C CA . THR B 1 69 ? 17.234 1.291 -18.188 1 95.44 69 THR B CA 1
ATOM 5235 C C . THR B 1 69 ? 17.984 2.596 -18.406 1 95.44 69 THR B C 1
ATOM 5237 O O . THR B 1 69 ? 17.594 3.43 -19.219 1 95.44 69 THR B O 1
ATOM 5240 N N . GLU B 1 70 ? 19.078 2.771 -17.734 1 95.62 70 GLU B N 1
ATOM 5241 C CA . GLU B 1 70 ? 19.906 3.965 -17.844 1 95.62 70 GLU B CA 1
ATOM 5242 C C . GLU B 1 70 ? 20.469 4.125 -19.25 1 95.62 70 GLU B C 1
ATOM 5244 O O . GLU B 1 70 ? 20.547 5.238 -19.781 1 95.62 70 GLU B O 1
ATOM 5249 N N . LEU B 1 71 ? 20.812 3.025 -19.844 1 96.88 71 LEU B N 1
ATOM 5250 C CA . LEU B 1 71 ? 21.438 3.021 -21.172 1 96.88 71 LEU B CA 1
ATOM 5251 C C . LEU B 1 71 ? 20.375 3.105 -22.266 1 96.88 71 LEU B C 1
ATOM 5253 O O . LEU B 1 71 ? 20.688 3.393 -23.422 1 96.88 71 LEU B O 1
ATOM 5257 N N . GLY B 1 72 ? 19.141 2.812 -21.938 1 96.44 72 GLY B N 1
ATOM 5258 C CA . GLY B 1 72 ? 18.078 2.771 -22.922 1 96.44 72 GLY B CA 1
ATOM 5259 C C . GLY B 1 72 ? 18.141 1.552 -23.812 1 96.44 72 GLY B C 1
ATOM 5260 O O . GLY B 1 72 ? 17.859 1.642 -25.016 1 96.44 72 GLY B O 1
ATOM 5261 N N . VAL B 1 73 ? 18.672 0.488 -23.266 1 96.62 73 VAL B N 1
ATOM 5262 C CA . VAL B 1 73 ? 18.766 -0.741 -24.047 1 96.62 73 VAL B CA 1
ATOM 5263 C C . VAL B 1 73 ? 17.859 -1.807 -23.438 1 96.62 73 VAL B C 1
ATOM 5265 O O . VAL B 1 73 ? 17.297 -1.618 -22.344 1 96.62 73 VAL B O 1
ATOM 5268 N N . GLU B 1 74 ? 17.703 -2.869 -24.141 1 94.62 74 GLU B N 1
ATOM 5269 C CA . GLU B 1 74 ? 16.875 -3.971 -23.672 1 94.62 74 GLU B CA 1
ATOM 5270 C C . GLU B 1 74 ? 17.516 -4.672 -22.469 1 94.62 74 GLU B C 1
ATOM 5272 O O . GLU B 1 74 ? 18.734 -4.84 -22.422 1 94.62 74 GLU B O 1
ATOM 5277 N N . THR B 1 75 ? 16.719 -5.09 -21.562 1 95.62 75 THR B N 1
ATOM 5278 C CA . THR B 1 75 ? 17.203 -5.855 -20.422 1 95.62 75 THR B CA 1
ATOM 5279 C C . THR B 1 75 ? 17.797 -7.184 -20.875 1 95.62 75 THR B C 1
ATOM 5281 O O . THR B 1 75 ? 17.203 -7.91 -21.656 1 95.62 75 THR B O 1
ATOM 5284 N N . PRO B 1 76 ? 18.938 -7.512 -20.422 1 95.81 76 PRO B N 1
ATOM 5285 C CA . PRO B 1 76 ? 19.547 -8.781 -20.828 1 95.81 76 PRO B CA 1
ATOM 5286 C C . PRO B 1 76 ? 18.891 -9.992 -20.172 1 95.81 76 PRO B C 1
ATOM 5288 O O . PRO B 1 76 ? 18.141 -9.836 -19.203 1 95.81 76 PRO B O 1
ATOM 5291 N N . GLY B 1 77 ? 19.125 -11.172 -20.828 1 95.06 77 GLY B N 1
ATOM 5292 C CA . GLY B 1 77 ? 18.828 -12.398 -20.094 1 95.06 77 GLY B CA 1
ATOM 5293 C C . GLY B 1 77 ? 19.828 -12.703 -19 1 95.06 77 GLY B C 1
ATOM 5294 O O . GLY B 1 77 ? 20.891 -12.078 -18.938 1 95.06 77 GLY B O 1
ATOM 5295 N N . PHE B 1 78 ? 19.469 -13.664 -18.141 1 97.12 78 PHE B N 1
ATOM 5296 C CA . PHE B 1 78 ? 20.359 -14.023 -17.047 1 97.12 78 PHE B CA 1
ATOM 5297 C C . PHE B 1 78 ? 20.438 -15.531 -16.875 1 97.12 78 PHE B C 1
ATOM 5299 O O . PHE B 1 78 ? 19.453 -16.234 -17.141 1 97.12 78 PHE B O 1
ATOM 5306 N N . VAL B 1 79 ? 21.547 -15.992 -16.422 1 97.62 79 VAL B N 1
ATOM 5307 C CA . VAL B 1 79 ? 21.688 -17.391 -16.047 1 97.62 79 VAL B CA 1
ATOM 5308 C C . VAL B 1 79 ? 22.656 -17.516 -14.867 1 97.62 79 VAL B C 1
ATOM 5310 O O . VAL B 1 79 ? 23.703 -16.859 -14.844 1 97.62 79 VAL B O 1
ATOM 5313 N N . ASP B 1 80 ? 22.281 -18.297 -13.898 1 97.81 80 ASP B N 1
ATOM 5314 C CA . ASP B 1 80 ? 23.109 -18.5 -12.711 1 97.81 80 ASP B CA 1
ATOM 5315 C C . ASP B 1 80 ? 24.031 -19.703 -12.875 1 97.81 80 ASP B C 1
ATOM 5317 O O . ASP B 1 80 ? 23.625 -20.828 -12.617 1 97.81 80 ASP B O 1
ATOM 5321 N N . LEU B 1 81 ? 25.219 -19.469 -13.242 1 98.12 81 LEU B N 1
ATOM 5322 C CA . LEU B 1 81 ? 26.172 -20.562 -13.383 1 98.12 81 LEU B CA 1
ATOM 5323 C C . LEU B 1 81 ? 26.891 -20.828 -12.062 1 98.12 81 LEU B C 1
ATOM 5325 O O . LEU B 1 81 ? 27.312 -21.953 -11.797 1 98.12 81 LEU B O 1
ATOM 5329 N N . ARG B 1 82 ? 26.953 -19.766 -11.336 1 97.44 82 ARG B N 1
ATOM 5330 C CA . ARG B 1 82 ? 27.734 -19.812 -10.109 1 97.44 82 ARG B CA 1
ATOM 5331 C C . ARG B 1 82 ? 27.094 -20.75 -9.086 1 97.44 82 ARG B C 1
ATOM 5333 O O . ARG B 1 82 ? 27.625 -21.812 -8.789 1 97.44 82 ARG B O 1
ATOM 5340 N N . ASP B 1 83 ? 25.875 -20.469 -8.633 1 97.69 83 ASP B N 1
ATOM 5341 C CA . ASP B 1 83 ? 25.203 -21.234 -7.586 1 97.69 83 ASP B CA 1
ATOM 5342 C C . ASP B 1 83 ? 24.812 -22.609 -8.102 1 97.69 83 ASP B C 1
ATOM 5344 O O . ASP B 1 83 ? 24.781 -23.578 -7.332 1 97.69 83 ASP B O 1
ATOM 5348 N N . ARG B 1 84 ? 24.531 -22.719 -9.344 1 98.44 84 ARG B N 1
ATOM 5349 C CA . ARG B 1 84 ? 23.953 -23.953 -9.898 1 98.44 84 ARG B CA 1
ATOM 5350 C C . ARG B 1 84 ? 25.047 -24.906 -10.367 1 98.44 84 ARG B C 1
ATOM 5352 O O . ARG B 1 84 ? 24.781 -26.078 -10.648 1 98.44 84 ARG B O 1
ATOM 5359 N N . ALA B 1 85 ? 26.312 -24.391 -10.5 1 98.44 85 ALA B N 1
ATOM 5360 C CA . ALA B 1 85 ? 27.359 -25.266 -11.047 1 98.44 85 ALA B CA 1
ATOM 5361 C C . ALA B 1 85 ? 28.734 -24.891 -10.469 1 98.44 85 ALA B C 1
ATOM 5363 O O . ALA B 1 85 ? 29.391 -25.734 -9.867 1 98.44 85 ALA B O 1
ATOM 5364 N N . GLY B 1 86 ? 29.125 -23.688 -10.57 1 97.81 86 GLY B N 1
ATOM 5365 C CA . GLY B 1 86 ? 30.469 -23.25 -10.266 1 97.81 86 GLY B CA 1
ATOM 5366 C C . GLY B 1 86 ? 30.859 -23.422 -8.812 1 97.81 86 GLY B C 1
ATOM 5367 O O . GLY B 1 86 ? 31.953 -23.859 -8.5 1 97.81 86 GLY B O 1
ATOM 5368 N N . TRP B 1 87 ? 30.031 -22.984 -7.938 1 97.81 87 TRP B N 1
ATOM 5369 C CA . TRP B 1 87 ? 30.25 -23.156 -6.504 1 97.81 87 TRP B CA 1
ATOM 5370 C C . TRP B 1 87 ? 29.891 -24.562 -6.051 1 97.81 87 TRP B C 1
ATOM 5372 O O . TRP B 1 87 ? 28.766 -24.797 -5.617 1 97.81 87 TRP B O 1
ATOM 5382 N N . SER B 1 88 ? 30.812 -25.453 -6.125 1 97.88 88 SER B N 1
ATOM 5383 C CA . SER B 1 88 ? 30.641 -26.844 -5.703 1 97.88 88 SER B CA 1
ATOM 5384 C C . SER B 1 88 ? 31.984 -27.531 -5.492 1 97.88 88 SER B C 1
ATOM 5386 O O . SER B 1 88 ? 33.031 -27 -5.902 1 97.88 88 SER B O 1
ATOM 5388 N N . GLU B 1 89 ? 31.969 -28.641 -4.789 1 97.56 89 GLU B N 1
ATOM 5389 C CA . GLU B 1 89 ? 33.156 -29.438 -4.629 1 97.56 89 GLU B CA 1
ATOM 5390 C C . GLU B 1 89 ? 33.719 -29.906 -5.98 1 97.56 89 GLU B C 1
ATOM 5392 O O . GLU B 1 89 ? 34.906 -30.172 -6.121 1 97.56 89 GLU B O 1
ATOM 5397 N N . GLN B 1 90 ? 32.844 -29.953 -6.969 1 97.81 90 GLN B N 1
ATOM 5398 C CA . GLN B 1 90 ? 33.219 -30.391 -8.305 1 97.81 90 GLN B CA 1
ATOM 5399 C C . GLN B 1 90 ? 33.125 -29.25 -9.312 1 97.81 90 GLN B C 1
ATOM 5401 O O . GLN B 1 90 ? 32.812 -29.484 -10.484 1 97.81 90 GLN B O 1
ATOM 5406 N N . GLY B 1 91 ? 33.281 -28.078 -8.867 1 97 91 GLY B N 1
ATOM 5407 C CA . GLY B 1 91 ? 33.156 -26.891 -9.703 1 97 91 GLY B CA 1
ATOM 5408 C C . GLY B 1 91 ? 34.094 -26.859 -10.883 1 97 91 GLY B C 1
ATOM 5409 O O . GLY B 1 91 ? 33.75 -26.391 -11.961 1 97 91 GLY B O 1
ATOM 5410 N N . ALA B 1 92 ? 35.25 -27.359 -10.664 1 95.44 92 ALA B N 1
ATOM 5411 C CA . ALA B 1 92 ? 36.281 -27.359 -11.703 1 95.44 92 ALA B CA 1
ATOM 5412 C C . ALA B 1 92 ? 35.906 -28.297 -12.844 1 95.44 92 ALA B C 1
ATOM 5414 O O . ALA B 1 92 ? 36.375 -28.141 -13.977 1 95.44 92 ALA B O 1
ATOM 5415 N N . GLU B 1 93 ? 35.031 -29.25 -12.586 1 96 93 GLU B N 1
ATOM 5416 C CA . GLU B 1 93 ? 34.594 -30.25 -13.57 1 96 93 GLU B CA 1
ATOM 5417 C C . GLU B 1 93 ? 33.219 -29.922 -14.117 1 96 93 GLU B C 1
ATOM 5419 O O . GLU B 1 93 ? 32.656 -30.719 -14.859 1 96 93 GLU B O 1
ATOM 5424 N N . ALA B 1 94 ? 32.719 -28.766 -13.805 1 97.19 94 ALA B N 1
ATOM 5425 C CA . ALA B 1 94 ? 31.328 -28.5 -14.078 1 97.19 94 ALA B CA 1
ATOM 5426 C C . ALA B 1 94 ? 31.141 -27.797 -15.422 1 97.19 94 ALA B C 1
ATOM 5428 O O . ALA B 1 94 ? 30.062 -27.266 -15.711 1 97.19 94 ALA B O 1
ATOM 5429 N N . GLY B 1 95 ? 32.125 -27.781 -16.266 1 97.5 95 GLY B N 1
ATOM 5430 C CA . GLY B 1 95 ? 32.062 -27.141 -17.562 1 97.5 95 GLY B CA 1
ATOM 5431 C C . GLY B 1 95 ? 30.859 -27.609 -18.391 1 97.5 95 GLY B C 1
ATOM 5432 O O . GLY B 1 95 ? 30.094 -26.781 -18.891 1 97.5 95 GLY B O 1
ATOM 5433 N N . PRO B 1 96 ? 30.75 -28.938 -18.547 1 98.25 96 PRO B N 1
ATOM 5434 C CA . PRO B 1 96 ? 29.594 -29.438 -19.312 1 98.25 96 PRO B CA 1
ATOM 5435 C C . PRO B 1 96 ? 28.266 -28.984 -18.734 1 98.25 96 PRO B C 1
ATOM 5437 O O . PRO B 1 96 ? 27.359 -28.609 -19.484 1 98.25 96 PRO B O 1
ATOM 5440 N N . LYS B 1 97 ? 28.156 -29 -17.422 1 98.62 97 LYS B N 1
ATOM 5441 C CA . LYS B 1 97 ? 26.938 -28.531 -16.781 1 98.62 97 LYS B CA 1
ATOM 5442 C C . LYS B 1 97 ? 26.703 -27.062 -17.062 1 98.62 97 LYS B C 1
ATOM 5444 O O . LYS B 1 97 ? 25.578 -26.641 -17.344 1 98.62 97 LYS B O 1
ATOM 5449 N N . MET B 1 98 ? 27.703 -26.234 -16.969 1 98.56 98 MET B N 1
ATOM 5450 C CA . MET B 1 98 ? 27.594 -24.797 -17.25 1 98.56 98 MET B CA 1
ATOM 5451 C C . MET B 1 98 ? 27.156 -24.562 -18.688 1 98.56 98 MET B C 1
ATOM 5453 O O . MET B 1 98 ? 26.328 -23.688 -18.953 1 98.56 98 MET B O 1
ATOM 5457 N N . ALA B 1 99 ? 27.688 -25.359 -19.578 1 98.31 99 ALA B N 1
ATOM 5458 C CA . ALA B 1 99 ? 27.266 -25.266 -20.969 1 98.31 99 ALA B CA 1
ATOM 5459 C C . ALA B 1 99 ? 25.781 -25.578 -21.125 1 98.31 99 ALA B C 1
ATOM 5461 O O . ALA B 1 99 ? 25.078 -24.891 -21.859 1 98.31 99 ALA B O 1
ATOM 5462 N N . ALA B 1 100 ? 25.328 -26.578 -20.469 1 98.62 100 ALA B N 1
ATOM 5463 C CA . ALA B 1 100 ? 23.922 -27 -20.516 1 98.62 100 ALA B CA 1
ATOM 5464 C C . ALA B 1 100 ? 23.016 -25.891 -19.984 1 98.62 100 ALA B C 1
ATOM 5466 O O . ALA B 1 100 ? 22.016 -25.531 -20.641 1 98.62 100 ALA B O 1
ATOM 5467 N N . LEU B 1 101 ? 23.359 -25.328 -18.812 1 98.56 101 LEU B N 1
ATOM 5468 C CA . LEU B 1 101 ? 22.562 -24.281 -18.203 1 98.56 101 LEU B CA 1
ATOM 5469 C C . LEU B 1 101 ? 22.516 -23.047 -19.078 1 98.56 101 LEU B C 1
ATOM 5471 O O . LEU B 1 101 ? 21.453 -22.422 -19.234 1 98.56 101 LEU B O 1
ATOM 5475 N N . ALA B 1 102 ? 23.609 -22.703 -19.688 1 97.88 102 ALA B N 1
ATOM 5476 C CA . ALA B 1 102 ? 23.672 -21.547 -20.594 1 97.88 102 ALA B CA 1
ATOM 5477 C C . ALA B 1 102 ? 22.797 -21.781 -21.828 1 97.88 102 ALA B C 1
ATOM 5479 O O . ALA B 1 102 ? 22.062 -20.891 -22.25 1 97.88 102 ALA B O 1
ATOM 5480 N N . ALA B 1 103 ? 22.891 -22.984 -22.359 1 97.56 103 ALA B N 1
ATOM 5481 C CA . ALA B 1 103 ? 22.109 -23.312 -23.547 1 97.56 103 ALA B CA 1
ATOM 5482 C C . ALA B 1 103 ? 20.609 -23.188 -23.266 1 97.56 103 ALA B C 1
ATOM 5484 O O . ALA B 1 103 ? 19.859 -22.656 -24.094 1 97.56 103 ALA B O 1
ATOM 5485 N N . GLU B 1 104 ? 20.188 -23.672 -22.172 1 97 104 GLU B N 1
ATOM 5486 C CA . GLU B 1 104 ? 18.781 -23.594 -21.797 1 97 104 GLU B CA 1
ATOM 5487 C C . GLU B 1 104 ? 18.344 -22.141 -21.609 1 97 104 GLU B C 1
ATOM 5489 O O . GLU B 1 104 ? 17.234 -21.766 -22.016 1 97 104 GLU B O 1
ATOM 5494 N N . ALA B 1 105 ? 19.203 -21.359 -20.984 1 95.31 105 ALA B N 1
ATOM 5495 C CA . ALA B 1 105 ? 18.875 -19.953 -20.719 1 95.31 105 ALA B CA 1
ATOM 5496 C C . ALA B 1 105 ? 18.734 -19.172 -22.031 1 95.31 105 ALA B C 1
ATOM 5498 O O . ALA B 1 105 ? 18.031 -18.172 -22.078 1 95.31 105 ALA B O 1
ATOM 5499 N N . LEU B 1 106 ? 19.344 -19.594 -23.078 1 93.44 106 LEU B N 1
ATOM 5500 C CA . LEU B 1 106 ? 19.359 -18.906 -24.375 1 93.44 106 LEU B CA 1
ATOM 5501 C C . LEU B 1 106 ? 18.125 -19.297 -25.203 1 93.44 106 LEU B C 1
ATOM 5503 O O . LEU B 1 106 ? 17.828 -18.641 -26.203 1 93.44 106 LEU B O 1
ATOM 5507 N N . MET B 1 107 ? 17.375 -20.219 -24.656 1 92 107 MET B N 1
ATOM 5508 C CA . MET B 1 107 ? 16.203 -20.688 -25.391 1 92 107 MET B CA 1
ATOM 5509 C C . MET B 1 107 ? 15.047 -19.688 -25.234 1 92 107 MET B C 1
ATOM 5511 O O . MET B 1 107 ? 14.727 -19.266 -24.125 1 92 107 MET B O 1
ATOM 5515 N N . PRO B 1 108 ? 14.469 -19.297 -26.312 1 88.69 108 PRO B N 1
ATOM 5516 C CA . PRO B 1 108 ? 13.266 -18.469 -26.203 1 88.69 108 PRO B CA 1
ATOM 5517 C C . PRO B 1 108 ? 12.07 -19.234 -25.656 1 88.69 108 PRO B C 1
ATOM 5519 O O . PRO B 1 108 ? 11.812 -20.375 -26.062 1 88.69 108 PRO B O 1
ATOM 5522 N N . VAL B 1 109 ? 11.492 -18.719 -24.703 1 88.75 109 VAL B N 1
ATOM 5523 C CA . VAL B 1 109 ? 10.289 -19.312 -24.156 1 88.75 109 VAL B CA 1
ATOM 5524 C C . VAL B 1 109 ? 9.133 -18.312 -24.234 1 88.75 109 VAL B C 1
ATOM 5526 O O . VAL B 1 109 ? 9.234 -17.203 -23.734 1 88.75 109 VAL B O 1
ATOM 5529 N N . ALA B 1 110 ? 8.062 -18.734 -24.906 1 90.31 110 ALA B N 1
ATOM 5530 C CA . ALA B 1 110 ? 6.879 -17.891 -25.016 1 90.31 110 ALA B CA 1
ATOM 5531 C C . ALA B 1 110 ? 6.129 -17.812 -23.688 1 90.31 110 ALA B C 1
ATOM 5533 O O . ALA B 1 110 ? 5.98 -18.828 -23 1 90.31 110 ALA B O 1
ATOM 5534 N N . PRO B 1 111 ? 5.633 -16.656 -23.359 1 92.06 111 PRO B N 1
ATOM 5535 C CA . PRO B 1 111 ? 4.793 -16.578 -22.156 1 92.06 111 PRO B CA 1
ATOM 5536 C C . PRO B 1 111 ? 3.441 -17.266 -22.344 1 92.06 111 PRO B C 1
ATOM 5538 O O . PRO B 1 111 ? 2.941 -17.375 -23.469 1 92.06 111 PRO B O 1
ATOM 5541 N N . PRO B 1 112 ? 2.965 -17.703 -21.25 1 94.75 112 PRO B N 1
ATOM 5542 C CA . PRO B 1 112 ? 1.63 -18.297 -21.359 1 94.75 112 PRO B CA 1
ATOM 5543 C C . PRO B 1 112 ? 0.551 -17.266 -21.672 1 94.75 112 PRO B C 1
ATOM 5545 O O . PRO B 1 112 ? 0.74 -16.062 -21.406 1 94.75 112 PRO B O 1
ATOM 5548 N N . PRO B 1 113 ? -0.527 -17.797 -22.266 1 96.5 113 PRO B N 1
ATOM 5549 C CA . PRO B 1 113 ? -1.669 -16.891 -22.359 1 96.5 113 PRO B CA 1
ATOM 5550 C C . PRO B 1 113 ? -2.121 -16.344 -21.016 1 96.5 113 PRO B C 1
ATOM 5552 O O . PRO B 1 113 ? -1.982 -17.031 -20 1 96.5 113 PRO B O 1
ATOM 5555 N N . ALA B 1 114 ? -2.574 -15.125 -21.016 1 97.69 114 ALA B N 1
ATOM 5556 C CA . ALA B 1 114 ? -2.982 -14.484 -19.766 1 97.69 114 ALA B CA 1
ATOM 5557 C C . ALA B 1 114 ? -4.219 -13.617 -19.969 1 97.69 114 ALA B C 1
ATOM 5559 O O . ALA B 1 114 ? -4.578 -13.297 -21.109 1 97.69 114 ALA B O 1
ATOM 5560 N N . VAL B 1 115 ? -4.922 -13.359 -18.938 1 97.69 115 VAL B N 1
ATOM 5561 C CA . VAL B 1 115 ? -6.062 -12.445 -18.953 1 97.69 115 VAL B CA 1
ATOM 5562 C C . VAL B 1 115 ? -5.863 -11.352 -17.906 1 97.69 115 VAL B C 1
ATOM 5564 O O . VAL B 1 115 ? -5.191 -11.562 -16.891 1 97.69 115 VAL B O 1
ATOM 5567 N N . ASP B 1 116 ? -6.484 -10.211 -18.219 1 97.62 116 ASP B N 1
ATOM 5568 C CA . ASP B 1 116 ? -6.438 -9.102 -17.266 1 97.62 116 ASP B CA 1
ATOM 5569 C C . ASP B 1 116 ? -7.438 -9.312 -16.125 1 97.62 116 ASP B C 1
ATOM 5571 O O . ASP B 1 116 ? -8.57 -9.734 -16.359 1 97.62 116 ASP B O 1
ATOM 5575 N N . VAL B 1 117 ? -6.977 -9.094 -14.906 1 98.19 117 VAL B N 1
ATOM 5576 C CA . VAL B 1 117 ? -7.816 -9.062 -13.711 1 98.19 117 VAL B CA 1
ATOM 5577 C C . VAL B 1 117 ? -7.859 -7.645 -13.148 1 98.19 117 VAL B C 1
ATOM 5579 O O . VAL B 1 117 ? -6.824 -7.078 -12.789 1 98.19 117 VAL B O 1
ATOM 5582 N N . ILE B 1 118 ? -9.047 -7.121 -13.102 1 98.38 118 ILE B N 1
ATOM 5583 C CA . ILE B 1 118 ? -9.188 -5.742 -12.641 1 98.38 118 ILE B CA 1
ATOM 5584 C C . ILE B 1 118 ? -9.789 -5.73 -11.234 1 98.38 118 ILE B C 1
ATOM 5586 O O . ILE B 1 118 ? -10.828 -6.348 -10.992 1 98.38 118 ILE B O 1
ATOM 5590 N N . SER B 1 119 ? -9.094 -5.125 -10.281 1 98.5 119 SER B N 1
ATOM 5591 C CA . SER B 1 119 ? -9.586 -4.867 -8.93 1 98.5 119 SER B CA 1
ATOM 5592 C C . SER B 1 119 ? -9.711 -3.371 -8.664 1 98.5 119 SER B C 1
ATOM 5594 O O . SER B 1 119 ? -8.727 -2.635 -8.742 1 98.5 119 SER B O 1
ATOM 5596 N N . GLU B 1 120 ? -10.922 -2.936 -8.359 1 97.69 120 GLU B N 1
ATOM 5597 C CA . GLU B 1 120 ? -11.156 -1.529 -8.047 1 97.69 120 GLU B CA 1
ATOM 5598 C C . GLU B 1 120 ? -10.992 -1.26 -6.551 1 97.69 120 GLU B C 1
ATOM 5600 O O . GLU B 1 120 ? -11.211 -0.136 -6.09 1 97.69 120 GLU B O 1
ATOM 5605 N N . GLY B 1 121 ? -10.727 -2.291 -5.781 1 98.25 121 GLY B N 1
ATOM 5606 C CA . GLY B 1 121 ? -10.383 -2.111 -4.379 1 98.25 121 GLY B CA 1
ATOM 5607 C C . GLY B 1 121 ? -11.57 -2.238 -3.451 1 98.25 121 GLY B C 1
ATOM 5608 O O . GLY B 1 121 ? -11.516 -1.821 -2.293 1 98.25 121 GLY B O 1
ATOM 5609 N N . SER B 1 122 ? -12.766 -2.719 -3.928 1 98.62 122 SER B N 1
ATOM 5610 C CA . SER B 1 122 ? -13.859 -3.039 -3.016 1 98.62 122 SER B CA 1
ATOM 5611 C C . SER B 1 122 ? -13.516 -4.242 -2.145 1 98.62 122 SER B C 1
ATOM 5613 O O . SER B 1 122 ? -13.18 -5.309 -2.656 1 98.62 122 SER B O 1
ATOM 5615 N N . CYS B 1 123 ? -13.625 -4.094 -0.835 1 98.75 123 CYS B N 1
ATOM 5616 C CA . CYS B 1 123 ? -13.102 -5.094 0.087 1 98.75 123 CYS B CA 1
ATOM 5617 C C . CYS B 1 123 ? -14.117 -5.434 1.166 1 98.75 123 CYS B C 1
ATOM 5619 O O . CYS B 1 123 ? -14.672 -4.539 1.807 1 98.75 123 CYS B O 1
ATOM 5621 N N . LEU B 1 124 ? -14.344 -6.703 1.354 1 98.81 124 LEU B N 1
ATOM 5622 C CA . LEU B 1 124 ? -15.164 -7.176 2.465 1 98.81 124 LEU B CA 1
ATOM 5623 C C . LEU B 1 124 ? -14.289 -7.707 3.594 1 98.81 124 LEU B C 1
ATOM 5625 O O . LEU B 1 124 ? -13.398 -8.531 3.361 1 98.81 124 LEU B O 1
ATOM 5629 N N . ILE B 1 125 ? -14.477 -7.234 4.77 1 98.69 125 ILE B N 1
ATOM 5630 C CA . ILE B 1 125 ? -13.836 -7.773 5.961 1 98.69 125 ILE B CA 1
ATOM 5631 C C . ILE B 1 125 ? -14.867 -8.477 6.84 1 98.69 125 ILE B C 1
ATOM 5633 O O . ILE B 1 125 ? -15.891 -7.883 7.195 1 98.69 125 ILE B O 1
ATOM 5637 N N . VAL B 1 126 ? -14.688 -9.711 7.211 1 97.69 126 VAL B N 1
ATOM 5638 C CA . VAL B 1 126 ? -15.586 -10.461 8.086 1 97.69 126 VAL B CA 1
ATOM 5639 C C . VAL B 1 126 ? -14.812 -10.961 9.305 1 97.69 126 VAL B C 1
ATOM 5641 O O . VAL B 1 126 ? -13.719 -11.508 9.172 1 97.69 126 VAL B O 1
ATOM 5644 N N . GLY B 1 127 ? -15.281 -10.758 10.445 1 95.12 127 GLY B N 1
ATOM 5645 C CA . GLY B 1 127 ? -14.656 -11.188 11.68 1 95.12 127 GLY B CA 1
ATOM 5646 C C . GLY B 1 127 ? -15.195 -10.469 12.906 1 95.12 127 GLY B C 1
ATOM 5647 O O . GLY B 1 127 ? -16.234 -9.812 12.836 1 95.12 127 GLY B O 1
ATOM 5648 N N . PRO B 1 128 ? -14.578 -10.688 14.062 1 94.81 128 PRO B N 1
ATOM 5649 C CA . PRO B 1 128 ? -15.016 -9.984 15.266 1 94.81 128 PRO B CA 1
ATOM 5650 C C . PRO B 1 128 ? -14.992 -8.461 15.109 1 94.81 128 PRO B C 1
ATOM 5652 O O . PRO B 1 128 ? -14.078 -7.918 14.484 1 94.81 128 PRO B O 1
ATOM 5655 N N . ALA B 1 129 ? -15.93 -7.812 15.695 1 94.81 129 ALA B N 1
ATOM 5656 C CA . ALA B 1 129 ? -16.203 -6.395 15.484 1 94.81 129 ALA B CA 1
ATOM 5657 C C . ALA B 1 129 ? -14.961 -5.551 15.789 1 94.81 129 ALA B C 1
ATOM 5659 O O . ALA B 1 129 ? -14.57 -4.699 14.992 1 94.81 129 ALA B O 1
ATOM 5660 N N . ASP B 1 130 ? -14.344 -5.762 16.875 1 94.69 130 ASP B N 1
ATOM 5661 C CA . ASP B 1 130 ? -13.234 -4.918 17.312 1 94.69 130 ASP B CA 1
ATOM 5662 C C . ASP B 1 130 ? -12.07 -5 16.328 1 94.69 130 ASP B C 1
ATOM 5664 O O . ASP B 1 130 ? -11.531 -3.977 15.898 1 94.69 130 ASP B O 1
ATOM 5668 N N . VAL B 1 131 ? -11.711 -6.258 15.875 1 96.31 131 VAL B N 1
ATOM 5669 C CA . VAL B 1 131 ? -10.562 -6.465 15 1 96.31 131 VAL B CA 1
ATOM 5670 C C . VAL B 1 131 ? -10.906 -6.012 13.586 1 96.31 131 VAL B C 1
ATOM 5672 O O . VAL B 1 131 ? -10.117 -5.324 12.93 1 96.31 131 VAL B O 1
ATOM 5675 N N . ALA B 1 132 ? -12.086 -6.379 13.148 1 97.31 132 ALA B N 1
ATOM 5676 C CA . ALA B 1 132 ? -12.516 -6.055 11.797 1 97.31 132 ALA B CA 1
ATOM 5677 C C . ALA B 1 132 ? -12.641 -4.543 11.602 1 97.31 132 ALA B C 1
ATOM 5679 O O . ALA B 1 132 ? -12.195 -4.004 10.586 1 97.31 132 ALA B O 1
ATOM 5680 N N . CYS B 1 133 ? -13.211 -3.871 12.578 1 97.38 133 CYS B N 1
ATOM 5681 C CA . CYS B 1 133 ? -13.414 -2.432 12.461 1 97.38 133 CYS B CA 1
ATOM 5682 C C . CYS B 1 133 ? -12.086 -1.688 12.562 1 97.38 133 CYS B C 1
ATOM 5684 O O . CYS B 1 133 ? -11.883 -0.677 11.891 1 97.38 133 CYS B O 1
ATOM 5686 N N . ASP B 1 134 ? -11.234 -2.178 13.43 1 96.94 134 ASP B N 1
ATOM 5687 C CA . ASP B 1 134 ? -9.906 -1.573 13.516 1 96.94 134 ASP B CA 1
ATOM 5688 C C . ASP B 1 134 ? -9.172 -1.67 12.188 1 96.94 134 ASP B C 1
ATOM 5690 O O . ASP B 1 134 ? -8.578 -0.69 11.719 1 96.94 134 ASP B O 1
ATOM 5694 N N . LEU B 1 135 ? -9.195 -2.844 11.57 1 98 135 LEU B N 1
ATOM 5695 C CA . LEU B 1 135 ? -8.57 -3.029 10.273 1 98 135 LEU B CA 1
ATOM 5696 C C . LEU B 1 135 ? -9.234 -2.154 9.211 1 98 135 LEU B C 1
ATOM 5698 O O . LEU B 1 135 ? -8.555 -1.562 8.375 1 98 135 LEU B O 1
ATOM 5702 N N . ALA B 1 136 ? -10.531 -2.078 9.305 1 98.44 136 ALA B N 1
ATOM 5703 C CA . ALA B 1 136 ? -11.281 -1.26 8.359 1 98.44 136 ALA B CA 1
ATOM 5704 C C . ALA B 1 136 ? -10.859 0.204 8.438 1 98.44 136 ALA B C 1
ATOM 5706 O O . ALA B 1 136 ? -10.742 0.88 7.418 1 98.44 136 ALA B O 1
ATOM 5707 N N . GLU B 1 137 ? -10.648 0.709 9.625 1 97.31 137 GLU B N 1
ATOM 5708 C CA . GLU B 1 137 ? -10.195 2.086 9.82 1 97.31 137 GLU B CA 1
ATOM 5709 C C . GLU B 1 137 ? -8.867 2.338 9.117 1 97.31 137 GLU B C 1
ATOM 5711 O O . GLU B 1 137 ? -8.672 3.395 8.508 1 97.31 137 GLU B O 1
ATOM 5716 N N . GLN B 1 138 ? -8.031 1.378 9.141 1 96.62 138 GLN B N 1
ATOM 5717 C CA . GLN B 1 138 ? -6.715 1.495 8.523 1 96.62 138 GLN B CA 1
ATOM 5718 C C . GLN B 1 138 ? -6.82 1.467 7 1 96.62 138 GLN B C 1
ATOM 5720 O O . GLN B 1 138 ? -6.031 2.109 6.309 1 96.62 138 GLN B O 1
ATOM 5725 N N . LEU B 1 139 ? -7.801 0.743 6.512 1 98.06 139 LEU B N 1
ATOM 5726 C CA . LEU B 1 139 ? -7.859 0.459 5.082 1 98.06 139 LEU B CA 1
ATOM 5727 C C . LEU B 1 139 ? -8.867 1.369 4.391 1 98.06 139 LEU B C 1
ATOM 5729 O O . LEU B 1 139 ? -8.961 1.383 3.162 1 98.06 139 LEU B O 1
ATOM 5733 N N . ALA B 1 140 ? -9.633 2.156 5.121 1 96.81 140 ALA B N 1
ATOM 5734 C CA . ALA B 1 140 ? -10.75 2.926 4.586 1 96.81 140 ALA B CA 1
ATOM 5735 C C . ALA B 1 140 ? -10.266 3.98 3.596 1 96.81 140 ALA B C 1
ATOM 5737 O O . ALA B 1 140 ? -11.031 4.449 2.752 1 96.81 140 ALA B O 1
ATOM 5738 N N . GLY B 1 141 ? -9.055 4.359 3.66 1 94 141 GLY B N 1
ATOM 5739 C CA . GLY B 1 141 ? -8.5 5.324 2.721 1 94 141 GLY B CA 1
ATOM 5740 C C . GLY B 1 141 ? -8.211 4.73 1.356 1 94 141 GLY B C 1
ATOM 5741 O O . GLY B 1 141 ? -8.859 5.082 0.368 1 94 141 GLY B O 1
ATOM 5742 N N . PRO B 1 142 ? -7.41 3.77 1.354 1 95.56 142 PRO B N 1
ATOM 5743 C CA . PRO B 1 142 ? -6.973 3.217 0.07 1 95.56 142 PRO B CA 1
ATOM 5744 C C . PRO B 1 142 ? -7.98 2.24 -0.528 1 95.56 142 PRO B C 1
ATOM 5746 O O . PRO B 1 142 ? -7.934 1.952 -1.728 1 95.56 142 PRO B O 1
ATOM 5749 N N . LEU B 1 143 ? -8.898 1.69 0.265 1 97.88 143 LEU B N 1
ATOM 5750 C CA . LEU B 1 143 ? -9.859 0.701 -0.221 1 97.88 143 LEU B CA 1
ATOM 5751 C C . LEU B 1 143 ? -11.289 1.128 0.089 1 97.88 143 LEU B C 1
ATOM 5753 O O . LEU B 1 143 ? -11.508 1.979 0.951 1 97.88 143 LEU B O 1
ATOM 5757 N N . ALA B 1 144 ? -12.281 0.629 -0.702 1 97.75 144 ALA B N 1
ATOM 5758 C CA . ALA B 1 144 ? -13.703 0.734 -0.374 1 97.75 144 ALA B CA 1
ATOM 5759 C C . ALA B 1 144 ? -14.141 -0.424 0.515 1 97.75 144 ALA B C 1
ATOM 5761 O O . ALA B 1 144 ? -14.492 -1.498 0.018 1 97.75 144 ALA B O 1
ATOM 5762 N N . VAL B 1 145 ? -14.188 -0.233 1.782 1 98.56 145 VAL B N 1
ATOM 5763 C CA . VAL B 1 145 ? -14.273 -1.324 2.746 1 98.56 145 VAL B CA 1
ATOM 5764 C C . VAL B 1 145 ? -15.711 -1.478 3.23 1 98.56 145 VAL B C 1
ATOM 5766 O O . VAL B 1 145 ? -16.375 -0.487 3.531 1 98.56 145 VAL B O 1
ATOM 5769 N N . THR B 1 146 ? -16.219 -2.623 3.289 1 98.5 146 THR B N 1
ATOM 5770 C CA . THR B 1 146 ? -17.438 -3.023 3.98 1 98.5 146 THR B CA 1
ATOM 5771 C C . THR B 1 146 ? -17.141 -4.07 5.051 1 98.5 146 THR B C 1
ATOM 5773 O O . THR B 1 146 ? -16.5 -5.086 4.77 1 98.5 146 THR B O 1
ATOM 5776 N N . VAL B 1 147 ? -17.547 -3.834 6.242 1 98.44 147 VAL B N 1
ATOM 5777 C CA . VAL B 1 147 ? -17.375 -4.793 7.328 1 98.44 147 VAL B CA 1
ATOM 5778 C C . VAL B 1 147 ? -18.672 -5.562 7.543 1 98.44 147 VAL B C 1
ATOM 5780 O O . VAL B 1 147 ? -19.75 -4.961 7.664 1 98.44 147 VAL B O 1
ATOM 5783 N N . LEU B 1 148 ? -18.609 -6.824 7.527 1 98.12 148 LEU B N 1
ATOM 5784 C CA . LEU B 1 148 ? -19.734 -7.695 7.852 1 98.12 148 LEU B CA 1
ATOM 5785 C C . LEU B 1 148 ? -19.609 -8.227 9.281 1 98.12 148 LEU B C 1
ATOM 5787 O O . LEU B 1 148 ? -18.719 -9.008 9.578 1 98.12 148 LEU B O 1
ATOM 5791 N N . LEU B 1 149 ? -20.547 -7.766 10.094 1 95.81 149 LEU B N 1
ATOM 5792 C CA . LEU B 1 149 ? -20.531 -8.172 11.5 1 95.81 149 LEU B CA 1
ATOM 5793 C C . LEU B 1 149 ? -21.516 -9.312 11.742 1 95.81 149 LEU B C 1
ATOM 5795 O O . LEU B 1 149 ? -22.641 -9.273 11.266 1 95.81 149 LEU B O 1
ATOM 5799 N N . ASP B 1 150 ? -21 -10.383 12.414 1 86.62 150 ASP B N 1
ATOM 5800 C CA . ASP B 1 150 ? -21.891 -11.469 12.812 1 86.62 150 ASP B CA 1
ATOM 5801 C C . ASP B 1 150 ? -22.594 -11.148 14.133 1 86.62 150 ASP B C 1
ATOM 5803 O O . ASP B 1 150 ? -23.703 -11.633 14.391 1 86.62 150 ASP B O 1
ATOM 5807 N N . ALA B 1 151 ? -21.891 -10.398 15 1 84 151 ALA B N 1
ATOM 5808 C CA . ALA B 1 151 ? -22.453 -9.992 16.297 1 84 151 ALA B CA 1
ATOM 5809 C C . ALA B 1 151 ? -21.891 -8.648 16.734 1 84 151 ALA B C 1
ATOM 5811 O O . ALA B 1 151 ? -20.875 -8.188 16.203 1 84 151 ALA B O 1
ATOM 5812 N N . GLY B 1 152 ? -22.688 -8.062 17.562 1 84.5 152 GLY B N 1
ATOM 5813 C CA . GLY B 1 152 ? -22.188 -6.828 18.156 1 84.5 152 GLY B CA 1
ATOM 5814 C C . GLY B 1 152 ? -22.859 -5.586 17.609 1 84.5 152 GLY B C 1
ATOM 5815 O O . GLY B 1 152 ? -23.594 -5.66 16.625 1 84.5 152 GLY B O 1
ATOM 5816 N N . ASP B 1 153 ? -22.531 -4.402 18.188 1 89.56 153 ASP B N 1
ATOM 5817 C CA . ASP B 1 153 ? -23.062 -3.104 17.797 1 89.56 153 ASP B CA 1
ATOM 5818 C C . ASP B 1 153 ? -22.219 -2.467 16.703 1 89.56 153 ASP B C 1
ATOM 5820 O O . ASP B 1 153 ? -21 -2.664 16.656 1 89.56 153 ASP B O 1
ATOM 5824 N N . PRO B 1 154 ? -22.891 -1.816 15.836 1 93.06 154 PRO B N 1
ATOM 5825 C CA . PRO B 1 154 ? -22.125 -1.131 14.797 1 93.06 154 PRO B CA 1
ATOM 5826 C C . PRO B 1 154 ? -21.234 -0.03 15.367 1 93.06 154 PRO B C 1
ATOM 5828 O O . PRO B 1 154 ? -21.594 0.636 16.328 1 93.06 154 PRO B O 1
ATOM 5831 N N . PRO B 1 155 ? -20.094 0.134 14.711 1 94.31 155 PRO B N 1
ATOM 5832 C CA . PRO B 1 155 ? -19.234 1.245 15.109 1 94.31 155 PRO B CA 1
ATOM 5833 C C . PRO B 1 155 ? -19.797 2.607 14.727 1 94.31 155 PRO B C 1
ATOM 5835 O O . PRO B 1 155 ? -20.703 2.688 13.883 1 94.31 155 PRO B O 1
ATOM 5838 N N . LEU B 1 156 ? -19.266 3.645 15.289 1 93.69 156 LEU B N 1
ATOM 5839 C CA . LEU B 1 156 ? -19.75 4.992 15 1 93.69 156 LEU B CA 1
ATOM 5840 C C . LEU B 1 156 ? -19.109 5.531 13.719 1 93.69 156 LEU B C 1
ATOM 5842 O O . LEU B 1 156 ? -19.641 6.457 13.102 1 93.69 156 LEU B O 1
ATOM 5846 N N . SER B 1 157 ? -18.016 4.922 13.312 1 93.81 157 SER B N 1
ATOM 5847 C CA . SER B 1 157 ? -17.281 5.41 12.141 1 93.81 157 SER B CA 1
ATOM 5848 C C . SER B 1 157 ? -18.125 5.258 10.875 1 93.81 157 SER B C 1
ATOM 5850 O O . SER B 1 157 ? -18.797 4.246 10.688 1 93.81 157 SER B O 1
ATOM 5852 N N . ARG B 1 158 ? -18.047 6.246 10.039 1 94.94 158 ARG B N 1
ATOM 5853 C CA . ARG B 1 158 ? -18.719 6.195 8.75 1 94.94 158 ARG B CA 1
ATOM 5854 C C . ARG B 1 158 ? -17.719 6.246 7.605 1 94.94 158 ARG B C 1
ATOM 5856 O O . ARG B 1 158 ? -18.062 6.605 6.477 1 94.94 158 ARG B O 1
ATOM 5863 N N . ALA B 1 159 ? -16.422 5.945 7.98 1 95.19 159 ALA B N 1
ATOM 5864 C CA . ALA B 1 159 ? -15.352 5.957 6.984 1 95.19 159 ALA B CA 1
ATOM 5865 C C . ALA B 1 159 ? -15.438 4.734 6.078 1 95.19 159 ALA B C 1
ATOM 5867 O O . ALA B 1 159 ? -14.812 4.691 5.016 1 95.19 159 ALA B O 1
ATOM 5868 N N . TYR B 1 160 ? -16.203 3.768 6.504 1 97 160 TYR B N 1
ATOM 5869 C CA . TYR B 1 160 ? -16.438 2.525 5.781 1 97 160 TYR B CA 1
ATOM 5870 C C . TYR B 1 160 ? -17.859 2.018 6.023 1 97 160 TYR B C 1
ATOM 5872 O O . TYR B 1 160 ? -18.547 2.479 6.941 1 97 160 TYR B O 1
ATOM 5880 N N . ASP B 1 161 ? -18.344 1.135 5.207 1 96.75 161 ASP B N 1
ATOM 5881 C CA . ASP B 1 161 ? -19.688 0.583 5.355 1 96.75 161 ASP B CA 1
ATOM 5882 C C . ASP B 1 161 ? -19.688 -0.575 6.348 1 96.75 161 ASP B C 1
ATOM 5884 O O . ASP B 1 161 ? -18.719 -1.322 6.453 1 96.75 161 ASP B O 1
ATOM 5888 N N . VAL B 1 162 ? -20.766 -0.66 7.051 1 97.56 162 VAL B N 1
ATOM 5889 C CA . VAL B 1 162 ? -20.953 -1.749 8.008 1 97.56 162 VAL B CA 1
ATOM 5890 C C . VAL B 1 162 ? -22.312 -2.389 7.816 1 97.56 162 VAL B C 1
ATOM 5892 O O . VAL B 1 162 ? -23.328 -1.689 7.727 1 97.56 162 VAL B O 1
ATOM 5895 N N . VAL B 1 163 ? -22.328 -3.652 7.73 1 97.69 163 VAL B N 1
ATOM 5896 C CA . VAL B 1 163 ? -23.547 -4.453 7.66 1 97.69 163 VAL B CA 1
ATOM 5897 C C . VAL B 1 163 ? -23.453 -5.625 8.633 1 97.69 163 VAL B C 1
ATOM 5899 O O . VAL B 1 163 ? -22.391 -5.879 9.211 1 97.69 163 VAL B O 1
ATOM 5902 N N . ALA B 1 164 ? -24.594 -6.234 8.891 1 97.44 164 ALA B N 1
ATOM 5903 C CA . ALA B 1 164 ? -24.625 -7.402 9.766 1 97.44 164 ALA B CA 1
ATOM 5904 C C . ALA B 1 164 ? -25.203 -8.617 9.039 1 97.44 164 ALA B C 1
ATOM 5906 O O . ALA B 1 164 ? -26.016 -8.469 8.125 1 97.44 164 ALA B O 1
ATOM 5907 N N . GLY B 1 165 ? -24.75 -9.766 9.398 1 97.19 165 GLY B N 1
ATOM 5908 C CA . GLY B 1 165 ? -25.203 -11.016 8.82 1 97.19 165 GLY B CA 1
ATOM 5909 C C . GLY B 1 165 ? -24.156 -12.117 8.891 1 97.19 165 GLY B C 1
ATOM 5910 O O . GLY B 1 165 ? -23.141 -11.969 9.562 1 97.19 165 GLY B O 1
ATOM 5911 N N . ARG B 1 166 ? -24.484 -13.234 8.281 1 96.19 166 ARG B N 1
ATOM 5912 C CA . ARG B 1 166 ? -23.578 -14.375 8.211 1 96.19 166 ARG B CA 1
ATOM 5913 C C . ARG B 1 166 ? -23.203 -14.688 6.77 1 96.19 166 ARG B C 1
ATOM 5915 O O . ARG B 1 166 ? -24.078 -14.961 5.938 1 96.19 166 ARG B O 1
ATOM 5922 N N . LEU B 1 167 ? -21.922 -14.602 6.512 1 96.56 167 LEU B N 1
ATOM 5923 C CA . LEU B 1 167 ? -21.438 -14.969 5.191 1 96.56 167 LEU B CA 1
ATOM 5924 C C . LEU B 1 167 ? -21.531 -16.484 4.977 1 96.56 167 LEU B C 1
ATOM 5926 O O . LEU B 1 167 ? -20.875 -17.25 5.676 1 96.56 167 LEU B O 1
ATOM 5930 N N . THR B 1 168 ? -22.344 -16.938 4.008 1 96.06 168 THR B N 1
ATOM 5931 C CA . THR B 1 168 ? -22.625 -18.359 3.865 1 96.06 168 THR B CA 1
ATOM 5932 C C . THR B 1 168 ? -21.891 -18.938 2.65 1 96.06 168 THR B C 1
ATOM 5934 O O . THR B 1 168 ? -21.609 -20.125 2.594 1 96.06 168 THR B O 1
ATOM 5937 N N . ARG B 1 169 ? -21.625 -18.094 1.691 1 96.81 169 ARG B N 1
ATOM 5938 C CA . ARG B 1 169 ? -20.984 -18.594 0.477 1 96.81 169 ARG B CA 1
ATOM 5939 C C . ARG B 1 169 ? -20.062 -17.547 -0.127 1 96.81 169 ARG B C 1
ATOM 5941 O O . ARG B 1 169 ? -20.391 -16.359 -0.161 1 96.81 169 ARG B O 1
ATOM 5948 N N . VAL B 1 170 ? -18.922 -17.938 -0.564 1 98.06 170 VAL B N 1
ATOM 5949 C CA . VAL B 1 170 ? -17.969 -17.109 -1.299 1 98.06 170 VAL B CA 1
ATOM 5950 C C . VAL B 1 170 ? -17.547 -17.828 -2.578 1 98.06 170 VAL B C 1
ATOM 5952 O O . VAL B 1 170 ? -17.109 -18.984 -2.535 1 98.06 170 VAL B O 1
ATOM 5955 N N . GLU B 1 171 ? -17.766 -17.25 -3.709 1 97.62 171 GLU B N 1
ATOM 5956 C CA . GLU B 1 171 ? -17.312 -17.75 -5.004 1 97.62 171 GLU B CA 1
ATOM 5957 C C . GLU B 1 171 ? -16.438 -16.734 -5.719 1 97.62 171 GLU B C 1
ATOM 5959 O O . GLU B 1 171 ? -16.484 -15.539 -5.41 1 97.62 171 GLU B O 1
ATOM 5964 N N . GLY B 1 172 ? -15.656 -17.25 -6.562 1 97.88 172 GLY B N 1
ATOM 5965 C CA . GLY B 1 172 ? -14.82 -16.359 -7.359 1 97.88 172 GLY B CA 1
ATOM 5966 C C . GLY B 1 172 ? -13.438 -16.156 -6.777 1 97.88 172 GLY B C 1
ATOM 5967 O O . GLY B 1 172 ? -12.984 -16.953 -5.949 1 97.88 172 GLY B O 1
ATOM 5968 N N . ALA B 1 173 ? -12.805 -15.078 -7.273 1 98.56 173 ALA B N 1
ATOM 5969 C CA . ALA B 1 173 ? -11.445 -14.703 -6.898 1 98.56 173 ALA B CA 1
ATOM 5970 C C . ALA B 1 173 ? -11.234 -13.195 -7.027 1 98.56 173 ALA B C 1
ATOM 5972 O O . ALA B 1 173 ? -12.203 -12.438 -7.094 1 98.56 173 ALA B O 1
ATOM 5973 N N . LEU B 1 174 ? -10 -12.781 -6.945 1 98.62 174 LEU B N 1
ATOM 5974 C CA . LEU B 1 174 ? -9.641 -11.367 -6.977 1 98.62 174 LEU B CA 1
ATOM 5975 C C . LEU B 1 174 ? -10.391 -10.641 -8.094 1 98.62 174 LEU B C 1
ATOM 5977 O O . LEU B 1 174 ? -10.391 -11.102 -9.242 1 98.62 174 LEU B O 1
ATOM 5981 N N . GLY B 1 175 ? -11.031 -9.586 -7.758 1 98.19 175 GLY B N 1
ATOM 5982 C CA . GLY B 1 175 ? -11.695 -8.742 -8.742 1 98.19 175 GLY B CA 1
ATOM 5983 C C . GLY B 1 175 ? -13.094 -9.219 -9.086 1 98.19 175 GLY B C 1
ATOM 5984 O O . GLY B 1 175 ? -13.828 -8.539 -9.812 1 98.19 175 GLY B O 1
ATOM 5985 N N . GLY B 1 176 ? -13.531 -10.414 -8.5 1 98.12 176 GLY B N 1
ATOM 5986 C CA . GLY B 1 176 ? -14.82 -10.945 -8.922 1 98.12 176 GLY B CA 1
ATOM 5987 C C . GLY B 1 176 ? -15.43 -11.906 -7.918 1 98.12 176 GLY B C 1
ATOM 5988 O O . GLY B 1 176 ? -15.922 -12.969 -8.289 1 98.12 176 GLY B O 1
ATOM 5989 N N . PHE B 1 177 ? -15.375 -11.547 -6.688 1 98.62 177 PHE B N 1
ATOM 5990 C CA . PHE B 1 177 ? -16.031 -12.383 -5.68 1 98.62 177 PHE B CA 1
ATOM 5991 C C . PHE B 1 177 ? -17.531 -12.164 -5.688 1 98.62 177 PHE B C 1
ATOM 5993 O O . PHE B 1 177 ? -18 -11.039 -5.84 1 98.62 177 PHE B O 1
ATOM 6000 N N . ARG B 1 178 ? -18.297 -13.195 -5.566 1 98.5 178 ARG B N 1
ATOM 6001 C CA . ARG B 1 178 ? -19.734 -13.195 -5.344 1 98.5 178 ARG B CA 1
ATOM 6002 C C . ARG B 1 178 ? -20.078 -13.797 -3.984 1 98.5 178 ARG B C 1
ATOM 6004 O O . ARG B 1 178 ? -19.609 -14.883 -3.645 1 98.5 178 ARG B O 1
ATOM 6011 N N . LEU B 1 179 ? -20.859 -13.117 -3.223 1 98.25 179 LEU B N 1
ATOM 6012 C CA . LEU B 1 179 ? -21.109 -13.453 -1.826 1 98.25 179 LEU B CA 1
ATOM 6013 C C . LEU B 1 179 ? -22.594 -13.695 -1.577 1 98.25 179 LEU B C 1
ATOM 6015 O O . LEU B 1 179 ? -23.438 -13.039 -2.182 1 98.25 179 LEU B O 1
ATOM 6019 N N . ARG B 1 180 ? -22.844 -14.633 -0.733 1 98.31 180 ARG B N 1
ATOM 6020 C CA . ARG B 1 180 ? -24.188 -14.836 -0.194 1 98.31 180 ARG B CA 1
ATOM 6021 C C . ARG B 1 180 ? -24.203 -14.656 1.32 1 98.31 180 ARG B C 1
ATOM 6023 O O . ARG B 1 180 ? -23.359 -15.219 2.027 1 98.31 180 ARG B O 1
ATOM 6030 N N . ILE B 1 181 ? -25.125 -13.867 1.8 1 97.88 181 ILE B N 1
ATOM 6031 C CA . ILE B 1 181 ? -25.188 -13.516 3.215 1 97.88 181 ILE B CA 1
ATOM 6032 C C . ILE B 1 181 ? -26.594 -13.812 3.754 1 97.88 181 ILE B C 1
ATOM 6034 O O . ILE B 1 181 ? -27.594 -13.359 3.184 1 97.88 181 ILE B O 1
ATOM 6038 N N . ASP B 1 182 ? -26.719 -14.531 4.875 1 97.62 182 ASP B N 1
ATOM 6039 C CA . ASP B 1 182 ? -27.984 -14.766 5.582 1 97.62 182 ASP B CA 1
ATOM 6040 C C . ASP B 1 182 ? -28.125 -13.812 6.77 1 97.62 182 ASP B C 1
ATOM 6042 O O . ASP B 1 182 ? -27.125 -13.383 7.352 1 97.62 182 ASP B O 1
ATOM 6046 N N . GLY B 1 183 ? -29.391 -13.492 7.031 1 97.12 183 GLY B N 1
ATOM 6047 C CA . GLY B 1 183 ? -29.625 -12.57 8.125 1 97.12 183 GLY B CA 1
ATOM 6048 C C . GLY B 1 183 ? -29.047 -11.188 7.875 1 97.12 183 GLY B C 1
ATOM 6049 O O . GLY B 1 183 ? -28.562 -10.531 8.797 1 97.12 183 GLY B O 1
ATOM 6050 N N . PHE B 1 184 ? -29.078 -10.82 6.648 1 97.12 184 PHE B N 1
ATOM 6051 C CA . PHE B 1 184 ? -28.484 -9.555 6.223 1 97.12 184 PHE B CA 1
ATOM 6052 C C . PHE B 1 184 ? -29.266 -8.375 6.797 1 97.12 184 PHE B C 1
ATOM 6054 O O . PHE B 1 184 ? -30.484 -8.312 6.676 1 97.12 184 PHE B O 1
ATOM 6061 N N . ARG B 1 185 ? -28.5 -7.457 7.461 1 97.19 185 ARG B N 1
ATOM 6062 C CA . ARG B 1 185 ? -29.094 -6.25 8.023 1 97.19 185 ARG B CA 1
ATOM 6063 C C . ARG B 1 185 ? -28.312 -5.008 7.621 1 97.19 185 ARG B C 1
ATOM 6065 O O . ARG B 1 185 ? -27.078 -4.992 7.715 1 97.19 185 ARG B O 1
ATOM 6072 N N . GLN B 1 186 ? -29 -4.07 7.164 1 95.31 186 GLN B N 1
ATOM 6073 C CA . GLN B 1 186 ? -28.391 -2.799 6.801 1 95.31 186 GLN B CA 1
ATOM 6074 C C . GLN B 1 186 ? -28.344 -1.846 7.988 1 95.31 186 GLN B C 1
ATOM 6076 O O . GLN B 1 186 ? -29.25 -1.84 8.82 1 95.31 186 GLN B O 1
ATOM 6081 N N . LEU B 1 187 ? -27.281 -1.048 8.031 1 96.31 187 LEU B N 1
ATOM 6082 C CA . LEU B 1 187 ? -27.141 -0.035 9.078 1 96.31 187 LEU B CA 1
ATOM 6083 C C . LEU B 1 187 ? -28.188 1.062 8.906 1 96.31 187 LEU B C 1
ATOM 6085 O O . LEU B 1 187 ? -28.438 1.521 7.789 1 96.31 187 LEU B O 1
ATOM 6089 N N . ILE B 1 188 ? -28.844 1.465 9.992 1 95.44 188 ILE B N 1
ATOM 6090 C CA . ILE B 1 188 ? -29.703 2.639 10.023 1 95.44 188 ILE B CA 1
ATOM 6091 C C . ILE B 1 188 ? -28.922 3.854 10.5 1 95.44 188 ILE B C 1
ATOM 6093 O O . ILE B 1 188 ? -28.641 3.994 11.688 1 95.44 188 ILE B O 1
ATOM 6097 N N . PRO B 1 189 ? -28.562 4.742 9.539 1 94.56 189 PRO B N 1
ATOM 6098 C CA . PRO B 1 189 ? -27.656 5.836 9.914 1 94.56 189 PRO B CA 1
ATOM 6099 C C . PRO B 1 189 ? -28.359 6.926 10.719 1 94.56 189 PRO B C 1
ATOM 6101 O O . PRO B 1 189 ? -27.688 7.699 11.414 1 94.56 189 PRO B O 1
ATOM 6104 N N . GLY B 1 190 ? -29.672 7.039 10.656 1 92.69 190 GLY B N 1
ATOM 6105 C CA . GLY B 1 190 ? -30.406 8.109 11.312 1 92.69 190 GLY B CA 1
ATOM 6106 C C . GLY B 1 190 ? -30.672 7.844 12.781 1 92.69 190 GLY B C 1
ATOM 6107 O O . GLY B 1 190 ? -30.469 6.73 13.266 1 92.69 190 GLY B O 1
ATOM 6108 N N . GLY B 1 191 ? -31.062 8.977 13.477 1 91.44 191 GLY B N 1
ATOM 6109 C CA . GLY B 1 191 ? -31.375 8.883 14.891 1 91.44 191 GLY B CA 1
ATOM 6110 C C . GLY B 1 191 ? -30.25 9.367 15.781 1 91.44 191 GLY B C 1
ATOM 6111 O O . GLY B 1 191 ? -29.156 9.68 15.297 1 91.44 191 GLY B O 1
ATOM 6112 N N . ARG B 1 192 ? -30.531 9.562 17.047 1 95.19 192 ARG B N 1
ATOM 6113 C CA . ARG B 1 192 ? -29.547 9.977 18.047 1 95.19 192 ARG B CA 1
ATOM 6114 C C . ARG B 1 192 ? -29.109 8.789 18.906 1 95.19 192 ARG B C 1
ATOM 6116 O O . ARG B 1 192 ? -29.906 7.906 19.203 1 95.19 192 ARG B O 1
ATOM 6123 N N . GLY B 1 193 ? -27.828 8.727 19.203 1 94.88 193 GLY B N 1
ATOM 6124 C CA . GLY B 1 193 ? -27.281 7.605 19.953 1 94.88 193 GLY B CA 1
ATOM 6125 C C . GLY B 1 193 ? -26.578 6.59 19.078 1 94.88 193 GLY B C 1
ATOM 6126 O O . GLY B 1 193 ? -26.031 6.941 18.016 1 94.88 193 GLY B O 1
ATOM 6127 N N . ALA B 1 194 ? -26.609 5.363 19.594 1 94.56 194 ALA B N 1
ATOM 6128 C CA . ALA B 1 194 ? -25.922 4.297 18.859 1 94.56 194 ALA B CA 1
ATOM 6129 C C . ALA B 1 194 ? -26.688 3.939 17.594 1 94.56 194 ALA B C 1
ATOM 6131 O O . ALA B 1 194 ? -27.906 4.07 17.531 1 94.56 194 ALA B O 1
ATOM 6132 N N . PHE B 1 195 ? -25.953 3.527 16.594 1 95 195 PHE B N 1
ATOM 6133 C CA . PHE B 1 195 ? -26.578 3.047 15.367 1 95 195 PHE B CA 1
ATOM 6134 C C . PHE B 1 195 ? -27.297 1.729 15.609 1 95 195 PHE B C 1
ATOM 6136 O O . PHE B 1 195 ? -26.984 0.998 16.547 1 95 195 PHE B O 1
ATOM 6143 N N . ALA B 1 196 ? -28.312 1.537 14.789 1 94.44 196 ALA B N 1
ATOM 6144 C CA . ALA B 1 196 ? -29.047 0.278 14.797 1 94.44 196 ALA B CA 1
ATOM 6145 C C . ALA B 1 196 ? -29.016 -0.387 13.422 1 94.44 196 ALA B C 1
ATOM 6147 O O . ALA B 1 196 ? -28.625 0.236 12.438 1 94.44 196 ALA B O 1
ATOM 6148 N N . PHE B 1 197 ? -29.359 -1.65 13.445 1 95.88 197 PHE B N 1
ATOM 6149 C CA . PHE B 1 197 ? -29.516 -2.373 12.188 1 95.88 197 PHE B CA 1
ATOM 6150 C C . PHE B 1 197 ? -30.984 -2.559 11.844 1 95.88 197 PHE B C 1
ATOM 6152 O O . PHE B 1 197 ? -31.828 -2.68 12.734 1 95.88 197 PHE B O 1
ATOM 6159 N N . GLY B 1 198 ? -31.281 -2.59 10.57 1 94.69 198 GLY B N 1
ATOM 6160 C CA . GLY B 1 198 ? -32.625 -2.877 10.102 1 94.69 198 GLY B CA 1
ATOM 6161 C C . GLY B 1 198 ? -33 -4.344 10.219 1 94.69 198 GLY B C 1
ATOM 6162 O O . GLY B 1 198 ? -32.281 -5.125 10.836 1 94.69 198 GLY B O 1
ATOM 6163 N N . PRO B 1 199 ? -34.188 -4.723 9.727 1 95.56 199 PRO B N 1
ATOM 6164 C CA . PRO B 1 199 ? -34.625 -6.113 9.797 1 95.56 199 PRO B CA 1
ATOM 6165 C C . PRO B 1 199 ? -33.781 -7.051 8.945 1 95.56 199 PRO B C 1
ATOM 6167 O O . PRO B 1 199 ? -33.281 -6.648 7.891 1 95.56 199 PRO B O 1
ATOM 6170 N N . PRO B 1 200 ? -33.625 -8.312 9.352 1 95.75 200 PRO B N 1
ATOM 6171 C CA . PRO B 1 200 ? -32.781 -9.273 8.648 1 95.75 200 PRO B CA 1
ATOM 6172 C C . PRO B 1 200 ? -33.438 -9.805 7.371 1 95.75 200 PRO B C 1
ATOM 6174 O O . PRO B 1 200 ? -34.656 -9.938 7.305 1 95.75 200 PRO B O 1
ATOM 6177 N N . ARG B 1 201 ? -32.625 -10.078 6.406 1 95.44 201 ARG B N 1
ATOM 6178 C CA . ARG B 1 201 ? -33 -10.742 5.164 1 95.44 201 ARG B CA 1
ATOM 6179 C C . ARG B 1 201 ? -32.062 -11.883 4.832 1 95.44 201 ARG B C 1
ATOM 6181 O O . ARG B 1 201 ? -30.828 -11.703 4.859 1 95.44 201 ARG B O 1
ATOM 6188 N N . ASP B 1 202 ? -32.625 -12.969 4.402 1 95.5 202 ASP B N 1
ATOM 6189 C CA . ASP B 1 202 ? -31.781 -14.109 4.035 1 95.5 202 ASP B CA 1
ATOM 6190 C C . ASP B 1 202 ? -31.484 -14.109 2.537 1 95.5 202 ASP B C 1
ATOM 6192 O O . ASP B 1 202 ? -32.281 -13.633 1.738 1 95.5 202 ASP B O 1
ATOM 6196 N N . GLY B 1 203 ? -30.359 -14.664 2.229 1 95.25 203 GLY B N 1
ATOM 6197 C CA . GLY B 1 203 ? -30 -14.914 0.843 1 95.25 203 GLY B CA 1
ATOM 6198 C C . GLY B 1 203 ? -29.594 -13.664 0.09 1 95.25 203 GLY B C 1
ATOM 6199 O O . GLY B 1 203 ? -29.766 -13.586 -1.128 1 95.25 203 GLY B O 1
ATOM 6200 N N . ALA B 1 204 ? -29.094 -12.688 0.823 1 96.75 204 ALA B N 1
ATOM 6201 C CA . ALA B 1 204 ? -28.609 -11.477 0.158 1 96.75 204 ALA B CA 1
ATOM 6202 C C . ALA B 1 204 ? -27.375 -11.766 -0.674 1 96.75 204 ALA B C 1
ATOM 6204 O O . ALA B 1 204 ? -26.484 -12.516 -0.247 1 96.75 204 ALA B O 1
ATOM 6205 N N . ILE B 1 205 ? -27.359 -11.203 -1.927 1 97.44 205 ILE B N 1
ATOM 6206 C CA . ILE B 1 205 ? -26.234 -11.391 -2.832 1 97.44 205 ILE B CA 1
ATOM 6207 C C . ILE B 1 205 ? -25.422 -10.102 -2.914 1 97.44 205 ILE B C 1
ATOM 6209 O O . ILE B 1 205 ? -25.984 -9.008 -2.988 1 97.44 205 ILE B O 1
ATOM 6213 N N . SER B 1 206 ? -24.109 -10.18 -2.818 1 96.75 206 SER B N 1
ATOM 6214 C CA . SER B 1 206 ? -23.203 -9.055 -2.957 1 96.75 206 SER B CA 1
ATOM 6215 C C . SER B 1 206 ? -21.938 -9.453 -3.727 1 96.75 206 SER B C 1
ATOM 6217 O O . SER B 1 206 ? -21.781 -10.617 -4.102 1 96.75 206 SER B O 1
ATOM 6219 N N . ALA B 1 207 ? -21.156 -8.477 -4.121 1 98.19 207 ALA B N 1
ATOM 6220 C CA . ALA B 1 207 ? -19.906 -8.719 -4.848 1 98.19 207 ALA B CA 1
ATOM 6221 C C . ALA B 1 207 ? -18.797 -7.797 -4.359 1 98.19 207 ALA B C 1
ATOM 6223 O O . ALA B 1 207 ? -19.062 -6.715 -3.832 1 98.19 207 ALA B O 1
ATOM 6224 N N . CYS B 1 208 ? -17.594 -8.18 -4.406 1 98.62 208 CYS B N 1
ATOM 6225 C CA . CYS B 1 208 ? -16.422 -7.367 -4.078 1 98.62 208 CYS B CA 1
ATOM 6226 C C . CYS B 1 208 ? -15.172 -7.906 -4.758 1 98.62 208 CYS B C 1
ATOM 6228 O O . CYS B 1 208 ? -15.219 -8.945 -5.414 1 98.62 208 CYS B O 1
ATOM 6230 N N . ASP B 1 209 ? -14.109 -7.191 -4.676 1 98.81 209 ASP B N 1
ATOM 6231 C CA . ASP B 1 209 ? -12.844 -7.555 -5.316 1 98.81 209 ASP B CA 1
ATOM 6232 C C . ASP B 1 209 ? -11.961 -8.359 -4.363 1 98.81 209 ASP B C 1
ATOM 6234 O O . ASP B 1 209 ? -11.227 -9.25 -4.797 1 98.81 209 ASP B O 1
ATOM 6238 N N . ILE B 1 210 ? -11.969 -8.023 -3.096 1 98.88 210 ILE B N 1
ATOM 6239 C CA . ILE B 1 210 ? -11.094 -8.586 -2.08 1 98.88 210 ILE B CA 1
ATOM 6240 C C . ILE B 1 210 ? -11.922 -9.07 -0.891 1 98.88 210 ILE B C 1
ATOM 6242 O O . ILE B 1 210 ? -12.859 -8.391 -0.464 1 98.88 210 ILE B O 1
ATOM 6246 N N . VAL B 1 211 ? -11.594 -10.211 -0.338 1 98.88 211 VAL B N 1
ATOM 6247 C CA . VAL B 1 211 ? -12.227 -10.711 0.877 1 98.88 211 VAL B CA 1
ATOM 6248 C C . VAL B 1 211 ? -11.172 -10.922 1.96 1 98.88 211 VAL B C 1
ATOM 6250 O O . VAL B 1 211 ? -10.172 -11.609 1.737 1 98.88 211 VAL B O 1
ATOM 6253 N N . ILE B 1 212 ? -11.336 -10.305 3.043 1 98.69 212 ILE B N 1
ATOM 6254 C CA . ILE B 1 212 ? -10.492 -10.539 4.211 1 98.69 212 ILE B CA 1
ATOM 6255 C C . ILE B 1 212 ? -11.281 -11.32 5.262 1 98.69 212 ILE B C 1
ATOM 6257 O O . ILE B 1 212 ? -12.258 -10.812 5.82 1 98.69 212 ILE B O 1
ATOM 6261 N N . ASP B 1 213 ? -10.875 -12.555 5.535 1 98.44 213 ASP B N 1
ATOM 6262 C CA . ASP B 1 213 ? -11.523 -13.477 6.465 1 98.44 213 ASP B CA 1
ATOM 6263 C C . ASP B 1 213 ? -10.789 -13.508 7.805 1 98.44 213 ASP B C 1
ATOM 6265 O O . ASP B 1 213 ? -9.711 -14.094 7.914 1 98.44 213 ASP B O 1
ATOM 6269 N N . LEU B 1 214 ? -11.422 -12.875 8.781 1 97.56 214 LEU B N 1
ATOM 6270 C CA . LEU B 1 214 ? -10.867 -12.844 10.133 1 97.56 214 LEU B CA 1
ATOM 6271 C C . LEU B 1 214 ? -11.711 -13.695 11.078 1 97.56 214 LEU B C 1
ATOM 6273 O O . LEU B 1 214 ? -11.75 -13.43 12.289 1 97.56 214 LEU B O 1
ATOM 6277 N N . THR B 1 215 ? -12.43 -14.703 10.688 1 94.12 215 THR B N 1
ATOM 6278 C CA . THR B 1 215 ? -13.383 -15.469 11.484 1 94.12 215 THR B CA 1
ATOM 6279 C C . THR B 1 215 ? -12.672 -16.562 12.273 1 94.12 215 THR B C 1
ATOM 6281 O O . THR B 1 215 ? -13.227 -17.094 13.234 1 94.12 215 THR B O 1
ATOM 6284 N N . ALA B 1 216 ? -11.508 -16.922 12.039 1 90.44 216 ALA B N 1
ATOM 6285 C CA . ALA B 1 216 ? -10.742 -18 12.664 1 90.44 216 ALA B CA 1
ATOM 6286 C C . ALA B 1 216 ? -11.375 -19.359 12.375 1 90.44 216 ALA B C 1
ATOM 6288 O O . ALA B 1 216 ? -10.797 -20.391 12.703 1 90.44 216 ALA B O 1
ATOM 6289 N N . GLY B 1 217 ? -12.555 -19.453 11.836 1 92.06 217 GLY B N 1
ATOM 6290 C CA . GLY B 1 217 ? -13.227 -20.703 11.523 1 92.06 217 GLY B CA 1
ATOM 6291 C C . GLY B 1 217 ? -12.766 -21.328 10.219 1 92.06 217 GLY B C 1
ATOM 6292 O O . GLY B 1 217 ? -11.633 -21.094 9.781 1 92.06 217 GLY B O 1
ATOM 6293 N N . THR B 1 218 ? -13.562 -22.234 9.734 1 94.56 218 THR B N 1
ATOM 6294 C CA . THR B 1 218 ? -13.273 -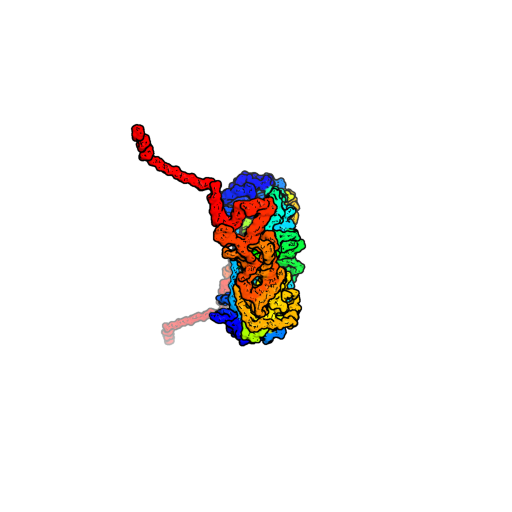22.859 8.453 1 94.56 218 THR B CA 1
ATOM 6295 C C . THR B 1 218 ? -13.328 -21.844 7.32 1 94.56 218 THR B C 1
ATOM 6297 O O . THR B 1 218 ? -14.297 -21.078 7.211 1 94.56 218 THR B O 1
ATOM 6300 N N . PRO B 1 219 ? -12.297 -21.797 6.535 1 96.38 219 PRO B N 1
ATOM 6301 C CA . PRO B 1 219 ? -12.344 -20.859 5.406 1 96.38 219 PRO B CA 1
ATOM 6302 C C . PRO B 1 219 ? -13.547 -21.094 4.496 1 96.38 219 PRO B C 1
ATOM 6304 O O . PRO B 1 219 ? -14.047 -22.219 4.406 1 96.38 219 PRO B O 1
ATOM 6307 N N . LEU B 1 220 ? -13.922 -20.125 3.865 1 95.31 220 LEU B N 1
ATOM 6308 C CA . LEU B 1 220 ? -15.117 -20.188 3.035 1 95.31 220 LEU B CA 1
ATOM 6309 C C . LEU B 1 220 ? -14.781 -20.641 1.623 1 95.31 220 LEU B C 1
ATOM 6311 O O . LEU B 1 220 ? -15.672 -20.828 0.793 1 95.31 220 LEU B O 1
ATOM 6315 N N . VAL B 1 221 ? -13.477 -20.844 1.382 1 97.38 221 VAL B N 1
ATOM 6316 C CA . VAL B 1 221 ? -13.031 -21.391 0.101 1 97.38 221 VAL B CA 1
ATOM 6317 C C . VAL B 1 221 ? -12.008 -22.5 0.334 1 97.38 221 VAL B C 1
ATOM 6319 O O . VAL B 1 221 ? -11.273 -22.469 1.323 1 97.38 221 VAL B O 1
ATOM 6322 N N . PRO B 1 222 ? -11.984 -23.453 -0.583 1 96.25 222 PRO B N 1
ATOM 6323 C CA . PRO B 1 222 ? -10.93 -24.453 -0.472 1 96.25 222 PRO B CA 1
ATOM 6324 C C . PRO B 1 222 ? -9.547 -23.906 -0.812 1 96.25 222 PRO B C 1
ATOM 6326 O O . PRO B 1 222 ? -9.422 -23.047 -1.687 1 96.25 222 PRO B O 1
ATOM 6329 N N . ALA B 1 223 ? -8.523 -24.344 -0.062 1 96.38 223 ALA B N 1
ATOM 6330 C CA . ALA B 1 223 ? -7.145 -23.891 -0.241 1 96.38 223 ALA B CA 1
ATOM 6331 C C . ALA B 1 223 ? -7.062 -22.375 -0.262 1 96.38 223 ALA B C 1
ATOM 6333 O O . ALA B 1 223 ? -6.59 -21.781 -1.236 1 96.38 223 ALA B O 1
ATOM 6334 N N . PRO B 1 224 ? -7.457 -21.766 0.821 1 96.94 224 PRO B N 1
ATOM 6335 C CA . PRO B 1 224 ? -7.586 -20.297 0.85 1 96.94 224 PRO B CA 1
ATOM 6336 C C . PRO B 1 224 ? -6.285 -19.578 0.499 1 96.94 224 PRO B C 1
ATOM 6338 O O . PRO B 1 224 ? -6.312 -18.484 -0.062 1 96.94 224 PRO B O 1
ATOM 6341 N N . ASP B 1 225 ? -5.152 -20.188 0.717 1 94.94 225 ASP B N 1
ATOM 6342 C CA . ASP B 1 225 ? -3.857 -19.562 0.465 1 94.94 225 ASP B CA 1
ATOM 6343 C C . ASP B 1 225 ? -3.574 -19.469 -1.032 1 94.94 225 ASP B C 1
ATOM 6345 O O . ASP B 1 225 ? -2.666 -18.75 -1.455 1 94.94 225 ASP B O 1
ATOM 6349 N N . LYS B 1 226 ? -4.371 -20.172 -1.839 1 96.69 226 LYS B N 1
ATOM 6350 C CA . LYS B 1 226 ? -4.16 -20.188 -3.283 1 96.69 226 LYS B CA 1
ATOM 6351 C C . LYS B 1 226 ? -5.234 -19.391 -4.008 1 96.69 226 LYS B C 1
ATOM 6353 O O . LYS B 1 226 ? -5.211 -19.266 -5.234 1 96.69 226 LYS B O 1
ATOM 6358 N N . ARG B 1 227 ? -6.223 -18.891 -3.219 1 98.06 227 ARG B N 1
ATOM 6359 C CA . ARG B 1 227 ? -7.297 -18.094 -3.807 1 98.06 227 ARG B CA 1
ATOM 6360 C C . ARG B 1 227 ? -6.918 -16.625 -3.861 1 98.06 227 ARG B C 1
ATOM 6362 O O . ARG B 1 227 ? -6.996 -15.914 -2.854 1 98.06 227 ARG B O 1
ATOM 6369 N N . GLU B 1 228 ? -6.594 -16.156 -5.059 1 97.88 228 GLU B N 1
ATOM 6370 C CA . GLU B 1 228 ? -6.176 -14.773 -5.203 1 97.88 228 GLU B CA 1
ATOM 6371 C C . GLU B 1 228 ? -7.266 -13.812 -4.723 1 97.88 228 GLU B C 1
ATOM 6373 O O . GLU B 1 228 ? -8.422 -13.938 -5.129 1 97.88 228 GLU B O 1
ATOM 6378 N N . GLY B 1 229 ? -6.926 -12.906 -3.855 1 98.44 229 GLY B N 1
ATOM 6379 C CA . GLY B 1 229 ? -7.859 -11.914 -3.354 1 98.44 229 GLY B CA 1
ATOM 6380 C C . GLY B 1 229 ? -8.508 -12.312 -2.041 1 98.44 229 GLY B C 1
ATOM 6381 O O . GLY B 1 229 ? -9.141 -11.484 -1.379 1 98.44 229 GLY B O 1
ATOM 6382 N N . TYR B 1 230 ? -8.414 -13.617 -1.637 1 98.56 230 TYR B N 1
ATOM 6383 C CA . TYR B 1 230 ? -8.898 -14.102 -0.351 1 98.56 230 TYR B CA 1
ATOM 6384 C C . TYR B 1 230 ? -7.801 -14.062 0.703 1 98.56 230 TYR B C 1
ATOM 6386 O O . TYR B 1 230 ? -6.875 -14.875 0.67 1 98.56 230 TYR B O 1
ATOM 6394 N N . LEU B 1 231 ? -7.852 -13.125 1.546 1 98.69 231 LEU B N 1
ATOM 6395 C CA . LEU B 1 231 ? -6.859 -12.953 2.602 1 98.69 231 LEU B CA 1
ATOM 6396 C C . LEU B 1 231 ? -7.402 -13.43 3.943 1 98.69 231 LEU B C 1
ATOM 6398 O O . LEU B 1 231 ? -8.562 -13.18 4.273 1 98.69 231 LEU B O 1
ATOM 6402 N N . ARG B 1 232 ? -6.539 -14.148 4.641 1 98.12 232 ARG B N 1
ATOM 6403 C CA . ARG B 1 232 ? -7.027 -14.742 5.883 1 98.12 232 ARG B CA 1
ATOM 6404 C C . ARG B 1 232 ? -5.973 -14.656 6.98 1 98.12 232 ARG B C 1
ATOM 6406 O O . ARG B 1 232 ? -4.777 -14.82 6.719 1 98.12 232 ARG B O 1
ATOM 6413 N N . ALA B 1 233 ? -6.406 -14.305 8.172 1 97.5 233 ALA B N 1
ATOM 6414 C CA . ALA B 1 233 ? -5.555 -14.312 9.359 1 97.5 233 ALA B CA 1
ATOM 6415 C C . ALA B 1 233 ? -6.367 -14.625 10.609 1 97.5 233 ALA B C 1
ATOM 6417 O O . ALA B 1 233 ? -7.582 -14.414 10.641 1 97.5 233 ALA B O 1
ATOM 6418 N N . ASP B 1 234 ? -5.699 -15.203 11.609 1 97 234 ASP B N 1
ATOM 6419 C CA . ASP B 1 234 ? -6.293 -15.344 12.93 1 97 234 ASP B CA 1
ATOM 6420 C C . ASP B 1 234 ? -6.488 -13.984 13.602 1 97 234 ASP B C 1
ATOM 6422 O O . ASP B 1 234 ? -5.527 -13.234 13.789 1 97 234 ASP B O 1
ATOM 6426 N N . PRO B 1 235 ? -7.762 -13.617 13.891 1 96.12 235 PRO B N 1
ATOM 6427 C CA . PRO B 1 235 ? -7.996 -12.305 14.492 1 96.12 235 PRO B CA 1
ATOM 6428 C C . PRO B 1 235 ? -7.277 -12.133 15.828 1 96.12 235 PRO B C 1
ATOM 6430 O O . PRO B 1 235 ? -7.09 -11.008 16.297 1 96.12 235 PRO B O 1
ATOM 6433 N N . ARG B 1 236 ? -6.863 -13.266 16.547 1 96.75 236 ARG B N 1
ATOM 6434 C CA . ARG B 1 236 ? -6.176 -13.234 17.828 1 96.75 236 ARG B CA 1
ATOM 6435 C C . ARG B 1 236 ? -4.695 -12.914 17.641 1 96.75 236 ARG B C 1
ATOM 6437 O O . ARG B 1 236 ? -3.971 -12.719 18.625 1 96.75 236 ARG B O 1
ATOM 6444 N N . ASP B 1 237 ? -4.211 -12.766 16.328 1 97.38 237 ASP B N 1
ATOM 6445 C CA . ASP B 1 237 ? -2.83 -12.422 15.992 1 97.38 237 ASP B CA 1
ATOM 6446 C C . ASP B 1 237 ? -2.752 -11.039 15.344 1 97.38 237 ASP B C 1
ATOM 6448 O O . ASP B 1 237 ? -2.803 -10.922 14.117 1 97.38 237 ASP B O 1
ATOM 6452 N N . PRO B 1 238 ? -2.537 -10.008 16.172 1 96.69 238 PRO B N 1
ATOM 6453 C CA . PRO B 1 238 ? -2.557 -8.648 15.633 1 96.69 238 PRO B CA 1
ATOM 6454 C C . PRO B 1 238 ? -1.489 -8.422 14.562 1 96.69 238 PRO B C 1
ATOM 6456 O O . PRO B 1 238 ? -1.685 -7.613 13.656 1 96.69 238 PRO B O 1
ATOM 6459 N N . LEU B 1 239 ? -0.365 -9.086 14.703 1 96.88 239 LEU B N 1
ATOM 6460 C CA . LEU B 1 239 ? 0.699 -8.93 13.719 1 96.88 239 LEU B CA 1
ATOM 6461 C C . LEU B 1 239 ? 0.273 -9.492 12.367 1 96.88 239 LEU B C 1
ATOM 6463 O O . LEU B 1 239 ? 0.504 -8.859 11.328 1 96.88 239 LEU B O 1
ATOM 6467 N N . ALA B 1 240 ? -0.329 -10.664 12.359 1 96.88 240 ALA B N 1
ATOM 6468 C CA . ALA B 1 240 ? -0.822 -11.266 11.117 1 96.88 240 ALA B CA 1
ATOM 6469 C C . ALA B 1 240 ? -1.867 -10.367 10.461 1 96.88 240 ALA B C 1
ATOM 6471 O O . ALA B 1 240 ? -1.884 -10.219 9.234 1 96.88 240 ALA B O 1
ATOM 6472 N N . VAL B 1 241 ? -2.705 -9.758 11.273 1 97.62 241 VAL B N 1
ATOM 6473 C CA . VAL B 1 241 ? -3.744 -8.867 10.766 1 97.62 241 VAL B CA 1
ATOM 6474 C C . VAL B 1 241 ? -3.102 -7.629 10.141 1 97.62 241 VAL B C 1
ATOM 6476 O O . VAL B 1 241 ? -3.506 -7.191 9.062 1 97.62 241 VAL B O 1
ATOM 6479 N N . ALA B 1 242 ? -2.086 -7.094 10.812 1 96.75 242 ALA B N 1
ATOM 6480 C CA . ALA B 1 242 ? -1.386 -5.926 10.289 1 96.75 242 ALA B CA 1
ATOM 6481 C C . ALA B 1 242 ? -0.71 -6.242 8.961 1 96.75 242 ALA B C 1
ATOM 6483 O O . ALA B 1 242 ? -0.699 -5.414 8.047 1 96.75 242 ALA B O 1
ATOM 6484 N N . ARG B 1 243 ? -0.159 -7.383 8.828 1 95.94 243 ARG B N 1
ATOM 6485 C CA . ARG B 1 243 ? 0.498 -7.793 7.594 1 95.94 243 ARG B CA 1
ATOM 6486 C C . ARG B 1 243 ? -0.513 -7.941 6.461 1 95.94 243 ARG B C 1
ATOM 6488 O O . ARG B 1 243 ? -0.195 -7.68 5.301 1 95.94 243 ARG B O 1
ATOM 6495 N N . LEU B 1 244 ? -1.72 -8.336 6.797 1 96.19 244 LEU B N 1
ATOM 6496 C CA . LEU B 1 244 ? -2.785 -8.445 5.809 1 96.19 244 LEU B CA 1
ATOM 6497 C C . LEU B 1 244 ? -3.133 -7.078 5.227 1 96.19 244 LEU B C 1
ATOM 6499 O O . LEU B 1 244 ? -3.48 -6.973 4.047 1 96.19 244 LEU B O 1
ATOM 6503 N N . ALA B 1 245 ? -3.062 -6.09 6.078 1 97.69 245 ALA B N 1
ATOM 6504 C CA . ALA B 1 245 ? -3.363 -4.742 5.605 1 97.69 245 ALA B CA 1
ATOM 6505 C C . ALA B 1 245 ? -2.41 -4.328 4.484 1 97.69 245 ALA B C 1
ATOM 6507 O O . ALA B 1 245 ? -2.838 -3.775 3.471 1 97.69 245 ALA B O 1
ATOM 6508 N N . LEU B 1 246 ? -1.132 -4.613 4.684 1 97 246 LEU B N 1
ATOM 6509 C CA . LEU B 1 246 ? -0.127 -4.305 3.67 1 97 246 LEU B CA 1
ATOM 6510 C C . LEU B 1 246 ? -0.425 -5.043 2.369 1 97 246 LEU B C 1
ATOM 6512 O O . LEU B 1 246 ? -0.332 -4.461 1.285 1 97 246 LEU B O 1
ATOM 6516 N N . GLU B 1 247 ? -0.818 -6.301 2.539 1 97 247 GLU B N 1
ATOM 6517 C CA . GLU B 1 247 ? -1.132 -7.102 1.358 1 97 247 GLU B CA 1
ATOM 6518 C C . GLU B 1 247 ? -2.367 -6.566 0.641 1 97 247 GLU B C 1
ATOM 6520 O O . GLU B 1 247 ? -2.371 -6.438 -0.585 1 97 247 GLU B O 1
ATOM 6525 N N . ALA B 1 248 ? -3.369 -6.219 1.35 1 98.38 248 ALA B N 1
ATOM 6526 C CA . ALA B 1 248 ? -4.664 -5.812 0.807 1 98.38 248 ALA B CA 1
ATOM 6527 C C . ALA B 1 248 ? -4.535 -4.539 -0.025 1 98.38 248 ALA B C 1
ATOM 6529 O O . ALA B 1 248 ? -5.117 -4.438 -1.106 1 98.38 248 ALA B O 1
ATOM 6530 N N . VAL B 1 249 ? -3.748 -3.59 0.433 1 97.44 249 VAL B N 1
ATOM 6531 C CA . VAL B 1 249 ? -3.691 -2.287 -0.22 1 97.44 249 VAL B CA 1
ATOM 6532 C C . VAL B 1 249 ? -2.969 -2.41 -1.561 1 97.44 249 VAL B C 1
ATOM 6534 O O . VAL B 1 249 ? -3.031 -1.502 -2.393 1 97.44 249 VAL B O 1
ATOM 6537 N N . GLN B 1 250 ? -2.295 -3.529 -1.771 1 96.44 250 GLN B N 1
ATOM 6538 C CA . GLN B 1 250 ? -1.552 -3.744 -3.01 1 96.44 250 GLN B CA 1
ATOM 6539 C C . GLN B 1 250 ? -2.41 -4.457 -4.051 1 96.44 250 GLN B C 1
ATOM 6541 O O . GLN B 1 250 ? -1.942 -4.754 -5.152 1 96.44 250 GLN B O 1
ATOM 6546 N N . LEU B 1 251 ? -3.67 -4.762 -3.738 1 98 251 LEU B N 1
ATOM 6547 C CA . LEU B 1 251 ? -4.508 -5.574 -4.613 1 98 251 LEU B CA 1
ATOM 6548 C C . LEU B 1 251 ? -5.484 -4.703 -5.395 1 98 251 LEU B C 1
ATOM 6550 O O . LEU B 1 251 ? -6.562 -5.164 -5.781 1 98 251 LEU B O 1
ATOM 6554 N N . THR B 1 252 ? -5.199 -3.449 -5.594 1 97.38 252 THR B N 1
ATOM 6555 C CA . THR B 1 252 ? -5.984 -2.568 -6.457 1 97.38 252 THR B CA 1
ATOM 6556 C C . THR B 1 252 ? -5.234 -2.275 -7.754 1 97.38 252 THR B C 1
ATOM 6558 O O . THR B 1 252 ? -4.035 -1.979 -7.73 1 97.38 252 THR B O 1
ATOM 6561 N N . GLY B 1 253 ? -5.871 -2.453 -8.859 1 97 253 GLY B N 1
ATOM 6562 C CA . GLY B 1 253 ? -5.262 -2.197 -10.148 1 97 253 GLY B CA 1
ATOM 6563 C C . GLY B 1 253 ? -5.582 -3.264 -11.18 1 97 253 GLY B C 1
ATOM 6564 O O . GLY B 1 253 ? -6.57 -3.984 -11.047 1 97 253 GLY B O 1
ATOM 6565 N N . THR B 1 254 ? -4.852 -3.254 -12.242 1 97.94 254 THR B N 1
ATOM 6566 C CA . THR B 1 254 ? -4.953 -4.262 -13.289 1 97.94 254 THR B CA 1
ATOM 6567 C C . THR B 1 254 ? -3.816 -5.273 -13.18 1 97.94 254 THR B C 1
ATOM 6569 O O . THR B 1 254 ? -2.643 -4.895 -13.133 1 97.94 254 THR B O 1
ATOM 6572 N N . PHE B 1 255 ? -4.168 -6.504 -13.062 1 97.25 255 PHE B N 1
ATOM 6573 C CA . PHE B 1 255 ? -3.221 -7.605 -12.938 1 97.25 255 PHE B CA 1
ATOM 6574 C C . PHE B 1 255 ? -3.34 -8.562 -14.117 1 97.25 255 PHE B C 1
ATOM 6576 O O . PHE B 1 255 ? -4.332 -8.531 -14.852 1 97.25 255 PHE B O 1
ATOM 6583 N N . GLU B 1 256 ? -2.293 -9.289 -14.305 1 96.75 256 GLU B N 1
ATOM 6584 C CA . GLU B 1 256 ? -2.299 -10.32 -15.336 1 96.75 256 GLU B CA 1
ATOM 6585 C C . GLU B 1 256 ? -2.285 -11.719 -14.727 1 96.75 256 GLU B C 1
ATOM 6587 O O . GLU B 1 256 ? -1.435 -12.023 -13.883 1 96.75 256 GLU B O 1
ATOM 6592 N N . LYS B 1 257 ? -3.213 -12.469 -15.117 1 97.12 257 LYS B N 1
ATOM 6593 C CA . LYS B 1 257 ? -3.268 -13.852 -14.641 1 97.12 257 LYS B CA 1
ATOM 6594 C C . LYS B 1 257 ? -3.029 -14.836 -15.781 1 97.12 257 LYS B C 1
ATOM 6596 O O . LYS B 1 257 ? -3.76 -14.828 -16.781 1 97.12 257 LYS B O 1
ATOM 6601 N N . PRO B 1 258 ? -2.107 -15.68 -15.617 1 97.44 258 PRO B N 1
ATOM 6602 C CA . PRO B 1 258 ? -1.899 -16.719 -16.641 1 97.44 258 PRO B CA 1
ATOM 6603 C C . PRO B 1 258 ? -3.061 -17.703 -16.719 1 97.44 258 PRO B C 1
ATOM 6605 O O . PRO B 1 258 ? -3.646 -18.062 -15.695 1 97.44 258 PRO B O 1
ATOM 6608 N N . LEU B 1 259 ? -3.418 -18.062 -17.906 1 98.19 259 LEU B N 1
ATOM 6609 C CA . LEU B 1 259 ? -4.293 -19.203 -18.141 1 98.19 259 LEU B CA 1
ATOM 6610 C C . LEU B 1 259 ? -3.498 -20.5 -18.125 1 98.19 259 LEU B C 1
ATOM 6612 O O . LEU B 1 259 ? -3.023 -20.969 -19.172 1 98.19 259 LEU B O 1
ATOM 6616 N N . TYR B 1 260 ? -3.5 -21.109 -16.969 1 98 260 TYR B N 1
ATOM 6617 C CA . TYR B 1 260 ? -2.531 -22.156 -16.672 1 98 260 TYR B CA 1
ATOM 6618 C C . TYR B 1 260 ? -2.854 -23.422 -17.438 1 98 260 TYR B C 1
ATOM 6620 O O . TYR B 1 260 ? -1.96 -24.219 -17.75 1 98 260 TYR B O 1
ATOM 6628 N N . VAL B 1 261 ? -4.168 -23.656 -17.688 1 98 261 VAL B N 1
ATOM 6629 C CA . VAL B 1 261 ? -4.551 -24.922 -18.312 1 98 261 VAL B CA 1
ATOM 6630 C C . VAL B 1 261 ? -5.52 -24.656 -19.453 1 98 261 VAL B C 1
ATOM 6632 O O . VAL B 1 261 ? -6.207 -23.641 -19.484 1 98 261 VAL B O 1
ATOM 6635 N N . ARG B 1 262 ? -5.492 -25.531 -20.328 1 97.69 262 ARG B N 1
ATOM 6636 C CA . ARG B 1 262 ? -6.414 -25.547 -21.469 1 97.69 262 ARG B CA 1
ATOM 6637 C C . ARG B 1 262 ? -7.191 -26.859 -21.516 1 97.69 262 ARG B C 1
ATOM 6639 O O . ARG B 1 262 ? -6.625 -27.922 -21.297 1 97.69 262 ARG B O 1
ATOM 6646 N N . LEU B 1 263 ? -8.508 -26.766 -21.812 1 98.25 263 LEU B N 1
ATOM 6647 C CA . LEU B 1 263 ? -9.367 -27.953 -21.859 1 98.25 263 LEU B CA 1
ATOM 6648 C C . LEU B 1 263 ? -9.891 -28.172 -23.281 1 98.25 263 LEU B C 1
ATOM 6650 O O . LEU B 1 263 ? -10.414 -27.25 -23.906 1 98.25 263 LEU B O 1
ATOM 6654 N N . ASP B 1 264 ? -9.695 -29.297 -23.766 1 97.81 264 ASP B N 1
ATOM 6655 C CA . ASP B 1 264 ? -10.398 -29.812 -24.938 1 97.81 264 ASP B CA 1
ATOM 6656 C C . ASP B 1 264 ? -11.531 -30.75 -24.547 1 97.81 264 ASP B C 1
ATOM 6658 O O . ASP B 1 264 ? -11.289 -31.938 -24.281 1 97.81 264 ASP B O 1
ATOM 6662 N N . GLU B 1 265 ? -12.688 -30.328 -24.641 1 96.75 265 GLU B N 1
ATOM 6663 C CA . GLU B 1 265 ? -13.859 -31.047 -24.141 1 96.75 265 GLU B CA 1
ATOM 6664 C C . GLU B 1 265 ? -14.078 -32.344 -24.922 1 96.75 265 GLU B C 1
ATOM 6666 O O . GLU B 1 265 ? -14.586 -33.312 -24.375 1 96.75 265 GLU B O 1
ATOM 6671 N N . SER B 1 266 ? -13.695 -32.344 -26.141 1 95.44 266 SER B N 1
ATOM 6672 C CA . SER B 1 266 ? -13.953 -33.5 -26.984 1 95.44 266 SER B CA 1
ATOM 6673 C C . SER B 1 266 ? -13.094 -34.688 -26.578 1 95.44 266 SER B C 1
ATOM 6675 O O . SER B 1 266 ? -13.422 -35.844 -26.891 1 95.44 266 SER B O 1
ATOM 6677 N N . LEU B 1 267 ? -12.125 -34.438 -25.844 1 96.62 267 LEU B N 1
ATOM 6678 C CA . LEU B 1 267 ? -11.211 -35.5 -25.438 1 96.62 267 LEU B CA 1
ATOM 6679 C C . LEU B 1 267 ? -11.492 -35.938 -24.016 1 96.62 267 LEU B C 1
ATOM 6681 O O . LEU B 1 267 ? -10.898 -36.906 -23.531 1 96.62 267 LEU B O 1
ATOM 6685 N N . CYS B 1 268 ? -12.43 -35.312 -23.375 1 97.38 268 CYS B N 1
ATOM 6686 C CA . CYS B 1 268 ? -12.648 -35.562 -21.953 1 97.38 268 CYS B CA 1
ATOM 6687 C C . CYS B 1 268 ? -13.391 -36.906 -21.734 1 97.38 268 CYS B C 1
ATOM 6689 O O . CYS B 1 268 ? -14.375 -37.156 -22.422 1 97.38 268 CYS B O 1
ATOM 6691 N N . ALA B 1 269 ? -12.93 -37.656 -20.828 1 97 269 ALA B N 1
ATOM 6692 C CA . ALA B 1 269 ? -13.547 -38.938 -20.531 1 97 269 ALA B CA 1
ATOM 6693 C C . ALA B 1 269 ? -14.297 -38.906 -19.203 1 97 269 ALA B C 1
ATOM 6695 O O . ALA B 1 269 ? -14.445 -39.938 -18.531 1 97 269 ALA B O 1
ATOM 6696 N N . HIS B 1 270 ? -14.703 -37.781 -18.797 1 96.56 270 HIS B N 1
ATOM 6697 C CA . HIS B 1 270 ? -15.359 -37.594 -17.5 1 96.56 270 HIS B CA 1
ATOM 6698 C C . HIS B 1 270 ? -16.656 -38.375 -17.422 1 96.56 270 HIS B C 1
ATOM 6700 O O . HIS B 1 270 ? -16.938 -39.031 -16.406 1 96.56 270 HIS B O 1
ATOM 6706 N N . SER B 1 271 ? -17.375 -38.312 -18.453 1 92.94 271 SER B N 1
ATOM 6707 C CA . SER B 1 271 ? -18.672 -39 -18.5 1 92.94 271 SER B CA 1
ATOM 6708 C C . SER B 1 271 ? -19.172 -39.125 -19.938 1 92.94 271 SER B C 1
ATOM 6710 O O . SER B 1 271 ? -18.703 -38.406 -20.844 1 92.94 271 SER B O 1
ATOM 6712 N N . ARG B 1 272 ? -19.953 -40.156 -20.125 1 91.69 272 ARG B N 1
ATOM 6713 C CA . ARG B 1 272 ? -20.688 -40.312 -21.375 1 91.69 272 ARG B CA 1
ATOM 6714 C C . ARG B 1 272 ? -22.109 -40.781 -21.109 1 91.69 272 ARG B C 1
ATOM 6716 O O . ARG B 1 272 ? -22.312 -41.812 -20.438 1 91.69 272 ARG B O 1
ATOM 6723 N N . ALA B 1 273 ? -23.031 -40.031 -21.641 1 88.94 273 ALA B N 1
ATOM 6724 C CA . ALA B 1 273 ? -24.438 -40.406 -21.5 1 88.94 273 ALA B CA 1
ATOM 6725 C C . ALA B 1 273 ? -24.781 -40.656 -20.031 1 88.94 273 ALA B C 1
ATOM 6727 O O . ALA B 1 273 ? -25.453 -41.656 -19.719 1 88.94 273 ALA B O 1
ATOM 6728 N N . GLY B 1 274 ? -24.312 -39.875 -19.234 1 87.94 274 GLY B N 1
ATOM 6729 C CA . GLY B 1 274 ? -24.641 -39.938 -17.828 1 87.94 274 GLY B CA 1
ATOM 6730 C C . GLY B 1 274 ? -23.844 -40.969 -17.062 1 87.94 274 GLY B C 1
ATOM 6731 O O . GLY B 1 274 ? -23.984 -41.094 -15.844 1 87.94 274 GLY B O 1
ATOM 6732 N N . GLN B 1 275 ? -23.078 -41.75 -17.75 1 90.94 275 GLN B N 1
ATOM 6733 C CA . GLN B 1 275 ? -22.25 -42.75 -17.094 1 90.94 275 GLN B CA 1
ATOM 6734 C C . GLN B 1 275 ? -20.891 -42.156 -16.703 1 90.94 275 GLN B C 1
ATOM 6736 O O . GLN B 1 275 ? -20.172 -41.625 -17.547 1 90.94 275 GLN B O 1
ATOM 6741 N N . ARG B 1 276 ? -20.594 -42.344 -15.453 1 92 276 ARG B N 1
ATOM 6742 C CA . ARG B 1 276 ? -19.375 -41.75 -14.922 1 92 276 ARG B CA 1
ATOM 6743 C C . ARG B 1 276 ? -18.141 -42.5 -15.398 1 92 276 ARG B C 1
ATOM 6745 O O . ARG B 1 276 ? -18.141 -43.75 -15.422 1 92 276 ARG B O 1
ATOM 6752 N N . GLY B 1 277 ? -17.156 -41.719 -15.781 1 94.81 277 GLY B N 1
ATOM 6753 C CA . GLY B 1 277 ? -15.859 -42.281 -16.141 1 94.81 277 GLY B CA 1
ATOM 6754 C C . GLY B 1 277 ? -14.727 -41.781 -15.273 1 94.81 277 GLY B C 1
ATOM 6755 O O . GLY B 1 277 ? -14.602 -42.188 -14.109 1 94.81 277 GLY B O 1
ATOM 6756 N N . CYS B 1 278 ? -13.992 -40.812 -15.797 1 96.56 278 CYS B N 1
ATOM 6757 C CA . CYS B 1 278 ? -12.805 -40.312 -15.109 1 96.56 278 CYS B CA 1
ATOM 6758 C C . CYS B 1 278 ? -13.141 -39.156 -14.18 1 96.56 278 CYS B C 1
ATOM 6760 O O . CYS B 1 278 ? -13.93 -38.281 -14.539 1 96.56 278 CYS B O 1
ATOM 6762 N N . SER B 1 279 ? -12.555 -39.094 -12.992 1 97 279 SER B N 1
ATOM 6763 C CA . SER B 1 279 ? -12.711 -37.969 -12.07 1 97 279 SER B CA 1
ATOM 6764 C C . SER B 1 279 ? -11.359 -37.5 -11.547 1 97 279 SER B C 1
ATOM 6766 O O . SER B 1 279 ? -11.289 -36.812 -10.516 1 97 279 SER B O 1
ATOM 6768 N N . ASN B 1 280 ? -10.297 -37.844 -12.227 1 97.5 280 ASN B N 1
ATOM 6769 C CA . ASN B 1 280 ? -8.945 -37.562 -11.742 1 97.5 280 ASN B CA 1
ATOM 6770 C C . ASN B 1 280 ? -8.742 -36.062 -11.461 1 97.5 280 ASN B C 1
ATOM 6772 O O . ASN B 1 280 ? -8.234 -35.688 -10.406 1 97.5 280 ASN B O 1
ATOM 6776 N N . CYS B 1 281 ? -9.164 -35.219 -12.422 1 98.12 281 CYS B N 1
ATOM 6777 C CA . CYS B 1 281 ? -8.914 -33.781 -12.312 1 98.12 281 CYS B CA 1
ATOM 6778 C C . CYS B 1 281 ? -9.773 -33.156 -11.211 1 98.12 281 CYS B C 1
ATOM 6780 O O . CYS B 1 281 ? -9.32 -32.281 -10.492 1 98.12 281 CYS B O 1
ATOM 6782 N N . LEU B 1 282 ? -11.008 -33.625 -11.062 1 97.62 282 LEU B N 1
ATOM 6783 C CA . LEU B 1 282 ? -11.898 -33.156 -10.016 1 97.62 282 LEU B CA 1
ATOM 6784 C C . LEU B 1 282 ? -11.352 -33.5 -8.633 1 97.62 282 LEU B C 1
ATOM 6786 O O . LEU B 1 282 ? -11.336 -32.656 -7.734 1 97.62 282 LEU B O 1
ATOM 6790 N N . ASP B 1 283 ? -10.852 -34.656 -8.516 1 97.25 283 ASP B N 1
ATOM 6791 C CA . ASP B 1 283 ? -10.43 -35.188 -7.23 1 97.25 283 ASP B CA 1
ATOM 6792 C C . ASP B 1 283 ? -9.141 -34.531 -6.746 1 97.25 283 ASP B C 1
ATOM 6794 O O . ASP B 1 283 ? -8.945 -34.344 -5.543 1 97.25 283 ASP B O 1
ATOM 6798 N N . ILE B 1 284 ? -8.32 -34.156 -7.676 1 97.88 284 ILE B N 1
ATOM 6799 C CA . ILE B 1 284 ? -6.973 -33.75 -7.297 1 97.88 284 ILE B CA 1
ATOM 6800 C C . ILE B 1 284 ? -6.926 -32.219 -7.117 1 97.88 284 ILE B C 1
ATOM 6802 O O . ILE B 1 284 ? -5.98 -31.688 -6.531 1 97.88 284 ILE B O 1
ATOM 6806 N N . CYS B 1 285 ? -7.867 -31.438 -7.605 1 97.81 285 CYS B N 1
ATOM 6807 C CA . CYS B 1 285 ? -7.801 -29.969 -7.609 1 97.81 285 CYS B CA 1
ATOM 6808 C C . CYS B 1 285 ? -7.973 -29.422 -6.203 1 97.81 285 CYS B C 1
ATOM 6810 O O . CYS B 1 285 ? -9.047 -29.531 -5.609 1 97.81 285 CYS B O 1
ATOM 6812 N N . PRO B 1 286 ? -7.004 -28.734 -5.711 1 96.69 286 PRO B N 1
ATOM 6813 C CA . PRO B 1 286 ? -7.117 -28.266 -4.328 1 96.69 286 PRO B CA 1
ATOM 6814 C C . PRO B 1 286 ? -8.031 -27.047 -4.188 1 96.69 286 PRO B C 1
ATOM 6816 O O . PRO B 1 286 ? -8.609 -26.828 -3.121 1 96.69 286 PRO B O 1
ATOM 6819 N N . THR B 1 287 ? -8.203 -26.266 -5.227 1 97.25 287 THR B N 1
ATOM 6820 C CA . THR B 1 287 ? -8.906 -25 -5.125 1 97.25 287 THR B CA 1
ATOM 6821 C C . THR B 1 287 ? -10.383 -25.156 -5.496 1 97.25 287 THR B C 1
ATOM 6823 O O . THR B 1 287 ? -11.188 -24.25 -5.277 1 97.25 287 THR B O 1
ATOM 6826 N N . GLY B 1 288 ? -10.695 -26.281 -6.078 1 96.88 288 GLY B N 1
ATOM 6827 C CA . GLY B 1 288 ? -12.055 -26.469 -6.559 1 96.88 288 GLY B CA 1
ATOM 6828 C C . GLY B 1 288 ? -12.336 -25.734 -7.855 1 96.88 288 GLY B C 1
ATOM 6829 O O . GLY B 1 288 ? -13.492 -25.391 -8.141 1 96.88 288 GLY B O 1
ATOM 6830 N N . ALA B 1 289 ? -11.367 -25.5 -8.633 1 98.25 289 ALA B N 1
ATOM 6831 C CA . ALA B 1 289 ? -11.508 -24.781 -9.898 1 98.25 289 ALA B CA 1
ATOM 6832 C C . ALA B 1 289 ? -12.195 -25.641 -10.953 1 98.25 289 ALA B C 1
ATOM 6834 O O . ALA B 1 289 ? -12.656 -25.125 -11.969 1 98.25 289 ALA B O 1
ATOM 6835 N N . ILE B 1 290 ? -12.227 -26.938 -10.766 1 98.5 290 ILE B N 1
ATOM 6836 C CA . ILE B 1 290 ? -12.766 -27.859 -11.758 1 98.5 290 ILE B CA 1
ATOM 6837 C C . ILE B 1 290 ? -14.086 -28.438 -11.258 1 98.5 290 ILE B C 1
ATOM 6839 O O . ILE B 1 290 ? -14.156 -28.922 -10.125 1 98.5 290 ILE B O 1
ATOM 6843 N N . THR B 1 291 ? -15.094 -28.391 -12.086 1 97.62 291 THR B N 1
ATOM 6844 C CA . THR B 1 291 ? -16.406 -28.906 -11.75 1 97.62 291 THR B CA 1
ATOM 6845 C C . THR B 1 291 ? -16.953 -29.766 -12.875 1 97.62 291 THR B C 1
ATOM 6847 O O . THR B 1 291 ? -16.484 -29.688 -14.016 1 97.62 291 THR B O 1
ATOM 6850 N N . SER B 1 292 ? -17.859 -30.656 -12.516 1 97.31 292 SER B N 1
ATOM 6851 C CA . SER B 1 292 ? -18.547 -31.453 -13.531 1 97.31 292 SER B CA 1
ATOM 6852 C C . SER B 1 292 ? -19.484 -30.594 -14.367 1 97.31 292 SER B C 1
ATOM 6854 O O . SER B 1 292 ? -20.219 -29.766 -13.836 1 97.31 292 SER B O 1
ATOM 6856 N N . ALA B 1 293 ? -19.453 -30.75 -15.633 1 96.38 293 ALA B N 1
ATOM 6857 C CA . ALA B 1 293 ? -20.297 -30.016 -16.578 1 96.38 293 ALA B CA 1
ATOM 6858 C C . ALA B 1 293 ? -20.891 -30.953 -17.625 1 96.38 293 ALA B C 1
ATOM 6860 O O . ALA B 1 293 ? -20.703 -30.75 -18.828 1 96.38 293 ALA B O 1
ATOM 6861 N N . GLY B 1 294 ? -21.609 -31.906 -17.172 1 94.69 294 GLY B N 1
ATOM 6862 C CA . GLY B 1 294 ? -22.172 -32.906 -18.078 1 94.69 294 GLY B CA 1
ATOM 6863 C C . GLY B 1 294 ? -21.188 -34 -18.406 1 94.69 294 GLY B C 1
ATOM 6864 O O . GLY B 1 294 ? -20.672 -34.688 -17.516 1 94.69 294 GLY B O 1
ATOM 6865 N N . ASP B 1 295 ? -20.938 -34.156 -19.734 1 94.19 295 ASP B N 1
ATOM 6866 C CA . ASP B 1 295 ? -20.047 -35.219 -20.219 1 94.19 295 ASP B CA 1
ATOM 6867 C C . ASP B 1 295 ? -18.578 -34.781 -20.125 1 94.19 295 ASP B C 1
ATOM 6869 O O . ASP B 1 295 ? -17.672 -35.594 -20.312 1 94.19 295 ASP B O 1
ATOM 6873 N N . HIS B 1 296 ? -18.359 -33.531 -19.812 1 96.69 296 HIS B N 1
ATOM 6874 C CA . HIS B 1 296 ? -17 -33 -19.625 1 96.69 296 HIS B CA 1
ATOM 6875 C C . HIS B 1 296 ? -16.906 -32.188 -18.344 1 96.69 296 HIS B C 1
ATOM 6877 O O . HIS B 1 296 ? -17.875 -32.062 -17.594 1 96.69 296 HIS B O 1
ATOM 6883 N N . VAL B 1 297 ? -15.766 -31.75 -18.016 1 97.81 297 VAL B N 1
ATOM 6884 C CA . VAL B 1 297 ? -15.57 -30.891 -16.859 1 97.81 297 VAL B CA 1
ATOM 6885 C C . VAL B 1 297 ? -15.492 -29.438 -17.312 1 97.81 297 VAL B C 1
ATOM 6887 O O . VAL B 1 297 ? -15.422 -29.156 -18.516 1 97.81 297 VAL B O 1
ATOM 6890 N N . ALA B 1 298 ? -15.641 -28.594 -16.406 1 98.25 298 ALA B N 1
ATOM 6891 C CA . ALA B 1 298 ? -15.414 -27.172 -16.609 1 98.25 298 ALA B CA 1
ATOM 6892 C C . ALA B 1 298 ? -14.359 -26.641 -15.633 1 98.25 298 ALA B C 1
ATOM 6894 O O . ALA B 1 298 ? -14.312 -27.047 -14.477 1 98.25 298 ALA B O 1
ATOM 6895 N N . ILE B 1 299 ? -13.523 -25.719 -16.125 1 98.31 299 ILE B N 1
ATOM 6896 C CA . ILE B 1 299 ? -12.453 -25.156 -15.305 1 98.31 299 ILE B CA 1
ATOM 6897 C C . ILE B 1 299 ? -12.625 -23.656 -15.18 1 98.31 299 ILE B C 1
ATOM 6899 O O . ILE B 1 299 ? -12.75 -22.938 -16.188 1 98.31 299 ILE B O 1
ATOM 6903 N N . ASP B 1 300 ? -12.664 -23.172 -14.008 1 97.88 300 ASP B N 1
ATOM 6904 C CA . ASP B 1 300 ? -12.672 -21.734 -13.742 1 97.88 300 ASP B CA 1
ATOM 6905 C C . ASP B 1 300 ? -11.25 -21.172 -13.703 1 97.88 300 ASP B C 1
ATOM 6907 O O . ASP B 1 300 ? -10.516 -21.422 -12.742 1 97.88 300 ASP B O 1
ATOM 6911 N N . PRO B 1 301 ? -10.836 -20.422 -14.719 1 97.62 301 PRO B N 1
ATOM 6912 C CA . PRO B 1 301 ? -9.453 -19.938 -14.773 1 97.62 301 PRO B CA 1
ATOM 6913 C C . PRO B 1 301 ? -9.125 -18.969 -13.641 1 97.62 301 PRO B C 1
ATOM 6915 O O . PRO B 1 301 ? -7.949 -18.812 -13.289 1 97.62 301 PRO B O 1
ATOM 6918 N N . MET B 1 302 ? -10.125 -18.328 -13.094 1 97.56 302 MET B N 1
ATOM 6919 C CA . MET B 1 302 ? -9.875 -17.344 -12.047 1 97.56 302 MET B CA 1
ATOM 6920 C C . MET B 1 302 ? -9.594 -18.031 -10.711 1 97.56 302 MET B C 1
ATOM 6922 O O . MET B 1 302 ? -8.883 -17.484 -9.867 1 97.56 302 MET B O 1
ATOM 6926 N N . VAL B 1 303 ? -10.109 -19.219 -10.578 1 98.12 303 VAL B N 1
ATOM 6927 C CA . VAL B 1 303 ? -9.938 -19.984 -9.344 1 98.12 303 VAL B CA 1
ATOM 6928 C C . VAL B 1 303 ? -8.719 -20.906 -9.469 1 98.12 303 VAL B C 1
ATOM 6930 O O . VAL B 1 303 ? -8.117 -21.281 -8.461 1 98.12 303 VAL B O 1
ATOM 6933 N N . CYS B 1 304 ? -8.32 -21.203 -10.656 1 98.12 304 CYS B N 1
ATOM 6934 C CA . CYS B 1 304 ? -7.184 -22.078 -10.914 1 98.12 304 CYS B CA 1
ATOM 6935 C C . CYS B 1 304 ? -5.895 -21.469 -10.391 1 98.12 304 CYS B C 1
ATOM 6937 O O . CYS B 1 304 ? -5.602 -20.297 -10.664 1 98.12 304 CYS B O 1
ATOM 6939 N N . ALA B 1 305 ? -5.121 -22.266 -9.656 1 97.25 305 ALA B N 1
ATOM 6940 C CA . ALA B 1 305 ? -3.887 -21.766 -9.062 1 97.25 305 ALA B CA 1
ATOM 6941 C C . ALA B 1 305 ? -2.668 -22.25 -9.844 1 97.25 305 ALA B C 1
ATOM 6943 O O . ALA B 1 305 ? -1.528 -22.047 -9.414 1 97.25 305 ALA B O 1
ATOM 6944 N N . GLY B 1 306 ? -2.84 -23 -10.844 1 97.31 306 GLY B N 1
ATOM 6945 C CA . GLY B 1 306 ? -1.756 -23.391 -11.727 1 97.31 306 GLY B CA 1
ATOM 6946 C C . GLY B 1 306 ? -0.879 -24.484 -11.148 1 97.31 306 GLY B C 1
ATOM 6947 O O . GLY B 1 306 ? 0.325 -24.531 -11.406 1 97.31 306 GLY B O 1
ATOM 6948 N N . CYS B 1 307 ? -1.44 -25.375 -10.438 1 96.38 307 CYS B N 1
ATOM 6949 C CA . CYS B 1 307 ? -0.65 -26.438 -9.82 1 96.38 307 CYS B CA 1
ATOM 6950 C C . CYS B 1 307 ? -0.169 -27.422 -10.867 1 96.38 307 CYS B C 1
ATOM 6952 O O . CYS B 1 307 ? 0.866 -28.078 -10.688 1 96.38 307 CYS B O 1
ATOM 6954 N N . GLY B 1 308 ? -1.047 -27.734 -11.844 1 97.19 308 GLY B N 1
ATOM 6955 C CA . GLY B 1 308 ? -0.646 -28.578 -12.961 1 97.19 308 GLY B CA 1
ATOM 6956 C C . GLY B 1 308 ? -0.958 -30.047 -12.734 1 97.19 308 GLY B C 1
ATOM 6957 O O . GLY B 1 308 ? -0.858 -30.859 -13.656 1 97.19 308 GLY B O 1
ATOM 6958 N N . ALA B 1 309 ? -1.431 -30.469 -11.586 1 97.75 309 ALA B N 1
ATOM 6959 C CA . ALA B 1 309 ? -1.699 -31.875 -11.266 1 97.75 309 ALA B CA 1
ATOM 6960 C C . ALA B 1 309 ? -2.809 -32.438 -12.148 1 97.75 309 ALA B C 1
ATOM 6962 O O . ALA B 1 309 ? -2.758 -33.594 -12.555 1 97.75 309 ALA B O 1
ATOM 6963 N N . CYS B 1 310 ? -3.789 -31.625 -12.406 1 98.12 310 CYS B N 1
ATOM 6964 C CA . CYS B 1 310 ? -4.914 -32.062 -13.227 1 98.12 310 CYS B CA 1
ATOM 6965 C C . CYS B 1 310 ? -4.445 -32.469 -14.625 1 98.12 310 CYS B C 1
ATOM 6967 O O . CYS B 1 310 ? -4.902 -33.469 -15.164 1 98.12 310 CYS B O 1
ATOM 6969 N N . ALA B 1 311 ? -3.527 -31.688 -15.117 1 98.12 311 ALA B N 1
ATOM 6970 C CA . ALA B 1 311 ? -2.979 -31.984 -16.438 1 98.12 311 ALA B CA 1
ATOM 6971 C C . ALA B 1 311 ? -2.121 -33.25 -16.406 1 98.12 311 ALA B C 1
ATOM 6973 O O . ALA B 1 311 ? -2.18 -34.062 -17.328 1 98.12 311 ALA B O 1
ATOM 6974 N N . ALA B 1 312 ? -1.385 -33.438 -15.422 1 97.5 312 ALA B N 1
ATOM 6975 C CA . ALA B 1 312 ? -0.498 -34.594 -15.289 1 97.5 312 ALA B CA 1
ATOM 6976 C C . ALA B 1 312 ? -1.294 -35.906 -15.211 1 97.5 312 ALA B C 1
ATOM 6978 O O . ALA B 1 312 ? -0.871 -36.906 -15.742 1 97.5 312 ALA B O 1
ATOM 6979 N N . LEU B 1 313 ? -2.473 -35.812 -14.641 1 97.88 313 LEU B N 1
ATOM 6980 C CA . LEU B 1 313 ? -3.248 -37.031 -14.375 1 97.88 313 LEU B CA 1
ATOM 6981 C C . LEU B 1 313 ? -4.273 -37.281 -15.484 1 97.88 313 LEU B C 1
ATOM 6983 O O . LEU B 1 313 ? -4.973 -38.281 -15.469 1 97.88 313 LEU B O 1
ATOM 6987 N N . CYS B 1 314 ? -4.371 -36.344 -16.375 1 98.06 314 CYS B N 1
ATOM 6988 C CA . CYS B 1 314 ? -5.375 -36.469 -17.422 1 98.06 314 CYS B CA 1
ATOM 6989 C C . CYS B 1 314 ? -5.008 -37.625 -18.359 1 98.06 314 CYS B C 1
ATOM 6991 O O . CYS B 1 314 ? -4.004 -37.531 -19.062 1 98.06 314 CYS B O 1
ATOM 6993 N N . PRO B 1 315 ? -5.84 -38.625 -18.453 1 95.88 315 PRO B N 1
ATOM 6994 C CA . PRO B 1 315 ? -5.465 -39.781 -19.25 1 95.88 315 PRO B CA 1
ATOM 6995 C C . PRO B 1 315 ? -5.527 -39.531 -20.75 1 95.88 315 PRO B C 1
ATOM 6997 O O . PRO B 1 315 ? -4.805 -40.156 -21.531 1 95.88 315 PRO B O 1
ATOM 7000 N N . SER B 1 316 ? -6.43 -38.656 -21.156 1 96.12 316 SER B N 1
ATOM 7001 C CA . SER B 1 316 ? -6.676 -38.406 -22.562 1 96.12 316 SER B CA 1
ATOM 7002 C C . SER B 1 316 ? -5.934 -37.188 -23.047 1 96.12 316 SER B C 1
ATOM 7004 O O . SER B 1 316 ? -5.945 -36.875 -24.234 1 96.12 316 SER B O 1
ATOM 7006 N N . THR B 1 317 ? -5.309 -36.406 -22.141 1 96.31 317 THR B N 1
ATOM 7007 C CA . THR B 1 317 ? -4.668 -35.125 -22.422 1 96.31 317 THR B CA 1
ATOM 7008 C C . THR B 1 317 ? -5.711 -34.094 -22.781 1 96.31 317 THR B C 1
ATOM 7010 O O . THR B 1 317 ? -5.41 -33.125 -23.484 1 96.31 317 THR B O 1
ATOM 7013 N N . ALA B 1 318 ? -6.953 -34.312 -22.312 1 98 318 ALA B N 1
ATOM 7014 C CA . ALA B 1 318 ? -7.996 -33.312 -22.469 1 98 318 ALA B CA 1
ATOM 7015 C C . ALA B 1 318 ? -7.602 -32 -21.781 1 98 318 ALA B C 1
ATOM 7017 O O . ALA B 1 318 ? -7.93 -30.922 -22.266 1 98 318 ALA B O 1
ATOM 7018 N N . ILE B 1 319 ? -6.938 -32.094 -20.672 1 98.5 319 ILE B N 1
ATOM 7019 C CA . ILE B 1 319 ? -6.387 -30.953 -19.984 1 98.5 319 ILE B CA 1
ATOM 7020 C C . ILE B 1 319 ? -4.883 -30.859 -20.234 1 98.5 319 ILE B C 1
ATOM 7022 O O . ILE B 1 319 ? -4.152 -31.828 -19.984 1 98.5 319 ILE B O 1
ATOM 7026 N N . THR B 1 320 ? -4.469 -29.75 -20.719 1 97.94 320 THR B N 1
ATOM 7027 C CA . THR B 1 320 ? -3.047 -29.516 -20.938 1 97.94 320 THR B CA 1
ATOM 7028 C C . THR B 1 320 ? -2.566 -28.312 -20.125 1 97.94 320 THR B C 1
ATOM 7030 O O . THR B 1 320 ? -3.336 -27.391 -19.859 1 97.94 320 THR B O 1
ATOM 7033 N N . TYR B 1 321 ? -1.362 -28.391 -19.656 1 97.31 321 TYR B N 1
ATOM 7034 C CA . TYR B 1 321 ? -0.744 -27.281 -18.938 1 97.31 321 TYR B CA 1
ATOM 7035 C C . TYR B 1 321 ? -0.095 -26.297 -19.906 1 97.31 321 TYR B C 1
ATOM 7037 O O . TYR B 1 321 ? 0.533 -26.703 -20.891 1 97.31 321 TYR B O 1
ATOM 7045 N N . GLU B 1 322 ? -0.149 -25 -19.594 1 96.94 322 GLU B N 1
ATOM 7046 C CA . GLU B 1 322 ? 0.279 -24 -20.547 1 96.94 322 GLU B CA 1
ATOM 7047 C C . GLU B 1 322 ? 1.426 -23.156 -20 1 96.94 322 GLU B C 1
ATOM 7049 O O . GLU B 1 322 ? 1.982 -22.312 -20.703 1 96.94 322 GLU B O 1
ATOM 7054 N N . ALA B 1 323 ? 1.907 -23.375 -18.828 1 95.31 323 ALA B N 1
ATOM 7055 C CA . ALA B 1 323 ? 2.838 -22.438 -18.219 1 95.31 323 ALA B CA 1
ATOM 7056 C C . ALA B 1 323 ? 4.008 -23.172 -17.562 1 95.31 323 ALA B C 1
ATOM 7058 O O . ALA B 1 323 ? 4.223 -23.062 -16.359 1 95.31 323 ALA B O 1
ATOM 7059 N N . PRO B 1 324 ? 4.922 -23.844 -18.312 1 95.12 324 PRO B N 1
ATOM 7060 C CA . PRO B 1 324 ? 4.934 -23.891 -19.781 1 95.12 324 PRO B CA 1
ATOM 7061 C C . PRO B 1 324 ? 4.285 -25.156 -20.328 1 95.12 324 PRO B C 1
ATOM 7063 O O . PRO B 1 324 ? 3.953 -26.078 -19.578 1 95.12 324 PRO B O 1
ATOM 7066 N N . THR B 1 325 ? 4.168 -25.219 -21.578 1 96.38 325 THR B N 1
ATOM 7067 C CA . THR B 1 325 ? 3.613 -26.406 -22.219 1 96.38 325 THR B CA 1
ATOM 7068 C C . THR B 1 325 ? 4.559 -27.594 -22.078 1 96.38 325 THR B C 1
ATOM 7070 O O . THR B 1 325 ? 5.758 -27.422 -21.844 1 96.38 325 THR B O 1
ATOM 7073 N N . VAL B 1 326 ? 3.979 -28.781 -22.203 1 96.44 326 VAL B N 1
ATOM 7074 C CA . VAL B 1 326 ? 4.797 -30 -22.141 1 96.44 326 VAL B CA 1
ATOM 7075 C C . VAL B 1 326 ? 5.855 -29.969 -23.25 1 96.44 326 VAL B C 1
ATOM 7077 O O . VAL B 1 326 ? 7 -30.359 -23.016 1 96.44 326 VAL B O 1
ATOM 7080 N N . ALA B 1 327 ? 5.492 -29.5 -24.375 1 96.31 327 ALA B N 1
ATOM 7081 C CA . ALA B 1 327 ? 6.441 -29.391 -25.484 1 96.31 327 ALA B CA 1
ATOM 7082 C C . ALA B 1 327 ? 7.625 -28.5 -25.094 1 96.31 327 ALA B C 1
ATOM 7084 O O . ALA B 1 327 ? 8.781 -28.844 -25.359 1 96.31 327 ALA B O 1
ATOM 7085 N N . THR B 1 328 ? 7.305 -27.359 -24.516 1 96.94 328 THR B N 1
ATOM 7086 C CA . THR B 1 328 ? 8.352 -26.438 -24.094 1 96.94 328 THR B CA 1
ATOM 7087 C C . THR B 1 328 ? 9.242 -27.078 -23.031 1 96.94 328 THR B C 1
ATOM 7089 O O . THR B 1 328 ? 10.469 -26.938 -23.078 1 96.94 328 THR B O 1
ATOM 7092 N N . LEU B 1 329 ? 8.656 -27.734 -22.062 1 97.44 329 LEU B N 1
ATOM 7093 C CA . LEU B 1 329 ? 9.414 -28.375 -21.016 1 97.44 329 LEU B CA 1
ATOM 7094 C C . LEU B 1 329 ? 10.352 -29.438 -21.594 1 97.44 329 LEU B C 1
ATOM 7096 O O . LEU B 1 329 ? 11.523 -29.5 -21.219 1 97.44 329 LEU B O 1
ATOM 7100 N N . LEU B 1 330 ? 9.875 -30.25 -22.5 1 97.94 330 LEU B N 1
ATOM 7101 C CA . LEU B 1 330 ? 10.703 -31.281 -23.109 1 97.94 330 LEU B CA 1
ATOM 7102 C C . LEU B 1 330 ? 11.828 -30.672 -23.922 1 97.94 330 LEU B C 1
ATOM 7104 O O . LEU B 1 330 ? 12.953 -31.188 -23.938 1 97.94 330 LEU B O 1
ATOM 7108 N N . ALA B 1 331 ? 11.477 -29.609 -24.609 1 97.56 331 ALA B N 1
ATOM 7109 C CA . ALA B 1 331 ? 12.516 -28.922 -25.359 1 97.56 331 ALA B CA 1
ATOM 7110 C C . ALA B 1 331 ? 13.625 -28.422 -24.438 1 97.56 331 ALA B C 1
ATOM 7112 O O . ALA B 1 331 ? 14.812 -28.5 -24.766 1 97.56 331 ALA B O 1
ATOM 7113 N N . ARG B 1 332 ? 13.305 -27.922 -23.312 1 97.81 332 ARG B N 1
ATOM 7114 C CA . ARG B 1 332 ? 14.273 -27.469 -22.328 1 97.81 332 ARG B CA 1
ATOM 7115 C C . ARG B 1 332 ? 15.141 -28.641 -21.859 1 97.81 332 ARG B C 1
ATOM 7117 O O . ARG B 1 332 ? 16.375 -28.516 -21.781 1 97.81 332 ARG B O 1
ATOM 7124 N N . MET B 1 333 ? 14.516 -29.734 -21.562 1 98.31 333 MET B N 1
ATOM 7125 C CA . MET B 1 333 ? 15.242 -30.922 -21.109 1 98.31 333 MET B CA 1
ATOM 7126 C C . MET B 1 333 ? 16.203 -31.422 -22.172 1 98.31 333 MET B C 1
ATOM 7128 O O . MET B 1 333 ? 17.359 -31.734 -21.891 1 98.31 333 MET B O 1
ATOM 7132 N N . GLN B 1 334 ? 15.672 -31.438 -23.344 1 97.62 334 GLN B N 1
ATOM 7133 C CA . GLN B 1 334 ? 16.5 -31.891 -24.469 1 97.62 334 GLN B CA 1
ATOM 7134 C C . GLN B 1 334 ? 17.719 -30.984 -24.641 1 97.62 334 GLN B C 1
ATOM 7136 O O . GLN B 1 334 ? 18.828 -31.469 -24.875 1 97.62 334 GLN B O 1
ATOM 7141 N N . ARG B 1 335 ? 17.453 -29.719 -24.562 1 97.38 335 ARG B N 1
ATOM 7142 C CA . ARG B 1 335 ? 18.531 -28.75 -24.703 1 97.38 335 ARG B CA 1
ATOM 7143 C C . ARG B 1 335 ? 19.594 -28.953 -23.625 1 97.38 335 ARG B C 1
ATOM 7145 O O . ARG B 1 335 ? 20.797 -28.906 -23.922 1 97.38 335 ARG B O 1
ATOM 7152 N N . LEU B 1 336 ? 19.219 -29.156 -22.438 1 98.44 336 LEU B N 1
ATOM 7153 C CA . LEU B 1 336 ? 20.125 -29.391 -21.328 1 98.44 336 LEU B CA 1
ATOM 7154 C C . LEU B 1 336 ? 20.969 -30.625 -21.578 1 98.44 336 LEU B C 1
ATOM 7156 O O . LEU B 1 336 ? 22.203 -30.578 -21.484 1 98.44 336 LEU B O 1
ATOM 7160 N N . ALA B 1 337 ? 20.344 -31.734 -21.922 1 97.94 337 ALA B N 1
ATOM 7161 C CA . ALA B 1 337 ? 21.031 -33 -22.125 1 97.94 337 ALA B CA 1
ATOM 7162 C C . ALA B 1 337 ? 22.016 -32.938 -23.297 1 97.94 337 ALA B C 1
ATOM 7164 O O . ALA B 1 337 ? 23.172 -33.344 -23.172 1 97.94 337 ALA B O 1
ATOM 7165 N N . ARG B 1 338 ? 21.562 -32.406 -24.375 1 96.44 338 ARG B N 1
ATOM 7166 C CA . ARG B 1 338 ? 22.375 -32.312 -25.594 1 96.44 338 ARG B CA 1
ATOM 7167 C C . ARG B 1 338 ? 23.609 -31.438 -25.359 1 96.44 338 ARG B C 1
ATOM 7169 O O . ARG B 1 338 ? 24.719 -31.812 -25.734 1 96.44 338 ARG B O 1
ATOM 7176 N N . ALA B 1 339 ? 23.391 -30.281 -24.766 1 97.88 339 ALA B N 1
ATOM 7177 C CA . ALA B 1 339 ? 24.484 -29.359 -24.516 1 97.88 339 ALA B CA 1
ATOM 7178 C C . ALA B 1 339 ? 25.5 -29.953 -23.562 1 97.88 339 ALA B C 1
ATOM 7180 O O . ALA B 1 339 ? 26.703 -29.766 -23.719 1 97.88 339 ALA B O 1
ATOM 7181 N N . TYR B 1 340 ? 25.062 -30.656 -22.562 1 98 340 TYR B N 1
ATOM 7182 C CA . TYR B 1 340 ? 25.938 -31.328 -21.609 1 98 340 TYR B CA 1
ATOM 7183 C C . TYR B 1 340 ? 26.859 -32.312 -22.312 1 98 340 TYR B C 1
ATOM 7185 O O . TYR B 1 340 ? 28.078 -32.312 -22.094 1 98 340 TYR B O 1
ATOM 7193 N N . ARG B 1 341 ? 26.328 -33.094 -23.156 1 96.31 341 ARG B N 1
ATOM 7194 C CA . ARG B 1 341 ? 27.094 -34.094 -23.875 1 96.31 341 ARG B CA 1
ATOM 7195 C C . ARG B 1 341 ? 28.031 -33.438 -24.891 1 96.31 341 ARG B C 1
ATOM 7197 O O . ARG B 1 341 ? 29.172 -33.875 -25.062 1 96.31 341 ARG B O 1
ATOM 7204 N N . ALA B 1 342 ? 27.531 -32.5 -25.531 1 96 342 ALA B N 1
ATOM 7205 C CA . ALA B 1 342 ? 28.344 -31.781 -26.516 1 96 342 ALA B CA 1
ATOM 7206 C C . ALA B 1 342 ? 29.578 -31.188 -25.859 1 96 342 ALA B C 1
ATOM 7208 O O . ALA B 1 342 ? 30.625 -31.062 -26.5 1 96 342 ALA B O 1
ATOM 7209 N N . ALA B 1 343 ? 29.453 -30.875 -24.641 1 97.38 343 ALA B N 1
ATOM 7210 C CA . ALA B 1 343 ? 30.562 -30.234 -23.922 1 97.38 343 ALA B CA 1
ATOM 7211 C C . ALA B 1 343 ? 31.422 -31.281 -23.219 1 97.38 343 ALA B C 1
ATOM 7213 O O . ALA B 1 343 ? 32.25 -30.922 -22.391 1 97.38 343 ALA B O 1
ATOM 7214 N N . GLY B 1 344 ? 31.141 -32.469 -23.422 1 95.81 344 GLY B N 1
ATOM 7215 C CA . GLY B 1 344 ? 32.031 -33.531 -22.969 1 95.81 344 GLY B CA 1
ATOM 7216 C C . GLY B 1 344 ? 31.5 -34.281 -21.766 1 95.81 344 GLY B C 1
ATOM 7217 O O . GLY B 1 344 ? 32.188 -35.156 -21.203 1 95.81 344 GLY B O 1
ATOM 7218 N N . GLY B 1 345 ? 30.266 -33.969 -21.344 1 95.31 345 GLY B N 1
ATOM 7219 C CA . GLY B 1 345 ? 29.672 -34.719 -20.25 1 95.31 345 GLY B CA 1
ATOM 7220 C C . GLY B 1 345 ? 29.156 -36.094 -20.656 1 95.31 345 GLY B C 1
ATOM 7221 O O . GLY B 1 345 ? 28.828 -36.312 -21.828 1 95.31 345 GLY B O 1
ATOM 7222 N N . ALA B 1 346 ? 29 -36.969 -19.734 1 92.12 346 ALA B N 1
ATOM 7223 C CA . ALA B 1 346 ? 28.641 -38.344 -20.078 1 92.12 346 ALA B CA 1
ATOM 7224 C C . ALA B 1 346 ? 27.234 -38.688 -19.578 1 92.12 346 ALA B C 1
ATOM 7226 O O . ALA B 1 346 ? 26.328 -38.938 -20.375 1 92.12 346 ALA B O 1
ATOM 7227 N N . ALA B 1 347 ? 27 -38.75 -18.281 1 94.25 347 ALA B N 1
ATOM 7228 C CA . ALA B 1 347 ? 25.766 -39.188 -17.688 1 94.25 347 ALA B CA 1
ATOM 7229 C C . ALA B 1 347 ? 25.125 -38.125 -16.828 1 94.25 347 ALA B C 1
ATOM 7231 O O . ALA B 1 347 ? 25.172 -38.188 -15.594 1 94.25 347 ALA B O 1
ATOM 7232 N N . PRO B 1 348 ? 24.469 -37.219 -17.547 1 97.69 348 PRO B N 1
ATOM 7233 C CA . PRO B 1 348 ? 23.828 -36.156 -16.766 1 97.69 348 PRO B CA 1
ATOM 7234 C C . PRO B 1 348 ? 22.672 -36.656 -15.922 1 97.69 348 PRO B C 1
ATOM 7236 O O . PRO B 1 348 ? 21.938 -37.562 -16.344 1 97.69 348 PRO B O 1
ATOM 7239 N N . ARG B 1 349 ? 22.453 -36.125 -14.727 1 98.69 349 ARG B N 1
ATOM 7240 C CA . ARG B 1 349 ? 21.297 -36.344 -13.867 1 98.69 349 ARG B CA 1
ATOM 7241 C C . ARG B 1 349 ? 20.484 -35.062 -13.734 1 98.69 349 ARG B C 1
ATOM 7243 O O . ARG B 1 349 ? 21.047 -33.969 -13.602 1 98.69 349 ARG B O 1
ATOM 7250 N N . LEU B 1 350 ? 19.172 -35.156 -13.859 1 98.81 350 LEU B N 1
ATOM 7251 C CA . LEU B 1 350 ? 18.297 -34 -13.844 1 98.81 350 LEU B CA 1
ATOM 7252 C C . LEU B 1 350 ? 17.672 -33.812 -12.469 1 98.81 350 LEU B C 1
ATOM 7254 O O . LEU B 1 350 ? 17.141 -34.75 -11.875 1 98.81 350 LEU B O 1
ATOM 7258 N N . LEU B 1 351 ? 17.797 -32.594 -11.891 1 98.88 351 LEU B N 1
ATOM 7259 C CA . LEU B 1 351 ? 17.156 -32.219 -10.641 1 98.88 351 LEU B CA 1
ATOM 7260 C C . LEU B 1 351 ? 16.094 -31.156 -10.891 1 98.88 351 LEU B C 1
ATOM 7262 O O . LEU B 1 351 ? 16.422 -29.984 -11.117 1 98.88 351 LEU B O 1
ATOM 7266 N N . VAL B 1 352 ? 14.828 -31.531 -10.844 1 98.81 352 VAL B N 1
ATOM 7267 C CA . VAL B 1 352 ? 13.719 -30.594 -11.055 1 98.81 352 VAL B CA 1
ATOM 7268 C C . VAL B 1 352 ? 13.297 -29.984 -9.719 1 98.81 352 VAL B C 1
ATOM 7270 O O . VAL B 1 352 ? 13.133 -30.703 -8.727 1 98.81 352 VAL B O 1
ATOM 7273 N N . HIS B 1 353 ? 13.148 -28.688 -9.695 1 98.31 353 HIS B N 1
ATOM 7274 C CA . HIS B 1 353 ? 12.812 -28.016 -8.445 1 98.31 353 HIS B CA 1
ATOM 7275 C C . HIS B 1 353 ? 11.992 -26.75 -8.703 1 98.31 353 HIS B C 1
ATOM 7277 O O . HIS B 1 353 ? 11.859 -26.312 -9.844 1 98.31 353 HIS B O 1
ATOM 7283 N N . ASP B 1 354 ? 11.352 -26.281 -7.656 1 97.38 354 ASP B N 1
ATOM 7284 C CA . ASP B 1 354 ? 10.695 -24.984 -7.699 1 97.38 354 ASP B CA 1
ATOM 7285 C C . ASP B 1 354 ? 11.531 -23.922 -6.98 1 97.38 354 ASP B C 1
ATOM 7287 O O . ASP B 1 354 ? 12.734 -24.109 -6.781 1 97.38 354 ASP B O 1
ATOM 7291 N N . ALA B 1 355 ? 10.977 -22.812 -6.68 1 96.31 355 ALA B N 1
ATOM 7292 C CA . ALA B 1 355 ? 11.703 -21.703 -6.078 1 96.31 355 ALA B CA 1
ATOM 7293 C C . ALA B 1 355 ? 12.328 -22.109 -4.746 1 96.31 355 ALA B C 1
ATOM 7295 O O . ALA B 1 355 ? 13.43 -21.656 -4.406 1 96.31 355 ALA B O 1
ATOM 7296 N N . HIS B 1 356 ? 11.617 -22.891 -4.012 1 96.31 356 HIS B N 1
ATOM 7297 C CA . HIS B 1 356 ? 12.148 -23.391 -2.748 1 96.31 356 HIS B CA 1
ATOM 7298 C C . HIS B 1 356 ? 13.438 -24.188 -2.965 1 96.31 356 HIS B C 1
ATOM 7300 O O . HIS B 1 356 ? 14.422 -23.984 -2.26 1 96.31 356 HIS B O 1
ATOM 7306 N N . GLY B 1 357 ? 13.328 -25.062 -3.877 1 97.56 357 GLY B N 1
ATOM 7307 C CA . GLY B 1 357 ? 14.523 -25.812 -4.211 1 97.56 357 GLY B CA 1
ATOM 7308 C C . GLY B 1 357 ? 15.664 -24.938 -4.699 1 97.56 357 GLY B C 1
ATOM 7309 O O . GLY B 1 357 ? 16.828 -25.219 -4.426 1 97.56 357 GLY B O 1
ATOM 7310 N N . GLY B 1 358 ? 15.273 -23.938 -5.477 1 97.38 358 GLY B N 1
ATOM 7311 C CA . GLY B 1 358 ? 16.281 -22.984 -5.914 1 97.38 358 GLY B CA 1
ATOM 7312 C C . GLY B 1 358 ? 17.031 -22.344 -4.762 1 97.38 358 GLY B C 1
ATOM 7313 O O . GLY B 1 358 ? 18.25 -22.188 -4.824 1 97.38 358 GLY B O 1
ATOM 7314 N N . GLU B 1 359 ? 16.344 -22.047 -3.746 1 96.31 359 GLU B N 1
ATOM 7315 C CA . GLU B 1 359 ? 16.969 -21.469 -2.559 1 96.31 359 GLU B CA 1
ATOM 7316 C C . GLU B 1 359 ? 17.891 -22.469 -1.884 1 96.31 359 GLU B C 1
ATOM 7318 O O . GLU B 1 359 ? 19 -22.109 -1.463 1 96.31 359 GLU B O 1
ATOM 7323 N N . MET B 1 360 ? 17.469 -23.672 -1.806 1 97.12 360 MET B N 1
ATOM 7324 C CA . MET B 1 360 ? 18.297 -24.734 -1.22 1 97.12 360 MET B CA 1
ATOM 7325 C C . MET B 1 360 ? 19.594 -24.891 -1.989 1 97.12 360 MET B C 1
ATOM 7327 O O . MET B 1 360 ? 20.656 -25.031 -1.389 1 97.12 360 MET B O 1
ATOM 7331 N N . ILE B 1 361 ? 19.453 -24.859 -3.221 1 98.19 361 ILE B N 1
ATOM 7332 C CA . ILE B 1 361 ? 20.609 -25.016 -4.09 1 98.19 361 ILE B CA 1
ATOM 7333 C C . ILE B 1 361 ? 21.578 -23.859 -3.877 1 98.19 361 ILE B C 1
ATOM 7335 O O . ILE B 1 361 ? 22.781 -24.062 -3.754 1 98.19 361 ILE B O 1
ATOM 7339 N N . ARG B 1 362 ? 21.062 -22.641 -3.801 1 97.38 362 ARG B N 1
ATOM 7340 C CA . ARG B 1 362 ? 21.891 -21.469 -3.586 1 97.38 362 ARG B CA 1
ATOM 7341 C C . ARG B 1 362 ? 22.609 -21.531 -2.244 1 97.38 362 ARG B C 1
ATOM 7343 O O . ARG B 1 362 ? 23.797 -21.203 -2.146 1 97.38 362 ARG B O 1
ATOM 7350 N N . LEU B 1 363 ? 21.938 -22.016 -1.255 1 97.56 363 LEU B N 1
ATOM 7351 C CA . LEU B 1 363 ? 22.516 -22.125 0.076 1 97.56 363 LEU B CA 1
ATOM 7352 C C . LEU B 1 363 ? 23.594 -23.188 0.115 1 97.56 363 LEU B C 1
ATOM 7354 O O . LEU B 1 363 ? 24.672 -22.984 0.701 1 97.56 363 LEU B O 1
ATOM 7358 N N . ALA B 1 364 ? 23.312 -24.281 -0.492 1 98.25 364 ALA B N 1
ATOM 7359 C CA . ALA B 1 364 ? 24.297 -25.359 -0.562 1 98.25 364 ALA B CA 1
ATOM 7360 C C . ALA B 1 364 ? 25.562 -24.906 -1.293 1 98.25 364 ALA B C 1
ATOM 7362 O O . ALA B 1 364 ? 26.672 -25.266 -0.91 1 98.25 364 ALA B O 1
ATOM 7363 N N . ALA B 1 365 ? 25.344 -24.188 -2.346 1 98.19 365 ALA B N 1
ATOM 7364 C CA . ALA B 1 365 ? 26.453 -23.672 -3.133 1 98.19 365 ALA B CA 1
ATOM 7365 C C . ALA B 1 365 ? 27.281 -22.672 -2.322 1 98.19 365 ALA B C 1
ATOM 7367 O O . ALA B 1 365 ? 28.516 -22.766 -2.303 1 98.19 365 ALA B O 1
ATOM 7368 N N . ARG B 1 366 ? 26.625 -21.828 -1.686 1 96.88 366 ARG B N 1
ATOM 7369 C CA . ARG B 1 366 ? 27.281 -20.719 -1.003 1 96.88 366 ARG B CA 1
ATOM 7370 C C . ARG B 1 366 ? 28 -21.203 0.262 1 96.88 366 ARG B C 1
ATOM 7372 O O . ARG B 1 366 ? 29.094 -20.734 0.579 1 96.88 366 ARG B O 1
ATOM 7379 N N . PHE B 1 367 ? 27.484 -22.156 1.001 1 97.19 367 PHE B N 1
ATOM 7380 C CA . PHE B 1 367 ? 28 -22.484 2.328 1 97.19 367 PHE B CA 1
ATOM 7381 C C . PHE B 1 367 ? 28.375 -23.953 2.428 1 97.19 367 PHE B C 1
ATOM 7383 O O . PHE B 1 367 ? 28.938 -24.391 3.43 1 97.19 367 PHE B O 1
ATOM 7390 N N . GLY B 1 368 ? 28.031 -24.688 1.427 1 97.5 368 GLY B N 1
ATOM 7391 C CA . GLY B 1 368 ? 28.25 -26.125 1.507 1 97.5 368 GLY B CA 1
ATOM 7392 C C . GLY B 1 368 ? 28.938 -26.688 0.285 1 97.5 368 GLY B C 1
ATOM 7393 O O . GLY B 1 368 ? 29.828 -26.047 -0.28 1 97.5 368 GLY B O 1
ATOM 7394 N N . ARG B 1 369 ? 28.547 -28 -0.089 1 97.81 369 ARG B N 1
ATOM 7395 C CA . ARG B 1 369 ? 29.25 -28.75 -1.118 1 97.81 369 ARG B CA 1
ATOM 7396 C C . ARG B 1 369 ? 28.734 -28.406 -2.508 1 97.81 369 ARG B C 1
ATOM 7398 O O . ARG B 1 369 ? 29.344 -28.766 -3.516 1 97.81 369 ARG B O 1
ATOM 7405 N N . GLY B 1 370 ? 27.609 -27.672 -2.568 1 98.31 370 GLY B N 1
ATOM 7406 C CA . GLY B 1 370 ? 26.984 -27.422 -3.855 1 98.31 370 GLY B CA 1
ATOM 7407 C C . GLY B 1 370 ? 26.453 -28.688 -4.516 1 98.31 370 GLY B C 1
ATOM 7408 O O . GLY B 1 370 ? 26.188 -29.672 -3.836 1 98.31 370 GLY B O 1
ATOM 7409 N N . LEU B 1 371 ? 26.203 -28.578 -5.801 1 98.69 371 LEU B N 1
ATOM 7410 C CA . LEU B 1 371 ? 25.672 -29.719 -6.551 1 98.69 371 LEU B CA 1
ATOM 7411 C C . LEU B 1 371 ? 26.797 -30.484 -7.246 1 98.69 371 LEU B C 1
ATOM 7413 O O . LEU B 1 371 ? 27.781 -29.875 -7.684 1 98.69 371 LEU B O 1
ATOM 7417 N N . PRO B 1 372 ? 26.656 -31.812 -7.398 1 98.5 372 PRO B N 1
ATOM 7418 C CA . PRO B 1 372 ? 27.609 -32.531 -8.227 1 98.5 372 PRO B CA 1
ATOM 7419 C C . PRO B 1 372 ? 27.672 -32.031 -9.656 1 98.5 372 PRO B C 1
ATOM 7421 O O . PRO B 1 372 ? 26.703 -31.438 -10.156 1 98.5 372 PRO B O 1
ATOM 7424 N N . ALA B 1 373 ? 28.781 -32.25 -10.375 1 98.19 373 ALA B N 1
ATOM 7425 C CA . ALA B 1 373 ? 29.016 -31.734 -11.711 1 98.19 373 ALA B CA 1
ATOM 7426 C C . ALA B 1 373 ? 28.062 -32.344 -12.727 1 98.19 373 ALA B C 1
ATOM 7428 O O . ALA B 1 373 ? 27.797 -31.766 -13.781 1 98.19 373 ALA B O 1
ATOM 7429 N N . ASP B 1 374 ? 27.531 -33.5 -12.414 1 98.38 374 ASP B N 1
ATOM 7430 C CA . ASP B 1 374 ? 26.672 -34.156 -13.383 1 98.38 374 ASP B CA 1
ATOM 7431 C C . ASP B 1 374 ? 25.188 -33.969 -13.047 1 98.38 374 ASP B C 1
ATOM 7433 O O . ASP B 1 374 ? 24.312 -34.531 -13.711 1 98.38 374 ASP B O 1
ATOM 7437 N N . VAL B 1 375 ? 24.875 -33.219 -11.953 1 98.81 375 VAL B N 1
ATOM 7438 C CA . VAL B 1 375 ? 23.484 -32.938 -11.594 1 98.81 375 VAL B CA 1
ATOM 7439 C C . VAL B 1 375 ? 23.078 -31.578 -12.148 1 98.81 375 VAL B C 1
ATOM 7441 O O . VAL B 1 375 ? 23.594 -30.547 -11.719 1 98.81 375 VAL B O 1
ATOM 7444 N N . ILE B 1 376 ? 22.188 -31.531 -13.055 1 98.81 376 ILE B N 1
ATOM 7445 C CA . ILE B 1 376 ? 21.734 -30.328 -13.727 1 98.81 376 ILE B CA 1
ATOM 7446 C C . ILE B 1 376 ? 20.375 -29.906 -13.164 1 98.81 376 ILE B C 1
ATOM 7448 O O . ILE B 1 376 ? 19.375 -30.609 -13.328 1 98.81 376 ILE B O 1
ATOM 7452 N N . PRO B 1 377 ? 20.297 -28.734 -12.477 1 98.81 377 PRO B N 1
ATOM 7453 C CA . PRO B 1 377 ? 19.016 -28.281 -11.938 1 98.81 377 PRO B CA 1
ATOM 7454 C C . PRO B 1 377 ? 18.109 -27.656 -13 1 98.81 377 PRO B C 1
ATOM 7456 O O . PRO B 1 377 ? 18.594 -26.938 -13.875 1 98.81 377 PRO B O 1
ATOM 7459 N N . LEU B 1 378 ? 16.875 -27.906 -13.016 1 98.75 378 LEU B N 1
ATOM 7460 C CA . LEU B 1 378 ? 15.828 -27.312 -13.844 1 98.75 378 LEU B CA 1
ATOM 7461 C C . LEU B 1 378 ? 14.711 -26.734 -12.984 1 98.75 378 LEU B C 1
ATOM 7463 O O . LEU B 1 378 ? 14.031 -27.469 -12.266 1 98.75 378 LEU B O 1
ATOM 7467 N N . GLU B 1 379 ? 14.562 -25.453 -13.055 1 97.75 379 GLU B N 1
ATOM 7468 C CA . GLU B 1 379 ? 13.57 -24.781 -12.219 1 97.75 379 GLU B CA 1
ATOM 7469 C C . GLU B 1 379 ? 12.227 -24.688 -12.93 1 97.75 379 GLU B C 1
ATOM 7471 O O . GLU B 1 379 ? 12.164 -24.312 -14.102 1 97.75 379 GLU B O 1
ATOM 7476 N N . LEU B 1 380 ? 11.203 -25.031 -12.234 1 97.19 380 LEU B N 1
ATOM 7477 C CA . LEU B 1 380 ? 9.828 -24.875 -12.688 1 97.19 380 LEU B CA 1
ATOM 7478 C C . LEU B 1 380 ? 9.039 -24 -11.727 1 97.19 380 LEU B C 1
ATOM 7480 O O . LEU B 1 380 ? 9.43 -23.812 -10.57 1 97.19 380 LEU B O 1
ATOM 7484 N N . GLY B 1 381 ? 7.949 -23.422 -12.328 1 95.12 381 GLY B N 1
ATOM 7485 C CA . GLY B 1 381 ? 7.059 -22.688 -11.438 1 95.12 381 GLY B CA 1
ATOM 7486 C C . GLY B 1 381 ? 6.469 -23.547 -10.336 1 95.12 381 GLY B C 1
ATOM 7487 O O . GLY B 1 381 ? 6.387 -23.125 -9.188 1 95.12 381 GLY B O 1
ATOM 7488 N N . THR B 1 382 ? 6.047 -24.688 -10.711 1 94.94 382 THR B N 1
ATOM 7489 C CA . THR B 1 382 ? 5.57 -25.719 -9.789 1 94.94 382 THR B CA 1
ATOM 7490 C C . THR B 1 382 ? 6.035 -27.109 -10.242 1 94.94 382 THR B C 1
ATOM 7492 O O . THR B 1 382 ? 6.145 -27.375 -11.438 1 94.94 382 THR B O 1
ATOM 7495 N N . VAL B 1 383 ? 6.289 -27.938 -9.234 1 97.81 383 VAL B N 1
ATOM 7496 C CA . VAL B 1 383 ? 6.766 -29.266 -9.594 1 97.81 383 VAL B CA 1
ATOM 7497 C C . VAL B 1 383 ? 5.605 -30.25 -9.555 1 97.81 383 VAL B C 1
ATOM 7499 O O . VAL B 1 383 ? 5.707 -31.359 -10.086 1 97.81 383 VAL B O 1
ATOM 7502 N N . SER B 1 384 ? 4.488 -29.859 -8.969 1 96.19 384 SER B N 1
ATOM 7503 C CA . SER B 1 384 ? 3.357 -30.75 -8.75 1 96.19 384 SER B CA 1
ATOM 7504 C C . SER B 1 384 ? 2.787 -31.266 -10.07 1 96.19 384 SER B C 1
ATOM 7506 O O . SER B 1 384 ? 2.18 -32.344 -10.125 1 96.19 384 SER B O 1
ATOM 7508 N N . GLY B 1 385 ? 3.025 -30.547 -11.117 1 96.06 385 GLY B N 1
ATOM 7509 C CA . GLY B 1 385 ? 2.449 -30.891 -12.414 1 96.06 385 GLY B CA 1
ATOM 7510 C C . GLY B 1 385 ? 3.35 -31.766 -13.258 1 96.06 385 GLY B C 1
ATOM 7511 O O . GLY B 1 385 ? 3.004 -32.125 -14.383 1 96.06 385 GLY B O 1
ATOM 7512 N N . LEU B 1 386 ? 4.48 -32.156 -12.742 1 98.12 386 LEU B N 1
ATOM 7513 C CA . LEU B 1 386 ? 5.375 -33.062 -13.461 1 98.12 386 LEU B CA 1
ATOM 7514 C C . LEU B 1 386 ? 4.816 -34.469 -13.477 1 98.12 386 LEU B C 1
ATOM 7516 O O . LEU B 1 386 ? 4.711 -35.125 -12.43 1 98.12 386 LEU B O 1
ATOM 7520 N N . GLY B 1 387 ? 4.5 -35 -14.68 1 98.12 387 GLY B N 1
ATOM 7521 C CA . GLY B 1 387 ? 3.895 -36.312 -14.805 1 98.12 387 GLY B CA 1
ATOM 7522 C C . GLY B 1 387 ? 4.871 -37.375 -15.273 1 98.12 387 GLY B C 1
ATOM 7523 O O . GLY B 1 387 ? 6.051 -37.094 -15.484 1 98.12 387 GLY B O 1
ATOM 7524 N N . HIS B 1 388 ? 4.32 -38.594 -15.453 1 98.62 388 HIS B N 1
ATOM 7525 C CA . HIS B 1 388 ? 5.148 -39.75 -15.875 1 98.62 388 HIS B CA 1
ATOM 7526 C C . HIS B 1 388 ? 5.688 -39.531 -17.281 1 98.62 388 HIS B C 1
ATOM 7528 O O . HIS B 1 388 ? 6.801 -39.969 -17.594 1 98.62 388 HIS B O 1
ATOM 7534 N N . ALA B 1 389 ? 4.918 -38.844 -18.094 1 98.5 389 ALA B N 1
ATOM 7535 C CA . ALA B 1 389 ? 5.379 -38.594 -19.453 1 98.5 389 ALA B CA 1
ATOM 7536 C C . ALA B 1 389 ? 6.668 -37.781 -19.453 1 98.5 389 ALA B C 1
ATOM 7538 O O . ALA B 1 389 ? 7.629 -38.125 -20.156 1 98.5 389 ALA B O 1
ATOM 7539 N N . GLU B 1 390 ? 6.633 -36.75 -18.688 1 98.5 390 GLU B N 1
ATOM 7540 C CA . GLU B 1 390 ? 7.809 -35.875 -18.594 1 98.5 390 GLU B CA 1
ATOM 7541 C C . GLU B 1 390 ? 8.984 -36.594 -17.969 1 98.5 390 GLU B C 1
ATOM 7543 O O . GLU B 1 390 ? 10.125 -36.469 -18.422 1 98.5 390 GLU B O 1
ATOM 7548 N N . MET B 1 391 ? 8.727 -37.375 -16.969 1 98.75 391 MET B N 1
ATOM 7549 C CA . MET B 1 391 ? 9.781 -38.125 -16.297 1 98.75 391 MET B CA 1
ATOM 7550 C C . MET B 1 391 ? 10.438 -39.094 -17.266 1 98.75 391 MET B C 1
ATOM 7552 O O . MET B 1 391 ? 11.664 -39.188 -17.328 1 98.75 391 MET B O 1
ATOM 7556 N N . LEU B 1 392 ? 9.602 -39.781 -17.969 1 98.56 392 LEU B N 1
ATOM 7557 C CA . LEU B 1 392 ? 10.109 -40.75 -18.922 1 98.56 392 LEU B CA 1
ATOM 7558 C C . LEU B 1 392 ? 10.836 -40.062 -20.078 1 98.56 392 LEU B C 1
ATOM 7560 O O . LEU B 1 392 ? 11.844 -40.594 -20.578 1 98.56 392 LEU B O 1
ATOM 7564 N N . ALA B 1 393 ? 10.312 -38.969 -20.453 1 98.69 393 ALA B N 1
ATOM 7565 C CA . ALA B 1 393 ? 10.961 -38.188 -21.516 1 98.69 393 ALA B CA 1
ATOM 7566 C C . ALA B 1 393 ? 12.367 -37.781 -21.109 1 98.69 393 ALA B C 1
ATOM 7568 O O . ALA B 1 393 ? 13.289 -37.781 -21.938 1 98.69 393 ALA B O 1
ATOM 7569 N N . ALA B 1 394 ? 12.555 -37.406 -19.906 1 98.69 394 ALA B N 1
ATOM 7570 C CA . ALA B 1 394 ? 13.883 -37.031 -19.422 1 98.69 394 ALA B CA 1
ATOM 7571 C C . ALA B 1 394 ? 14.875 -38.188 -19.594 1 98.69 394 ALA B C 1
ATOM 7573 O O . ALA B 1 394 ? 15.984 -37.969 -20.078 1 98.69 394 ALA B O 1
ATOM 7574 N N . LEU B 1 395 ? 14.438 -39.344 -19.25 1 98.25 395 LEU B N 1
ATOM 7575 C CA . LEU B 1 395 ? 15.289 -40.5 -19.438 1 98.25 395 LEU B CA 1
ATOM 7576 C C . LEU B 1 395 ? 15.562 -40.781 -20.906 1 98.25 395 LEU B C 1
ATOM 7578 O O . LEU B 1 395 ? 16.688 -41.062 -21.297 1 98.25 395 LEU B O 1
ATOM 7582 N N . ALA B 1 396 ? 14.516 -40.594 -21.656 1 98.06 396 ALA B N 1
ATOM 7583 C CA . ALA B 1 396 ? 14.641 -40.812 -23.094 1 98.06 396 ALA B CA 1
ATOM 7584 C C . ALA B 1 396 ? 15.594 -39.781 -23.719 1 98.06 396 ALA B C 1
ATOM 7586 O O . ALA B 1 396 ? 16.266 -40.094 -24.703 1 98.06 396 ALA B O 1
ATOM 7587 N N . HIS B 1 397 ? 15.672 -38.625 -23.203 1 97.88 397 HIS B N 1
ATOM 7588 C CA . HIS B 1 397 ? 16.562 -37.562 -23.688 1 97.88 397 HIS B CA 1
ATOM 7589 C C . HIS B 1 397 ? 18.016 -37.875 -23.328 1 97.88 397 HIS B C 1
ATOM 7591 O O . HIS B 1 397 ? 18.922 -37.188 -23.812 1 97.88 397 HIS B O 1
ATOM 7597 N N . GLY B 1 398 ? 18.172 -38.781 -22.469 1 97.19 398 GLY B N 1
ATOM 7598 C CA . GLY B 1 398 ? 19.547 -39.188 -22.172 1 97.19 398 GLY B CA 1
ATOM 7599 C C . GLY B 1 398 ? 19.969 -38.906 -20.75 1 97.19 398 GLY B C 1
ATOM 7600 O O . GLY B 1 398 ? 21.125 -39.062 -20.391 1 97.19 398 GLY B O 1
ATOM 7601 N N . PHE B 1 399 ? 19.141 -38.406 -19.922 1 98.5 399 PHE B N 1
ATOM 7602 C CA . PHE B 1 399 ? 19.484 -38.281 -18.5 1 98.5 399 PHE B CA 1
ATOM 7603 C C . PHE B 1 399 ? 19.562 -39.656 -17.859 1 98.5 399 PHE B C 1
ATOM 7605 O O . PHE B 1 399 ? 18.75 -40.562 -18.141 1 98.5 399 PHE B O 1
ATOM 7612 N N . ALA B 1 400 ? 20.516 -39.781 -16.984 1 98.12 400 ALA B N 1
ATOM 7613 C CA . ALA B 1 400 ? 20.688 -41.062 -16.266 1 98.12 400 ALA B CA 1
ATOM 7614 C C . ALA B 1 400 ? 19.594 -41.219 -15.203 1 98.12 400 ALA B C 1
ATOM 7616 O O . ALA B 1 400 ? 19.203 -42.344 -14.898 1 98.12 400 ALA B O 1
ATOM 7617 N N . SER B 1 401 ? 19.188 -40.188 -14.641 1 98.25 401 SER B N 1
ATOM 7618 C CA . SER B 1 401 ? 18.156 -40.188 -13.617 1 98.25 401 SER B CA 1
ATOM 7619 C C . SER B 1 401 ? 17.469 -38.812 -13.531 1 98.25 401 SER B C 1
ATOM 7621 O O . SER B 1 401 ? 17.953 -37.844 -14.086 1 98.25 401 SER B O 1
ATOM 7623 N N . LEU B 1 402 ? 16.312 -38.812 -12.906 1 98.5 402 LEU B N 1
ATOM 7624 C CA . LEU B 1 402 ? 15.562 -37.594 -12.609 1 98.5 402 LEU B CA 1
ATOM 7625 C C . LEU B 1 402 ? 15.102 -37.594 -11.156 1 98.5 402 LEU B C 1
ATOM 7627 O O . LEU B 1 402 ? 14.508 -38.562 -10.68 1 98.5 402 LEU B O 1
ATOM 7631 N N . SER B 1 403 ? 15.43 -36.531 -10.461 1 98.69 403 SER B N 1
ATOM 7632 C CA . SER B 1 403 ? 14.969 -36.281 -9.102 1 98.69 403 SER B CA 1
ATOM 7633 C C . SER B 1 403 ? 14.094 -35.031 -9.039 1 98.69 403 SER B C 1
ATOM 7635 O O . SER B 1 403 ? 14.391 -34.031 -9.688 1 98.69 403 SER B O 1
ATOM 7637 N N . VAL B 1 404 ? 13.023 -35.094 -8.297 1 98.69 404 VAL B N 1
ATOM 7638 C CA . VAL B 1 404 ? 12.164 -33.969 -8.047 1 98.69 404 VAL B CA 1
ATOM 7639 C C . VAL B 1 404 ? 12.32 -33.5 -6.594 1 98.69 404 VAL B C 1
ATOM 7641 O O . VAL B 1 404 ? 12.008 -34.25 -5.664 1 98.69 404 VAL B O 1
ATOM 7644 N N . LEU B 1 405 ? 12.812 -32.281 -6.422 1 98.56 405 LEU B N 1
ATOM 7645 C CA . LEU B 1 405 ? 12.953 -31.703 -5.086 1 98.56 405 LEU B CA 1
ATOM 7646 C C . LEU B 1 405 ? 11.664 -31 -4.656 1 98.56 405 LEU B C 1
ATOM 7648 O O . LEU B 1 405 ? 11.297 -29.969 -5.23 1 98.56 405 LEU B O 1
ATOM 7652 N N . MET B 1 406 ? 11.008 -31.516 -3.635 1 97.69 406 MET B N 1
ATOM 7653 C CA . MET B 1 406 ? 9.742 -30.984 -3.158 1 97.69 406 MET B CA 1
ATOM 7654 C C . MET B 1 406 ? 9.961 -29.969 -2.043 1 97.69 406 MET B C 1
ATOM 7656 O O . MET B 1 406 ? 10.961 -30.031 -1.322 1 97.69 406 MET B O 1
ATOM 7660 N N . GLY B 1 407 ? 9.102 -29.047 -2.025 1 95.44 407 GLY B N 1
ATOM 7661 C CA . GLY B 1 407 ? 9.086 -28.094 -0.935 1 95.44 407 GLY B CA 1
ATOM 7662 C C . GLY B 1 407 ? 7.969 -28.344 0.064 1 95.44 407 GLY B C 1
ATOM 7663 O O . GLY B 1 407 ? 7.16 -29.25 -0.12 1 95.44 407 GLY B O 1
ATOM 7664 N N . PRO B 1 408 ? 7.914 -27.469 1.066 1 94.25 408 PRO B N 1
ATOM 7665 C CA . PRO B 1 408 ? 6.918 -27.641 2.127 1 94.25 408 PRO B CA 1
ATOM 7666 C C . PRO B 1 408 ? 5.488 -27.469 1.627 1 94.25 408 PRO B C 1
ATOM 7668 O O . PRO B 1 408 ? 4.559 -28.062 2.189 1 94.25 408 PRO B O 1
ATOM 7671 N N . ARG B 1 409 ? 5.258 -26.781 0.551 1 91.94 409 ARG B N 1
ATOM 7672 C CA . ARG B 1 409 ? 3.906 -26.484 0.087 1 91.94 409 ARG B CA 1
ATOM 7673 C C . ARG B 1 409 ? 3.582 -27.266 -1.181 1 91.94 409 ARG B C 1
ATOM 7675 O O . ARG B 1 409 ? 2.557 -27.031 -1.82 1 91.94 409 ARG B O 1
ATOM 7682 N N . THR B 1 410 ? 4.453 -28.172 -1.565 1 95.38 410 THR B N 1
ATOM 7683 C CA . THR B 1 410 ? 4.246 -28.953 -2.775 1 95.38 410 THR B CA 1
ATOM 7684 C C . THR B 1 410 ? 3.076 -29.922 -2.6 1 95.38 410 THR B C 1
ATOM 7686 O O . THR B 1 410 ? 2.998 -30.625 -1.598 1 95.38 410 THR B O 1
ATOM 7689 N N . GLU B 1 411 ? 2.088 -29.859 -3.564 1 94.56 411 GLU B N 1
ATOM 7690 C CA . GLU B 1 411 ? 1.085 -30.922 -3.615 1 94.56 411 GLU B CA 1
ATOM 7691 C C . GLU B 1 411 ? 1.709 -32.25 -4.027 1 94.56 411 GLU B C 1
ATOM 7693 O O . GLU B 1 411 ? 2.188 -32.406 -5.152 1 94.56 411 GLU B O 1
ATOM 7698 N N . ARG B 1 412 ? 1.562 -33.25 -3.23 1 96.88 412 ARG B N 1
ATOM 7699 C CA . ARG B 1 412 ? 2.406 -34.438 -3.383 1 96.88 412 ARG B CA 1
ATOM 7700 C C . ARG B 1 412 ? 1.635 -35.594 -4.023 1 96.88 412 ARG B C 1
ATOM 7702 O O . ARG B 1 412 ? 2.232 -36.5 -4.598 1 96.88 412 ARG B O 1
ATOM 7709 N N . ASP B 1 413 ? 0.315 -35.594 -3.924 1 96.94 413 ASP B N 1
ATOM 7710 C CA . ASP B 1 413 ? -0.478 -36.75 -4.289 1 96.94 413 ASP B CA 1
ATOM 7711 C C . ASP B 1 413 ? -0.271 -37.125 -5.754 1 96.94 413 ASP B C 1
ATOM 7713 O O . ASP B 1 413 ? 0.021 -38.281 -6.074 1 96.94 413 ASP B O 1
ATOM 7717 N N . ALA B 1 414 ? -0.416 -36.188 -6.582 1 97.44 414 ALA B N 1
ATOM 7718 C CA . ALA B 1 414 ? -0.257 -36.438 -8.008 1 97.44 414 ALA B CA 1
ATOM 7719 C C . ALA B 1 414 ? 1.164 -36.906 -8.32 1 97.44 414 ALA B C 1
ATOM 7721 O O . ALA B 1 414 ? 1.363 -37.812 -9.133 1 97.44 414 ALA B O 1
ATOM 7722 N N . LEU B 1 415 ? 2.158 -36.344 -7.688 1 97.69 415 LEU B N 1
ATOM 7723 C CA . LEU B 1 415 ? 3.559 -36.688 -7.918 1 97.69 415 LEU B CA 1
ATOM 7724 C C . LEU B 1 415 ? 3.838 -38.125 -7.543 1 97.69 415 LEU B C 1
ATOM 7726 O O . LEU B 1 415 ? 4.535 -38.844 -8.273 1 97.69 415 LEU B O 1
ATOM 7730 N N . ILE B 1 416 ? 3.289 -38.5 -6.473 1 97.81 416 ILE B N 1
ATOM 7731 C CA . ILE B 1 416 ? 3.504 -39.875 -5.98 1 97.81 416 ILE B CA 1
ATOM 7732 C C . ILE B 1 416 ? 2.924 -40.875 -6.969 1 97.81 416 ILE B C 1
ATOM 7734 O O . ILE B 1 416 ? 3.58 -41.844 -7.324 1 97.81 416 ILE B O 1
ATOM 7738 N N . ARG B 1 417 ? 1.739 -40.625 -7.414 1 97.56 417 ARG B N 1
ATOM 7739 C CA . ARG B 1 417 ? 1.092 -41.5 -8.383 1 97.56 417 ARG B CA 1
ATOM 7740 C C . ARG B 1 417 ? 1.879 -41.531 -9.695 1 97.56 417 ARG B C 1
ATOM 7742 O O . ARG B 1 417 ? 2.102 -42.625 -10.25 1 97.56 417 ARG B O 1
ATOM 7749 N N . GLU B 1 418 ? 2.285 -40.406 -10.125 1 98.06 418 GLU B N 1
ATOM 7750 C CA . GLU B 1 418 ? 3.012 -40.312 -11.391 1 98.06 418 GLU B CA 1
ATOM 7751 C C . GLU B 1 418 ? 4.371 -41 -11.297 1 98.06 418 GLU B C 1
ATOM 7753 O O . GLU B 1 418 ? 4.824 -41.625 -12.266 1 98.06 418 GLU B O 1
ATOM 7758 N N . LEU B 1 419 ? 5 -40.875 -10.172 1 98.12 419 LEU B N 1
ATOM 7759 C CA . LEU B 1 419 ? 6.281 -41.562 -9.977 1 98.12 419 LEU B CA 1
ATOM 7760 C C . LEU B 1 419 ? 6.121 -43.062 -10.062 1 98.12 419 LEU B C 1
ATOM 7762 O O . LEU B 1 419 ? 6.914 -43.75 -10.727 1 98.12 419 LEU B O 1
ATOM 7766 N N . ALA B 1 420 ? 5.133 -43.562 -9.414 1 98.12 420 ALA B N 1
ATOM 7767 C CA . ALA B 1 420 ? 4.895 -45 -9.438 1 98.12 420 ALA B CA 1
ATOM 7768 C C . ALA B 1 420 ? 4.684 -45.5 -10.859 1 98.12 420 ALA B C 1
ATOM 7770 O O . ALA B 1 420 ? 5.219 -46.531 -11.242 1 98.12 420 ALA B O 1
ATOM 7771 N N . LEU B 1 421 ? 3.92 -44.781 -11.547 1 98.44 421 LEU B N 1
ATOM 7772 C CA . LEU B 1 421 ? 3.658 -45.125 -12.93 1 98.44 421 LEU B CA 1
ATOM 7773 C C . LEU B 1 421 ? 4.934 -45.062 -13.766 1 98.44 421 LEU B C 1
ATOM 7775 O O . LEU B 1 421 ? 5.234 -45.969 -14.539 1 98.44 421 LEU B O 1
ATOM 7779 N N . ALA B 1 422 ? 5.699 -44.031 -13.625 1 98.69 422 ALA B N 1
ATOM 7780 C CA . ALA B 1 422 ? 6.949 -43.844 -14.367 1 98.69 422 ALA B CA 1
ATOM 7781 C C . ALA B 1 422 ? 7.941 -44.938 -14.047 1 98.69 422 ALA B C 1
ATOM 7783 O O . ALA B 1 422 ? 8.641 -45.438 -14.938 1 98.69 422 ALA B O 1
ATOM 7784 N N . GLU B 1 423 ? 7.992 -45.344 -12.852 1 98.06 423 GLU B N 1
ATOM 7785 C CA . GLU B 1 423 ? 8.906 -46.406 -12.438 1 98.06 423 GLU B CA 1
ATOM 7786 C C . GLU B 1 423 ? 8.492 -47.75 -13.039 1 98.06 423 GLU B C 1
ATOM 7788 O O . GLU B 1 423 ? 9.344 -48.531 -13.422 1 98.06 423 GLU B O 1
ATOM 7793 N N . ALA B 1 424 ? 7.188 -47.938 -13.031 1 98.12 424 ALA B N 1
ATOM 7794 C CA . ALA B 1 424 ? 6.684 -49.156 -13.625 1 98.12 424 ALA B CA 1
ATOM 7795 C C . ALA B 1 424 ? 7.055 -49.25 -15.102 1 98.12 424 ALA B C 1
ATOM 7797 O O . ALA B 1 424 ? 7.273 -50.344 -15.625 1 98.12 424 ALA B O 1
ATOM 7798 N N . ILE B 1 425 ? 7.18 -48.188 -15.727 1 98.12 425 ILE B N 1
ATOM 7799 C CA . ILE B 1 425 ? 7.43 -48.156 -17.172 1 98.12 425 ILE B CA 1
ATOM 7800 C C . ILE B 1 425 ? 8.93 -48.031 -17.422 1 98.12 425 ILE B C 1
ATOM 7802 O O . ILE B 1 425 ? 9.477 -48.75 -18.266 1 98.12 425 ILE B O 1
ATOM 7806 N N . GLY B 1 426 ? 9.578 -47.156 -16.734 1 95.88 426 GLY B N 1
ATOM 7807 C CA . GLY B 1 426 ? 10.961 -46.781 -17.031 1 95.88 426 GLY B CA 1
ATOM 7808 C C . GLY B 1 426 ? 11.961 -47.562 -16.188 1 95.88 426 GLY B C 1
ATOM 7809 O O . GLY B 1 426 ? 13.172 -47.5 -16.438 1 95.88 426 GLY B O 1
ATOM 7810 N N . GLY B 1 427 ? 11.516 -48.219 -15.219 1 93.25 427 GLY B N 1
ATOM 7811 C CA . GLY B 1 427 ? 12.414 -49 -14.367 1 93.25 427 GLY B CA 1
ATOM 7812 C C . GLY B 1 427 ? 12.664 -48.312 -13.023 1 93.25 427 GLY B C 1
ATOM 7813 O O . GLY B 1 427 ? 12.523 -47.094 -12.891 1 93.25 427 GLY B O 1
ATOM 7814 N N . GLN B 1 428 ? 13.125 -49.188 -12.125 1 92.44 428 GLN B N 1
ATOM 7815 C CA . GLN B 1 428 ? 13.391 -48.719 -10.773 1 92.44 428 GLN B CA 1
ATOM 7816 C C . GLN B 1 428 ? 14.789 -48.125 -10.664 1 92.44 428 GLN B C 1
ATOM 7818 O O . GLN B 1 428 ? 15.68 -48.469 -11.445 1 92.44 428 GLN B O 1
ATOM 7823 N N . GLY B 1 429 ? 14.875 -47.125 -9.781 1 94 429 GLY B N 1
ATOM 7824 C CA . GLY B 1 429 ? 16.188 -46.625 -9.43 1 94 429 GLY B CA 1
ATOM 7825 C C . GLY B 1 429 ? 16.609 -45.406 -10.234 1 94 429 GLY B C 1
ATOM 7826 O O . GLY B 1 429 ? 17.672 -44.844 -10.016 1 94 429 GLY B O 1
ATOM 7827 N N . ARG B 1 430 ? 15.812 -45 -11.148 1 97.19 430 ARG B N 1
ATOM 7828 C CA . ARG B 1 430 ? 16.188 -43.875 -12.023 1 97.19 430 ARG B CA 1
ATOM 7829 C C . ARG B 1 430 ? 15.406 -42.625 -11.672 1 97.19 430 ARG B C 1
ATOM 7831 O O . ARG B 1 430 ? 15.781 -41.5 -12.07 1 97.19 430 ARG B O 1
ATOM 7838 N N . LEU B 1 431 ? 14.336 -42.812 -10.992 1 98.19 431 LEU B N 1
ATOM 7839 C CA . LEU B 1 431 ? 13.445 -41.688 -10.656 1 98.19 431 LEU B CA 1
ATOM 7840 C C . LEU B 1 431 ? 13.211 -41.625 -9.148 1 98.19 431 LEU B C 1
ATOM 7842 O O . LEU B 1 431 ? 13.102 -42.656 -8.484 1 98.19 431 LEU B O 1
ATOM 7846 N N . GLU B 1 432 ? 13.117 -40.375 -8.586 1 98.06 432 GLU B N 1
ATOM 7847 C CA . GLU B 1 432 ? 12.867 -40.281 -7.152 1 98.06 432 GLU B CA 1
ATOM 7848 C C . GLU B 1 432 ? 12.289 -38.906 -6.781 1 98.06 432 GLU B C 1
ATOM 7850 O O . GLU B 1 432 ? 12.484 -37.938 -7.508 1 98.06 432 GLU B O 1
ATOM 7855 N N . LEU B 1 433 ? 11.555 -38.875 -5.707 1 98.12 433 LEU B N 1
ATOM 7856 C CA . LEU B 1 433 ? 11.109 -37.656 -5.043 1 98.12 433 LEU B CA 1
ATOM 7857 C C . LEU B 1 433 ? 11.969 -37.344 -3.818 1 98.12 433 LEU B C 1
ATOM 7859 O O . LEU B 1 433 ? 12.203 -38.25 -2.99 1 98.12 433 LEU B O 1
ATOM 7863 N N . LEU B 1 434 ? 12.484 -36.125 -3.775 1 98.31 434 LEU B N 1
ATOM 7864 C CA . LEU B 1 434 ? 13.344 -35.719 -2.668 1 98.31 434 LEU B CA 1
ATOM 7865 C C . LEU B 1 434 ? 12.617 -34.75 -1.749 1 98.31 434 LEU B C 1
ATOM 7867 O O . LEU B 1 434 ? 11.961 -33.812 -2.221 1 98.31 434 LEU B O 1
ATOM 7871 N N . ASP B 1 435 ? 12.68 -34.969 -0.457 1 96.88 435 ASP B N 1
ATOM 7872 C CA . ASP B 1 435 ? 12.07 -34.125 0.564 1 96.88 435 ASP B CA 1
ATOM 7873 C C . ASP B 1 435 ? 13.094 -33.719 1.635 1 96.88 435 ASP B C 1
ATOM 7875 O O . ASP B 1 435 ? 13.125 -34.344 2.711 1 96.88 435 ASP B O 1
ATOM 7879 N N . PHE B 1 436 ? 13.883 -32.75 1.36 1 95.88 436 PHE B N 1
ATOM 7880 C CA . PHE B 1 436 ? 14.93 -32.312 2.275 1 95.88 436 PHE B CA 1
ATOM 7881 C C . PHE B 1 436 ? 14.641 -30.891 2.783 1 95.88 436 PHE B C 1
ATOM 7883 O O . PHE B 1 436 ? 14.188 -30.031 2.025 1 95.88 436 PHE B O 1
ATOM 7890 N N . ALA B 1 437 ? 14.953 -30.734 4.008 1 92.94 437 ALA B N 1
ATOM 7891 C CA . ALA B 1 437 ? 14.852 -29.406 4.594 1 92.94 437 ALA B CA 1
ATOM 7892 C C . ALA B 1 437 ? 16.234 -28.766 4.746 1 92.94 437 ALA B C 1
ATOM 7894 O O . ALA B 1 437 ? 16.344 -27.531 4.875 1 92.94 437 ALA B O 1
ATOM 7895 N N . ASP B 1 438 ? 17.219 -29.562 4.719 1 96.44 438 ASP B N 1
ATOM 7896 C CA . ASP B 1 438 ? 18.609 -29.141 4.91 1 96.44 438 ASP B CA 1
ATOM 7897 C C . ASP B 1 438 ? 19.391 -29.188 3.596 1 96.44 438 ASP B C 1
ATOM 7899 O O . ASP B 1 438 ? 19.547 -30.266 3.014 1 96.44 438 ASP B O 1
ATOM 7903 N N . PRO B 1 439 ? 19.969 -28.062 3.195 1 97.5 439 PRO B N 1
ATOM 7904 C CA . PRO B 1 439 ? 20.734 -28.031 1.948 1 97.5 439 PRO B CA 1
ATOM 7905 C C . PRO B 1 439 ? 21.906 -29.016 1.956 1 97.5 439 PRO B C 1
ATOM 7907 O O . PRO B 1 439 ? 22.234 -29.594 0.92 1 97.5 439 PRO B O 1
ATOM 7910 N N . ASP B 1 440 ? 22.516 -29.188 3.066 1 97.75 440 ASP B N 1
ATOM 7911 C CA . ASP B 1 440 ? 23.641 -30.094 3.148 1 97.75 440 ASP B CA 1
ATOM 7912 C C . ASP B 1 440 ? 23.188 -31.547 2.953 1 97.75 440 ASP B C 1
ATOM 7914 O O . ASP B 1 440 ? 23.875 -32.344 2.299 1 97.75 440 ASP B O 1
ATOM 7918 N N . ALA B 1 441 ? 22.078 -31.812 3.535 1 98.25 441 ALA B N 1
ATOM 7919 C CA . ALA B 1 441 ? 21.531 -33.156 3.365 1 98.25 441 ALA B CA 1
ATOM 7920 C C . ALA B 1 441 ? 21.188 -33.406 1.901 1 98.25 441 ALA B C 1
ATOM 7922 O O . ALA B 1 441 ? 21.375 -34.531 1.412 1 98.25 441 ALA B O 1
ATOM 7923 N N . LEU B 1 442 ? 20.656 -32.438 1.252 1 98.25 442 LEU B N 1
ATOM 7924 C CA . LEU B 1 442 ? 20.375 -32.562 -0.174 1 98.25 442 LEU B CA 1
ATOM 7925 C C . LEU B 1 442 ? 21.641 -32.875 -0.952 1 98.25 442 LEU B C 1
ATOM 7927 O O . LEU B 1 442 ? 21.688 -33.812 -1.74 1 98.25 442 LEU B O 1
ATOM 7931 N N . SER B 1 443 ? 22.734 -32.094 -0.733 1 98.38 443 SER B N 1
ATOM 7932 C CA . SER B 1 443 ? 24 -32.312 -1.423 1 98.38 443 SER B CA 1
ATOM 7933 C C . SER B 1 443 ? 24.562 -33.688 -1.135 1 98.38 443 SER B C 1
ATOM 7935 O O . SER B 1 443 ? 25 -34.375 -2.051 1 98.38 443 SER B O 1
ATOM 7937 N N . ASP B 1 444 ? 24.531 -34.062 0.169 1 98.38 444 ASP B N 1
ATOM 7938 C CA . ASP B 1 444 ? 25.062 -35.375 0.551 1 98.38 444 ASP B CA 1
ATOM 7939 C C . ASP B 1 444 ? 24.359 -36.469 -0.222 1 98.38 444 ASP B C 1
ATOM 7941 O O . ASP B 1 444 ? 25.016 -37.375 -0.748 1 98.38 444 ASP B O 1
ATOM 7945 N N . HIS B 1 445 ? 23.062 -36.344 -0.328 1 98.38 445 HIS B N 1
ATOM 7946 C CA . HIS B 1 445 ? 22.297 -37.375 -1.035 1 98.38 445 HIS B CA 1
ATOM 7947 C C . HIS B 1 445 ? 22.688 -37.438 -2.506 1 98.38 445 HIS B C 1
ATOM 7949 O O . HIS B 1 445 ? 22.891 -38.531 -3.049 1 98.38 445 HIS B O 1
ATOM 7955 N N . LEU B 1 446 ? 22.812 -36.375 -3.141 1 98.25 446 LEU B N 1
ATOM 7956 C CA . LEU B 1 446 ? 23.094 -36.312 -4.57 1 98.25 446 LEU B CA 1
ATOM 7957 C C . LEU B 1 446 ? 24.516 -36.812 -4.867 1 98.25 446 LEU B C 1
ATOM 7959 O O . LEU B 1 446 ? 24.75 -37.438 -5.898 1 98.25 446 LEU B O 1
ATOM 7963 N N . TYR B 1 447 ? 25.484 -36.5 -3.998 1 98.12 447 TYR B N 1
ATOM 7964 C CA . TYR B 1 447 ? 26.875 -36.938 -4.18 1 98.12 447 TYR B CA 1
ATOM 7965 C C . TYR B 1 447 ? 27 -38.438 -3.973 1 98.12 447 TYR B C 1
ATOM 7967 O O . TYR B 1 447 ? 27.828 -39.094 -4.609 1 98.12 447 TYR B O 1
ATOM 7975 N N . GLU B 1 448 ? 26.203 -38.969 -3.115 1 97.31 448 GLU B N 1
ATOM 7976 C CA . GLU B 1 448 ? 26.328 -40.375 -2.74 1 97.31 448 GLU B CA 1
ATOM 7977 C C . GLU B 1 448 ? 25.469 -41.25 -3.627 1 97.31 448 GLU B C 1
ATOM 7979 O O . GLU B 1 448 ? 25.656 -42.469 -3.674 1 97.31 448 GLU B O 1
ATOM 7984 N N . ALA B 1 449 ? 24.516 -40.719 -4.25 1 95.56 449 ALA B N 1
ATOM 7985 C CA . ALA B 1 449 ? 23.562 -41.5 -5.047 1 95.56 449 ALA B CA 1
ATOM 7986 C C . ALA B 1 449 ? 24.281 -42.219 -6.188 1 95.56 449 ALA B C 1
ATOM 7988 O O . ALA B 1 449 ? 25.141 -41.625 -6.848 1 95.56 449 ALA B O 1
ATOM 7989 N N . PRO B 1 450 ? 23.922 -43.469 -6.391 1 94.06 450 PRO B N 1
ATOM 7990 C CA . PRO B 1 450 ? 24.469 -44.125 -7.57 1 94.06 450 PRO B CA 1
ATOM 7991 C C . PRO B 1 450 ? 23.984 -43.531 -8.883 1 94.06 450 PRO B C 1
ATOM 7993 O O . PRO B 1 450 ? 22.844 -43.031 -8.953 1 94.06 450 PRO B O 1
ATOM 7996 N N . VAL B 1 451 ? 24.797 -43.594 -9.922 1 95.19 451 VAL B N 1
ATOM 7997 C CA . VAL B 1 451 ? 24.438 -43.062 -11.227 1 95.19 451 VAL B CA 1
ATOM 7998 C C . VAL B 1 451 ? 24.109 -44.219 -12.188 1 95.19 451 VAL B C 1
ATOM 8000 O O . VAL B 1 451 ? 25 -44.938 -12.609 1 95.19 451 VAL B O 1
ATOM 8003 N N . PRO B 1 452 ? 22.891 -44.281 -12.5 1 94.81 452 PRO B N 1
ATOM 8004 C CA . PRO B 1 452 ? 22.516 -45.312 -13.461 1 94.81 452 PRO B CA 1
ATOM 8005 C C . PRO B 1 452 ? 23.078 -45.062 -14.852 1 94.81 452 PRO B C 1
ATOM 8007 O O . PRO B 1 452 ? 23.516 -43.938 -15.148 1 94.81 452 PRO B O 1
ATOM 8010 N N . GLU B 1 453 ? 23 -46.125 -15.648 1 92.38 453 GLU B N 1
ATOM 8011 C CA . GLU B 1 453 ? 23.438 -45.969 -17.031 1 92.38 453 GLU B CA 1
ATOM 8012 C C . GLU B 1 453 ? 22.406 -45.188 -17.859 1 92.38 453 GLU B C 1
ATOM 8014 O O . GLU B 1 453 ? 21.203 -45.5 -17.812 1 92.38 453 GLU B O 1
ATOM 8019 N N . ALA B 1 454 ? 22.891 -44.219 -18.547 1 93.44 454 ALA B N 1
ATOM 8020 C CA . ALA B 1 454 ? 22.016 -43.469 -19.438 1 93.44 454 ALA B CA 1
ATOM 8021 C C . ALA B 1 454 ? 21.766 -44.219 -20.75 1 93.44 454 ALA B C 1
ATOM 8023 O O . ALA B 1 454 ? 22.547 -45.094 -21.109 1 93.44 454 ALA B O 1
ATOM 8024 N N . LEU B 1 455 ? 20.656 -43.844 -21.359 1 92.75 455 LEU B N 1
ATOM 8025 C CA . LEU B 1 455 ? 20.375 -44.406 -22.672 1 92.75 455 LEU B CA 1
ATOM 8026 C C . LEU B 1 455 ? 21.484 -44.062 -23.656 1 92.75 455 LEU B C 1
ATOM 8028 O O . LEU B 1 455 ? 21.891 -42.906 -23.781 1 92.75 455 LEU B O 1
ATOM 8032 N N . ALA B 1 456 ? 21.938 -44.969 -24.312 1 88.25 456 ALA B N 1
ATOM 8033 C CA . ALA B 1 456 ? 23.078 -44.812 -25.234 1 88.25 456 ALA B CA 1
ATOM 8034 C C . ALA B 1 456 ? 22.703 -43.906 -26.406 1 88.25 456 ALA B C 1
ATOM 8036 O O . ALA B 1 456 ? 23.516 -43.094 -26.844 1 88.25 456 ALA B O 1
ATOM 8037 N N . THR B 1 457 ? 21.531 -44.125 -26.906 1 92.25 457 THR B N 1
ATOM 8038 C CA . THR B 1 457 ? 21.031 -43.312 -28.016 1 92.25 457 THR B CA 1
ATOM 8039 C C . THR B 1 457 ? 19.75 -42.594 -27.625 1 92.25 457 THR B C 1
ATOM 8041 O O . THR B 1 457 ? 18.656 -43.125 -27.766 1 92.25 457 THR B O 1
ATOM 8044 N N . PRO B 1 458 ? 19.922 -41.406 -27.219 1 93.94 458 PRO B N 1
ATOM 8045 C CA . PRO B 1 458 ? 18.734 -40.656 -26.812 1 93.94 458 PRO B CA 1
ATOM 8046 C C . PRO B 1 458 ? 17.734 -40.469 -27.953 1 93.94 458 PRO B C 1
ATOM 8048 O O . PRO B 1 458 ? 18.109 -40.469 -29.125 1 93.94 458 PRO B O 1
ATOM 8051 N N . VAL B 1 459 ? 16.453 -40.375 -27.578 1 95 459 VAL B N 1
ATOM 8052 C CA . VAL B 1 459 ? 15.391 -40.125 -28.547 1 95 459 VAL B CA 1
ATOM 8053 C C . VAL B 1 459 ? 14.641 -38.844 -28.172 1 95 459 VAL B C 1
ATOM 8055 O O . VAL B 1 459 ? 14.781 -38.344 -27.062 1 95 459 VAL B O 1
ATOM 8058 N N . LEU B 1 460 ? 13.906 -38.375 -29.188 1 94.38 460 LEU B N 1
ATOM 8059 C CA . LEU B 1 460 ? 13.109 -37.156 -29.016 1 94.38 460 LEU B CA 1
ATOM 8060 C C . LEU B 1 460 ? 11.625 -37.469 -29.047 1 94.38 460 LEU B C 1
ATOM 8062 O O . LEU B 1 460 ? 11 -37.469 -30.109 1 94.38 460 LEU B O 1
ATOM 8066 N N . PRO B 1 461 ? 11.117 -37.688 -27.812 1 94.44 461 PRO B N 1
ATOM 8067 C CA . PRO B 1 461 ? 9.672 -37.938 -27.812 1 94.44 461 PRO B CA 1
ATOM 8068 C C . PRO B 1 461 ? 8.875 -36.656 -28.156 1 94.44 461 PRO B C 1
ATOM 8070 O O . PRO B 1 461 ? 9.188 -35.594 -27.688 1 94.44 461 PRO B O 1
ATOM 8073 N N . LEU B 1 462 ? 7.855 -36.812 -29.016 1 93.31 462 LEU B N 1
ATOM 8074 C CA . LEU B 1 462 ? 7.023 -35.688 -29.453 1 93.31 462 LEU B CA 1
ATOM 8075 C C . LEU B 1 462 ? 5.543 -36.031 -29.359 1 93.31 462 LEU B C 1
ATOM 8077 O O . LEU B 1 462 ? 5.191 -37.219 -29.234 1 93.31 462 LEU B O 1
ATOM 8081 N N . GLY B 1 463 ? 4.785 -34.969 -29.406 1 94.25 463 GLY B N 1
ATOM 8082 C CA . GLY B 1 463 ? 3.344 -35.188 -29.391 1 94.25 463 GLY B CA 1
ATOM 8083 C C . GLY B 1 463 ? 2.723 -34.906 -28.031 1 94.25 463 GLY B C 1
ATOM 8084 O O . GLY B 1 463 ? 3.221 -34.062 -27.281 1 94.25 463 GLY B O 1
ATOM 8085 N N . ASN B 1 464 ? 1.555 -35.594 -27.828 1 95.56 464 ASN B N 1
ATOM 8086 C CA . ASN B 1 464 ? 0.906 -35.438 -26.531 1 95.56 464 ASN B CA 1
ATOM 8087 C C . ASN B 1 464 ? 1.506 -36.406 -25.5 1 95.56 464 ASN B C 1
ATOM 8089 O O . ASN B 1 464 ? 2.42 -37.156 -25.812 1 95.56 464 ASN B O 1
ATOM 8093 N N . ARG B 1 465 ? 1.068 -36.375 -24.328 1 97.19 465 ARG B N 1
ATOM 8094 C CA . ARG B 1 465 ? 1.667 -37.125 -23.219 1 97.19 465 ARG B CA 1
ATOM 8095 C C . ARG B 1 465 ? 1.626 -38.625 -23.469 1 97.19 465 ARG B C 1
ATOM 8097 O O . ARG B 1 465 ? 2.547 -39.344 -23.078 1 97.19 465 ARG B O 1
ATOM 8104 N N . ARG B 1 466 ? 0.576 -39.094 -24.078 1 97.06 466 ARG B N 1
ATOM 8105 C CA . ARG B 1 466 ? 0.477 -40.531 -24.359 1 97.06 466 ARG B CA 1
ATOM 8106 C C . ARG B 1 466 ? 1.524 -40.938 -25.391 1 97.06 466 ARG B C 1
ATOM 8108 O O . ARG B 1 466 ? 2.172 -42 -25.219 1 97.06 466 ARG B O 1
ATOM 8115 N N . GLN B 1 467 ? 1.633 -40.125 -26.406 1 96.94 467 GLN B N 1
ATOM 8116 C CA . GLN B 1 467 ? 2.619 -40.406 -27.453 1 96.94 467 GLN B CA 1
ATOM 8117 C C . GLN B 1 467 ? 4.039 -40.312 -26.891 1 96.94 467 GLN B C 1
ATOM 8119 O O . GLN B 1 467 ? 4.879 -41.188 -27.188 1 96.94 467 GLN B O 1
ATOM 8124 N N . ILE B 1 468 ? 4.246 -39.312 -26.109 1 98.06 468 ILE B N 1
ATOM 8125 C CA . ILE B 1 468 ? 5.539 -39.125 -25.469 1 98.06 468 ILE B CA 1
ATOM 8126 C C . ILE B 1 468 ? 5.871 -40.344 -24.609 1 98.06 468 ILE B C 1
ATOM 8128 O O . ILE B 1 468 ? 6.988 -40.875 -24.672 1 98.06 468 ILE B O 1
ATOM 8132 N N . THR B 1 469 ? 4.934 -40.781 -23.891 1 98.31 469 THR B N 1
ATOM 8133 C CA . THR B 1 469 ? 5.121 -41.938 -23.031 1 98.31 469 THR B CA 1
ATOM 8134 C C . THR B 1 469 ? 5.48 -43.188 -23.844 1 98.31 469 THR B C 1
ATOM 8136 O O . THR B 1 469 ? 6.422 -43.906 -23.516 1 98.31 469 THR B O 1
ATOM 8139 N N . ARG B 1 470 ? 4.766 -43.438 -24.875 1 97.12 470 ARG B N 1
ATOM 8140 C CA . ARG B 1 470 ? 5.004 -44.625 -25.688 1 97.12 470 ARG B CA 1
ATOM 8141 C C . ARG B 1 470 ? 6.402 -44.594 -26.297 1 97.12 470 ARG B C 1
ATOM 8143 O O . ARG B 1 470 ? 7.145 -45.562 -26.203 1 97.12 470 ARG B O 1
ATOM 8150 N N . LEU B 1 471 ? 6.742 -43.469 -26.844 1 96.81 471 LEU B N 1
ATOM 8151 C CA . LEU B 1 471 ? 8.047 -43.344 -27.484 1 96.81 471 LEU B CA 1
ATOM 8152 C C . LEU B 1 471 ? 9.172 -43.5 -26.469 1 96.81 471 LEU B C 1
ATOM 8154 O O . LEU B 1 471 ? 10.141 -44.219 -26.719 1 96.81 471 LEU B O 1
ATOM 8158 N N . ALA B 1 472 ? 9.047 -42.875 -25.344 1 98.19 472 ALA B N 1
ATOM 8159 C CA . ALA B 1 472 ? 10.055 -43 -24.297 1 98.19 472 ALA B CA 1
ATOM 8160 C C . ALA B 1 472 ? 10.133 -44.406 -23.766 1 98.19 472 ALA B C 1
ATOM 8162 O O . ALA B 1 472 ? 11.219 -44.969 -23.562 1 98.19 472 ALA B O 1
ATOM 8163 N N . ALA B 1 473 ? 8.992 -45 -23.562 1 98 473 ALA B N 1
ATOM 8164 C CA . ALA B 1 473 ? 8.93 -46.375 -23.047 1 98 473 ALA B CA 1
ATOM 8165 C C . ALA B 1 473 ? 9.586 -47.344 -24.016 1 98 473 ALA B C 1
ATOM 8167 O O . ALA B 1 473 ? 10.305 -48.25 -23.594 1 98 473 ALA B O 1
ATOM 8168 N N . GLN B 1 474 ? 9.352 -47.188 -25.266 1 96.88 474 GLN B N 1
ATOM 8169 C CA . GLN B 1 474 ? 9.945 -48.062 -26.266 1 96.88 474 GLN B CA 1
ATOM 8170 C C . GLN B 1 474 ? 11.461 -47.938 -26.266 1 96.88 474 GLN B C 1
ATOM 8172 O O . GLN B 1 474 ? 12.164 -48.938 -26.422 1 96.88 474 GLN B O 1
ATOM 8177 N N . ALA B 1 475 ? 11.883 -46.75 -26.078 1 96.31 475 ALA B N 1
ATOM 8178 C CA . ALA B 1 475 ? 13.32 -46.531 -26.031 1 96.31 475 ALA B CA 1
ATOM 8179 C C . ALA B 1 475 ? 13.938 -47.156 -24.797 1 96.31 475 ALA B C 1
ATOM 8181 O O . ALA B 1 475 ? 15.047 -47.719 -24.859 1 96.31 475 ALA B O 1
ATOM 8182 N N . LEU B 1 476 ? 13.242 -47.188 -23.75 1 96.5 476 LEU B N 1
ATOM 8183 C CA . LEU B 1 476 ? 13.766 -47.625 -22.453 1 96.5 476 LEU B CA 1
ATOM 8184 C C . LEU B 1 476 ? 13.609 -49.156 -22.312 1 96.5 476 LEU B C 1
ATOM 8186 O O . LEU B 1 476 ? 14.242 -49.75 -21.453 1 96.5 476 LEU B O 1
ATOM 8190 N N . ASN B 1 477 ? 12.672 -49.656 -23.094 1 95.62 477 ASN B N 1
ATOM 8191 C CA . ASN B 1 477 ? 12.391 -51.094 -23.062 1 95.62 477 ASN B CA 1
ATOM 8192 C C . ASN B 1 477 ? 12.5 -51.719 -24.453 1 95.62 477 ASN B C 1
ATOM 8194 O O . ASN B 1 477 ? 11.492 -52.125 -25.047 1 95.62 477 ASN B O 1
ATOM 8198 N N . PRO B 1 478 ? 13.703 -51.938 -24.797 1 90.94 478 PRO B N 1
ATOM 8199 C CA . PRO B 1 478 ? 13.828 -52.531 -26.125 1 90.94 478 PRO B CA 1
ATOM 8200 C C . PRO B 1 478 ? 13.188 -53.906 -26.219 1 90.94 478 PRO B C 1
ATOM 8202 O O . PRO B 1 478 ? 13.219 -54.656 -25.25 1 90.94 478 PRO B O 1
ATOM 8205 N N . GLY B 1 479 ? 12.57 -54.312 -27.344 1 90.19 479 GLY B N 1
ATOM 8206 C CA . GLY B 1 479 ? 11.922 -55.562 -27.594 1 90.19 479 GLY B CA 1
ATOM 8207 C C . GLY B 1 479 ? 10.406 -55.5 -27.562 1 90.19 479 GLY B C 1
ATOM 8208 O O . GLY B 1 479 ? 9.719 -56.438 -27.953 1 90.19 479 GLY B O 1
ATOM 8209 N N . GLY B 1 480 ? 9.969 -54.469 -27.016 1 87.06 480 GLY B N 1
ATOM 8210 C CA . GLY B 1 480 ? 8.539 -54.188 -27.062 1 87.06 480 GLY B CA 1
ATOM 8211 C C . GLY B 1 480 ? 7.738 -55.062 -26.125 1 87.06 480 GLY B C 1
ATOM 8212 O O . GLY B 1 480 ? 6.75 -55.688 -26.547 1 87.06 480 GLY B O 1
ATOM 8213 N N . PRO B 1 481 ? 8.078 -55.219 -24.969 1 94.19 481 PRO B N 1
ATOM 8214 C CA . PRO B 1 481 ? 7.352 -56.062 -24.016 1 94.19 481 PRO B CA 1
ATOM 8215 C C . PRO B 1 481 ? 6.016 -55.438 -23.594 1 94.19 481 PRO B C 1
ATOM 8217 O O . PRO B 1 481 ? 5.727 -54.281 -23.906 1 94.19 481 PRO B O 1
ATOM 8220 N N . VAL B 1 482 ? 5.215 -56.281 -23.016 1 97.25 482 VAL B N 1
ATOM 8221 C CA . VAL B 1 482 ? 4.031 -55.812 -22.312 1 97.25 482 VAL B CA 1
ATOM 8222 C C . VAL B 1 482 ? 4.367 -55.562 -20.844 1 97.25 482 VAL B C 1
ATOM 8224 O O . VAL B 1 482 ? 4.832 -56.469 -20.141 1 97.25 482 VAL B O 1
ATOM 8227 N N . LEU B 1 483 ? 4.152 -54.375 -20.406 1 97.94 483 LEU B N 1
ATOM 8228 C CA . LEU B 1 483 ? 4.484 -53.969 -19.031 1 97.94 483 LEU B CA 1
ATOM 8229 C C . LEU B 1 483 ? 3.236 -53.938 -18.156 1 97.94 483 LEU B C 1
ATOM 8231 O O . LEU B 1 483 ? 2.238 -53.312 -18.531 1 97.94 483 LEU B O 1
ATOM 8235 N N . ASP B 1 484 ? 3.26 -54.562 -16.984 1 97.44 484 ASP B N 1
ATOM 8236 C CA . ASP B 1 484 ? 2.184 -54.406 -16.016 1 97.44 484 ASP B CA 1
ATOM 8237 C C . ASP B 1 484 ? 2.246 -53.031 -15.352 1 97.44 484 ASP B C 1
ATOM 8239 O O . ASP B 1 484 ? 3.33 -52.531 -15.016 1 97.44 484 ASP B O 1
ATOM 8243 N N . LEU B 1 485 ? 1.104 -52.469 -15.164 1 98.38 485 LEU B N 1
ATOM 8244 C CA . LEU B 1 485 ? 1.059 -51.156 -14.578 1 98.38 485 LEU B CA 1
ATOM 8245 C C . LEU B 1 485 ? 0.2 -51.125 -13.312 1 98.38 485 LEU B C 1
ATOM 8247 O O . LEU B 1 485 ? -0.595 -52.062 -13.094 1 98.38 485 LEU B O 1
ATOM 8251 N N . PRO B 1 486 ? 0.374 -50.125 -12.477 1 96.75 486 PRO B N 1
ATOM 8252 C CA . PRO B 1 486 ? -0.455 -50 -11.273 1 96.75 486 PRO B CA 1
ATOM 8253 C C . PRO B 1 486 ? -1.918 -49.719 -11.594 1 96.75 486 PRO B C 1
ATOM 8255 O O . PRO B 1 486 ? -2.225 -49.219 -12.68 1 96.75 486 PRO B O 1
ATOM 8258 N N . GLN B 1 487 ? -2.715 -50.031 -10.562 1 94 487 GLN B N 1
ATOM 8259 C CA . GLN B 1 487 ? -4.125 -49.688 -10.695 1 94 487 GLN B CA 1
ATOM 8260 C C . GLN B 1 487 ? -4.312 -48.188 -10.914 1 94 487 GLN B C 1
ATOM 8262 O O . GLN B 1 487 ? -3.646 -47.375 -10.273 1 94 487 GLN B O 1
ATOM 8267 N N . GLY B 1 488 ? -5.16 -47.875 -11.836 1 93.19 488 GLY B N 1
ATOM 8268 C CA . GLY B 1 488 ? -5.445 -46.469 -12.086 1 93.19 488 GLY B CA 1
ATOM 8269 C C . GLY B 1 488 ? -4.625 -45.875 -13.219 1 93.19 488 GLY B C 1
ATOM 8270 O O . GLY B 1 488 ? -4.812 -44.719 -13.602 1 93.19 488 GLY B O 1
ATOM 8271 N N . ALA B 1 489 ? -3.725 -46.656 -13.773 1 97.62 489 ALA B N 1
ATOM 8272 C CA . ALA B 1 489 ? -2.92 -46.188 -14.898 1 97.62 489 ALA B CA 1
ATOM 8273 C C . ALA B 1 489 ? -3.801 -45.844 -16.094 1 97.62 489 ALA B C 1
ATOM 8275 O O . ALA B 1 489 ? -4.832 -46.5 -16.328 1 97.62 489 ALA B O 1
ATOM 8276 N N . PRO B 1 490 ? -3.381 -44.906 -16.875 1 98 490 PRO B N 1
ATOM 8277 C CA . PRO B 1 490 ? -4.203 -44.469 -18 1 98 490 PRO B CA 1
ATOM 8278 C C . PRO B 1 490 ? -3.988 -45.312 -19.25 1 98 490 PRO B C 1
ATOM 8280 O O . PRO B 1 490 ? -4.301 -44.875 -20.359 1 98 490 PRO B O 1
ATOM 8283 N N . TYR B 1 491 ? -3.396 -46.438 -19.078 1 98.19 491 TYR B N 1
ATOM 8284 C CA . TYR B 1 491 ? -3.131 -47.406 -20.156 1 98.19 491 TYR B CA 1
ATOM 8285 C C . TYR B 1 491 ? -3.598 -48.812 -19.781 1 98.19 491 TYR B C 1
ATOM 8287 O O . TYR B 1 491 ? -3.529 -49.188 -18.609 1 98.19 491 TYR B O 1
ATOM 8295 N N . GLY B 1 492 ? -4.082 -49.5 -20.906 1 97.75 492 GLY B N 1
ATOM 8296 C CA . GLY B 1 492 ? -4.379 -50.906 -20.562 1 97.75 492 GLY B CA 1
ATOM 8297 C C . GLY B 1 492 ? -5.242 -51.594 -21.594 1 97.75 492 GLY B C 1
ATOM 8298 O O . GLY B 1 492 ? -5.59 -51 -22.609 1 97.75 492 GLY B O 1
ATOM 8299 N N . ALA B 1 493 ? -5.457 -52.844 -21.219 1 97.44 493 ALA B N 1
ATOM 8300 C CA . ALA B 1 493 ? -6.332 -53.656 -22.031 1 97.44 493 ALA B CA 1
ATOM 8301 C C . ALA B 1 493 ? -7.688 -53.844 -21.359 1 97.44 493 ALA B C 1
ATOM 8303 O O . ALA B 1 493 ? -7.875 -53.469 -20.203 1 97.44 493 ALA B O 1
ATOM 8304 N N . VAL B 1 494 ? -8.578 -54.312 -22.219 1 96.94 494 VAL B N 1
ATOM 8305 C CA . VAL B 1 494 ? -9.898 -54.719 -21.75 1 96.94 494 VAL B CA 1
ATOM 8306 C C . VAL B 1 494 ? -10.086 -56.219 -21.969 1 96.94 494 VAL B C 1
ATOM 8308 O O . VAL B 1 494 ? -9.852 -56.719 -23.062 1 96.94 494 VAL B O 1
ATOM 8311 N N . ALA B 1 495 ? -10.461 -56.844 -20.828 1 97.19 495 ALA B N 1
ATOM 8312 C CA . ALA B 1 495 ? -10.773 -58.25 -20.938 1 97.19 495 ALA B CA 1
ATOM 8313 C C . ALA B 1 495 ? -12.281 -58.469 -20.969 1 97.19 495 ALA B C 1
ATOM 8315 O O . ALA B 1 495 ? -13.016 -57.938 -20.141 1 97.19 495 ALA B O 1
ATOM 8316 N N . VAL B 1 496 ? -12.68 -59.312 -21.953 1 97.12 496 VAL B N 1
ATOM 8317 C CA . VAL B 1 496 ? -14.109 -59.594 -22.125 1 97.12 496 VAL B CA 1
ATOM 8318 C C . VAL B 1 496 ? -14.406 -61.062 -21.875 1 97.12 496 VAL B C 1
ATOM 8320 O O . VAL B 1 496 ? -13.758 -61.938 -22.438 1 97.12 496 VAL B O 1
ATOM 8323 N N . ASN B 1 497 ? -15.312 -61.281 -20.984 1 96.81 497 ASN B N 1
ATOM 8324 C CA . ASN B 1 497 ? -15.867 -62.625 -20.844 1 96.81 497 ASN B CA 1
ATOM 8325 C C . ASN B 1 497 ? -16.781 -63 -22.016 1 96.81 497 ASN B C 1
ATOM 8327 O O . ASN B 1 497 ? -17.922 -62.531 -22.062 1 96.81 497 ASN B O 1
ATOM 8331 N N . THR B 1 498 ? -16.281 -63.844 -22.812 1 93.62 498 THR B N 1
ATOM 8332 C CA . THR B 1 498 ? -16.984 -64.125 -24.062 1 93.62 498 THR B CA 1
ATOM 8333 C C . THR B 1 498 ? -18.266 -64.938 -23.797 1 93.62 498 THR B C 1
ATOM 8335 O O . THR B 1 498 ? -19.188 -64.875 -24.609 1 93.62 498 THR B O 1
ATOM 8338 N N . ASP B 1 499 ? -18.297 -65.625 -22.688 1 92.06 499 ASP B N 1
ATOM 8339 C CA . ASP B 1 499 ? -19.5 -66.375 -22.359 1 92.06 499 ASP B CA 1
ATOM 8340 C C . ASP B 1 499 ? -20.641 -65.438 -21.922 1 92.06 499 ASP B C 1
ATOM 8342 O O . ASP B 1 499 ? -21.812 -65.75 -22.156 1 92.06 499 ASP B O 1
ATOM 8346 N N . ALA B 1 500 ? -20.219 -64.375 -21.375 1 93.12 500 ALA B N 1
ATOM 8347 C CA . ALA B 1 500 ? -21.203 -63.438 -20.844 1 93.12 500 ALA B CA 1
ATOM 8348 C C . ALA B 1 500 ? -21.547 -62.344 -21.875 1 93.12 500 ALA B C 1
ATOM 8350 O O . ALA B 1 500 ? -22.656 -61.812 -21.875 1 93.12 500 ALA B O 1
ATOM 8351 N N . CYS B 1 501 ? -20.734 -62.094 -22.734 1 94.56 501 CYS B N 1
ATOM 8352 C CA . CYS B 1 501 ? -20.906 -61 -23.688 1 94.56 501 CYS B CA 1
ATOM 8353 C C . CYS B 1 501 ? -21.953 -61.344 -24.75 1 94.56 501 CYS B C 1
ATOM 8355 O O . CYS B 1 501 ? -21.859 -62.406 -25.391 1 94.56 501 CYS B O 1
ATOM 8357 N N . THR B 1 502 ? -22.828 -60.438 -24.953 1 90.19 502 THR B N 1
ATOM 8358 C CA . THR B 1 502 ? -23.906 -60.688 -25.906 1 90.19 502 THR B CA 1
ATOM 8359 C C . THR B 1 502 ? -23.672 -59.906 -27.203 1 90.19 502 THR B C 1
ATOM 8361 O O . THR B 1 502 ? -24.516 -59.906 -28.094 1 90.19 502 THR B O 1
ATOM 8364 N N . LEU B 1 503 ? -22.609 -59.125 -27.234 1 93.12 503 LEU B N 1
ATOM 8365 C CA . LEU B 1 503 ? -22.25 -58.312 -28.375 1 93.12 503 LEU B CA 1
ATOM 8366 C C . LEU B 1 503 ? -23.312 -57.219 -28.641 1 93.12 503 LEU B C 1
ATOM 8368 O O . LEU B 1 503 ? -23.656 -56.969 -29.797 1 93.12 503 LEU B O 1
ATOM 8372 N N . CYS B 1 504 ? -23.906 -56.688 -27.562 1 89.81 504 CYS B N 1
ATOM 8373 C CA . CYS B 1 504 ? -24.891 -55.625 -27.703 1 89.81 504 CYS B CA 1
ATOM 8374 C C . CYS B 1 504 ? -24.234 -54.344 -28.188 1 89.81 504 CYS B C 1
ATOM 8376 O O . CYS B 1 504 ? -24.906 -53.406 -28.641 1 89.81 504 CYS B O 1
ATOM 8378 N N . LEU B 1 505 ? -22.906 -54.125 -28 1 92.25 505 LEU B N 1
ATOM 8379 C CA . LEU B 1 505 ? -22.047 -53.094 -28.562 1 92.25 505 LEU B CA 1
ATOM 8380 C C . LEU B 1 505 ? -22.344 -51.75 -27.922 1 92.25 505 LEU B C 1
ATOM 8382 O O . LEU B 1 505 ? -21.938 -50.688 -28.438 1 92.25 505 LEU B O 1
ATOM 8386 N N . SER B 1 506 ? -22.984 -51.719 -26.781 1 92.94 506 SER B N 1
ATOM 8387 C CA . SER B 1 506 ? -23.156 -50.469 -26.031 1 92.94 506 SER B CA 1
ATOM 8388 C C . SER B 1 506 ? -21.812 -49.906 -25.609 1 92.94 506 SER B C 1
ATOM 8390 O O . SER B 1 506 ? -21.656 -48.688 -25.562 1 92.94 506 SER B O 1
ATOM 8392 N N . CYS B 1 507 ? -20.906 -50.781 -25.312 1 96.06 507 CYS B N 1
ATOM 8393 C CA . CYS B 1 507 ? -19.578 -50.375 -24.891 1 96.06 507 CYS B CA 1
ATOM 8394 C C . CYS B 1 507 ? -18.859 -49.625 -26.016 1 96.06 507 CYS B C 1
ATOM 8396 O O . CYS B 1 507 ? -18.047 -48.719 -25.75 1 96.06 507 CYS B O 1
ATOM 8398 N N . VAL B 1 508 ? -19.125 -49.906 -27.266 1 96.25 508 VAL B N 1
ATOM 8399 C CA . VAL B 1 508 ? -18.531 -49.25 -28.422 1 96.25 508 VAL B CA 1
ATOM 8400 C C . VAL B 1 508 ? -19.078 -47.812 -28.531 1 96.25 508 VAL B C 1
ATOM 8402 O O . VAL B 1 508 ? -18.328 -46.875 -28.719 1 96.25 508 VAL B O 1
ATOM 8405 N N . SER B 1 509 ? -20.328 -47.656 -28.391 1 93.62 509 SER B N 1
ATOM 8406 C CA . SER B 1 509 ? -21 -46.375 -28.594 1 93.62 509 SER B CA 1
ATOM 8407 C C . SER B 1 509 ? -20.578 -45.344 -27.531 1 93.62 509 SER B C 1
ATOM 8409 O O . SER B 1 509 ? -20.562 -44.156 -27.797 1 93.62 509 SER B O 1
ATOM 8411 N N . LEU B 1 510 ? -20.188 -45.812 -26.438 1 94.5 510 LEU B N 1
ATOM 8412 C CA . LEU B 1 510 ? -19.938 -44.906 -25.344 1 94.5 510 LEU B CA 1
ATOM 8413 C C . LEU B 1 510 ? -18.453 -44.781 -25.047 1 94.5 510 LEU B C 1
ATOM 8415 O O . LEU B 1 510 ? -18.031 -44.062 -24.125 1 94.5 510 LEU B O 1
ATOM 8419 N N . CYS B 1 511 ? -17.641 -45.469 -25.828 1 96.06 511 CYS B N 1
ATOM 8420 C CA . CYS B 1 511 ? -16.203 -45.375 -25.609 1 96.06 511 CYS B CA 1
ATOM 8421 C C . CYS B 1 511 ? -15.68 -44 -26.031 1 96.06 511 CYS B C 1
ATOM 8423 O O . CYS B 1 511 ? -15.703 -43.656 -27.203 1 96.06 511 CYS B O 1
ATOM 8425 N N . PRO B 1 512 ? -15.086 -43.219 -25.078 1 94 512 PRO B N 1
ATOM 8426 C CA . PRO B 1 512 ? -14.734 -41.844 -25.406 1 94 512 PRO B CA 1
ATOM 8427 C C . PRO B 1 512 ? -13.547 -41.75 -26.359 1 94 512 PRO B C 1
ATOM 8429 O O . PRO B 1 512 ? -13.453 -40.812 -27.156 1 94 512 PRO B O 1
ATOM 8432 N N . SER B 1 513 ? -12.625 -42.656 -26.297 1 95.06 513 SER B N 1
ATOM 8433 C CA . SER B 1 513 ? -11.398 -42.594 -27.094 1 95.06 513 SER B CA 1
ATOM 8434 C C . SER B 1 513 ? -11.523 -43.406 -28.375 1 95.06 513 SER B C 1
ATOM 8436 O O . SER B 1 513 ? -10.633 -43.375 -29.234 1 95.06 513 SER B O 1
ATOM 8438 N N . GLY B 1 514 ? -12.523 -44.188 -28.438 1 95.12 514 GLY B N 1
ATOM 8439 C CA . GLY B 1 514 ? -12.695 -45.031 -29.609 1 95.12 514 GLY B CA 1
ATOM 8440 C C . GLY B 1 514 ? -11.836 -46.25 -29.578 1 95.12 514 GLY B C 1
ATOM 8441 O O . GLY B 1 514 ? -11.484 -46.812 -30.641 1 95.12 514 GLY B O 1
ATOM 8442 N N . ALA B 1 515 ? -11.531 -46.688 -28.438 1 97.44 515 ALA B N 1
ATOM 8443 C CA . ALA B 1 515 ? -10.711 -47.906 -28.281 1 97.44 515 ALA B CA 1
ATOM 8444 C C . ALA B 1 515 ? -11.516 -49.156 -28.641 1 97.44 515 ALA B C 1
ATOM 8446 O O . ALA B 1 515 ? -10.945 -50.156 -29.094 1 97.44 515 ALA B O 1
ATOM 8447 N N . LEU B 1 516 ? -12.773 -49.125 -28.328 1 97.69 516 LEU B N 1
ATOM 8448 C CA . LEU B 1 516 ? -13.688 -50.219 -28.703 1 97.69 516 LEU B CA 1
ATOM 8449 C C . LEU B 1 516 ? -14.391 -49.906 -30.016 1 97.69 516 LEU B C 1
ATOM 8451 O O . LEU B 1 516 ? -14.961 -48.812 -30.172 1 97.69 516 LEU B O 1
ATOM 8455 N N . ILE B 1 517 ? -14.344 -50.875 -30.891 1 96.44 517 ILE B N 1
ATOM 8456 C CA . ILE B 1 517 ? -14.781 -50.625 -32.25 1 96.44 517 ILE B CA 1
ATOM 8457 C C . ILE B 1 517 ? -15.711 -51.719 -32.75 1 96.44 517 ILE B C 1
ATOM 8459 O O . ILE B 1 517 ? -15.461 -52.906 -32.5 1 96.44 517 ILE B O 1
ATOM 8463 N N . ASP B 1 518 ? -16.672 -51.281 -33.438 1 93.31 518 ASP B N 1
ATOM 8464 C CA . ASP B 1 518 ? -17.625 -52.219 -34.031 1 93.31 518 ASP B CA 1
ATOM 8465 C C . ASP B 1 518 ? -17.172 -52.594 -35.469 1 93.31 518 ASP B C 1
ATOM 8467 O O . ASP B 1 518 ? -16.453 -51.844 -36.094 1 93.31 518 ASP B O 1
ATOM 8471 N N . ASN B 1 519 ? -17.5 -53.844 -35.781 1 90.31 519 ASN B N 1
ATOM 8472 C CA . ASN B 1 519 ? -17.375 -54.281 -37.156 1 90.31 519 ASN B CA 1
ATOM 8473 C C . ASN B 1 519 ? -18.719 -54.281 -37.875 1 90.31 519 ASN B C 1
ATOM 8475 O O . ASN B 1 519 ? -19.625 -55.031 -37.5 1 90.31 519 ASN B O 1
ATOM 8479 N N . PRO B 1 520 ? -18.797 -53.5 -38.969 1 85.38 520 PRO B N 1
ATOM 8480 C CA . PRO B 1 520 ? -20.094 -53.406 -39.625 1 85.38 520 PRO B CA 1
ATOM 8481 C C . PRO B 1 520 ? -20.484 -54.688 -40.375 1 85.38 520 PRO B C 1
ATOM 8483 O O . PRO B 1 520 ? -21.672 -54.938 -40.594 1 85.38 520 PRO B O 1
ATOM 8486 N N . ASP B 1 521 ? -19.609 -55.562 -40.656 1 85.12 521 ASP B N 1
ATOM 8487 C CA . ASP B 1 521 ? -19.875 -56.719 -41.531 1 85.12 521 ASP B CA 1
ATOM 8488 C C . ASP B 1 521 ? -20.125 -57.969 -40.688 1 85.12 521 ASP B C 1
ATOM 8490 O O . ASP B 1 521 ? -20.734 -58.938 -41.156 1 85.12 521 ASP B O 1
ATOM 8494 N N . LEU B 1 522 ? -19.547 -58.031 -39.531 1 87.19 522 LEU B N 1
ATOM 8495 C CA . LEU B 1 522 ? -19.641 -59.219 -38.688 1 87.19 522 LEU B CA 1
ATOM 8496 C C . LEU B 1 522 ? -19.938 -58.844 -37.219 1 87.19 522 LEU B C 1
ATOM 8498 O O . LEU B 1 522 ? -19.531 -57.781 -36.781 1 87.19 522 LEU B O 1
ATOM 8502 N N . PRO B 1 523 ? -20.75 -59.688 -36.594 1 89.44 523 PRO B N 1
ATOM 8503 C CA . PRO B 1 523 ? -20.906 -59.469 -35.156 1 89.44 523 PRO B CA 1
ATOM 8504 C C . PRO B 1 523 ? -19.594 -59.656 -34.406 1 89.44 523 PRO B C 1
ATOM 8506 O O . PRO B 1 523 ? -19.297 -60.781 -33.938 1 89.44 523 PRO B O 1
ATOM 8509 N N . GLN B 1 524 ? -18.906 -58.562 -34.344 1 93.25 524 GLN B N 1
ATOM 8510 C CA . GLN B 1 524 ? -17.562 -58.594 -33.75 1 93.25 524 GLN B CA 1
ATOM 8511 C C . GLN B 1 524 ? -17.281 -57.344 -32.906 1 93.25 524 GLN B C 1
ATOM 8513 O O . GLN B 1 524 ? -17.688 -56.25 -33.281 1 93.25 524 GLN B O 1
ATOM 8518 N N . LEU B 1 525 ? -16.734 -57.562 -31.766 1 96.19 525 LEU B N 1
ATOM 8519 C CA . LEU B 1 525 ? -16.203 -56.469 -30.953 1 96.19 525 LEU B CA 1
ATOM 8520 C C . LEU B 1 525 ? -14.695 -56.375 -31.094 1 96.19 525 LEU B C 1
ATOM 8522 O O . LEU B 1 525 ? -13.977 -57.312 -30.734 1 96.19 525 LEU B O 1
ATOM 8526 N N . ASN B 1 526 ? -14.25 -55.219 -31.609 1 96.75 526 ASN B N 1
ATOM 8527 C CA . ASN B 1 526 ? -12.82 -55 -31.812 1 96.75 526 ASN B CA 1
ATOM 8528 C C . ASN B 1 526 ? -12.258 -54.031 -30.781 1 96.75 526 ASN B C 1
ATOM 8530 O O . ASN B 1 526 ? -13.016 -53.281 -30.172 1 96.75 526 ASN B O 1
ATOM 8534 N N . PHE B 1 527 ? -10.969 -54.125 -30.625 1 97.38 527 PHE B N 1
ATOM 8535 C CA . PHE B 1 527 ? -10.328 -53.344 -29.578 1 97.38 527 PHE B CA 1
ATOM 8536 C C . PHE B 1 527 ? -8.945 -52.875 -30.016 1 97.38 527 PHE B C 1
ATOM 8538 O O . PHE B 1 527 ? -8.164 -53.656 -30.562 1 97.38 527 PHE B O 1
ATOM 8545 N N . GLN B 1 528 ? -8.641 -51.625 -29.797 1 97.62 528 GLN B N 1
ATOM 8546 C CA . GLN B 1 528 ? -7.312 -51.062 -30 1 97.62 528 GLN B CA 1
ATOM 8547 C C . GLN B 1 528 ? -6.715 -50.594 -28.672 1 97.62 528 GLN B C 1
ATOM 8549 O O . GLN B 1 528 ? -7.102 -49.531 -28.156 1 97.62 528 GLN B O 1
ATOM 8554 N N . GLU B 1 529 ? -5.711 -51.188 -28.234 1 97.19 529 GLU B N 1
ATOM 8555 C CA . GLU B 1 529 ? -5.227 -51 -26.859 1 97.19 529 GLU B CA 1
ATOM 8556 C C . GLU B 1 529 ? -4.598 -49.594 -26.688 1 97.19 529 GLU B C 1
ATOM 8558 O O . GLU B 1 529 ? -4.77 -48.969 -25.641 1 97.19 529 GLU B O 1
ATOM 8563 N N . ASP B 1 530 ? -3.904 -49.094 -27.672 1 96.31 530 ASP B N 1
ATOM 8564 C CA . ASP B 1 530 ? -3.201 -47.812 -27.562 1 96.31 530 ASP B CA 1
ATOM 8565 C C . ASP B 1 530 ? -4.176 -46.656 -27.312 1 96.31 530 ASP B C 1
ATOM 8567 O O . ASP B 1 530 ? -3.793 -45.625 -26.781 1 96.31 530 ASP B O 1
ATOM 8571 N N . ALA B 1 531 ? -5.395 -46.875 -27.625 1 96.94 531 ALA B N 1
ATOM 8572 C CA . ALA B 1 531 ? -6.402 -45.812 -27.5 1 96.94 531 ALA B CA 1
ATOM 8573 C C . ALA B 1 531 ? -7.121 -45.875 -26.156 1 96.94 531 ALA B C 1
ATOM 8575 O O . ALA B 1 531 ? -7.824 -44.938 -25.781 1 96.94 531 ALA B O 1
ATOM 8576 N N . CYS B 1 532 ? -6.984 -46.969 -25.453 1 97.88 532 CYS B N 1
ATOM 8577 C CA . CYS B 1 532 ? -7.734 -47.188 -24.219 1 97.88 532 CYS B CA 1
ATOM 8578 C C . CYS B 1 532 ? -7.23 -46.25 -23.109 1 97.88 532 CYS B C 1
ATOM 8580 O O . CYS B 1 532 ? -6.027 -46.188 -22.875 1 97.88 532 CYS B O 1
ATOM 8582 N N . LEU B 1 533 ? -8.148 -45.625 -22.406 1 97.75 533 LEU B N 1
ATOM 8583 C CA . LEU B 1 533 ? -7.816 -44.688 -21.344 1 97.75 533 LEU B CA 1
ATOM 8584 C C . LEU B 1 533 ? -7.98 -45.312 -19.969 1 97.75 533 LEU B C 1
ATOM 8586 O O . LEU B 1 533 ? -7.648 -44.688 -18.953 1 97.75 533 LEU B O 1
ATOM 8590 N N . GLN B 1 534 ? -8.523 -46.469 -19.984 1 97.5 534 GLN B N 1
ATOM 8591 C CA . GLN B 1 534 ? -8.844 -47.156 -18.734 1 97.5 534 GLN B CA 1
ATOM 8592 C C . GLN B 1 534 ? -9.859 -46.375 -17.922 1 97.5 534 GLN B C 1
ATOM 8594 O O . GLN B 1 534 ? -9.781 -46.344 -16.688 1 97.5 534 GLN B O 1
ATOM 8599 N N . CYS B 1 535 ? -10.797 -45.688 -18.516 1 95.75 535 CYS B N 1
ATOM 8600 C CA . CYS B 1 535 ? -11.742 -44.812 -17.828 1 95.75 535 CYS B CA 1
ATOM 8601 C C . CYS B 1 535 ? -12.844 -45.625 -17.156 1 95.75 535 CYS B C 1
ATOM 8603 O O . CYS B 1 535 ? -13.5 -45.125 -16.234 1 95.75 535 CYS B O 1
ATOM 8605 N N . GLY B 1 536 ? -13.117 -46.812 -17.703 1 95.06 536 GLY B N 1
ATOM 8606 C CA . GLY B 1 536 ? -14.008 -47.719 -17.016 1 95.06 536 GLY B CA 1
ATOM 8607 C C . GLY B 1 536 ? -15.461 -47.594 -17.453 1 95.06 536 GLY B C 1
ATOM 8608 O O . GLY B 1 536 ? -16.328 -48.344 -17.016 1 95.06 536 GLY B O 1
ATOM 8609 N N . ILE B 1 537 ? -15.742 -46.719 -18.344 1 95.94 537 ILE B N 1
ATOM 8610 C CA . ILE B 1 537 ? -17.125 -46.531 -18.781 1 95.94 537 ILE B CA 1
ATOM 8611 C C . ILE B 1 537 ? -17.672 -47.812 -19.375 1 95.94 537 ILE B C 1
ATOM 8613 O O . ILE B 1 537 ? -18.797 -48.219 -19.078 1 95.94 537 ILE B O 1
ATOM 8617 N N . CYS B 1 538 ? -16.891 -48.531 -20.156 1 96.62 538 CYS B N 1
ATOM 8618 C CA . CYS B 1 538 ? -17.297 -49.781 -20.797 1 96.62 538 CYS B CA 1
ATOM 8619 C C . CYS B 1 538 ? -17.688 -50.812 -19.766 1 96.62 538 CYS B C 1
ATOM 8621 O O . CYS B 1 538 ? -18.672 -51.531 -19.938 1 96.62 538 CYS B O 1
ATOM 8623 N N . ARG B 1 539 ? -16.953 -50.875 -18.734 1 96 539 ARG B N 1
ATOM 8624 C CA . ARG B 1 539 ? -17.234 -51.812 -17.641 1 96 539 ARG B CA 1
ATOM 8625 C C . ARG B 1 539 ? -18.531 -51.438 -16.938 1 96 539 ARG B C 1
ATOM 8627 O O . ARG B 1 539 ? -19.359 -52.312 -16.641 1 96 539 ARG B O 1
ATOM 8634 N N . THR B 1 540 ? -18.719 -50.219 -16.719 1 94.12 540 THR B N 1
ATOM 8635 C CA . THR B 1 540 ? -19.859 -49.75 -15.953 1 94.12 540 THR B CA 1
ATOM 8636 C C . THR B 1 540 ? -21.156 -49.906 -16.734 1 94.12 540 THR B C 1
ATOM 8638 O O . THR B 1 540 ? -22.188 -50.25 -16.156 1 94.12 540 THR B O 1
ATOM 8641 N N . ILE B 1 541 ? -21.094 -49.75 -17.953 1 93.94 541 ILE B N 1
ATOM 8642 C CA . ILE B 1 541 ? -22.328 -49.719 -18.734 1 93.94 541 ILE B CA 1
ATOM 8643 C C . ILE B 1 541 ? -22.703 -51.125 -19.172 1 93.94 541 ILE B C 1
ATOM 8645 O O . ILE B 1 541 ? -23.828 -51.375 -19.625 1 93.94 541 ILE B O 1
ATOM 8649 N N . CYS B 1 542 ? -21.797 -52.062 -19.062 1 95.56 542 CYS B N 1
ATOM 8650 C CA . CYS B 1 542 ? -22.047 -53.406 -19.547 1 95.56 542 CYS B CA 1
ATOM 8651 C C . CYS B 1 542 ? -23.109 -54.094 -18.703 1 95.56 542 CYS B C 1
ATOM 8653 O O . CYS B 1 542 ? -22.875 -54.406 -17.547 1 95.56 542 CYS B O 1
ATOM 8655 N N . PRO B 1 543 ? -24.203 -54.406 -19.25 1 93.31 543 PRO B N 1
ATOM 8656 C CA . PRO B 1 543 ? -25.266 -55.031 -18.469 1 93.31 543 PRO B CA 1
ATOM 8657 C C . PRO B 1 543 ? -24.938 -56.469 -18.016 1 93.31 543 PRO B C 1
ATOM 8659 O O . PRO B 1 543 ? -25.422 -56.938 -17 1 93.31 543 PRO B O 1
ATOM 8662 N N . GLU B 1 544 ? -24.047 -57.094 -18.844 1 93.94 544 GLU B N 1
ATOM 8663 C CA . GLU B 1 544 ? -23.672 -58.5 -18.547 1 93.94 544 GLU B CA 1
ATOM 8664 C C . GLU B 1 544 ? -22.484 -58.562 -17.594 1 93.94 544 GLU B C 1
ATOM 8666 O O . GLU B 1 544 ? -22.078 -59.625 -17.172 1 93.94 544 GLU B O 1
ATOM 8671 N N . GLN B 1 545 ? -21.922 -57.438 -17.344 1 95.56 545 GLN B N 1
ATOM 8672 C CA . GLN B 1 545 ? -20.734 -57.375 -16.5 1 95.56 545 GLN B CA 1
ATOM 8673 C C . GLN B 1 545 ? -19.625 -58.281 -17.047 1 95.56 545 GLN B C 1
ATOM 8675 O O . GLN B 1 545 ? -19 -59.031 -16.297 1 95.56 545 GLN B O 1
ATOM 8680 N N . ALA B 1 546 ? -19.484 -58.125 -18.297 1 96.75 546 ALA B N 1
ATOM 8681 C CA . ALA B 1 546 ? -18.562 -59.031 -18.984 1 96.75 546 ALA B CA 1
ATOM 8682 C C . ALA B 1 546 ? -17.188 -58.375 -19.172 1 96.75 546 ALA B C 1
ATOM 8684 O O . ALA B 1 546 ? -16.25 -59 -19.656 1 96.75 546 ALA B O 1
ATOM 8685 N N . ILE B 1 547 ? -17.016 -57.156 -18.75 1 97.5 547 ILE B N 1
ATOM 8686 C CA . ILE B 1 547 ? -15.812 -56.438 -19.109 1 97.5 547 ILE B CA 1
ATOM 8687 C C . ILE B 1 547 ? -15 -56.125 -17.844 1 97.5 547 ILE B C 1
ATOM 8689 O O . ILE B 1 547 ? -15.547 -55.688 -16.844 1 97.5 547 ILE B O 1
ATOM 8693 N N . THR B 1 548 ? -13.703 -56.375 -17.891 1 97.38 548 THR B N 1
ATOM 8694 C CA . THR B 1 548 ? -12.758 -56.031 -16.828 1 97.38 548 THR B CA 1
ATOM 8695 C C . THR B 1 548 ? -11.578 -55.25 -17.406 1 97.38 548 THR B C 1
ATOM 8697 O O . THR B 1 548 ? -11.133 -55.5 -18.531 1 97.38 548 THR B O 1
ATOM 8700 N N . LEU B 1 549 ? -11.109 -54.312 -16.625 1 97.56 549 LEU B N 1
ATOM 8701 C CA . LEU B 1 549 ? -9.961 -53.5 -17.031 1 97.56 549 LEU B CA 1
ATOM 8702 C C . LEU B 1 549 ? -8.648 -54.156 -16.609 1 97.56 549 LEU B C 1
ATOM 8704 O O . LEU B 1 549 ? -8.562 -54.719 -15.508 1 97.56 549 LEU B O 1
ATOM 8708 N N . VAL B 1 550 ? -7.617 -54.094 -17.422 1 98.06 550 VAL B N 1
ATOM 8709 C CA . VAL B 1 550 ? -6.305 -54.656 -17.156 1 98.06 550 VAL B CA 1
ATOM 8710 C C . VAL B 1 550 ? -5.223 -53.594 -17.375 1 98.06 550 VAL B C 1
ATOM 8712 O O . VAL B 1 550 ? -4.754 -53.406 -18.5 1 98.06 550 VAL B O 1
ATOM 8715 N N . PRO B 1 551 ? -4.773 -53 -16.312 1 98.06 551 PRO B N 1
ATOM 8716 C CA . PRO B 1 551 ? -3.734 -51.969 -16.469 1 98.06 551 PRO B CA 1
ATOM 8717 C C . PRO B 1 551 ? -2.41 -52.531 -16.969 1 98.06 551 PRO B C 1
ATOM 8719 O O . PRO B 1 551 ? -1.803 -53.375 -16.297 1 98.06 551 PRO B O 1
ATOM 8722 N N . ARG B 1 552 ? -1.984 -52.125 -18.094 1 98.38 552 ARG B N 1
ATOM 8723 C CA . ARG B 1 552 ? -0.734 -52.562 -18.703 1 98.38 552 ARG B CA 1
ATOM 8724 C C . ARG B 1 552 ? -0.357 -51.625 -19.859 1 98.38 552 ARG B C 1
ATOM 8726 O O . ARG B 1 552 ? -1.155 -50.781 -20.281 1 98.38 552 ARG B O 1
ATOM 8733 N N . LEU B 1 553 ? 0.806 -51.719 -20.281 1 98.44 553 LEU B N 1
ATOM 8734 C CA . LEU B 1 553 ? 1.276 -51 -21.453 1 98.44 553 LEU B CA 1
ATOM 8735 C C . LEU B 1 553 ? 1.941 -51.969 -22.453 1 98.44 553 LEU B C 1
ATOM 8737 O O . LEU B 1 553 ? 3.037 -52.469 -22.188 1 98.44 553 LEU B O 1
ATOM 8741 N N . ASP B 1 554 ? 1.236 -52.188 -23.547 1 98 554 ASP B N 1
ATOM 8742 C CA . ASP B 1 554 ? 1.786 -53 -24.609 1 98 554 ASP B CA 1
ATOM 8743 C C . ASP B 1 554 ? 2.643 -52.156 -25.562 1 98 554 ASP B C 1
ATOM 8745 O O . ASP B 1 554 ? 2.123 -51.312 -26.281 1 98 554 ASP B O 1
ATOM 8749 N N . LEU B 1 555 ? 3.908 -52.438 -25.609 1 97.56 555 LEU B N 1
ATOM 8750 C CA . LEU B 1 555 ? 4.828 -51.625 -26.375 1 97.56 555 LEU B CA 1
ATOM 8751 C C . LEU B 1 555 ? 5.023 -52.188 -27.781 1 97.56 555 LEU B C 1
ATOM 8753 O O . LEU B 1 555 ? 5.746 -51.625 -28.594 1 97.56 555 LEU B O 1
ATOM 8757 N N . SER B 1 556 ? 4.391 -53.25 -28.047 1 96.25 556 SER B N 1
ATOM 8758 C CA . SER B 1 556 ? 4.492 -53.844 -29.375 1 96.25 556 SER B CA 1
ATOM 8759 C C . SER B 1 556 ? 3.574 -53.125 -30.375 1 96.25 556 SER B C 1
ATOM 8761 O O . SER B 1 556 ? 2.703 -52.375 -29.969 1 96.25 556 SER B O 1
ATOM 8763 N N . ASP B 1 557 ? 3.764 -53.438 -31.609 1 93.88 557 ASP B N 1
ATOM 8764 C CA . ASP B 1 557 ? 2.955 -52.844 -32.656 1 93.88 557 ASP B CA 1
ATOM 8765 C C . ASP B 1 557 ? 1.519 -53.375 -32.625 1 93.88 557 ASP B C 1
ATOM 8767 O O . ASP B 1 557 ? 0.612 -52.781 -33.188 1 93.88 557 ASP B O 1
ATOM 8771 N N . ALA B 1 558 ? 1.354 -54.406 -31.953 1 94.31 558 ALA B N 1
ATOM 8772 C CA . ALA B 1 558 ? 0.016 -55 -31.844 1 94.31 558 ALA B CA 1
ATOM 8773 C C . ALA B 1 558 ? -0.938 -54.031 -31.156 1 94.31 558 ALA B C 1
ATOM 8775 O O . ALA B 1 558 ? -2.143 -54.031 -31.422 1 94.31 558 ALA B O 1
ATOM 8776 N N . ALA B 1 559 ? -0.374 -53.25 -30.312 1 95.44 559 ALA B N 1
ATOM 8777 C CA . ALA B 1 559 ? -1.192 -52.312 -29.547 1 95.44 559 ALA B CA 1
ATOM 8778 C C . ALA B 1 559 ? -1.785 -51.219 -30.453 1 95.44 559 ALA B C 1
ATOM 8780 O O . ALA B 1 559 ? -2.779 -50.594 -30.094 1 95.44 559 ALA B O 1
ATOM 8781 N N . LEU B 1 560 ? -1.2 -51 -31.609 1 94.5 560 LEU B N 1
ATOM 8782 C CA . LEU B 1 560 ? -1.623 -49.938 -32.531 1 94.5 560 LEU B CA 1
ATOM 8783 C C . LEU B 1 560 ? -2.719 -50.438 -33.469 1 94.5 560 LEU B C 1
ATOM 8785 O O . LEU B 1 560 ? -3.402 -49.656 -34.094 1 94.5 560 LEU B O 1
ATOM 8789 N N . GLY B 1 561 ? -2.814 -51.75 -33.531 1 94.56 561 GLY B N 1
ATOM 8790 C CA . GLY B 1 561 ? -3.83 -52.344 -34.375 1 94.56 561 GLY B CA 1
ATOM 8791 C C . GLY B 1 561 ? -5.059 -52.781 -33.625 1 94.56 561 GLY B C 1
ATOM 8792 O O . GLY B 1 561 ? -5.082 -52.75 -32.375 1 94.56 561 GLY B O 1
ATOM 8793 N N . GLN B 1 562 ? -6.074 -53.281 -34.406 1 95.38 562 GLN B N 1
ATOM 8794 C CA . GLN B 1 562 ? -7.309 -53.781 -33.844 1 95.38 562 GLN B CA 1
ATOM 8795 C C . GLN B 1 562 ? -7.238 -55.281 -33.625 1 95.38 562 GLN B C 1
ATOM 8797 O O . GLN B 1 562 ? -6.695 -56.031 -34.438 1 95.38 562 GLN B O 1
ATOM 8802 N N . ARG B 1 563 ? -7.695 -55.688 -32.5 1 95.44 563 ARG B N 1
ATOM 8803 C CA . ARG B 1 563 ? -7.828 -57.094 -32.219 1 95.44 563 ARG B CA 1
ATOM 8804 C C . ARG B 1 563 ? -9.258 -57.469 -31.859 1 95.44 563 ARG B C 1
ATOM 8806 O O . ARG B 1 563 ? -9.984 -56.656 -31.297 1 95.44 563 ARG B O 1
ATOM 8813 N N . VAL B 1 564 ? -9.633 -58.688 -32.094 1 95.75 564 VAL B N 1
ATOM 8814 C CA . VAL B 1 564 ? -10.992 -59.156 -31.812 1 95.75 564 VAL B CA 1
ATOM 8815 C C . VAL B 1 564 ? -11.086 -59.562 -30.344 1 95.75 564 VAL B C 1
ATOM 8817 O O . VAL B 1 564 ? -10.297 -60.406 -29.891 1 95.75 564 VAL B O 1
ATOM 8820 N N . LEU B 1 565 ? -12 -59 -29.656 1 96.25 565 LEU B N 1
ATOM 8821 C CA . LEU B 1 565 ? -12.227 -59.406 -28.266 1 96.25 565 LEU B CA 1
ATOM 8822 C C . LEU B 1 565 ? -13.312 -60.469 -28.172 1 96.25 565 LEU B C 1
ATOM 8824 O O . LEU B 1 565 ? -13.281 -61.312 -27.281 1 96.25 565 LEU B O 1
ATOM 8828 N N . ASN B 1 566 ? -14.242 -60.344 -29 1 94.88 566 ASN B N 1
ATOM 8829 C CA . ASN B 1 566 ? -15.336 -61.312 -29.094 1 94.88 566 ASN B CA 1
ATOM 8830 C C . ASN B 1 566 ? -15.953 -61.312 -30.484 1 94.88 566 ASN B C 1
ATOM 8832 O O . ASN B 1 566 ? -15.953 -60.312 -31.188 1 94.88 566 ASN B O 1
ATOM 8836 N N . GLU B 1 567 ? -16.297 -62.5 -30.844 1 93 567 GLU B N 1
ATOM 8837 C CA . GLU B 1 567 ? -16.938 -62.688 -32.156 1 93 567 GLU B CA 1
ATOM 8838 C C . GLU B 1 567 ? -17.938 -63.844 -32.094 1 93 567 GLU B C 1
ATOM 8840 O O . GLU B 1 567 ? -17.734 -64.812 -31.391 1 93 567 GLU B O 1
ATOM 8845 N N . GLU B 1 568 ? -19.016 -63.656 -32.875 1 89 568 GLU B N 1
ATOM 8846 C CA . GLU B 1 568 ? -20.016 -64.688 -33.031 1 89 568 GLU B CA 1
ATOM 8847 C C . GLU B 1 568 ? -20.469 -64.812 -34.469 1 89 568 GLU B C 1
ATOM 8849 O O . GLU B 1 568 ? -20.266 -63.906 -35.281 1 89 568 GLU B O 1
ATOM 8854 N N . GLU B 1 569 ? -21 -66 -34.75 1 87.56 569 GLU B N 1
ATOM 8855 C CA . GLU B 1 569 ? -21.531 -66.188 -36.094 1 87.56 569 GLU B CA 1
ATOM 8856 C C . GLU B 1 569 ? -22.859 -65.5 -36.25 1 87.56 569 GLU B C 1
ATOM 8858 O O . GLU B 1 569 ? -23.703 -65.438 -35.375 1 87.56 569 GLU B O 1
ATOM 8863 N N . PRO B 1 570 ? -22.891 -64.812 -37.344 1 87.75 570 PRO B N 1
ATOM 8864 C CA . PRO B 1 570 ? -24.203 -64.25 -37.625 1 87.75 570 PRO B CA 1
ATOM 8865 C C . PRO B 1 570 ? -25.281 -65.25 -37.906 1 87.75 570 PRO B C 1
ATOM 8867 O O . PRO B 1 570 ? -24.953 -66.438 -38.188 1 87.75 570 PRO B O 1
ATOM 8870 N N . PHE B 1 571 ? -26.484 -64.875 -37.625 1 85.56 571 PHE B N 1
ATOM 8871 C CA . PHE B 1 571 ? -27.594 -65.75 -37.906 1 85.56 571 PHE B CA 1
ATOM 8872 C C . PHE B 1 571 ? -28.047 -65.625 -39.344 1 85.56 571 PHE B C 1
ATOM 8874 O O . PHE B 1 571 ? -28.203 -64.5 -39.844 1 85.56 571 PHE B O 1
ATOM 8881 N N . ALA B 1 572 ? -28.188 -66.75 -40.031 1 86.94 572 ALA B N 1
ATOM 8882 C CA . ALA B 1 572 ? -28.688 -66.688 -41.406 1 86.94 572 ALA B CA 1
ATOM 8883 C C . ALA B 1 572 ? -30.219 -66.688 -41.438 1 86.94 572 ALA B C 1
ATOM 8885 O O . ALA B 1 572 ? -30.859 -67.562 -40.875 1 86.94 572 ALA B O 1
ATOM 8886 N N . CYS B 1 573 ? -30.672 -65.688 -42.156 1 88.12 573 CYS B N 1
ATOM 8887 C CA . CYS B 1 573 ? -32.125 -65.562 -42.312 1 88.12 573 CYS B CA 1
ATOM 8888 C C . CYS B 1 573 ? -32.688 -66.875 -42.875 1 88.12 573 CYS B C 1
ATOM 8890 O O . CYS B 1 573 ? -32.188 -67.375 -43.875 1 88.12 573 CYS B O 1
ATOM 8892 N N . VAL B 1 574 ? -33.688 -67.375 -42.344 1 85.88 574 VAL B N 1
ATOM 8893 C CA . VAL B 1 574 ? -34.25 -68.688 -42.719 1 85.88 574 VAL B CA 1
ATOM 8894 C C . VAL B 1 574 ? -34.969 -68.562 -44.062 1 85.88 574 VAL B C 1
ATOM 8896 O O . VAL B 1 574 ? -35.25 -69.562 -44.719 1 85.88 574 VAL B O 1
ATOM 8899 N N . GLU B 1 575 ? -35.156 -67.312 -44.5 1 84.19 575 GLU B N 1
ATOM 8900 C CA . GLU B 1 575 ? -35.844 -67.062 -45.75 1 84.19 575 GLU B CA 1
ATOM 8901 C C . GLU B 1 575 ? -34.875 -66.75 -46.875 1 84.19 575 GLU B C 1
ATOM 8903 O O . GLU B 1 575 ? -34.875 -67.438 -47.938 1 84.19 575 GLU B O 1
ATOM 8908 N N . CYS B 1 576 ? -34 -65.875 -46.688 1 88.06 576 CYS B N 1
ATOM 8909 C CA . CYS B 1 576 ? -33.188 -65.375 -47.781 1 88.06 576 CYS B CA 1
ATOM 8910 C C . CYS B 1 576 ? -31.719 -65.75 -47.562 1 88.06 576 CYS B C 1
ATOM 8912 O O . CYS B 1 576 ? -30.891 -65.562 -48.438 1 88.06 576 CYS B O 1
ATOM 8914 N N . GLY B 1 577 ? -31.375 -66.188 -46.406 1 86.62 577 GLY B N 1
ATOM 8915 C CA . GLY B 1 577 ? -30 -66.562 -46.125 1 86.62 577 GLY B CA 1
ATOM 8916 C C . GLY B 1 577 ? -29.109 -65.438 -45.719 1 86.62 577 GLY B C 1
ATOM 8917 O O . GLY B 1 577 ? -27.938 -65.625 -45.375 1 86.62 577 GLY B O 1
ATOM 8918 N N . ALA B 1 578 ? -29.734 -64.312 -45.844 1 85 578 ALA B N 1
ATOM 8919 C CA . ALA B 1 578 ? -28.953 -63.156 -45.469 1 85 578 ALA B CA 1
ATOM 8920 C C . ALA B 1 578 ? -28.516 -63.219 -44 1 85 578 ALA B C 1
ATOM 8922 O O . ALA B 1 578 ? -29.281 -63.656 -43.156 1 85 578 ALA B O 1
ATOM 8923 N N . LEU B 1 579 ? -27.281 -62.906 -43.812 1 84.25 579 LEU B N 1
ATOM 8924 C CA . LEU B 1 579 ? -26.719 -62.938 -42.469 1 84.25 579 LEU B CA 1
ATOM 8925 C C . LEU B 1 579 ? -27.156 -61.75 -41.656 1 84.25 579 LEU B C 1
ATOM 8927 O O . LEU B 1 579 ? -27.141 -60.625 -42.156 1 84.25 579 LEU B O 1
ATOM 8931 N N . PHE B 1 580 ? -27.781 -62.031 -40.5 1 81.88 580 PHE B N 1
ATOM 8932 C CA . PHE B 1 580 ? -28.172 -60.938 -39.625 1 81.88 580 PHE B CA 1
ATOM 8933 C C . PHE B 1 580 ? -28.062 -61.344 -38.188 1 81.88 580 PHE B C 1
ATOM 8935 O O . PHE B 1 580 ? -27.984 -62.531 -37.875 1 81.88 580 PHE B O 1
ATOM 8942 N N . GLY B 1 581 ? -27.922 -60.281 -37.281 1 78.62 581 GLY B N 1
ATOM 8943 C CA . GLY B 1 581 ? -27.953 -60.5 -35.844 1 78.62 581 GLY B CA 1
ATOM 8944 C C . GLY B 1 581 ? -26.844 -61.406 -35.344 1 78.62 581 GLY B C 1
ATOM 8945 O O . GLY B 1 581 ? -25.875 -61.656 -36.094 1 78.62 581 GLY B O 1
ATOM 8946 N N . VAL B 1 582 ? -26.906 -61.781 -34.062 1 82.81 582 VAL B N 1
ATOM 8947 C CA . VAL B 1 582 ? -25.984 -62.688 -33.375 1 82.81 582 VAL B CA 1
ATOM 8948 C C . VAL B 1 582 ? -26.641 -64.062 -33.156 1 82.81 582 VAL B C 1
ATOM 8950 O O . VAL B 1 582 ? -27.734 -64.125 -32.594 1 82.81 582 VAL B O 1
ATOM 8953 N N . ARG B 1 583 ? -25.969 -65 -33.594 1 83.62 583 ARG B N 1
ATOM 8954 C CA . ARG B 1 583 ? -26.578 -66.375 -33.594 1 83.62 583 ARG B CA 1
ATOM 8955 C C . ARG B 1 583 ? -27.016 -66.75 -32.188 1 83.62 583 ARG B C 1
ATOM 8957 O O . ARG B 1 583 ? -28.141 -67.188 -31.969 1 83.62 583 ARG B O 1
ATOM 8964 N N . SER B 1 584 ? -26.141 -66.438 -31.234 1 79.25 584 SER B N 1
ATOM 8965 C CA . SER B 1 584 ? -26.438 -66.875 -29.875 1 79.25 584 SER B CA 1
ATOM 8966 C C . SER B 1 584 ? -27.641 -66.125 -29.312 1 79.25 584 SER B C 1
ATOM 8968 O O . SER B 1 584 ? -28.453 -66.688 -28.578 1 79.25 584 SER B O 1
ATOM 8970 N N . THR B 1 585 ? -27.766 -64.938 -29.703 1 80.12 585 THR B N 1
ATOM 8971 C CA . THR B 1 585 ? -28.891 -64.125 -29.219 1 80.12 585 THR B CA 1
ATOM 8972 C C . THR B 1 585 ? -30.203 -64.625 -29.828 1 80.12 585 THR B C 1
ATOM 8974 O O . THR B 1 585 ? -31.203 -64.812 -29.125 1 80.12 585 THR B O 1
ATOM 8977 N N . VAL B 1 586 ? -30.172 -64.938 -31.062 1 80.38 586 VAL B N 1
ATOM 8978 C CA . VAL B 1 586 ? -31.359 -65.438 -31.75 1 80.38 586 VAL B CA 1
ATOM 8979 C C . VAL B 1 586 ? -31.766 -66.812 -31.172 1 80.38 586 VAL B C 1
ATOM 8981 O O . VAL B 1 586 ? -32.938 -67 -30.859 1 80.38 586 VAL B O 1
ATOM 8984 N N . GLU B 1 587 ? -30.781 -67.562 -30.938 1 81.44 587 GLU B N 1
ATOM 8985 C CA . GLU B 1 587 ? -31.047 -68.938 -30.391 1 81.44 587 GLU B CA 1
ATOM 8986 C C . GLU B 1 587 ? -31.578 -68.812 -28.969 1 81.44 587 GLU B C 1
ATOM 8988 O O . GLU B 1 587 ? -32.469 -69.562 -28.578 1 81.44 587 GLU B O 1
ATOM 8993 N N . ARG B 1 588 ? -31.047 -67.938 -28.203 1 79.56 588 ARG B N 1
ATOM 8994 C CA . ARG B 1 588 ? -31.5 -67.75 -26.812 1 79.56 588 ARG B CA 1
ATOM 8995 C C . ARG B 1 588 ? -32.938 -67.25 -26.766 1 79.56 588 ARG B C 1
ATOM 8997 O O . ARG B 1 588 ? -33.719 -67.688 -25.938 1 79.56 588 ARG B O 1
ATOM 9004 N N . ILE B 1 589 ? -33.281 -66.375 -27.672 1 78.56 589 ILE B N 1
ATOM 9005 C CA . ILE B 1 589 ? -34.625 -65.875 -27.75 1 78.56 589 ILE B CA 1
ATOM 9006 C C . ILE B 1 589 ? -35.594 -67 -28.156 1 78.56 589 ILE B C 1
ATOM 9008 O O . ILE B 1 589 ? -36.656 -67.125 -27.578 1 78.56 589 ILE B O 1
ATOM 9012 N N . MET B 1 590 ? -35.094 -67.75 -29.016 1 79.81 590 MET B N 1
ATOM 9013 C CA . MET B 1 590 ? -35.875 -68.875 -29.5 1 79.81 590 MET B CA 1
ATOM 9014 C C . MET B 1 590 ? -36.062 -69.875 -28.391 1 79.81 590 MET B C 1
ATOM 9016 O O . MET B 1 590 ? -37.156 -70.438 -28.203 1 79.81 590 MET B O 1
ATOM 9020 N N . GLU B 1 591 ? -35.062 -70.125 -27.609 1 77.81 591 GLU B N 1
ATOM 9021 C CA . GLU B 1 591 ? -35.125 -71.062 -26.516 1 77.81 591 GLU B CA 1
ATOM 9022 C C . GLU B 1 591 ? -36.031 -70.562 -25.406 1 77.81 591 GLU B C 1
ATOM 9024 O O . GLU B 1 591 ? -36.812 -71.312 -24.844 1 77.81 591 GLU B O 1
ATOM 9029 N N . LYS B 1 592 ? -35.938 -69.375 -25.109 1 78 592 LYS B N 1
ATOM 9030 C CA . LYS B 1 592 ? -36.75 -68.812 -24.062 1 78 592 LYS B CA 1
ATOM 9031 C C . LYS B 1 592 ? -38.25 -68.812 -24.453 1 78 592 LYS B C 1
ATOM 9033 O O . LYS B 1 592 ? -39.094 -69.125 -23.609 1 78 592 LYS B O 1
ATOM 9038 N N . LEU B 1 593 ? -38.5 -68.562 -25.656 1 73.12 593 LEU B N 1
ATOM 9039 C CA . LEU B 1 593 ? -39.875 -68.562 -26.141 1 73.12 593 LEU B CA 1
ATOM 9040 C C . LEU B 1 593 ? -40.438 -69.938 -26.312 1 73.12 593 LEU B C 1
ATOM 9042 O O . LEU B 1 593 ? -41.594 -70.188 -26.047 1 73.12 593 LEU B O 1
ATOM 9046 N N . ALA B 1 594 ? -39.562 -70.812 -26.688 1 66.94 594 ALA B N 1
ATOM 9047 C CA . ALA B 1 594 ? -39.969 -72.188 -26.828 1 66.94 594 ALA B CA 1
ATOM 9048 C C . ALA B 1 594 ? -40.25 -72.812 -25.469 1 66.94 594 ALA B C 1
ATOM 9050 O O . ALA B 1 594 ? -41.094 -73.688 -25.359 1 66.94 594 ALA B O 1
ATOM 9051 N N . GLY B 1 595 ? -39.531 -72.562 -24.406 1 62.09 595 GLY B N 1
ATOM 9052 C CA . GLY B 1 595 ? -39.75 -73.062 -23.062 1 62.09 595 GLY B CA 1
ATOM 9053 C C . GLY B 1 595 ? -41.062 -72.562 -22.453 1 62.09 595 GLY B C 1
ATOM 9054 O O . GLY B 1 595 ? -41.688 -73.25 -21.641 1 62.09 595 GLY B O 1
ATOM 9055 N N . THR B 1 596 ? -41.531 -71.438 -22.688 1 64 596 THR B N 1
ATOM 9056 C CA . THR B 1 596 ? -42.75 -70.875 -22.094 1 64 596 THR B CA 1
ATOM 9057 C C . THR B 1 596 ? -43.969 -71.375 -22.875 1 64 596 THR B C 1
ATOM 9059 O O . THR B 1 596 ? -45.062 -71.562 -22.297 1 64 596 THR B O 1
ATOM 9062 N N . HIS B 1 597 ? -43.938 -71.562 -24.156 1 65.12 597 HIS B N 1
ATOM 9063 C CA . HIS B 1 597 ? -45.062 -72.125 -24.906 1 65.12 597 HIS B CA 1
ATOM 9064 C C . HIS B 1 597 ? -44.562 -73.062 -26 1 65.12 597 HIS B C 1
ATOM 9066 O O . HIS B 1 597 ? -44 -72.625 -27.016 1 65.12 597 HIS B O 1
ATOM 9072 N N . PRO B 1 598 ? -44.625 -74.312 -25.859 1 58.28 598 PRO B N 1
ATOM 9073 C CA . PRO B 1 598 ? -44.125 -75.312 -26.812 1 58.28 598 PRO B CA 1
ATOM 9074 C C . PRO B 1 598 ? -44.625 -75 -28.234 1 58.28 598 PRO B C 1
ATOM 9076 O O . PRO B 1 598 ? -43.906 -75.312 -29.203 1 58.28 598 PRO B O 1
ATOM 9079 N N . MET B 1 599 ? -45.781 -74.562 -28.453 1 58.75 599 MET B N 1
ATOM 9080 C CA . MET B 1 599 ? -46.375 -74.312 -29.766 1 58.75 599 MET B CA 1
ATOM 9081 C C . MET B 1 599 ? -45.688 -73.062 -30.438 1 58.75 599 MET B C 1
ATOM 9083 O O . MET B 1 599 ? -45.906 -72.812 -31.625 1 58.75 599 MET B O 1
ATOM 9087 N N . PHE B 1 600 ? -44.938 -72.375 -29.797 1 55.94 600 PHE B N 1
ATOM 9088 C CA . PHE B 1 600 ? -44.375 -71.125 -30.281 1 55.94 600 PHE B CA 1
ATOM 9089 C C . PHE B 1 600 ? -43.219 -71.375 -31.25 1 55.94 600 PHE B C 1
ATOM 9091 O O . PHE B 1 600 ? -43.031 -70.688 -32.219 1 55.94 600 PHE B O 1
ATOM 9098 N N . ALA B 1 601 ? -42.438 -72.438 -31.062 1 57.47 601 ALA B N 1
ATOM 9099 C CA . ALA B 1 601 ? -41.281 -72.75 -31.891 1 57.47 601 ALA B CA 1
ATOM 9100 C C . ALA B 1 601 ? -41.719 -73.062 -33.344 1 57.47 601 ALA B C 1
ATOM 9102 O O . ALA B 1 601 ? -40.938 -72.812 -34.281 1 57.47 601 ALA B O 1
ATOM 9103 N N . GLN B 1 602 ? -42.875 -73.438 -33.531 1 60.41 602 GLN B N 1
ATOM 9104 C CA . GLN B 1 602 ? -43.438 -73.75 -34.844 1 60.41 602 GLN B CA 1
ATOM 9105 C C . GLN B 1 602 ? -44.375 -72.625 -35.312 1 60.41 602 GLN B C 1
ATOM 9107 O O . GLN B 1 602 ? -45 -72.75 -36.344 1 60.41 602 GLN B O 1
ATOM 9112 N N . SER B 1 603 ? -44.375 -71.562 -34.469 1 64.62 603 SER B N 1
ATOM 9113 C CA . SER B 1 603 ? -45.312 -70.5 -34.781 1 64.62 603 SER B CA 1
ATOM 9114 C C . SER B 1 603 ? -44.719 -69.5 -35.812 1 64.62 603 SER B C 1
ATOM 9116 O O . SER B 1 603 ? -43.5 -69.5 -36 1 64.62 603 SER B O 1
ATOM 9118 N N . ALA B 1 604 ? -45.594 -68.812 -36.594 1 68.31 604 ALA B N 1
ATOM 9119 C CA . ALA B 1 604 ? -45.25 -67.812 -37.531 1 68.31 604 ALA B CA 1
ATOM 9120 C C . ALA B 1 604 ? -44.406 -66.688 -36.875 1 68.31 604 ALA B C 1
ATOM 9122 O O . ALA B 1 604 ? -43.5 -66.125 -37.5 1 68.31 604 ALA B O 1
ATOM 9123 N N . GLN B 1 605 ? -44.688 -66.562 -35.594 1 71.12 605 GLN B N 1
ATOM 9124 C CA . GLN B 1 605 ? -43.969 -65.562 -34.844 1 71.12 605 GLN B CA 1
ATOM 9125 C C . GLN B 1 605 ? -42.5 -66 -34.594 1 71.12 605 GLN B C 1
ATOM 9127 O O . GLN B 1 605 ? -41.594 -65.125 -34.688 1 71.12 605 GLN B O 1
ATOM 9132 N N . ALA B 1 606 ? -42.25 -67.188 -34.281 1 76.56 606 ALA B N 1
ATOM 9133 C CA . ALA B 1 606 ? -40.906 -67.75 -34.062 1 76.56 606 ALA B CA 1
ATOM 9134 C C . ALA B 1 606 ? -40.094 -67.625 -35.344 1 76.56 606 ALA B C 1
ATOM 9136 O O . ALA B 1 606 ? -38.875 -67.312 -35.312 1 76.56 606 ALA B O 1
ATOM 9137 N N . ARG B 1 607 ? -40.688 -68 -36.406 1 80.25 607 ARG B N 1
ATOM 9138 C CA . ARG B 1 607 ? -40.031 -67.938 -37.688 1 80.25 607 ARG B CA 1
ATOM 9139 C C . ARG B 1 607 ? -39.656 -66.5 -38.031 1 80.25 607 ARG B C 1
ATOM 9141 O O . ARG B 1 607 ? -38.594 -66.25 -38.625 1 80.25 607 ARG B O 1
ATOM 9148 N N . MET B 1 608 ? -40.469 -65.562 -37.562 1 80.81 608 MET B N 1
ATOM 9149 C CA . MET B 1 608 ? -40.188 -64.125 -37.812 1 80.81 608 MET B CA 1
ATOM 9150 C C . MET B 1 608 ? -38.938 -63.656 -37.125 1 80.81 608 MET B C 1
ATOM 9152 O O . MET B 1 608 ? -38.188 -62.844 -37.625 1 80.81 608 MET B O 1
ATOM 9156 N N . ILE B 1 609 ? -38.625 -64.25 -35.938 1 81.12 609 ILE B N 1
ATOM 9157 C CA . ILE B 1 609 ? -37.438 -63.906 -35.156 1 81.12 609 ILE B CA 1
ATOM 9158 C C . ILE B 1 609 ? -36.188 -64.375 -35.875 1 81.12 609 ILE B C 1
ATOM 9160 O O . ILE B 1 609 ? -35.094 -63.812 -35.719 1 81.12 609 ILE B O 1
ATOM 9164 N N . GLN B 1 610 ? -36.406 -65.438 -36.719 1 84.31 610 GLN B N 1
ATOM 9165 C CA . GLN B 1 610 ? -35.281 -66 -37.469 1 84.31 610 GLN B CA 1
ATOM 9166 C C . GLN B 1 610 ? -35.125 -65.375 -38.844 1 84.31 610 GLN B C 1
ATOM 9168 O O . GLN B 1 610 ? -34.375 -65.875 -39.656 1 84.31 610 GLN B O 1
ATOM 9173 N N . MET B 1 611 ? -35.875 -64.312 -39.125 1 85.56 611 MET B N 1
ATOM 9174 C CA . MET B 1 611 ? -35.844 -63.625 -40.438 1 85.56 611 MET B CA 1
ATOM 9175 C C . MET B 1 611 ? -35.125 -62.281 -40.312 1 85.56 611 MET B C 1
ATOM 9177 O O . MET B 1 611 ? -35.125 -61.656 -39.281 1 85.56 611 MET B O 1
ATOM 9181 N N . CYS B 1 612 ? -34.438 -61.938 -41.406 1 84.5 612 CYS B N 1
ATOM 9182 C CA . CYS B 1 612 ? -33.812 -60.656 -41.469 1 84.5 612 CYS B CA 1
ATOM 9183 C C . CYS B 1 612 ? -34.844 -59.531 -41.594 1 84.5 612 CYS B C 1
ATOM 9185 O O . CYS B 1 612 ? -36.031 -59.812 -41.812 1 84.5 612 CYS B O 1
ATOM 9187 N N . ASP B 1 613 ? -34.312 -58.312 -41.406 1 82.38 613 ASP B N 1
ATOM 9188 C CA . ASP B 1 613 ? -35.219 -57.156 -41.406 1 82.38 613 ASP B CA 1
ATOM 9189 C C . ASP B 1 613 ? -36.062 -57.094 -42.656 1 82.38 613 ASP B C 1
ATOM 9191 O O . ASP B 1 613 ? -37.281 -56.844 -42.625 1 82.38 613 ASP B O 1
ATOM 9195 N N . ASP B 1 614 ? -35.469 -57.375 -43.812 1 84.06 614 ASP B N 1
ATOM 9196 C CA . ASP B 1 614 ? -36.156 -57.312 -45.094 1 84.06 614 ASP B CA 1
ATOM 9197 C C . ASP B 1 614 ? -37.219 -58.406 -45.219 1 84.06 614 ASP B C 1
ATOM 9199 O O . ASP B 1 614 ? -38.344 -58.156 -45.594 1 84.06 614 ASP B O 1
ATOM 9203 N N . CYS B 1 615 ? -36.781 -59.5 -44.812 1 86.75 615 CYS B N 1
ATOM 9204 C CA . CYS B 1 615 ? -37.688 -60.656 -44.906 1 86.75 615 CYS B CA 1
ATOM 9205 C C . CYS B 1 615 ? -38.812 -60.562 -43.875 1 86.75 615 CYS B C 1
ATOM 9207 O O . CYS B 1 615 ? -39.906 -61.031 -44.125 1 86.75 615 CYS B O 1
ATOM 9209 N N . ARG B 1 616 ? -38.531 -59.969 -42.75 1 80.88 616 ARG B N 1
ATOM 9210 C CA . ARG B 1 616 ? -39.531 -59.781 -41.688 1 80.88 616 ARG B CA 1
ATOM 9211 C C . ARG B 1 616 ? -40.625 -58.812 -42.156 1 80.88 616 ARG B C 1
ATOM 9213 O O . ARG B 1 616 ? -41.812 -59.062 -41.906 1 80.88 616 ARG B O 1
ATOM 9220 N N . VAL B 1 617 ? -40.219 -57.75 -42.781 1 79.5 617 VAL B N 1
ATOM 9221 C CA . VAL B 1 617 ? -41.188 -56.781 -43.312 1 79.5 617 VAL B CA 1
ATOM 9222 C C . VAL B 1 617 ? -42.031 -57.406 -44.406 1 79.5 617 VAL B C 1
ATOM 9224 O O . VAL B 1 617 ? -43.25 -57.219 -44.438 1 79.5 617 VAL B O 1
ATOM 9227 N N . GLY B 1 618 ? -41.344 -58.125 -45.219 1 75.94 618 GLY B N 1
ATOM 9228 C CA . GLY B 1 618 ? -42.062 -58.844 -46.25 1 75.94 618 GLY B CA 1
ATOM 9229 C C . GLY B 1 618 ? -43.062 -59.844 -45.719 1 75.94 618 GLY B C 1
ATOM 9230 O O . GLY B 1 618 ? -44.188 -59.938 -46.219 1 75.94 618 GLY B O 1
ATOM 9231 N N . ALA B 1 619 ? -42.688 -60.5 -44.719 1 74 619 ALA B N 1
ATOM 9232 C CA . ALA B 1 619 ? -43.562 -61.5 -44.125 1 74 619 ALA B CA 1
ATOM 9233 C C . ALA B 1 619 ? -44.75 -60.844 -43.375 1 74 619 ALA B C 1
ATOM 9235 O O . ALA B 1 619 ? -45.844 -61.406 -43.344 1 74 619 ALA B O 1
ATOM 9236 N N . HIS B 1 620 ? -44.469 -59.688 -42.781 1 70.88 620 HIS B N 1
ATOM 9237 C CA . HIS B 1 620 ? -45.562 -58.938 -42.156 1 70.88 620 HIS B CA 1
ATOM 9238 C C . HIS B 1 620 ? -46.562 -58.438 -43.188 1 70.88 620 HIS B C 1
ATOM 9240 O O . HIS B 1 620 ? -47.75 -58.438 -42.938 1 70.88 620 HIS B O 1
ATOM 9246 N N . PHE B 1 621 ? -46.031 -58.062 -44.375 1 63.78 621 PHE B N 1
ATOM 9247 C CA . PHE B 1 621 ? -46.906 -57.594 -45.438 1 63.78 621 PHE B CA 1
ATOM 9248 C C . PHE B 1 621 ? -47.594 -58.75 -46.125 1 63.78 621 PHE B C 1
ATOM 9250 O O . PHE B 1 621 ? -48.719 -58.594 -46.656 1 63.78 621 PHE B O 1
ATOM 9257 N N . ALA B 1 622 ? -47.062 -59.906 -46.312 1 60.88 622 ALA B N 1
ATOM 9258 C CA . ALA B 1 622 ? -47.688 -61.062 -46.969 1 60.88 622 ALA B CA 1
ATOM 9259 C C . ALA B 1 622 ? -48.688 -61.75 -46.031 1 60.88 622 ALA B C 1
ATOM 9261 O O . ALA B 1 622 ? -49.406 -62.656 -46.469 1 60.88 622 ALA B O 1
ATOM 9262 N N . GLN B 1 623 ? -48.562 -61.375 -44.844 1 53.78 623 GLN B N 1
ATOM 9263 C CA . GLN B 1 623 ? -49.625 -61.906 -43.969 1 53.78 623 GLN B CA 1
ATOM 9264 C C . GLN B 1 623 ? -50.969 -61.281 -44.281 1 53.78 623 GLN B C 1
ATOM 9266 O O . GLN B 1 623 ? -51.031 -60.125 -44.688 1 53.78 623 GLN B O 1
ATOM 9271 N N . GLU B 1 624 ? -51.938 -62.156 -44.656 1 51.75 624 GLU B N 1
ATOM 9272 C CA . GLU B 1 624 ? -53.281 -61.844 -45.156 1 51.75 624 GLU B CA 1
ATOM 9273 C C . GLU B 1 624 ? -53.844 -60.594 -44.469 1 51.75 624 GLU B C 1
ATOM 9275 O O . GLU B 1 624 ? -54.688 -59.906 -45.062 1 51.75 624 GLU B O 1
ATOM 9280 N N . ASN B 1 625 ? -53.75 -60.469 -43.125 1 46 625 ASN B N 1
ATOM 9281 C CA . ASN B 1 625 ? -54.531 -59.406 -42.5 1 46 625 ASN B CA 1
ATOM 9282 C C . ASN B 1 625 ? -53.781 -58.094 -42.531 1 46 625 ASN B C 1
ATOM 9284 O O . ASN B 1 625 ? -53.594 -57.438 -41.5 1 46 625 ASN B O 1
ATOM 9288 N N . ASN B 1 626 ? -52.938 -57.875 -43.531 1 45.53 626 ASN B N 1
ATOM 9289 C CA . ASN B 1 626 ? -52.312 -56.562 -43.594 1 45.53 626 ASN B CA 1
ATOM 9290 C C . ASN B 1 626 ? -53.375 -55.5 -43.875 1 45.53 626 ASN B C 1
ATOM 9292 O O . ASN B 1 626 ? -54.031 -55.5 -44.906 1 45.53 626 ASN B O 1
ATOM 9296 N N . PRO B 1 627 ? -53.938 -54.688 -42.938 1 46.06 627 PRO B N 1
ATOM 9297 C CA . PRO B 1 627 ? -54.969 -53.688 -43.156 1 46.06 627 PRO B CA 1
ATOM 9298 C C . PRO B 1 627 ? -54.625 -52.75 -44.312 1 46.06 627 PRO B C 1
ATOM 9300 O O . PRO B 1 627 ? -55.469 -51.969 -44.75 1 46.06 627 PRO B O 1
ATOM 9303 N N . LEU B 1 628 ? -53.344 -52.5 -44.562 1 45.66 628 LEU B N 1
ATOM 9304 C CA . LEU B 1 628 ? -53.031 -51.5 -45.562 1 45.66 628 LEU B CA 1
ATOM 9305 C C . LEU B 1 628 ? -53.125 -52.094 -46.969 1 45.66 628 LEU B C 1
ATOM 9307 O O . LEU B 1 628 ? -52.656 -51.469 -47.938 1 45.66 628 LEU B O 1
ATOM 9311 N N . SER B 1 629 ? -53.344 -53.375 -47.094 1 41.44 629 SER B N 1
ATOM 9312 C CA . SER B 1 629 ? -53.594 -53.844 -48.469 1 41.44 629 SER B CA 1
ATOM 9313 C C . SER B 1 629 ? -54.781 -53.094 -49.094 1 41.44 629 SER B C 1
ATOM 9315 O O . SER B 1 629 ? -55.906 -53.188 -48.562 1 41.44 629 SER B O 1
ATOM 9317 N N . SER B 1 630 ? -54.5 -51.906 -49.625 1 40.81 630 SER B N 1
ATOM 9318 C CA . SER B 1 630 ? -55.438 -51.062 -50.344 1 40.81 630 SER B CA 1
ATOM 9319 C C . SER B 1 630 ? -56.281 -51.906 -51.312 1 40.81 630 SER B C 1
ATOM 9321 O O . SER B 1 630 ? -55.812 -52.875 -51.875 1 40.81 630 SER B O 1
ATOM 9323 N N . ASN B 1 631 ? -57.594 -52.031 -51.094 1 39.62 631 ASN B N 1
ATOM 9324 C CA . ASN B 1 631 ? -58.625 -52.594 -52 1 39.62 631 ASN B CA 1
ATOM 9325 C C . ASN B 1 631 ? -58.344 -52.188 -53.438 1 39.62 631 ASN B C 1
ATOM 9327 O O . ASN B 1 631 ? -57.938 -51.031 -53.688 1 39.62 631 ASN B O 1
ATOM 9331 N N . PRO B 1 632 ? -58.094 -53.062 -54.344 1 35.41 632 PRO B N 1
ATOM 9332 C CA . PRO B 1 632 ? -57.906 -52.594 -55.719 1 35.41 632 PRO B CA 1
ATOM 9333 C C . PRO B 1 632 ? -58.938 -51.594 -56.156 1 35.41 632 PRO B C 1
ATOM 9335 O O . PRO B 1 632 ? -60.062 -51.594 -55.656 1 35.41 632 PRO B O 1
ATOM 9338 N N . LYS B 1 633 ? -58.5 -50.406 -56.656 1 42.19 633 LYS B N 1
ATOM 9339 C CA . LYS B 1 633 ? -59.375 -49.375 -57.188 1 42.19 633 LYS B CA 1
ATOM 9340 C C . LYS B 1 633 ? -60.438 -49.969 -58.125 1 42.19 633 LYS B C 1
ATOM 9342 O O . LYS B 1 633 ? -60.125 -50.781 -59 1 42.19 633 LYS B O 1
ATOM 9347 N N . PRO B 1 634 ? -61.812 -49.875 -57.781 1 39.91 634 PRO B N 1
ATOM 9348 C CA . PRO B 1 634 ? -62.938 -50.406 -58.562 1 39.91 634 PRO B CA 1
ATOM 9349 C C . PRO B 1 634 ? -62.844 -50.031 -60.062 1 39.91 634 PRO B C 1
ATOM 9351 O O . PRO B 1 634 ? -62.344 -48.969 -60.406 1 39.91 634 PRO B O 1
ATOM 9354 N N . ARG B 1 635 ? -62.688 -50.938 -61.031 1 46.47 635 ARG B N 1
ATOM 9355 C CA . ARG B 1 635 ? -62.656 -50.688 -62.469 1 46.47 635 ARG B CA 1
ATOM 9356 C C . ARG B 1 635 ? -63.812 -49.812 -62.875 1 46.47 635 ARG B C 1
ATOM 9358 O O . ARG B 1 635 ? -64.938 -50.031 -62.5 1 46.47 635 ARG B O 1
ATOM 9365 N N . THR B 1 636 ? -63.594 -48.5 -63.344 1 41.94 636 THR B N 1
ATOM 9366 C CA . THR B 1 636 ? -64.562 -47.531 -63.844 1 41.94 636 THR B CA 1
ATOM 9367 C C . THR B 1 636 ? -65.438 -48.125 -64.938 1 41.94 636 THR B C 1
ATOM 9369 O O . THR B 1 636 ? -64.938 -48.656 -65.938 1 41.94 636 THR B O 1
ATOM 9372 N N . VAL B 1 637 ? -66.562 -48.688 -64.688 1 42.84 637 VAL B N 1
ATOM 9373 C CA . VAL B 1 637 ? -67.625 -49.188 -65.625 1 42.84 637 VAL B CA 1
ATOM 9374 C C . VAL B 1 637 ? -68.062 -48.094 -66.562 1 42.84 637 VAL B C 1
ATOM 9376 O O . VAL B 1 637 ? -68.5 -47 -66.062 1 42.84 637 VAL B O 1
ATOM 9379 N N . THR B 1 638 ? -67.5 -47.906 -67.812 1 40.59 638 THR B N 1
ATOM 9380 C CA . THR B 1 638 ? -67.875 -46.844 -68.75 1 40.59 638 THR B CA 1
ATOM 9381 C C . THR B 1 638 ? -69.312 -47.062 -69.188 1 40.59 638 THR B C 1
ATOM 9383 O O . THR B 1 638 ? -69.875 -48.125 -69 1 40.59 638 THR B O 1
ATOM 9386 N N . THR B 1 639 ? -70.062 -46.062 -69.75 1 47.06 639 THR B N 1
ATOM 9387 C CA . THR B 1 639 ? -71.438 -45.875 -70.25 1 47.06 639 THR B CA 1
ATOM 9388 C C . THR B 1 639 ? -71.75 -46.938 -71.25 1 47.06 639 THR B C 1
ATOM 9390 O O . THR B 1 639 ? -72.938 -47.344 -71.375 1 47.06 639 THR B O 1
ATOM 9393 N N . GLU B 1 640 ? -70.812 -47.219 -72.125 1 43.5 640 GLU B N 1
ATOM 9394 C CA . GLU B 1 640 ? -71.125 -48.031 -73.312 1 43.5 640 GLU B CA 1
ATOM 9395 C C . GLU B 1 640 ? -71.625 -49.406 -72.938 1 43.5 640 GLU B C 1
ATOM 9397 O O . GLU B 1 640 ? -72.312 -50.062 -73.688 1 43.5 640 GLU B O 1
ATOM 9402 N N . ASP B 1 641 ? -71.062 -49.844 -71.875 1 38.09 641 ASP B N 1
ATOM 9403 C CA . ASP B 1 641 ? -71.312 -51.219 -71.438 1 38.09 641 ASP B CA 1
ATOM 9404 C C . ASP B 1 641 ? -72.75 -51.438 -71.062 1 38.09 641 ASP B C 1
ATOM 9406 O O . ASP B 1 641 ? -73.188 -52.531 -70.688 1 38.09 641 ASP B O 1
ATOM 9410 N N . TYR B 1 642 ? -73.438 -50.375 -70.688 1 40 642 TYR B N 1
ATOM 9411 C CA . TYR B 1 642 ? -74.875 -50.375 -70.25 1 40 642 TYR B CA 1
ATOM 9412 C C . TYR B 1 642 ? -75.75 -50.812 -71.438 1 40 642 TYR B C 1
ATOM 9414 O O . TYR B 1 642 ? -76.812 -51.438 -71.25 1 40 642 TYR B O 1
ATOM 9422 N N . PHE B 1 643 ? -75.625 -50.25 -72.75 1 39.19 643 PHE B N 1
ATOM 9423 C CA . PHE B 1 643 ? -76.625 -50.219 -73.812 1 39.19 643 PHE B CA 1
ATOM 9424 C C . PHE B 1 643 ? -76.812 -51.625 -74.375 1 39.19 643 PHE B C 1
ATOM 9426 O O . PHE B 1 643 ? -77.75 -51.844 -75.188 1 39.19 643 PHE B O 1
ATOM 9433 N N . THR B 1 644 ? -75.875 -52.562 -74.312 1 34.69 644 THR B N 1
ATOM 9434 C CA . THR B 1 644 ? -76.125 -53.688 -75.188 1 34.69 644 THR B CA 1
ATOM 9435 C C . THR B 1 644 ? -77.188 -54.594 -74.688 1 34.69 644 THR B C 1
ATOM 9437 O O . THR B 1 644 ? -77.5 -55.625 -75.312 1 34.69 644 THR B O 1
ATOM 9440 N N . LYS B 1 645 ? -77.688 -54.5 -73.438 1 36.62 645 LYS B N 1
ATOM 9441 C CA . LYS B 1 645 ? -78.625 -55.531 -72.938 1 36.62 645 LYS B CA 1
ATOM 9442 C C . LYS B 1 645 ? -80 -55.312 -73.5 1 36.62 645 LYS B C 1
ATOM 9444 O O . LYS B 1 645 ? -80.938 -56.062 -73.188 1 36.62 645 LYS B O 1
ATOM 9449 N N . ARG B 1 646 ? -80.375 -54.156 -74.062 1 34.06 646 ARG B N 1
ATOM 9450 C CA . ARG B 1 646 ? -81.812 -54.094 -74.312 1 34.06 646 ARG B CA 1
ATOM 9451 C C . ARG B 1 646 ? -82.188 -54.969 -75.5 1 34.06 646 ARG B C 1
ATOM 9453 O O . ARG B 1 646 ? -83.375 -54.969 -75.938 1 34.06 646 ARG B O 1
ATOM 9460 N N . LYS B 1 647 ? -81.25 -55.25 -76.5 1 33.84 647 LYS B N 1
ATOM 9461 C CA . LYS B 1 647 ? -81.812 -55.656 -77.75 1 33.84 647 LYS B CA 1
ATOM 9462 C C . LYS B 1 647 ? -82.562 -56.969 -77.625 1 33.84 647 LYS B C 1
ATOM 9464 O O . LYS B 1 647 ? -83.375 -57.344 -78.5 1 33.84 647 LYS B O 1
ATOM 9469 N N . ASP B 1 648 ? -81.938 -57.875 -76.75 1 28.14 648 ASP B N 1
ATOM 9470 C CA . ASP B 1 648 ? -82.375 -59.219 -77.125 1 28.14 648 ASP B CA 1
ATOM 9471 C C . ASP B 1 648 ? -83.812 -59.531 -76.688 1 28.14 648 ASP B C 1
ATOM 9473 O O . ASP B 1 648 ? -84.188 -60.688 -76.75 1 28.14 648 ASP B O 1
ATOM 9477 N N . HIS B 1 649 ? -84.5 -58.438 -76.125 1 25.02 649 HIS B N 1
ATOM 9478 C CA . HIS B 1 649 ? -85.875 -58.844 -76.375 1 25.02 649 HIS B CA 1
ATOM 9479 C C . HIS B 1 649 ? -86.312 -58.5 -77.812 1 25.02 649 HIS B C 1
ATOM 9481 O O . HIS B 1 649 ? -86 -57.469 -78.312 1 25.02 649 HIS B O 1
#

Foldseek 3Di:
DFAEEEAECAQVQFDEDLVLLCLQQRGHYDDYHHCCLPPVVVVVLVVVVVHRYEYQDDPVLVSQQVSCVVSVGDRHHYFHCQLQAGLFLCNVVQSLLSSLRNNLSSDDDDAFDKDKAAAQAEEEEEAAQVLRVVLCVVQLVLHAYEYEYADDFDDLDPSHAYKYFAWQAWDFAANWIKTWTFQIWGWDNDDPDTIDTDGGDGGDIDIHRAYEYQHPDDDRFFPQVLGHRYHYDDSVDSVSSVVVSVVSSVSHGMDIAGQFKDADFLQAQQAFPPFGFDCQLCVQQRGNQWADDDRGIHGNSNSHRNQQLSQQLGLRSRMFTVRPGLVSLLVSLLSSLRSSVSSPHFAAEEEEEEVVVVVLSSCCSVPHRHADSRYHYDYDNHPNNDALLSQLSSLLSWHQAYEYEDDPPHRCVSVVQRQQQNCLQQHPLRYYYDYDPHSRVVRVCRVPRDGGGGQPDHDRQDDGSLSSSLVSSCSRDPPFAKTAGDPSAQFFDKAFQQVQDQLPCPLQVRQSQNQWDADPPFSFIKGQRSRGRQRCSSQVVDPSSGMDTGGIDGSDCSNHDIDTNYGAFFQQQPPPGDGHGGPVVLVVVLVVQCVVPVCCNVDPVNSLSSHDPVVNVVSVCPPVPPVPPPDPDPDPDDPVVPPPDPPDD/DFAEEEAECAQVQFDEDLVLLCLQQRGHYDDYHHHCLPPVVVVVLVVVVVHRYEYQDDDVLVSQQVSCVVSVGDRHHYFHCQLQAGLFLCNNVQSLLSSLRNNLSSDDDDAFDKDKAAAQAEEEEEAAQVLRVVLCVVQLVLHAYEYEYADDFDDLDPSHFYKYFAWQAWDFAANWIKTFTFQIWGWDNDDPDTIDTDGGDGGDIDIHRAYEYQHQDDDRFFPQVLGHRYHYDDSVDSVSSVVVSVVSSVSHGMDMAGQFKAADFLQAQQAFPNFGFDCQLCVQQRGNQWADDDRGIHGNSRSHRNQQLSCQLGLRSRMFTVRPGLVSLLVSLLSSLRSSVSSPHFAAEEEEEEVVVVVLSSCCSVPHRHADSRYHYDYDNHPNNDALLSQLSSLLSWHQAYEYEDDPPHRCVSVVQRQQQNCQQQHPQRYYYDYDPHSRVVRVCNVPRDGGGGQPDHDRQDDGSLSSSLVSSCSRDPPFAKTAGDPSAQFFDKAFDQVQDQLPCPLQVRQSQNQWDADPPFSFIKGQRSRGRQRCSSQVVDPSSGMDTGGIDGSDCSNRDIDTNYGAFFQQQPPPGDGHGGPVVLVVVLVVVCVVPVCCNVDPVNSLSSHDPVVNVVSCCPPVVPVPPPDPDPPPPDPVVPPPPPPPD